Protein AF-0000000065973704 (afdb_homodimer)

Nearest PDB structures (foldseek):
  3m12-assembly1_A  TM=6.662E-01  e=1.401E-15  Bacillus sp. B-0618
  3hzl-assembly1_A  TM=6.469E-01  e=1.053E-15  Streptomyces tendae
  2olo-assembly1_A  TM=6.904E-01  e=7.339E-15  Streptomyces tendae
  7rdf-assembly1_A  TM=6.708E-01  e=3.997E-13  Pseudomonas aeruginosa PAO1
  3sm8-assembly1_A  TM=6.883E-01  e=5.221E-12  Pseudomonas aeruginosa

pLDDT: mean 90.55, std 8.38, range [34.22, 98.56]

InterPro domains:
  IPR006076 FAD dependent oxidoreductase [PF01266] (9-327)
  IPR036188 FAD/NAD(P)-binding domain superfamily [G3DSA:3.50.50.60] (11-219)
  IPR036188 FAD/NAD(P)-binding domain superfamily [SSF51905] (6-229)

Foldseek 3Di:
DADLDAWFEEEEAQALLRLVLQLVSLVNVHAYAYEAQAQAGQPACRFFDWAWQDQALLALPDPPVNVVSNVLSVVCCVVCVVFWAKAPWEKEFAAQAALVGDHFPDDPVSSVVRQVVAVVKDWDDLVVVQWDRTPTMITDGTIIGAHAPSVRVVSVVSCVVSVYHYHYSWDFDEWDFDQQWIWTDTPVGIDITSFYEYPRQPQDHDDDPVCVVDPDNWAKKKWKFKWWKKWFQDWDQGHYKDWYDDDFAKIKDFHHRDPDRTTTIIIIDTPVQGTPDIHRHNVVSVVVVVPDDQVCCVPPRVVSRVVRVCNTRVCDCVGIGTDTMDIHMHMDIPDPHPDFAKDWDDDSRYIYINDGHSSNSVVNSVVVVVVVVVSCCVNPNQWDDDPNDIDGCPDCVNVVVVVVPDDDDDPDPDPVPDPPVCVVVVVD/DADLDAWFEEEEAQALLRLVLQLVSLVNVHAYAYEAQAQAGQPACRFFPWAWQDQALLALPDPPVNVVSNVLSVVCCVVCVVFWAKAPWEKEFAAQAALVGDHFPDDPVSSVVRQVVAVVKDWDDLVVVQWDRTPTMITDGTIIGAHAPSVRVVSVVSCVVSVYHYHYSWDFDEWDFDPQWIWTDTPVGIDITSFYEYPRQPQDHDDDPVCVVDPDNWAKKKWKFKWWKKWFQDWDQGHYKYWYDDDFAKIKDFHRRDPDRTTTIIIIDTNVQGTPDIHRHNVVSVVVVVVDDQVCCVPPRVVSRVVRVCNTRVCDCVGIGTDTMDIHMHMDIPDPHPDFAKDWDDDSRYIYINDGHSSNSVVNSVVVVVVVVVSCCVNPNQWDDDPNDIDGCPDCVNVVVVPVPDDDDDPDPDPVPDPPVCVVVVVD

Radius of gyration: 33.31 Å; Cα contacts (8 Å, |Δi|>4): 1956; chains: 2; bounding box: 58×107×77 Å

Structure (mmCIF, N/CA/C/O backbone):
data_AF-0000000065973704-model_v1
#
loop_
_entity.id
_entity.type
_entity.pdbx_description
1 polymer 'FAD-dependent monooxygenase kojA'
#
loop_
_atom_site.group_PDB
_atom_site.id
_atom_site.type_symbol
_atom_site.label_atom_id
_atom_site.label_alt_id
_atom_site.label_comp_id
_atom_site.label_asym_id
_atom_site.label_entity_id
_atom_site.label_seq_id
_atom_site.pdbx_PDB_ins_code
_atom_site.Cartn_x
_atom_site.Cartn_y
_atom_site.Cartn_z
_atom_site.occupancy
_atom_site.B_iso_or_equiv
_atom_site.auth_seq_id
_atom_site.auth_comp_id
_atom_site.auth_asym_id
_atom_site.auth_atom_id
_atom_site.pdbx_PDB_model_num
ATOM 1 N N . MET A 1 1 ? 3.613 -3.197 -3.117 1 35.22 1 MET A N 1
ATOM 2 C CA . MET A 1 1 ? 2.645 -3.559 -4.148 1 35.22 1 MET A CA 1
ATOM 3 C C . MET A 1 1 ? 2.727 -2.602 -5.332 1 35.22 1 MET A C 1
ATOM 5 O O . MET A 1 1 ? 2.66 -1.384 -5.156 1 35.22 1 MET A O 1
ATOM 9 N N . ARG A 1 2 ? 3.424 -3.072 -6.391 1 43.22 2 ARG A N 1
ATOM 10 C CA . ARG A 1 2 ? 3.586 -2.232 -7.57 1 43.22 2 ARG A CA 1
ATOM 11 C C . ARG A 1 2 ? 2.236 -1.911 -8.203 1 43.22 2 ARG A C 1
ATOM 13 O O . ARG A 1 2 ? 1.352 -2.768 -8.266 1 43.22 2 ARG A O 1
ATOM 20 N N . VAL A 1 3 ? 1.877 -0.588 -8.234 1 49.69 3 VAL A N 1
ATOM 21 C CA . VAL A 1 3 ? 0.715 0.003 -8.883 1 49.69 3 VAL A CA 1
ATOM 22 C C . VAL A 1 3 ? 0.606 -0.519 -10.32 1 49.69 3 VAL A C 1
ATOM 24 O O . VAL A 1 3 ? 1.609 -0.907 -10.922 1 49.69 3 VAL A O 1
ATOM 27 N N . ALA A 1 4 ? -0.653 -0.817 -10.797 1 54.69 4 ALA A N 1
ATOM 28 C CA . ALA A 1 4 ? -0.988 -1.236 -12.156 1 54.69 4 ALA A CA 1
ATOM 29 C C . ALA A 1 4 ? -0.26 -0.381 -13.188 1 54.69 4 ALA A C 1
ATOM 31 O O . ALA A 1 4 ? 0.156 -0.881 -14.234 1 54.69 4 ALA A O 1
ATOM 32 N N . THR A 1 5 ? -0.12 0.77 -12.914 1 66.5 5 THR A N 1
ATOM 33 C CA . THR A 1 5 ? 0.558 1.704 -13.805 1 66.5 5 THR A CA 1
ATOM 34 C C . THR A 1 5 ? 1.541 2.576 -13.023 1 66.5 5 THR A C 1
ATOM 36 O O . THR A 1 5 ? 1.151 3.281 -12.094 1 66.5 5 THR A O 1
ATOM 39 N N . GLN A 1 6 ? 2.777 2.318 -13.312 1 79.62 6 GLN A N 1
ATOM 40 C CA . GLN A 1 6 ? 3.789 3.189 -12.727 1 79.62 6 GLN A CA 1
ATOM 41 C C . GLN A 1 6 ? 3.713 4.598 -13.312 1 79.62 6 GLN A C 1
ATOM 43 O O . GLN A 1 6 ? 3.811 4.773 -14.531 1 79.62 6 GLN A O 1
ATOM 48 N N . LEU A 1 7 ? 3.428 5.523 -12.438 1 89.5 7 LEU A N 1
ATOM 49 C CA . LEU A 1 7 ? 3.338 6.922 -12.852 1 89.5 7 LEU A CA 1
ATOM 50 C C . LEU A 1 7 ? 4.602 7.684 -12.461 1 89.5 7 LEU A C 1
ATOM 52 O O . LEU A 1 7 ? 5.277 7.324 -11.5 1 89.5 7 LEU A O 1
ATOM 56 N N . ARG A 1 8 ? 4.965 8.664 -13.352 1 94.56 8 ARG A N 1
ATOM 57 C CA . ARG A 1 8 ? 5.934 9.68 -12.953 1 94.56 8 ARG A CA 1
ATOM 58 C C . ARG A 1 8 ? 5.262 10.797 -12.156 1 94.56 8 ARG A C 1
ATOM 60 O O . ARG A 1 8 ? 4.438 11.539 -12.688 1 94.56 8 ARG A O 1
ATOM 67 N N . VAL A 1 9 ? 5.609 10.867 -10.867 1 96.56 9 VAL A N 1
ATOM 68 C CA . VAL A 1 9 ? 4.969 11.828 -9.977 1 96.56 9 VAL A CA 1
ATOM 69 C C . VAL A 1 9 ? 5.977 12.898 -9.562 1 96.56 9 VAL A C 1
ATOM 71 O O . VAL A 1 9 ? 7.055 12.578 -9.062 1 96.56 9 VAL A O 1
ATOM 74 N N . GLY A 1 10 ? 5.688 14.211 -9.875 1 98 10 GLY A N 1
ATOM 75 C CA . GLY A 1 10 ? 6.449 15.336 -9.352 1 98 10 GLY A CA 1
ATOM 76 C C . GLY A 1 10 ? 5.816 15.977 -8.133 1 98 10 GLY A C 1
ATOM 77 O O . GLY A 1 10 ? 4.641 16.359 -8.164 1 98 10 GLY A O 1
ATOM 78 N N . ILE A 1 11 ? 6.555 16.031 -7.035 1 98.56 11 ILE A N 1
ATOM 79 C CA . ILE A 1 11 ? 6.055 16.656 -5.816 1 98.56 11 ILE A CA 1
ATOM 80 C C . ILE A 1 11 ? 6.805 17.969 -5.566 1 98.56 11 ILE A C 1
ATOM 82 O O . ILE A 1 11 ? 8.039 18 -5.574 1 98.56 11 ILE A O 1
ATOM 86 N N . VAL A 1 12 ? 6.055 19.062 -5.363 1 98.44 12 VAL A N 1
ATOM 87 C CA . VAL A 1 12 ? 6.66 20.375 -5.109 1 98.44 12 VAL A CA 1
ATOM 88 C C . VAL A 1 12 ? 6.504 20.734 -3.633 1 98.44 12 VAL A C 1
ATOM 90 O O . VAL A 1 12 ? 5.383 20.891 -3.141 1 98.44 12 VAL A O 1
ATOM 93 N N . GLY A 1 13 ? 7.637 20.906 -2.922 1 98 13 GLY A N 1
ATOM 94 C CA . GLY A 1 13 ? 7.652 21.203 -1.5 1 98 13 GLY A CA 1
ATOM 95 C C . GLY A 1 13 ? 8.219 20.078 -0.657 1 98 13 GLY A C 1
ATOM 96 O O . GLY A 1 13 ? 7.648 18.984 -0.611 1 98 13 GLY A O 1
ATOM 97 N N . GLY A 1 14 ? 9.273 20.328 -0.022 1 97.5 14 GLY A N 1
ATOM 98 C CA . GLY A 1 14 ? 9.961 19.328 0.779 1 97.5 14 GLY A CA 1
ATOM 99 C C . GLY A 1 14 ? 9.648 19.438 2.262 1 97.5 14 GLY A C 1
ATOM 100 O O . GLY A 1 14 ? 10.547 19.312 3.098 1 97.5 14 GLY A O 1
ATOM 101 N N . GLY A 1 15 ? 8.445 19.766 2.629 1 96.69 15 GLY A N 1
ATOM 102 C CA . GLY A 1 15 ? 7.969 19.719 4.004 1 96.69 15 GLY A CA 1
ATOM 103 C C . GLY A 1 15 ? 7.367 18.375 4.375 1 96.69 15 GLY A C 1
ATOM 104 O O . GLY A 1 15 ? 7.684 17.344 3.76 1 96.69 15 GLY A O 1
ATOM 105 N N . TRP A 1 16 ? 6.551 18.328 5.395 1 96.06 16 TRP A N 1
ATOM 106 C CA . TRP A 1 16 ? 5.957 17.094 5.898 1 96.06 16 TRP A CA 1
ATOM 107 C C . TRP A 1 16 ? 5.117 16.406 4.82 1 96.06 16 TRP A C 1
ATOM 109 O O . TRP A 1 16 ? 5.293 15.219 4.547 1 96.06 16 TRP A O 1
ATOM 119 N N . ASN A 1 17 ? 4.227 17.156 4.199 1 95.75 17 ASN A N 1
ATOM 120 C CA . ASN A 1 17 ? 3.357 16.562 3.189 1 95.75 17 ASN A CA 1
ATOM 121 C C . ASN A 1 17 ? 4.156 16.016 2.008 1 95.75 17 ASN A C 1
ATOM 123 O O . ASN A 1 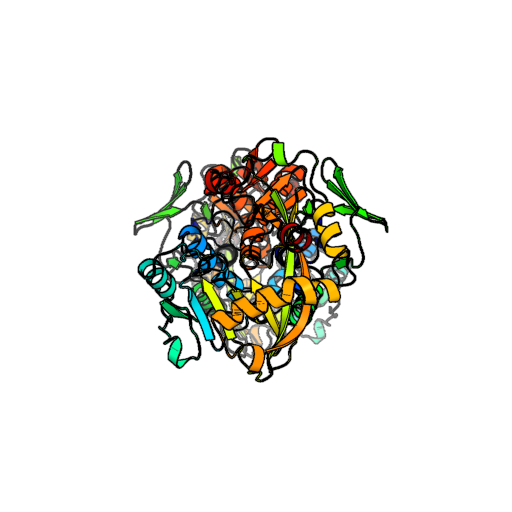17 ? 3.947 14.883 1.577 1 95.75 17 ASN A O 1
ATOM 127 N N . GLY A 1 18 ? 5.074 16.812 1.534 1 97.69 18 GLY A N 1
ATOM 128 C CA . GLY A 1 18 ? 5.859 16.391 0.383 1 97.69 18 GLY A CA 1
ATOM 129 C C . GLY A 1 18 ? 6.707 15.164 0.65 1 97.69 18 GLY A C 1
ATOM 130 O O . GLY A 1 18 ? 6.676 14.203 -0.121 1 97.69 18 GLY A O 1
ATOM 131 N N . CYS A 1 19 ? 7.418 15.203 1.698 1 97.75 19 CYS A N 1
ATOM 132 C CA . CYS A 1 19 ? 8.336 14.117 2.018 1 97.75 19 CYS A CA 1
ATOM 133 C C . CYS A 1 19 ? 7.566 12.836 2.336 1 97.75 19 CYS A C 1
ATOM 135 O O . CYS A 1 19 ? 7.949 11.75 1.893 1 97.75 19 CYS A O 1
ATOM 137 N N . HIS A 1 20 ? 6.508 12.961 3.119 1 96.56 20 HIS A N 1
ATOM 138 C CA . HIS A 1 20 ? 5.703 11.789 3.453 1 96.56 20 HIS A CA 1
ATOM 139 C C . HIS A 1 20 ? 5.074 11.18 2.205 1 96.56 20 HIS A C 1
ATOM 141 O O . HIS A 1 20 ? 5.113 9.961 2.02 1 96.56 20 HIS A O 1
ATOM 147 N N . LEU A 1 21 ? 4.535 11.992 1.358 1 96.5 21 LEU A N 1
ATOM 148 C CA . LEU A 1 21 ? 3.881 11.523 0.143 1 96.5 21 LEU A CA 1
ATOM 149 C C . LEU A 1 21 ? 4.891 10.867 -0.795 1 96.5 21 LEU A C 1
ATOM 151 O O . LEU A 1 21 ? 4.566 9.891 -1.48 1 96.5 21 LEU A O 1
ATOM 155 N N . ALA A 1 22 ? 6.074 11.469 -0.88 1 97.56 22 ALA A N 1
ATOM 156 C CA . ALA A 1 22 ? 7.113 10.875 -1.714 1 97.56 22 ALA A CA 1
ATOM 157 C C . ALA A 1 22 ? 7.363 9.422 -1.326 1 97.56 22 ALA A C 1
ATOM 159 O O . ALA A 1 22 ? 7.422 8.547 -2.191 1 97.56 22 ALA A O 1
ATOM 160 N N . LEU A 1 23 ? 7.465 9.18 -0.029 1 95.38 23 LEU A N 1
ATOM 161 C CA . LEU A 1 23 ? 7.719 7.836 0.467 1 95.38 23 LEU A CA 1
ATOM 162 C C . LEU A 1 23 ? 6.527 6.922 0.187 1 95.38 23 LEU A C 1
ATOM 164 O O . LEU A 1 23 ? 6.703 5.785 -0.264 1 95.38 23 LEU A O 1
ATOM 168 N N . GLU A 1 24 ? 5.332 7.438 0.463 1 91.75 24 GLU A N 1
ATOM 169 C CA . GLU A 1 24 ? 4.121 6.645 0.284 1 91.75 24 GLU A CA 1
ATOM 170 C C . GLU A 1 24 ? 3.928 6.25 -1.178 1 91.75 24 GLU A C 1
ATOM 172 O O . GLU A 1 24 ? 3.572 5.109 -1.478 1 91.75 24 GLU A O 1
ATOM 177 N N . LEU A 1 25 ? 4.125 7.141 -2.057 1 92.75 25 LEU A N 1
ATOM 178 C CA . LEU A 1 25 ? 3.895 6.891 -3.477 1 92.75 25 LEU A CA 1
ATOM 179 C C . LEU A 1 25 ? 4.988 6 -4.059 1 92.75 25 LEU A C 1
ATOM 181 O O . LEU A 1 25 ? 4.727 5.195 -4.953 1 92.75 25 LEU A O 1
ATOM 185 N N . LYS A 1 26 ? 6.203 6.188 -3.543 1 92.06 26 LYS A N 1
ATOM 186 C CA . LYS A 1 26 ? 7.273 5.277 -3.938 1 92.06 26 LYS A CA 1
ATOM 187 C C . LYS A 1 26 ? 6.953 3.842 -3.531 1 92.06 26 LYS A C 1
ATOM 189 O O . LYS A 1 26 ? 7.188 2.908 -4.301 1 92.06 26 LYS A O 1
ATOM 194 N N . LYS A 1 27 ? 6.457 3.713 -2.336 1 83 27 LYS A N 1
ATOM 195 C CA . LYS A 1 27 ? 6.066 2.398 -1.833 1 83 27 LYS A CA 1
ATOM 196 C C . LYS A 1 27 ? 5.02 1.754 -2.734 1 83 27 LYS A C 1
ATOM 198 O O . LYS A 1 27 ? 4.98 0.53 -2.875 1 83 27 LYS A O 1
ATOM 203 N N . GLN A 1 28 ? 4.238 2.584 -3.326 1 80 28 GLN A N 1
ATOM 204 C CA . GLN A 1 28 ? 3.191 2.096 -4.219 1 80 28 GLN A CA 1
ATOM 205 C C . GLN A 1 28 ? 3.764 1.724 -5.586 1 80 28 GLN A C 1
ATOM 207 O O . GLN A 1 28 ? 3.045 1.206 -6.445 1 80 28 GLN A O 1
ATOM 212 N N . GLY A 1 29 ? 5.02 2.055 -5.832 1 81.5 29 GLY A N 1
ATOM 213 C CA . GLY A 1 29 ? 5.68 1.634 -7.055 1 81.5 29 GLY A CA 1
ATOM 214 C C . GLY A 1 29 ? 5.836 2.756 -8.062 1 81.5 29 GLY A C 1
ATOM 215 O O . GLY A 1 29 ? 6.352 2.541 -9.164 1 81.5 29 GLY A O 1
ATOM 216 N N . HIS A 1 30 ? 5.457 3.99 -7.703 1 89.5 30 HIS A N 1
ATOM 217 C CA . HIS A 1 30 ? 5.57 5.117 -8.625 1 89.5 30 HIS A CA 1
ATOM 218 C C . HIS A 1 30 ? 6.996 5.656 -8.664 1 89.5 30 HIS A C 1
ATOM 220 O O . HIS A 1 30 ? 7.789 5.395 -7.754 1 89.5 30 HIS A O 1
ATOM 226 N N . ARG A 1 31 ? 7.391 6.234 -9.781 1 92.94 31 ARG A N 1
ATOM 227 C CA . ARG A 1 31 ? 8.609 7.027 -9.852 1 92.94 31 ARG A CA 1
ATOM 228 C C . ARG A 1 31 ? 8.375 8.438 -9.312 1 92.94 31 ARG A C 1
ATOM 230 O O . ARG A 1 31 ? 7.508 9.156 -9.812 1 92.94 31 ARG A O 1
ATOM 237 N N . VAL A 1 32 ? 9.125 8.805 -8.305 1 96.75 32 VAL A N 1
ATOM 238 C CA . VAL A 1 32 ? 8.812 10.039 -7.594 1 96.75 32 VAL A CA 1
ATOM 239 C C . VAL A 1 32 ? 10.016 10.977 -7.629 1 96.75 32 VAL A C 1
ATOM 241 O O . VAL A 1 32 ? 11.156 10.539 -7.438 1 96.75 32 VAL A O 1
ATOM 244 N N . SER A 1 33 ? 9.82 12.227 -7.969 1 97.38 33 SER A N 1
ATOM 245 C CA . SER A 1 33 ? 10.781 13.312 -7.816 1 97.38 33 SER A CA 1
ATOM 246 C C . SER A 1 33 ? 10.25 14.398 -6.887 1 97.38 33 SER A C 1
ATOM 248 O O . SER A 1 33 ? 9.078 14.773 -6.977 1 97.38 33 SER A O 1
ATOM 250 N N . LEU A 1 34 ? 11.102 14.812 -5.98 1 98.25 34 LEU A N 1
ATOM 251 C CA . LEU A 1 34 ? 10.734 15.852 -5.023 1 98.25 34 LEU A CA 1
ATOM 252 C C . LEU A 1 34 ? 11.516 17.141 -5.289 1 98.25 34 LEU A C 1
ATOM 254 O O . LEU A 1 34 ? 12.734 17.094 -5.473 1 98.25 34 LEU A O 1
ATOM 258 N N . PHE A 1 35 ? 10.781 18.281 -5.387 1 98.12 35 PHE A N 1
ATOM 259 C CA . PHE A 1 35 ? 11.406 19.578 -5.617 1 98.12 35 PHE A CA 1
ATOM 260 C C . PHE A 1 35 ? 11.281 20.453 -4.379 1 98.12 35 PHE A C 1
ATOM 262 O O . PHE A 1 35 ? 10.188 20.641 -3.844 1 98.12 35 PHE A O 1
ATOM 269 N N . GLU A 1 36 ? 12.367 20.922 -3.865 1 98 36 GLU A N 1
ATOM 270 C CA . GLU A 1 36 ? 12.422 21.859 -2.742 1 98 36 GLU A CA 1
ATOM 271 C C . GLU A 1 36 ? 13.234 23.094 -3.1 1 98 36 GLU A C 1
ATOM 273 O O . GLU A 1 36 ? 14.352 22.984 -3.613 1 98 36 GLU A O 1
ATOM 278 N N . GLN A 1 37 ? 12.648 24.234 -2.883 1 96.56 37 GLN A N 1
ATOM 279 C CA . GLN A 1 37 ? 13.281 25.5 -3.268 1 96.56 37 GLN A CA 1
ATOM 280 C C . GLN A 1 37 ? 14.461 25.812 -2.359 1 96.56 37 GLN A C 1
ATOM 282 O O . GLN A 1 37 ? 15.398 26.516 -2.77 1 96.56 37 GLN A O 1
ATOM 287 N N . LYS A 1 38 ? 14.477 25.344 -1.167 1 96.44 38 LYS A N 1
ATOM 288 C CA . LYS A 1 38 ? 15.516 25.641 -0.184 1 96.44 38 LYS A CA 1
ATOM 289 C C . LYS A 1 38 ? 16.688 24.672 -0.322 1 96.44 38 LYS A C 1
ATOM 291 O O . LYS A 1 38 ? 16.594 23.672 -1.029 1 96.44 38 LYS A O 1
ATOM 296 N N . PRO A 1 39 ? 17.828 24.938 0.341 1 96.5 39 PRO A N 1
ATOM 297 C CA . PRO A 1 39 ? 19.016 24.094 0.217 1 96.5 39 PRO A CA 1
ATOM 298 C C . PRO A 1 39 ? 18.859 22.734 0.9 1 96.5 39 PRO A C 1
ATOM 300 O O . PRO A 1 39 ? 19.656 21.828 0.669 1 96.5 39 PRO A O 1
ATOM 303 N N . ASP A 1 40 ? 17.828 22.641 1.715 1 97.19 40 ASP A N 1
ATOM 304 C CA . ASP A 1 40 ? 17.516 21.375 2.389 1 97.19 40 ASP A CA 1
ATOM 305 C C . ASP A 1 40 ? 16.016 21.219 2.609 1 97.19 40 ASP A C 1
ATOM 307 O O . ASP A 1 40 ? 15.258 22.172 2.453 1 97.19 40 ASP A O 1
ATOM 311 N N . ILE A 1 41 ? 15.648 19.984 2.863 1 97.56 41 ILE A N 1
ATOM 312 C CA . ILE A 1 41 ? 14.242 19.734 3.174 1 97.56 41 ILE A CA 1
ATOM 313 C C . ILE A 1 41 ? 13.93 20.234 4.582 1 97.56 41 ILE A C 1
ATOM 315 O O . ILE A 1 41 ? 14.836 20.438 5.395 1 97.56 41 ILE A O 1
ATOM 319 N N . PHE A 1 42 ? 12.688 20.578 4.863 1 96.38 42 PHE A N 1
ATOM 320 C CA . PHE A 1 42 ? 12.18 20.969 6.172 1 96.38 42 PHE A CA 1
ATOM 321 C C . PHE A 1 42 ? 12.82 22.266 6.633 1 96.38 42 PHE A C 1
ATOM 323 O O . PHE A 1 42 ? 13.203 22.391 7.797 1 96.38 42 PHE A O 1
ATOM 330 N N . GLN A 1 43 ? 12.945 23.188 5.762 1 93.44 43 GLN A N 1
ATOM 331 C CA . GLN A 1 43 ? 13.516 24.484 6.121 1 93.44 43 GLN A CA 1
ATOM 332 C C . GLN A 1 43 ? 12.422 25.516 6.375 1 93.44 43 GLN A C 1
ATOM 334 O O . GLN A 1 43 ? 12.711 26.656 6.746 1 93.44 43 GLN A O 1
ATOM 339 N N . GLY A 1 44 ? 11.172 25.109 6.199 1 88.81 44 GLY A N 1
ATOM 340 C CA . GLY A 1 44 ? 10.039 25.984 6.469 1 88.81 44 GLY A CA 1
ATOM 341 C C . GLY A 1 44 ? 9.383 25.719 7.809 1 88.81 44 GLY A C 1
ATOM 342 O O . GLY A 1 44 ? 10.055 25.406 8.789 1 88.81 44 GLY A O 1
ATOM 343 N N . VAL A 1 45 ? 8.109 25.844 7.875 1 85.69 45 VAL A N 1
ATOM 344 C CA . VAL A 1 45 ? 7.34 25.688 9.109 1 85.69 45 VAL A CA 1
ATOM 345 C C . VAL A 1 45 ? 7.516 24.281 9.648 1 85.69 45 VAL A C 1
ATOM 347 O O . VAL A 1 45 ? 7.711 24.094 10.852 1 85.69 45 VAL A O 1
ATOM 350 N N . SER A 1 46 ? 7.582 23.328 8.766 1 89.56 46 SER A N 1
ATOM 351 C CA . SER A 1 46 ? 7.621 21.906 9.125 1 89.56 46 SER A CA 1
ATOM 352 C C . SER A 1 46 ? 8.867 21.578 9.938 1 89.56 46 SER A C 1
ATOM 354 O O . SER A 1 46 ? 8.852 20.688 10.781 1 89.56 46 SER A O 1
ATOM 356 N N . GLY A 1 47 ? 9.875 22.297 9.719 1 89.31 47 GLY A N 1
ATOM 357 C CA . GLY A 1 47 ? 11.141 21.922 10.344 1 89.31 47 GLY A CA 1
ATOM 358 C C . GLY A 1 47 ? 11.578 22.875 11.438 1 89.31 47 GLY A C 1
ATOM 359 O O . GLY A 1 47 ? 12.531 22.594 12.164 1 89.31 47 GLY A O 1
ATOM 360 N N . ASN A 1 48 ? 10.836 23.922 11.594 1 84.06 48 ASN A N 1
ATOM 361 C CA . ASN A 1 48 ? 11.406 24.969 12.438 1 84.06 48 ASN A CA 1
ATOM 362 C C . ASN A 1 48 ? 10.469 25.344 13.578 1 84.06 48 ASN A C 1
ATOM 364 O O . ASN A 1 48 ? 10.883 26 14.531 1 84.06 48 ASN A O 1
ATOM 368 N N . PHE A 1 49 ? 9.32 24.984 13.516 1 83.88 49 PHE A N 1
ATOM 369 C CA . PHE A 1 49 ? 8.375 25.281 14.586 1 83.88 49 PHE A CA 1
ATOM 370 C C . PHE A 1 49 ? 8.078 24.031 15.406 1 83.88 49 PHE A C 1
ATOM 372 O O . PHE A 1 49 ? 7.883 22.953 14.852 1 83.88 49 PHE A O 1
ATOM 379 N N . GLY A 1 50 ? 8.18 24.234 16.734 1 81.38 50 GLY A N 1
ATOM 380 C CA . GLY A 1 50 ? 7.781 23.125 17.578 1 81.38 50 GLY A CA 1
ATOM 381 C C . GLY A 1 50 ? 6.41 22.562 17.219 1 81.38 50 GLY A C 1
ATOM 382 O O . GLY A 1 50 ? 5.512 23.328 16.844 1 81.38 50 GLY A O 1
ATOM 383 N N . ILE A 1 51 ? 6.375 21.266 17.328 1 87.81 51 ILE A N 1
ATOM 384 C CA . ILE A 1 51 ? 5.148 20.609 16.875 1 87.81 51 ILE A CA 1
ATOM 385 C C . ILE A 1 51 ? 4.578 19.75 18.016 1 87.81 51 ILE A C 1
ATOM 387 O O . ILE A 1 51 ? 5.258 18.859 18.531 1 87.81 51 ILE A O 1
ATOM 391 N N . ARG A 1 52 ? 3.424 20.125 18.422 1 90.88 52 ARG A N 1
ATOM 392 C CA . ARG A 1 52 ? 2.65 19.297 19.328 1 90.88 52 ARG A CA 1
ATOM 393 C C . ARG A 1 52 ? 1.833 18.266 18.562 1 90.88 52 ARG A C 1
ATOM 395 O O . ARG A 1 52 ? 1.178 18.594 17.578 1 90.88 52 ARG A O 1
ATOM 402 N N . LEU A 1 53 ? 2.004 17.062 19 1 92.81 53 LEU A N 1
ATOM 403 C CA . LEU A 1 53 ? 1.131 16.031 18.469 1 92.81 53 LEU A CA 1
ATOM 404 C C . LEU A 1 53 ? -0.162 15.938 19.266 1 92.81 53 LEU A C 1
ATOM 406 O O . LEU A 1 53 ? -0.254 15.156 20.219 1 92.81 53 LEU A O 1
ATOM 410 N N . HIS A 1 54 ? -1.159 16.578 18.797 1 92.19 54 HIS A N 1
ATOM 411 C CA . HIS A 1 54 ? -2.361 16.875 19.578 1 92.19 54 HIS A CA 1
ATOM 412 C C . HIS A 1 54 ? -3.115 15.594 19.922 1 92.19 54 HIS A C 1
ATOM 414 O O . HIS A 1 54 ? -3.361 14.758 19.047 1 92.19 54 HIS A O 1
ATOM 420 N N . LYS A 1 55 ? -3.525 15.539 21.141 1 92.62 55 LYS A N 1
ATOM 421 C CA . LYS A 1 55 ? -4.301 14.406 21.641 1 92.62 55 LYS A CA 1
ATOM 422 C C . LYS A 1 55 ? -5.781 14.766 21.766 1 92.62 55 LYS A C 1
ATOM 424 O O . LYS A 1 55 ? -6.625 13.891 21.938 1 92.62 55 LYS A O 1
ATOM 429 N N . GLY A 1 56 ? -6.062 16.062 21.734 1 90.62 56 GLY A N 1
ATOM 430 C CA . GLY A 1 56 ? -7.477 16.406 21.781 1 90.62 56 GLY A CA 1
ATOM 431 C C . GLY A 1 56 ? -7.773 17.625 22.625 1 90.62 56 GLY A C 1
ATOM 432 O O . GLY A 1 56 ? -8.414 18.578 22.141 1 90.62 56 GLY A O 1
ATOM 433 N N . PRO A 1 57 ? -7.285 17.781 23.797 1 93.5 57 PRO A N 1
ATOM 434 C CA . PRO A 1 57 ? -7.746 18.797 24.75 1 93.5 57 PRO A CA 1
ATOM 435 C C . PRO A 1 57 ? -7.5 20.219 24.281 1 93.5 57 PRO A C 1
ATOM 437 O O . PRO A 1 57 ? -8.078 21.172 24.812 1 93.5 57 PRO A O 1
ATOM 440 N N . HIS A 1 58 ? -6.609 20.391 23.344 1 92.44 58 HIS A N 1
ATOM 441 C CA . HIS A 1 58 ? -6.398 21.703 22.75 1 92.44 58 HIS A CA 1
ATOM 442 C C . HIS A 1 58 ? -7.672 22.219 22.094 1 92.44 58 HIS A C 1
ATOM 444 O O . HIS A 1 58 ? -7.801 23.422 21.828 1 92.44 58 HIS A O 1
ATOM 450 N N . TYR A 1 59 ? -8.547 21.312 21.812 1 89.62 59 TYR A N 1
ATOM 451 C CA . TYR A 1 59 ? -9.781 21.672 21.109 1 89.62 59 TYR A CA 1
ATOM 452 C C . TYR A 1 59 ? -11 21.297 21.938 1 89.62 59 TYR A C 1
ATOM 454 O O . TYR A 1 59 ? -11.852 20.531 21.484 1 89.62 59 TYR A O 1
ATOM 462 N N . PRO A 1 60 ? -11.172 21.969 23.016 1 92 60 PRO A N 1
ATOM 463 C CA . PRO A 1 60 ? -12.203 21.562 23.969 1 92 60 PRO A CA 1
ATOM 464 C C . PRO A 1 60 ? -13.617 21.781 23.438 1 92 60 PRO A C 1
ATOM 466 O O . PRO A 1 60 ? -14.57 21.188 23.938 1 92 60 PRO A O 1
ATOM 469 N N . ARG A 1 61 ? -13.828 22.531 22.453 1 88.5 61 ARG A N 1
ATOM 470 C CA . ARG A 1 61 ? -15.172 22.891 22.016 1 88.5 61 ARG A CA 1
ATOM 471 C C . ARG A 1 61 ? -15.578 22.078 20.797 1 88.5 61 ARG A C 1
ATOM 473 O O . ARG A 1 61 ? -16.672 22.266 20.25 1 88.5 61 ARG A O 1
ATOM 480 N N . SER A 1 62 ? -14.664 21.234 20.328 1 85.31 62 SER A N 1
ATOM 481 C CA . SER A 1 62 ? -14.984 20.438 19.156 1 85.31 62 SER A CA 1
ATOM 482 C C . SER A 1 62 ? -14.625 18.969 19.359 1 85.31 62 SER A C 1
ATOM 484 O O . SER A 1 62 ? -13.477 18.578 19.188 1 85.31 62 SER A O 1
ATOM 486 N N . LYS A 1 63 ? -15.703 18.25 19.594 1 86.69 63 LYS A N 1
ATOM 487 C CA . LYS A 1 63 ? -15.492 16.812 19.75 1 86.69 63 LYS A CA 1
ATOM 488 C C . LYS A 1 63 ? -14.984 16.188 18.469 1 86.69 63 LYS A C 1
ATOM 490 O O . LYS A 1 63 ? -14.141 15.281 18.5 1 86.69 63 LYS A O 1
ATOM 495 N N . ALA A 1 64 ? -15.469 16.688 17.328 1 77.38 64 ALA A N 1
ATOM 496 C CA . ALA A 1 64 ? -15.062 16.156 16.031 1 77.38 64 ALA A CA 1
ATOM 497 C C . ALA A 1 64 ? -13.57 16.344 15.805 1 77.38 64 ALA A C 1
ATOM 499 O O . ALA A 1 64 ? -12.898 15.43 15.305 1 77.38 64 ALA A O 1
ATOM 500 N N . THR A 1 65 ? -13.07 17.438 16.203 1 83.75 65 THR A N 1
ATOM 501 C CA . THR A 1 65 ? -11.648 17.703 16.047 1 83.75 65 THR A CA 1
ATOM 502 C C . THR A 1 65 ? -10.828 16.828 17 1 83.75 65 THR A C 1
ATOM 504 O O . THR A 1 65 ? -9.766 16.328 16.625 1 83.75 65 THR A O 1
ATOM 507 N N . ARG A 1 66 ? -11.367 16.625 18.172 1 90.19 66 ARG A N 1
ATOM 508 C CA . ARG A 1 66 ? -10.664 15.789 19.141 1 90.19 66 ARG A CA 1
ATOM 509 C C . ARG A 1 66 ? -10.57 14.352 18.641 1 90.19 66 ARG A C 1
ATOM 511 O O . ARG A 1 66 ? -9.516 13.719 18.766 1 90.19 66 ARG A O 1
ATOM 518 N N . ASP A 1 67 ? -11.641 13.891 18.109 1 85.19 67 ASP A N 1
ATOM 519 C CA . ASP A 1 67 ? -11.648 12.539 17.562 1 85.19 67 ASP A CA 1
ATOM 520 C C . ASP A 1 67 ? -10.648 12.398 16.422 1 85.19 67 ASP A C 1
ATOM 522 O O . ASP A 1 67 ? -9.938 11.391 16.328 1 85.19 67 ASP A O 1
ATOM 526 N N . SER A 1 68 ? -10.594 13.406 15.602 1 81.56 68 SER A N 1
ATOM 527 C CA . SER A 1 68 ? -9.648 13.414 14.484 1 81.56 68 SER A CA 1
ATOM 528 C C . SER A 1 68 ? -8.211 13.438 14.977 1 81.56 68 SER A C 1
ATOM 530 O O . SER A 1 68 ? -7.34 12.781 14.406 1 81.56 68 SER A O 1
ATOM 532 N N . CYS A 1 69 ? -8.016 14.188 16 1 88.31 69 CYS A N 1
ATOM 533 C CA . CYS A 1 69 ? -6.68 14.273 16.578 1 88.31 69 CYS A CA 1
ATOM 534 C C . CYS A 1 69 ? -6.227 12.914 17.109 1 88.31 69 CYS A C 1
ATOM 536 O O . CYS A 1 69 ? -5.098 12.492 16.859 1 88.31 69 CYS A O 1
ATOM 538 N N . ARG A 1 70 ? -7.09 12.242 17.75 1 88.56 70 ARG A N 1
ATOM 539 C CA . ARG A 1 70 ? -6.758 10.953 18.344 1 88.56 70 ARG A CA 1
ATOM 540 C C . ARG A 1 70 ? -6.449 9.914 17.266 1 88.56 70 ARG A C 1
ATOM 542 O O . ARG A 1 70 ? -5.484 9.156 17.391 1 88.56 70 ARG A O 1
ATOM 549 N N . GLU A 1 71 ? -7.246 9.945 16.25 1 81.81 71 GLU A N 1
ATOM 550 C CA . GLU A 1 71 ? -7.027 9.016 15.156 1 81.81 71 GLU A CA 1
ATOM 551 C C . GLU A 1 71 ? -5.703 9.297 14.453 1 81.81 71 GLU A C 1
ATOM 553 O O . GLU A 1 71 ? -4.941 8.375 14.156 1 81.81 71 GLU A O 1
ATOM 558 N N . ALA A 1 72 ? -5.484 10.523 14.211 1 84.62 72 ALA A N 1
ATOM 559 C CA . ALA A 1 72 ? -4.273 10.938 13.5 1 84.62 72 ALA A CA 1
ATOM 560 C C . ALA A 1 72 ? -3.029 10.68 14.352 1 84.62 72 ALA A C 1
ATOM 562 O O . ALA A 1 72 ? -1.971 10.336 13.812 1 84.62 72 ALA A O 1
ATOM 563 N N . LEU A 1 73 ? -3.227 10.828 15.648 1 90.69 73 LEU A N 1
ATOM 564 C CA . LEU A 1 73 ? -2.119 10.594 16.562 1 90.69 73 LEU A CA 1
ATOM 565 C C . LEU A 1 73 ? -1.654 9.148 16.516 1 90.69 73 LEU A C 1
ATOM 567 O O . LEU A 1 73 ? -0.456 8.875 16.391 1 90.69 73 LEU A O 1
ATOM 571 N N . VAL A 1 74 ? -2.562 8.266 16.531 1 88.31 74 VAL A N 1
ATOM 572 C CA . VAL A 1 74 ? -2.258 6.836 16.516 1 88.31 74 VAL A CA 1
ATOM 573 C C . VAL A 1 74 ? -1.542 6.48 15.219 1 88.31 74 VAL A C 1
ATOM 575 O O . VAL A 1 74 ? -0.504 5.812 15.234 1 88.31 74 VAL A O 1
ATOM 578 N N . LYS A 1 75 ? -2.023 6.961 14.117 1 84.88 75 LYS A N 1
ATOM 579 C CA . LYS A 1 75 ? -1.447 6.676 12.805 1 84.88 75 LYS A CA 1
ATOM 580 C C . LYS A 1 75 ? -0.04 7.254 12.688 1 84.88 75 LYS A C 1
ATOM 582 O O . LYS A 1 75 ? 0.857 6.609 12.133 1 84.88 75 LYS A O 1
ATOM 587 N N . PHE A 1 76 ? 0.134 8.422 13.211 1 92.06 76 PHE A N 1
ATOM 588 C CA . PHE A 1 76 ? 1.436 9.078 13.125 1 92.06 76 PHE A CA 1
ATOM 589 C C . PHE A 1 76 ? 2.475 8.312 13.938 1 92.06 76 PHE A C 1
ATOM 591 O O . PHE A 1 76 ? 3.596 8.094 13.477 1 92.06 76 PHE A O 1
ATOM 598 N N . CYS A 1 77 ? 2.059 7.914 15.164 1 92.5 77 CYS A N 1
ATOM 599 C CA . CYS A 1 77 ? 2.955 7.188 16.047 1 92.5 77 CYS A CA 1
ATOM 600 C C . CYS A 1 77 ? 3.367 5.855 15.438 1 92.5 77 CYS A C 1
ATOM 602 O O . CYS A 1 77 ? 4.492 5.395 15.641 1 92.5 77 CYS A O 1
ATOM 604 N N . GLU A 1 78 ? 2.514 5.281 14.703 1 88 78 GLU A N 1
ATOM 605 C CA . GLU A 1 78 ? 2.805 4.012 14.039 1 88 78 GLU A CA 1
ATOM 606 C C . GLU A 1 78 ? 3.729 4.219 12.844 1 88 78 GLU A C 1
ATOM 608 O O . GLU A 1 78 ? 4.613 3.396 12.586 1 88 78 GLU A O 1
ATOM 613 N N . THR A 1 79 ? 3.561 5.293 12.172 1 89 79 THR A N 1
ATOM 614 C CA . THR A 1 79 ? 4.281 5.539 10.93 1 89 79 THR A CA 1
ATOM 615 C C . THR A 1 79 ? 5.68 6.086 11.211 1 89 79 THR A C 1
ATOM 617 O O . THR A 1 79 ? 6.645 5.723 10.531 1 89 79 THR A O 1
ATOM 620 N N . TYR A 1 80 ? 5.762 6.977 12.203 1 94.25 80 TYR A N 1
ATOM 621 C CA . TYR A 1 80 ? 7.031 7.633 12.5 1 94.25 80 TYR A CA 1
ATOM 622 C C . TYR A 1 80 ? 7.352 7.559 13.984 1 94.25 80 TYR A C 1
ATOM 624 O O . TYR A 1 80 ? 7.582 8.586 14.625 1 94.25 80 TYR A O 1
ATOM 632 N N . PRO A 1 81 ? 7.543 6.367 14.531 1 94.19 81 PRO A N 1
ATOM 633 C CA . PRO A 1 81 ? 7.801 6.246 15.969 1 94.19 81 PRO A CA 1
ATOM 634 C C . PRO A 1 81 ? 9.102 6.926 16.391 1 94.19 81 PRO A C 1
ATOM 636 O O . PRO A 1 81 ? 9.195 7.445 17.5 1 94.19 81 PRO A O 1
ATOM 639 N N . GLU A 1 82 ? 10.062 6.992 15.508 1 94.31 82 GLU A N 1
ATOM 640 C CA . GLU A 1 82 ? 11.383 7.52 15.828 1 94.31 82 GLU A CA 1
ATOM 641 C C . GLU A 1 82 ? 11.352 9.039 15.961 1 94.31 82 GLU A C 1
ATOM 643 O O . GLU A 1 82 ? 12.297 9.641 16.484 1 94.31 82 GLU A O 1
ATOM 648 N N . LEU A 1 83 ? 10.258 9.695 15.562 1 95 83 LEU A N 1
ATOM 649 C CA . LEU A 1 83 ? 10.18 11.148 15.594 1 95 83 LEU A CA 1
ATOM 650 C C . LEU A 1 83 ? 9.242 11.617 16.703 1 95 83 LEU A C 1
ATOM 652 O O . LEU A 1 83 ? 9.148 12.812 16.984 1 95 83 LEU A O 1
ATOM 656 N N . VAL A 1 84 ? 8.586 10.656 17.359 1 95 84 VAL A N 1
ATOM 657 C CA . VAL A 1 84 ? 7.688 10.977 18.469 1 95 84 VAL A CA 1
ATOM 658 C C . VAL A 1 84 ? 8.484 11.094 19.766 1 95 84 VAL A C 1
ATOM 660 O O . VAL A 1 84 ? 9.219 10.18 20.141 1 95 84 VAL A O 1
ATOM 663 N N . VAL A 1 85 ? 8.367 12.211 20.438 1 94.81 85 VAL A N 1
ATOM 664 C CA . VAL A 1 85 ? 9.062 12.445 21.703 1 94.81 85 VAL A CA 1
ATOM 665 C C . VAL A 1 85 ? 8.047 12.562 22.844 1 94.81 85 VAL A C 1
ATOM 667 O O . VAL A 1 85 ? 7.258 13.508 22.891 1 94.81 85 VAL A O 1
ATOM 670 N N . HIS A 1 86 ? 8.156 11.656 23.719 1 94.75 86 HIS A N 1
ATOM 671 C CA . HIS A 1 86 ? 7.242 11.648 24.859 1 94.75 86 HIS A CA 1
ATOM 672 C C . HIS A 1 86 ? 7.691 12.625 25.938 1 94.75 86 HIS A C 1
ATOM 674 O O . HIS A 1 86 ? 8.891 12.805 26.156 1 94.75 86 HIS A O 1
ATOM 680 N N . HIS A 1 87 ? 6.711 13.234 26.609 1 95.75 87 HIS A N 1
ATOM 681 C CA . HIS A 1 87 ? 6.973 14.281 27.594 1 95.75 87 HIS A CA 1
ATOM 682 C C . HIS A 1 87 ? 7.008 13.711 29.016 1 95.75 87 HIS A C 1
ATOM 684 O O . HIS A 1 87 ? 6.398 12.68 29.281 1 95.75 87 HIS A O 1
ATOM 690 N N . GLU A 1 88 ? 7.84 14.414 29.859 1 94.69 88 GLU A N 1
ATOM 691 C CA . GLU A 1 88 ? 7.711 14.18 31.297 1 94.69 88 GLU A CA 1
ATOM 692 C C . GLU A 1 88 ? 6.332 14.594 31.797 1 94.69 88 GLU A C 1
ATOM 694 O O . GLU A 1 88 ? 5.75 13.93 32.656 1 94.69 88 GLU A O 1
ATOM 699 N N . SER A 1 89 ? 5.906 15.711 31.312 1 95.06 89 SER A N 1
ATOM 700 C CA . SER A 1 89 ? 4.574 16.203 31.625 1 95.06 89 SER A CA 1
ATOM 701 C C . SER A 1 89 ? 4.031 17.094 30.5 1 95.06 89 SER A C 1
ATOM 703 O O . SER A 1 89 ? 4.785 17.812 29.844 1 95.06 89 SER A O 1
ATOM 705 N N . ALA A 1 90 ? 2.824 16.938 30.234 1 97.31 90 ALA A N 1
ATOM 706 C CA . ALA A 1 90 ? 2.057 17.797 29.344 1 97.31 90 ALA A CA 1
ATOM 707 C C . ALA A 1 90 ? 0.86 18.422 30.047 1 97.31 90 ALA A C 1
ATOM 709 O O . ALA A 1 90 ? -0.221 17.828 30.094 1 97.31 90 ALA A O 1
ATOM 710 N N . ILE A 1 91 ? 1.076 19.641 30.484 1 97.94 91 ILE A N 1
ATOM 711 C CA . ILE A 1 91 ? 0.099 20.266 31.375 1 97.94 91 ILE A CA 1
ATOM 712 C C . ILE A 1 91 ? -0.889 21.094 30.562 1 97.94 91 ILE A C 1
ATOM 714 O O . ILE A 1 91 ? -0.488 22 29.812 1 97.94 91 ILE A O 1
ATOM 718 N N . TYR A 1 92 ? -2.092 20.719 30.656 1 98.25 92 TYR A N 1
ATOM 719 C CA . TYR A 1 92 ? -3.215 21.531 30.203 1 98.25 92 TYR A CA 1
ATOM 720 C C . TYR A 1 92 ? -3.887 22.234 31.375 1 98.25 92 TYR A C 1
ATOM 722 O O . TYR A 1 92 ? -4.402 21.594 32.281 1 98.25 92 TYR A O 1
ATOM 730 N N . ALA A 1 93 ? -3.914 23.562 31.281 1 98.44 93 ALA A N 1
ATOM 731 C CA . ALA A 1 93 ? -4.445 24.344 32.406 1 98.44 93 ALA A CA 1
ATOM 732 C C . ALA A 1 93 ? -5.656 25.172 31.969 1 98.44 93 ALA A C 1
ATOM 734 O O . ALA A 1 93 ? -5.742 25.594 30.812 1 98.44 93 ALA A O 1
ATOM 735 N N . HIS A 1 94 ? -6.559 25.312 32.938 1 98 94 HIS A N 1
ATOM 736 C CA . HIS A 1 94 ? -7.742 26.141 32.719 1 98 94 HIS A CA 1
ATOM 737 C C . HIS A 1 94 ? -7.555 27.531 33.344 1 98 94 HIS A C 1
ATOM 739 O O . HIS A 1 94 ? -7.551 27.656 34.594 1 98 94 HIS A O 1
ATOM 745 N N . GLY A 1 95 ? -7.422 28.531 32.469 1 97.38 95 GLY A N 1
ATOM 746 C CA . GLY A 1 95 ? -7.098 29.859 32.938 1 97.38 95 GLY A CA 1
ATOM 747 C C . GLY A 1 95 ? -8.305 30.625 33.469 1 97.38 95 GLY A C 1
ATOM 748 O O . GLY A 1 95 ? -9.406 30.5 32.906 1 97.38 95 GLY A O 1
ATOM 749 N N . GLU A 1 96 ? -8.094 31.484 34.438 1 96.88 96 GLU A N 1
ATOM 750 C CA . GLU A 1 96 ? -9.148 32.312 35.031 1 96.88 96 GLU A CA 1
ATOM 751 C C . GLU A 1 96 ? -9.547 33.438 34.062 1 96.88 96 GLU A C 1
ATOM 753 O O . GLU A 1 96 ? -10.734 33.688 33.844 1 96.88 96 GLU A O 1
ATOM 758 N N . ALA A 1 97 ? -8.555 34.062 33.562 1 96.69 97 ALA A N 1
ATOM 759 C CA . ALA A 1 97 ? -8.773 35.188 32.656 1 96.69 97 ALA A CA 1
ATOM 760 C C . ALA A 1 97 ? -7.664 35.25 31.609 1 96.69 97 ALA A C 1
ATOM 762 O O . ALA A 1 97 ? -6.488 35.062 31.922 1 96.69 97 ALA A O 1
ATOM 763 N N . ASP A 1 98 ? -8.086 35.531 30.422 1 95.25 98 ASP A N 1
ATOM 764 C CA . ASP A 1 98 ? -7.086 35.594 29.359 1 95.25 98 ASP A CA 1
ATOM 765 C C . ASP A 1 98 ? -6.469 37 29.266 1 95.25 98 ASP A C 1
ATOM 767 O O . ASP A 1 98 ? -6.656 37.812 30.156 1 95.25 98 ASP A O 1
ATOM 771 N N . ALA A 1 99 ? -5.633 37.219 28.281 1 92.94 99 ALA A N 1
ATOM 772 C CA . ALA A 1 99 ? -4.852 38.469 28.156 1 92.94 99 ALA A CA 1
ATOM 773 C C . ALA A 1 99 ? -5.762 39.688 28.016 1 92.94 99 ALA A C 1
ATOM 775 O O . ALA A 1 99 ? -5.355 40.812 28.297 1 92.94 99 ALA A O 1
ATOM 776 N N . LEU A 1 100 ? -6.969 39.438 27.609 1 90.88 100 LEU A N 1
ATOM 777 C CA . LEU A 1 100 ? -7.91 40.531 27.406 1 90.88 100 LEU A CA 1
ATOM 778 C C . LEU A 1 100 ? -8.891 40.625 28.578 1 90.88 100 LEU A C 1
ATOM 780 O O . LEU A 1 100 ? -9.844 41.406 28.531 1 90.88 100 LEU A O 1
ATOM 784 N N . GLY A 1 101 ? -8.711 39.812 29.5 1 93.31 101 GLY A N 1
ATOM 785 C CA . GLY A 1 101 ? -9.547 39.844 30.688 1 93.31 101 GLY A CA 1
ATOM 786 C C . GLY A 1 101 ? -10.797 39 30.547 1 93.31 101 GLY A C 1
ATOM 787 O O . GLY A 1 101 ? -11.672 39.031 31.422 1 93.31 101 GLY A O 1
ATOM 788 N N . ASN A 1 102 ? -10.914 38.25 29.547 1 94.44 102 ASN A N 1
ATOM 789 C CA . ASN A 1 102 ? -12.078 37.406 29.344 1 94.44 102 ASN A CA 1
ATOM 790 C C . ASN A 1 102 ? -11.914 36.062 30.062 1 94.44 102 ASN A C 1
ATOM 792 O O . ASN A 1 102 ? -10.805 35.562 30.188 1 94.44 102 ASN A O 1
ATOM 796 N N . PRO A 1 103 ? -13.047 35.562 30.484 1 94.5 103 PRO A N 1
ATOM 797 C CA . PRO A 1 103 ? -12.969 34.188 30.984 1 94.5 103 PRO A CA 1
ATOM 798 C C . PRO A 1 103 ? -12.672 33.188 29.891 1 94.5 103 PRO A C 1
ATOM 800 O O . PRO A 1 103 ? -12.836 33.469 28.703 1 94.5 103 PRO A O 1
ATOM 803 N N . SER A 1 104 ? -12.219 32 30.359 1 93.75 104 SER A N 1
ATOM 804 C CA . SER A 1 104 ? -12.023 30.922 29.391 1 93.75 104 SER A CA 1
ATOM 805 C C . SER A 1 104 ? -13.297 30.656 28.594 1 93.75 104 SER A C 1
ATOM 807 O O . SER A 1 104 ? -14.406 30.812 29.109 1 93.75 104 SER A O 1
ATOM 809 N N . LYS A 1 105 ? -13.156 30.219 27.375 1 91.62 105 LYS A N 1
ATOM 810 C CA . LYS A 1 105 ? -14.289 29.969 26.484 1 91.62 105 LYS A CA 1
ATOM 811 C C . LYS A 1 105 ? -14.992 28.656 26.828 1 91.62 105 LYS A C 1
ATOM 813 O O . LYS A 1 105 ? -16.047 28.359 26.297 1 91.62 105 LYS A O 1
ATOM 818 N N . VAL A 1 106 ? -14.461 27.922 27.688 1 94.19 106 VAL A N 1
ATOM 819 C CA . VAL A 1 106 ? -15.031 26.656 28.094 1 94.19 106 VAL A CA 1
ATOM 820 C C . VAL A 1 106 ? -15.195 26.625 29.609 1 94.19 106 VAL A C 1
ATOM 822 O O . VAL A 1 106 ? -14.406 27.234 30.344 1 94.19 106 VAL A O 1
ATOM 825 N N . SER A 1 107 ? -16.219 25.953 30.078 1 96.25 107 SER A N 1
ATOM 826 C CA . SER A 1 107 ? -16.422 25.812 31.516 1 96.25 107 SER A CA 1
ATOM 827 C C . SER A 1 107 ? -15.398 24.859 32.125 1 96.25 107 SER A C 1
ATOM 829 O O . SER A 1 107 ? -14.797 24.047 31.422 1 96.25 107 SER A O 1
ATOM 831 N N . ASP A 1 108 ? -15.234 25.062 33.406 1 96.31 108 ASP A N 1
ATOM 832 C CA . ASP A 1 108 ? -14.297 24.203 34.125 1 96.31 108 ASP A CA 1
ATOM 833 C C . ASP A 1 108 ? -14.719 22.734 34 1 96.31 108 ASP A C 1
ATOM 835 O O . ASP A 1 108 ? -13.867 21.859 33.875 1 96.31 108 ASP A O 1
ATOM 839 N N . GLU A 1 109 ? -15.984 22.453 34.125 1 96.81 109 GLU A N 1
ATOM 840 C CA . GLU A 1 109 ? -16.5 21.094 34.062 1 96.81 109 GLU A CA 1
ATOM 841 C C . GLU A 1 109 ? -16.266 20.5 32.656 1 96.81 109 GLU A C 1
ATOM 843 O O . GLU A 1 109 ? -15.836 19.344 32.562 1 96.81 109 GLU A O 1
ATOM 848 N N . ALA A 1 110 ? -16.547 21.281 31.703 1 96.19 110 ALA A N 1
ATOM 849 C CA . ALA A 1 110 ? -16.344 20.812 30.344 1 96.19 110 ALA A CA 1
ATOM 850 C C . ALA A 1 110 ? -14.859 20.562 30.062 1 96.19 110 ALA A C 1
ATOM 852 O O . ALA A 1 110 ? -14.508 19.594 29.391 1 96.19 110 ALA A O 1
ATOM 853 N N . PHE A 1 111 ? -14.047 21.438 30.562 1 97 111 PHE A N 1
ATOM 854 C CA . PHE A 1 111 ? -12.609 21.297 30.375 1 97 111 PHE A CA 1
ATOM 855 C C . PHE A 1 111 ? -12.102 20.016 31.031 1 97 111 PHE A C 1
ATOM 857 O O . PHE A 1 111 ? -11.312 19.281 30.438 1 97 111 PHE A O 1
ATOM 864 N N . ARG A 1 112 ? -12.57 19.828 32.188 1 97.25 112 ARG A N 1
ATOM 865 C CA . ARG A 1 112 ? -12.227 18.609 32.906 1 97.25 112 ARG A CA 1
ATOM 866 C C . ARG A 1 112 ? -12.633 17.375 32.125 1 97.25 112 ARG A C 1
ATOM 868 O O . ARG A 1 112 ? -11.828 16.453 31.953 1 97.25 112 ARG A O 1
ATOM 875 N N . ASP A 1 113 ? -13.781 17.328 31.672 1 97.19 113 ASP A N 1
ATOM 876 C CA . ASP A 1 113 ? -14.297 16.172 30.938 1 97.19 113 ASP A CA 1
ATOM 877 C C . ASP A 1 113 ? -13.453 15.898 29.703 1 97.19 113 ASP A C 1
ATOM 879 O O . ASP A 1 113 ? -13.172 14.734 29.375 1 97.19 113 ASP A O 1
ATOM 883 N N . VAL A 1 114 ? -13.086 16.922 29 1 96.75 114 VAL A N 1
ATOM 884 C CA . VAL A 1 114 ? -12.297 16.797 27.781 1 96.75 114 VAL A CA 1
ATOM 885 C C . VAL A 1 114 ? -10.922 16.219 28.125 1 96.75 114 VAL A C 1
ATOM 887 O O . VAL A 1 114 ? -10.414 15.352 27.422 1 96.75 114 VAL A O 1
ATOM 890 N N . CYS A 1 115 ? -10.305 16.719 29.172 1 97.19 115 CYS A N 1
ATOM 891 C CA . CYS A 1 115 ? -8.992 16.219 29.578 1 97.19 115 CYS A CA 1
ATOM 892 C C . CYS A 1 115 ? -9.047 14.75 29.953 1 97.19 115 CYS A C 1
ATOM 894 O O . CYS A 1 115 ? -8.148 13.977 29.594 1 97.19 115 CYS A O 1
ATOM 896 N N . TYR A 1 116 ? -10.109 14.344 30.5 1 96.88 116 TYR A N 1
ATOM 897 C CA . TYR A 1 116 ? -10.234 12.977 31 1 96.88 116 TYR A CA 1
ATOM 898 C C . TYR A 1 116 ? -10.68 12.031 29.891 1 96.88 116 TYR A C 1
ATOM 900 O O . TYR A 1 116 ? -10.844 10.836 30.109 1 96.88 116 TYR A O 1
ATOM 908 N N . GLU A 1 117 ? -10.898 12.57 28.734 1 95 117 GLU A N 1
ATOM 909 C CA . GLU A 1 117 ? -11.031 11.672 27.594 1 95 117 GLU A CA 1
ATOM 910 C C . GLU A 1 117 ? -9.773 10.828 27.406 1 95 117 GLU A C 1
ATOM 912 O O . GLU A 1 117 ? -9.82 9.766 26.781 1 95 117 GLU A O 1
ATOM 917 N N . SER A 1 118 ? -8.68 11.352 27.906 1 93.69 118 SER A N 1
ATOM 918 C CA . SER A 1 118 ? -7.445 10.578 27.984 1 93.69 118 SER A CA 1
ATOM 919 C C . SER A 1 118 ? -7.375 9.773 29.281 1 93.69 118 SER A C 1
ATOM 921 O O . SER A 1 118 ? -7.293 10.344 30.359 1 93.69 118 SER A O 1
ATOM 923 N N . PRO A 1 119 ? -7.297 8.461 29.156 1 92.25 119 PRO A N 1
ATOM 924 C CA . PRO A 1 119 ? -7.418 7.641 30.359 1 92.25 119 PRO A CA 1
ATOM 925 C C . PRO A 1 119 ? -6.266 7.859 31.344 1 92.25 119 PRO A C 1
ATOM 927 O O . PRO A 1 119 ? -6.434 7.66 32.562 1 92.25 119 PRO A O 1
ATOM 930 N N . GLU A 1 120 ? -5.168 8.219 30.938 1 93.75 120 GLU A N 1
ATOM 931 C CA . GLU A 1 120 ? -3.992 8.383 31.781 1 93.75 120 GLU A CA 1
ATOM 932 C C . GLU A 1 120 ? -3.977 9.75 32.438 1 93.75 120 GLU A C 1
ATOM 934 O O . GLU A 1 120 ? -3.102 10.039 33.281 1 93.75 120 GLU A O 1
ATOM 939 N N . CYS A 1 121 ? -4.941 10.641 32.156 1 96.56 121 CYS A N 1
ATOM 940 C CA . CYS A 1 121 ? -4.992 12.008 32.656 1 96.56 121 CYS A CA 1
ATOM 941 C C . CYS A 1 121 ? -5.016 12.039 34.156 1 96.56 121 CYS A C 1
ATOM 943 O O . CYS A 1 121 ? -5.711 11.234 34.781 1 96.56 121 CYS A O 1
ATOM 945 N N . THR A 1 122 ? -4.25 12.984 34.75 1 97.69 122 THR A N 1
ATOM 946 C CA . THR A 1 122 ? -4.254 13.195 36.219 1 97.69 122 THR A CA 1
ATOM 947 C C . THR A 1 122 ? -4.41 14.68 36.531 1 97.69 122 THR A C 1
ATOM 949 O O . THR A 1 122 ? -3.898 15.531 35.812 1 97.69 122 THR A O 1
ATOM 952 N N . ALA A 1 123 ? -5.078 14.922 37.625 1 97.62 123 ALA A N 1
ATOM 953 C CA . ALA A 1 123 ? -5.207 16.297 38.094 1 97.62 123 ALA A CA 1
ATOM 954 C C . ALA A 1 123 ? -3.904 16.797 38.719 1 97.62 123 ALA A C 1
ATOM 956 O O . ALA A 1 123 ? -3.209 16.047 39.406 1 97.62 123 ALA A O 1
ATOM 957 N N . VAL A 1 124 ? -3.637 18.062 38.469 1 97.31 124 VAL A N 1
ATOM 958 C CA . VAL A 1 124 ? -2.459 18.719 39 1 97.31 124 VAL A CA 1
ATOM 959 C C . VAL A 1 124 ? -2.889 19.875 39.906 1 97.31 124 VAL A C 1
ATOM 961 O O . VAL A 1 124 ? -3.768 20.672 39.531 1 97.31 124 VAL A O 1
ATOM 964 N N . ASP A 1 125 ? -2.275 19.922 41.062 1 96.94 125 ASP A N 1
ATOM 965 C CA . ASP A 1 125 ? -2.5 21.094 41.906 1 96.94 125 ASP A CA 1
ATOM 966 C C . ASP A 1 125 ? -1.679 22.281 41.438 1 96.94 125 ASP A C 1
ATOM 968 O O . ASP A 1 125 ? -0.455 22.297 41.594 1 96.94 125 ASP A O 1
ATOM 972 N N . PRO A 1 126 ? -2.387 23.297 40.969 1 96.44 126 PRO A N 1
ATOM 973 C CA . PRO A 1 126 ? -1.637 24.406 40.375 1 96.44 126 PRO A CA 1
ATOM 974 C C . PRO A 1 126 ? -0.672 25.062 41.344 1 96.44 126 PRO A C 1
ATOM 976 O O . PRO A 1 126 ? 0.501 25.266 41.031 1 96.44 126 PRO A O 1
ATOM 979 N N . LYS A 1 127 ? -1.093 25.312 42.531 1 94.88 127 LYS A N 1
ATOM 980 C CA . LYS A 1 127 ? -0.268 26 43.531 1 94.88 127 LYS A CA 1
ATOM 981 C C . LYS A 1 127 ? 0.934 25.141 43.938 1 94.88 127 LYS A C 1
ATOM 983 O O . LYS A 1 127 ? 2.047 25.656 44.062 1 94.88 127 LYS A O 1
ATOM 988 N N . ALA A 1 128 ? 0.678 23.906 44.094 1 95.12 128 ALA A N 1
ATOM 989 C CA . ALA A 1 128 ? 1.747 23 44.469 1 95.12 128 ALA A CA 1
ATOM 990 C C . ALA A 1 128 ? 2.812 22.906 43.375 1 95.12 128 ALA A C 1
ATOM 992 O O . ALA A 1 128 ? 3.965 22.562 43.656 1 95.12 128 ALA A O 1
ATOM 993 N N . ASN A 1 129 ? 2.482 23.281 42.219 1 94.94 129 ASN A N 1
ATOM 994 C CA . ASN A 1 129 ? 3.414 23.172 41.094 1 94.94 129 ASN A CA 1
ATOM 995 C C . ASN A 1 129 ? 3.914 24.531 40.656 1 94.94 129 ASN A C 1
ATOM 997 O O . ASN A 1 129 ? 4.461 24.672 39.562 1 94.94 129 ASN A O 1
ATOM 1001 N N . GLY A 1 130 ? 3.646 25.547 41.438 1 95.31 130 GLY A N 1
ATOM 1002 C CA . GLY A 1 130 ? 4.195 26.875 41.188 1 95.31 130 GLY A CA 1
ATOM 1003 C C . GLY A 1 130 ? 3.389 27.672 40.188 1 95.31 130 GLY A C 1
ATOM 1004 O O . GLY A 1 130 ? 3.881 28.656 39.625 1 95.31 130 GLY A O 1
ATOM 1005 N N . PHE A 1 131 ? 2.145 27.266 39.875 1 97.25 131 PHE A N 1
ATOM 1006 C CA . PHE A 1 131 ? 1.292 27.969 38.938 1 97.25 131 PHE A CA 1
ATOM 1007 C C . PHE A 1 131 ? 0.28 28.844 39.688 1 97.25 131 PHE A C 1
ATOM 1009 O O . PHE A 1 131 ? 0.036 28.641 40.875 1 97.25 131 PHE A O 1
ATOM 1016 N N . GLN A 1 132 ? -0.213 29.812 38.969 1 97.38 132 GLN A N 1
ATOM 1017 C CA . GLN A 1 132 ? -1.227 30.719 39.531 1 97.38 132 GLN A CA 1
ATOM 1018 C C . GLN A 1 132 ? -2.209 31.172 38.438 1 97.38 132 GLN A C 1
ATOM 1020 O O . GLN A 1 132 ? -1.99 30.922 37.25 1 97.38 132 GLN A O 1
ATOM 1025 N N . GLY A 1 133 ? -3.293 31.75 38.906 1 97.06 133 GLY A N 1
ATOM 1026 C CA . GLY A 1 133 ? -4.266 32.281 37.969 1 97.06 133 GLY A CA 1
ATOM 1027 C C . GLY A 1 133 ? -5.004 31.203 37.219 1 97.06 133 GLY A C 1
ATOM 1028 O O . GLY A 1 133 ? -5.523 31.453 36.125 1 97.06 133 GLY A O 1
ATOM 1029 N N . LEU A 1 134 ? -5.016 30.031 37.781 1 97.88 134 LEU A N 1
ATOM 1030 C CA . LEU A 1 134 ? -5.641 28.891 37.125 1 97.88 134 LEU A CA 1
ATOM 1031 C C . LEU A 1 134 ? -6.816 28.375 37.969 1 97.88 134 LEU A C 1
ATOM 1033 O O . LEU A 1 134 ? -6.777 28.391 39.188 1 97.88 134 LEU A O 1
ATOM 1037 N N . ILE A 1 135 ? -7.828 27.969 37.25 1 97.5 135 ILE A N 1
ATOM 1038 C CA . ILE A 1 135 ? -8.953 27.297 37.875 1 97.5 135 ILE A CA 1
ATOM 1039 C C . ILE A 1 135 ? -8.609 25.844 38.156 1 97.5 135 ILE A C 1
ATOM 1041 O O . ILE A 1 135 ? -8.883 25.312 39.219 1 97.5 135 ILE A O 1
ATOM 1045 N N . SER A 1 136 ? -8.078 25.188 37.188 1 97.88 136 SER A N 1
ATOM 1046 C CA . SER A 1 136 ? -7.668 23.781 37.25 1 97.88 136 SER A CA 1
ATOM 1047 C C . SER A 1 136 ? -6.531 23.484 36.281 1 97.88 136 SER A C 1
ATOM 1049 O O . SER A 1 136 ? -6.207 24.312 35.438 1 97.88 136 SER A O 1
ATOM 1051 N N . ALA A 1 137 ? -5.902 22.344 36.531 1 98.25 137 ALA A N 1
ATOM 1052 C CA . ALA A 1 137 ? -4.84 21.875 35.656 1 98.25 137 ALA A CA 1
ATOM 1053 C C . ALA A 1 137 ? -4.797 20.359 35.625 1 98.25 137 ALA A C 1
ATOM 1055 O O . ALA A 1 137 ? -5.109 19.688 36.594 1 98.25 137 ALA A O 1
ATOM 1056 N N . TYR A 1 138 ? -4.359 19.844 34.438 1 98.38 138 TYR A N 1
ATOM 1057 C CA . TYR A 1 138 ? -4.309 18.406 34.219 1 98.38 138 TYR A CA 1
ATOM 1058 C C . TYR A 1 138 ? -3.035 18 33.5 1 98.38 138 TYR A C 1
ATOM 1060 O O . TYR A 1 138 ? -2.537 18.766 32.656 1 98.38 138 TYR A O 1
ATOM 1068 N N . ASN A 1 139 ? -2.521 16.875 33.875 1 98 139 ASN A N 1
ATOM 1069 C CA . ASN A 1 139 ? -1.369 16.297 33.188 1 98 139 ASN A CA 1
ATOM 1070 C C . ASN A 1 139 ? -1.78 15.148 32.281 1 98 139 ASN A C 1
ATOM 1072 O O . ASN A 1 139 ? -2.506 14.242 32.688 1 98 139 ASN A O 1
ATOM 1076 N N . LEU A 1 140 ? -1.328 15.219 31 1 96.75 140 LEU A N 1
ATOM 1077 C CA . LEU A 1 140 ? -1.574 14.18 30.016 1 96.75 140 LEU A CA 1
ATOM 1078 C C . LEU A 1 140 ? -0.262 13.641 29.453 1 96.75 140 LEU A C 1
ATOM 1080 O O . LEU A 1 140 ? 0.817 14.094 29.844 1 96.75 140 LEU A O 1
ATOM 1084 N N . ASP A 1 141 ? -0.371 12.617 28.562 1 95.62 141 ASP A N 1
ATOM 1085 C CA . ASP A 1 141 ? 0.813 12.055 27.922 1 95.62 141 ASP A CA 1
ATOM 1086 C C . ASP A 1 141 ? 0.884 12.461 26.453 1 95.62 141 ASP A C 1
ATOM 1088 O O . ASP A 1 141 ? 1.14 11.617 25.578 1 95.62 141 ASP A O 1
ATOM 1092 N N . GLU A 1 142 ? 0.596 13.703 26.156 1 95.25 142 GLU A N 1
ATOM 1093 C CA . GLU A 1 142 ? 0.674 14.227 24.797 1 95.25 142 GLU A CA 1
ATOM 1094 C C . GLU A 1 142 ? 2.123 14.445 24.375 1 95.25 142 GLU A C 1
ATOM 1096 O O . GLU A 1 142 ? 2.881 15.133 25.062 1 95.25 142 GLU A O 1
ATOM 1101 N N . PRO A 1 143 ? 2.529 13.852 23.266 1 96 143 PRO A N 1
ATOM 1102 C CA . PRO A 1 143 ? 3.922 13.977 22.828 1 96 143 PRO A CA 1
ATOM 1103 C C . PRO A 1 143 ? 4.129 15.133 21.844 1 96 143 PRO A C 1
ATOM 1105 O O . PRO A 1 143 ? 3.176 15.836 21.516 1 96 143 PRO A O 1
ATOM 1108 N N . SER A 1 144 ? 5.363 15.375 21.562 1 95.25 144 SER A N 1
ATOM 1109 C CA . SER A 1 144 ? 5.762 16.297 20.5 1 95.25 144 SER A CA 1
ATOM 1110 C C . SER A 1 144 ? 6.469 15.555 19.375 1 95.25 144 SER A C 1
ATOM 1112 O O . SER A 1 144 ? 6.797 14.375 19.5 1 95.25 144 SER A O 1
ATOM 1114 N N . VAL A 1 145 ? 6.641 16.219 18.266 1 95 145 VAL A N 1
ATOM 1115 C CA . VAL A 1 145 ? 7.348 15.672 17.109 1 95 145 VAL A CA 1
ATOM 1116 C C . VAL A 1 145 ? 8.711 16.344 16.984 1 95 145 VAL A C 1
ATOM 1118 O O . VAL A 1 145 ? 8.828 17.562 17.109 1 95 145 VAL A O 1
ATOM 1121 N N . ALA A 1 146 ? 9.711 15.523 16.766 1 94.75 146 ALA A N 1
ATOM 1122 C CA . ALA A 1 146 ? 11.047 16.062 16.531 1 94.75 146 ALA A CA 1
ATOM 1123 C C . ALA A 1 146 ? 11.094 16.891 15.25 1 94.75 146 ALA A C 1
ATOM 1125 O O . ALA A 1 146 ? 10.414 16.562 14.273 1 94.75 146 ALA A O 1
ATOM 1126 N N . ILE A 1 147 ? 11.875 17.938 15.281 1 94.69 147 ILE A N 1
ATOM 1127 C CA . ILE A 1 147 ? 12.047 18.797 14.125 1 94.69 147 ILE A CA 1
ATOM 1128 C C . ILE A 1 147 ? 13.531 19.016 13.852 1 94.69 147 ILE A C 1
ATOM 1130 O O . ILE A 1 147 ? 14.359 18.172 14.195 1 94.69 147 ILE A O 1
ATOM 1134 N N . GLY A 1 148 ? 13.898 19.984 13.055 1 93.06 148 GLY A N 1
ATOM 1135 C CA . GLY A 1 148 ? 15.289 20.344 12.828 1 93.06 148 GLY A CA 1
ATOM 1136 C C . GLY A 1 148 ? 16.094 19.219 12.195 1 93.06 148 GLY A C 1
ATOM 1137 O O . GLY A 1 148 ? 15.641 18.578 11.242 1 93.06 148 GLY A O 1
ATOM 1138 N N . ASP A 1 149 ? 17.266 19.062 12.758 1 92.88 149 ASP A N 1
ATOM 1139 C CA . ASP A 1 149 ? 18.219 18.109 12.195 1 92.88 149 ASP A CA 1
ATOM 1140 C C . ASP A 1 149 ? 17.734 16.672 12.359 1 92.88 149 ASP A C 1
ATOM 1142 O O . ASP A 1 149 ? 17.938 15.836 11.477 1 92.88 149 ASP A O 1
ATOM 1146 N N . ARG A 1 150 ? 17.156 16.438 13.461 1 93.25 150 ARG A N 1
ATOM 1147 C CA . ARG A 1 150 ? 16.656 15.086 13.719 1 93.25 150 ARG A CA 1
ATOM 1148 C C . ARG A 1 150 ? 15.633 14.672 12.672 1 93.25 150 ARG A C 1
ATOM 1150 O O . ARG A 1 150 ? 15.695 13.562 12.141 1 93.25 150 ARG A O 1
ATOM 1157 N N . LEU A 1 151 ? 14.734 15.523 12.375 1 95.62 151 LEU A N 1
ATOM 1158 C CA . LEU A 1 151 ? 13.719 15.289 11.359 1 95.62 151 LEU A CA 1
ATOM 1159 C C . LEU A 1 151 ? 14.344 15.18 9.977 1 95.62 151 LEU A C 1
ATOM 1161 O O . LEU A 1 151 ? 14.07 14.227 9.242 1 95.62 151 LEU A O 1
ATOM 1165 N N . ARG A 1 152 ? 15.195 16.109 9.656 1 96.25 152 ARG A N 1
ATOM 1166 C CA . ARG A 1 152 ? 15.812 16.172 8.336 1 96.25 152 ARG A CA 1
ATOM 1167 C C . ARG A 1 152 ? 16.656 14.93 8.055 1 96.25 152 ARG A C 1
ATOM 1169 O O . ARG A 1 152 ? 16.547 14.336 6.977 1 96.25 152 ARG A O 1
ATOM 1176 N N . ASN A 1 153 ? 17.438 14.555 9 1 95.5 153 ASN A N 1
ATOM 1177 C CA . ASN A 1 153 ? 18.297 13.391 8.812 1 95.5 153 ASN A CA 1
ATOM 1178 C C . ASN A 1 153 ? 17.5 12.109 8.664 1 95.5 153 ASN A C 1
ATOM 1180 O O . ASN A 1 153 ? 17.844 11.242 7.852 1 95.5 153 ASN A O 1
ATOM 1184 N N . THR A 1 154 ? 16.484 12.039 9.422 1 95.5 154 THR A N 1
ATOM 1185 C CA . THR A 1 154 ? 15.609 10.867 9.336 1 95.5 154 THR A CA 1
ATOM 1186 C C . THR A 1 154 ? 15.016 10.742 7.938 1 95.5 154 THR A C 1
ATOM 1188 O O . THR A 1 154 ? 15.039 9.664 7.34 1 95.5 154 THR A O 1
ATOM 1191 N N . PHE A 1 155 ? 14.594 11.812 7.383 1 97.19 155 PHE A N 1
ATOM 1192 C CA . PHE A 1 155 ? 13.922 11.758 6.09 1 97.19 155 PHE A CA 1
ATOM 1193 C C . PHE A 1 155 ? 14.938 11.648 4.961 1 97.19 155 PHE A C 1
ATOM 1195 O O . PHE A 1 155 ? 14.672 11.016 3.938 1 97.19 155 PHE A O 1
ATOM 1202 N N . LYS A 1 156 ? 16.078 12.281 5.141 1 96.75 156 LYS A N 1
ATOM 1203 C CA . LYS A 1 156 ? 17.125 12.102 4.141 1 96.75 156 LYS A CA 1
ATOM 1204 C C . LYS A 1 156 ? 17.484 10.633 3.984 1 96.75 156 LYS A C 1
ATOM 1206 O O . LYS A 1 156 ? 17.656 10.141 2.865 1 96.75 156 LYS A O 1
ATOM 1211 N N . GLU A 1 157 ? 17.578 9.969 5.055 1 96.44 157 GLU A N 1
ATOM 1212 C CA . GLU A 1 157 ? 17.891 8.547 5.031 1 96.44 157 GLU A CA 1
ATOM 1213 C C . GLU A 1 157 ? 16.766 7.75 4.367 1 96.44 157 GLU A C 1
ATOM 1215 O O . GLU A 1 157 ? 17.031 6.898 3.514 1 96.44 157 GLU A O 1
ATOM 1220 N N . LYS A 1 158 ? 15.562 8.023 4.75 1 95.81 158 LYS A N 1
ATOM 1221 C CA . LYS A 1 158 ? 14.414 7.301 4.207 1 95.81 158 LYS A CA 1
ATOM 1222 C C . LYS A 1 158 ? 14.266 7.547 2.709 1 95.81 158 LYS A C 1
ATOM 1224 O O . LYS A 1 158 ? 14.039 6.609 1.94 1 95.81 158 LYS A O 1
ATOM 1229 N N . LEU A 1 159 ? 14.367 8.805 2.322 1 96.88 159 LEU A N 1
ATOM 1230 C CA . LEU A 1 159 ? 14.234 9.164 0.916 1 96.88 159 LEU A CA 1
ATOM 1231 C C . LEU A 1 159 ? 15.367 8.562 0.092 1 96.88 159 LEU A C 1
ATOM 1233 O O . LEU A 1 159 ? 15.141 8.055 -1.009 1 96.88 159 LEU A O 1
ATOM 1237 N N . GLY A 1 160 ? 16.531 8.625 0.647 1 95.06 160 GLY A N 1
ATOM 1238 C CA . GLY A 1 160 ? 17.688 8.023 -0.013 1 95.06 160 GLY A CA 1
ATOM 1239 C C . GLY A 1 160 ? 17.547 6.52 -0.197 1 95.06 160 GLY A C 1
ATOM 1240 O O . GLY A 1 160 ? 17.781 5.996 -1.287 1 95.06 160 GLY A O 1
ATOM 1241 N N . ARG A 1 161 ? 17.156 5.828 0.81 1 92.44 161 ARG A N 1
ATOM 1242 C CA . ARG A 1 161 ? 16.984 4.383 0.766 1 92.44 161 ARG A CA 1
ATOM 1243 C C . ARG A 1 161 ? 15.906 3.99 -0.243 1 92.44 161 ARG A C 1
ATOM 1245 O O . ARG A 1 161 ? 16 2.939 -0.881 1 92.44 161 ARG A O 1
ATOM 1252 N N . ALA A 1 162 ? 14.938 4.82 -0.352 1 91.44 162 ALA A N 1
ATOM 1253 C CA . ALA A 1 162 ? 13.836 4.547 -1.271 1 91.44 162 ALA A CA 1
ATOM 1254 C C . ALA A 1 162 ? 14.219 4.891 -2.707 1 91.44 162 ALA A C 1
ATOM 1256 O O . ALA A 1 162 ? 13.484 4.566 -3.646 1 91.44 162 ALA A O 1
ATOM 1257 N N . GLY A 1 163 ? 15.328 5.535 -2.92 1 92.44 163 GLY A N 1
ATOM 1258 C CA . GLY A 1 163 ? 15.773 5.914 -4.25 1 92.44 163 GLY A CA 1
ATOM 1259 C C . GLY A 1 163 ? 15 7.086 -4.828 1 92.44 163 GLY A C 1
ATOM 1260 O O . GLY A 1 163 ? 14.789 7.156 -6.039 1 92.44 163 GLY A O 1
ATOM 1261 N N . ILE A 1 164 ? 14.523 7.949 -4.031 1 94.94 164 ILE A N 1
ATOM 1262 C CA . ILE A 1 164 ? 13.773 9.125 -4.469 1 94.94 164 ILE A CA 1
ATOM 1263 C C . ILE A 1 164 ? 14.742 10.273 -4.75 1 94.94 164 ILE A C 1
ATOM 1265 O O . ILE A 1 164 ? 15.609 10.586 -3.924 1 94.94 164 ILE A O 1
ATOM 1269 N N . TYR A 1 165 ? 14.586 10.836 -5.84 1 92.62 165 TYR A N 1
ATOM 1270 C CA . TYR A 1 165 ? 15.422 11.969 -6.211 1 92.62 165 TYR A CA 1
ATOM 1271 C C . TYR A 1 165 ? 14.875 13.266 -5.621 1 92.62 165 TYR A C 1
ATOM 1273 O O . TYR A 1 165 ? 13.727 13.633 -5.879 1 92.62 165 TYR A O 1
ATOM 1281 N N . VAL A 1 166 ? 15.742 13.953 -4.891 1 96.94 166 VAL A N 1
ATOM 1282 C CA . VAL A 1 166 ? 15.375 15.227 -4.281 1 96.94 166 VAL A CA 1
ATOM 1283 C C . VAL A 1 166 ? 16.141 16.359 -4.949 1 96.94 166 VAL A C 1
ATOM 1285 O O . VAL A 1 166 ? 17.375 16.438 -4.852 1 96.94 166 VAL A O 1
ATOM 1288 N N . HIS A 1 167 ? 15.406 17.203 -5.691 1 96.69 167 HIS A N 1
ATOM 1289 C CA . HIS A 1 167 ? 15.984 18.406 -6.266 1 96.69 167 HIS A CA 1
ATOM 1290 C C . HIS A 1 167 ? 15.977 19.562 -5.258 1 96.69 167 HIS A C 1
ATOM 1292 O O . HIS A 1 167 ? 14.938 20.188 -5.027 1 96.69 167 HIS A O 1
ATOM 1298 N N . LEU A 1 168 ? 17.125 19.828 -4.699 1 96.75 168 LEU A N 1
ATOM 1299 C CA . LEU A 1 168 ? 17.25 20.953 -3.773 1 96.75 168 LEU A CA 1
ATOM 1300 C C . LEU A 1 168 ? 17.594 22.234 -4.523 1 96.75 168 LEU A C 1
ATOM 1302 O O . LEU A 1 168 ? 18.031 22.188 -5.676 1 96.75 168 LEU A O 1
ATOM 1306 N N . ASN A 1 169 ? 17.312 23.344 -3.852 1 96.81 169 ASN A N 1
ATOM 1307 C CA . ASN A 1 169 ? 17.531 24.625 -4.488 1 96.81 169 ASN A CA 1
ATOM 1308 C C . ASN A 1 169 ? 16.812 24.734 -5.832 1 96.81 169 ASN A C 1
ATOM 1310 O O . ASN A 1 169 ? 17.375 25.25 -6.801 1 96.81 169 ASN A O 1
ATOM 1314 N N . ALA A 1 170 ? 15.672 24.109 -5.91 1 96 170 ALA A N 1
ATOM 1315 C CA . ALA A 1 170 ? 14.891 24.062 -7.145 1 96 170 ALA A CA 1
ATOM 1316 C C . ALA A 1 170 ? 13.531 24.734 -6.957 1 96 170 ALA A C 1
ATOM 1318 O O . ALA A 1 170 ? 12.562 24.078 -6.566 1 96 170 ALA A O 1
ATOM 1319 N N . THR A 1 171 ? 13.555 25.969 -7.27 1 96.31 171 THR A N 1
ATOM 1320 C CA . THR A 1 171 ? 12.297 26.703 -7.207 1 96.31 171 THR A CA 1
ATOM 1321 C C . THR A 1 171 ? 11.422 26.391 -8.414 1 96.31 171 THR A C 1
ATOM 1323 O O . THR A 1 171 ? 11.859 26.547 -9.562 1 96.31 171 THR A O 1
ATOM 1326 N N . VAL A 1 172 ? 10.227 25.875 -8.203 1 97.06 172 VAL A N 1
ATOM 1327 C CA . VAL A 1 172 ? 9.258 25.641 -9.273 1 97.06 172 VAL A CA 1
ATOM 1328 C C . VAL A 1 172 ? 8.461 26.906 -9.547 1 97.06 172 VAL A C 1
ATOM 1330 O O . VAL A 1 172 ? 7.742 27.391 -8.672 1 97.06 172 VAL A O 1
ATOM 1333 N N . ASP A 1 173 ? 8.523 27.406 -10.727 1 95.25 173 ASP A N 1
ATOM 1334 C CA . ASP A 1 173 ? 7.902 28.672 -11.078 1 95.25 173 ASP A CA 1
ATOM 1335 C C . ASP A 1 173 ? 6.469 28.469 -11.57 1 95.25 173 ASP A C 1
ATOM 1337 O O . ASP A 1 173 ? 5.598 29.297 -11.312 1 95.25 173 ASP A O 1
ATOM 1341 N N . ARG A 1 174 ? 6.371 27.406 -12.297 1 94.38 174 ARG A N 1
ATOM 1342 C CA . ARG A 1 174 ? 5.062 27.172 -12.898 1 94.38 174 ARG A CA 1
ATOM 1343 C C . ARG A 1 174 ? 4.84 25.672 -13.148 1 94.38 174 ARG A C 1
ATOM 1345 O O . ARG A 1 174 ? 5.801 24.906 -13.273 1 94.38 174 ARG A O 1
ATOM 1352 N N . ILE A 1 175 ? 3.551 25.344 -13.062 1 94.69 175 ILE A N 1
ATOM 1353 C CA . ILE A 1 175 ? 3.094 24.031 -13.492 1 94.69 175 ILE A CA 1
ATOM 1354 C C . ILE A 1 175 ? 2.197 24.172 -14.719 1 94.69 175 ILE A C 1
ATOM 1356 O O . ILE A 1 175 ? 1.195 24.891 -14.688 1 94.69 175 ILE A O 1
ATOM 1360 N N . ILE A 1 176 ? 2.582 23.562 -15.789 1 91.38 176 ILE A N 1
ATOM 1361 C CA . ILE A 1 176 ? 1.841 23.672 -17.047 1 91.38 176 ILE A CA 1
ATOM 1362 C C . ILE A 1 176 ? 1.133 22.344 -17.344 1 91.38 176 ILE A C 1
ATOM 1364 O O . ILE A 1 176 ? 1.774 21.297 -17.422 1 91.38 176 ILE A O 1
ATOM 1368 N N . HIS A 1 177 ? -0.173 22.469 -17.422 1 88.94 177 HIS A N 1
ATOM 1369 C CA . HIS A 1 177 ? -0.971 21.281 -17.75 1 88.94 177 HIS A CA 1
ATOM 1370 C C . HIS A 1 177 ? -0.952 21.016 -19.25 1 88.94 177 HIS A C 1
ATOM 1372 O O . HIS A 1 177 ? -1.121 21.922 -20.047 1 88.94 177 HIS A O 1
ATOM 1378 N N . THR A 1 178 ? -0.585 19.734 -19.5 1 82.94 178 THR A N 1
ATOM 1379 C CA . THR A 1 178 ? -0.712 19.234 -20.859 1 82.94 178 THR A CA 1
ATOM 1380 C C . THR A 1 178 ? -1.67 18.047 -20.906 1 82.94 178 THR A C 1
ATOM 1382 O O . THR A 1 178 ? -1.987 17.453 -19.859 1 82.94 178 THR A O 1
ATOM 1385 N N . GLU A 1 179 ? -2.383 17.703 -22 1 77.81 179 GLU A N 1
ATOM 1386 C CA . GLU A 1 179 ? -3.418 16.688 -22.172 1 77.81 179 GLU A CA 1
ATOM 1387 C C . GLU A 1 179 ? -3.215 15.523 -21.219 1 77.81 179 GLU A C 1
ATOM 1389 O O . GLU A 1 179 ? -4.074 15.25 -20.375 1 77.81 179 GLU A O 1
ATOM 1394 N N . ASP A 1 180 ? -2.102 14.859 -21.219 1 85.31 180 ASP A N 1
ATOM 1395 C CA . ASP A 1 180 ? -1.969 13.656 -20.406 1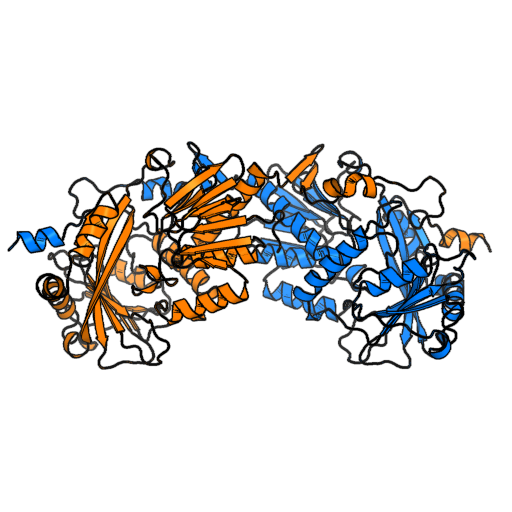 85.31 180 ASP A CA 1
ATOM 1396 C C . ASP A 1 180 ? -0.796 13.781 -19.438 1 85.31 180 ASP A C 1
ATOM 1398 O O . ASP A 1 180 ? -0.37 12.789 -18.844 1 85.31 180 ASP A O 1
ATOM 1402 N N . THR A 1 181 ? -0.251 15.055 -19.312 1 91.38 181 THR A N 1
ATOM 1403 C CA . THR A 1 181 ? 0.886 15.234 -18.422 1 91.38 181 THR A CA 1
ATOM 1404 C C . THR A 1 181 ? 0.896 16.641 -17.828 1 91.38 181 THR A C 1
ATOM 1406 O O . THR A 1 181 ? 0.061 17.484 -18.188 1 91.38 181 THR A O 1
ATOM 1409 N N . ASN A 1 182 ? 1.698 16.844 -16.828 1 93.56 182 ASN A N 1
ATOM 1410 C CA . ASN A 1 182 ? 2.021 18.156 -16.25 1 93.56 182 ASN A CA 1
ATOM 1411 C C . ASN A 1 182 ? 3.523 18.422 -16.297 1 93.56 182 ASN A C 1
ATOM 1413 O O . ASN A 1 182 ? 4.328 17.531 -16.047 1 93.56 182 ASN A O 1
ATOM 1417 N N . ARG A 1 183 ? 3.812 19.609 -16.703 1 94.44 183 ARG A N 1
ATOM 1418 C CA . ARG A 1 183 ? 5.211 20.016 -16.781 1 94.44 183 ARG A CA 1
ATOM 1419 C C . ARG A 1 183 ? 5.551 21 -15.664 1 94.44 183 ARG A C 1
ATOM 1421 O O . ARG A 1 183 ? 4.844 21.984 -15.461 1 94.44 183 ARG A O 1
ATOM 1428 N N . ILE A 1 184 ? 6.621 20.641 -14.898 1 94.81 184 ILE A N 1
ATOM 1429 C CA . ILE A 1 184 ? 7.164 21.547 -13.891 1 94.81 184 ILE A CA 1
ATOM 1430 C C . ILE A 1 184 ? 8.281 22.391 -14.508 1 94.81 184 ILE A C 1
ATOM 1432 O O . ILE A 1 184 ? 9.211 21.844 -15.109 1 94.81 184 ILE A O 1
ATOM 1436 N N . GLN A 1 185 ? 8.156 23.625 -14.414 1 95.44 185 GLN A N 1
ATOM 1437 C CA . GLN A 1 185 ? 9.188 24.531 -14.891 1 95.44 185 GLN A CA 1
ATOM 1438 C C . GLN A 1 185 ? 10 25.109 -13.727 1 95.44 185 GLN A C 1
ATOM 1440 O O . GLN A 1 185 ? 9.438 25.641 -12.773 1 95.44 185 GLN A O 1
ATOM 1445 N N . THR A 1 186 ? 11.32 24.875 -13.797 1 94.75 186 THR A N 1
ATOM 1446 C CA . THR A 1 186 ? 12.25 25.469 -12.844 1 94.75 186 THR A CA 1
ATOM 1447 C C . THR A 1 186 ? 13.25 26.375 -13.562 1 94.75 186 THR A C 1
ATOM 1449 O O . THR A 1 186 ? 13.211 26.5 -14.789 1 94.75 186 THR A O 1
ATOM 1452 N N . GLY A 1 187 ? 14.07 27.094 -12.766 1 90.25 187 GLY A N 1
ATOM 1453 C CA . GLY A 1 187 ? 15.125 27.891 -13.359 1 90.25 187 GLY A CA 1
ATOM 1454 C C . GLY A 1 187 ? 16.109 27.062 -14.18 1 90.25 187 GLY A C 1
ATOM 1455 O O . GLY A 1 187 ? 16.719 27.578 -15.125 1 90.25 187 GLY A O 1
ATOM 1456 N N . ASP A 1 188 ? 16.281 25.797 -13.859 1 88.06 188 ASP A N 1
ATOM 1457 C CA . ASP A 1 188 ? 17.297 24.953 -14.453 1 88.06 188 ASP A CA 1
ATOM 1458 C C . ASP A 1 188 ? 16.734 24.109 -15.602 1 88.06 188 ASP A C 1
ATOM 1460 O O . ASP A 1 188 ? 17.469 23.484 -16.359 1 88.06 188 ASP A O 1
ATOM 1464 N N . GLY A 1 189 ? 15.406 24.109 -15.727 1 91 189 GLY A N 1
ATOM 1465 C CA . GLY A 1 189 ? 14.859 23.297 -16.797 1 91 189 GLY A CA 1
ATOM 1466 C C . GLY A 1 189 ? 13.414 22.891 -16.562 1 91 189 GLY A C 1
ATOM 1467 O O . GLY A 1 189 ? 12.719 23.5 -15.75 1 91 189 GLY A O 1
ATOM 1468 N N . GLN A 1 190 ? 13.023 21.984 -17.516 1 93.12 190 GLN A N 1
ATOM 1469 C CA . GLN A 1 190 ? 11.648 21.5 -17.469 1 93.12 190 GLN A CA 1
ATOM 1470 C C . GLN A 1 190 ? 11.609 19.984 -17.219 1 93.12 190 GLN A C 1
ATOM 1472 O O . GLN A 1 190 ? 12.453 19.25 -17.734 1 93.12 190 GLN A O 1
ATOM 1477 N N . TYR A 1 191 ? 10.648 19.609 -16.391 1 94.5 191 TYR A N 1
ATOM 1478 C CA . TYR A 1 191 ? 10.438 18.203 -16.062 1 94.5 191 TYR A CA 1
ATOM 1479 C C . TYR A 1 191 ? 9 17.781 -16.344 1 94.5 191 TYR A C 1
ATOM 1481 O O . TYR A 1 191 ? 8.062 18.531 -16.047 1 94.5 191 TYR A O 1
ATOM 1489 N N . VAL A 1 192 ? 8.773 16.672 -16.984 1 95.19 192 VAL A N 1
ATOM 1490 C CA . VAL A 1 192 ? 7.441 16.203 -17.344 1 95.19 192 VAL A CA 1
ATOM 1491 C C . VAL A 1 192 ? 7.02 15.07 -16.406 1 95.19 192 VAL A C 1
ATOM 1493 O O . VAL A 1 192 ? 7.789 14.141 -16.156 1 95.19 192 VAL A O 1
ATOM 1496 N N . PHE A 1 193 ? 5.82 15.195 -15.844 1 95.56 193 PHE A N 1
ATOM 1497 C CA . PHE A 1 193 ? 5.273 14.195 -14.93 1 95.56 193 PHE A CA 1
ATOM 1498 C C . PHE A 1 193 ? 3.854 13.82 -15.328 1 95.56 193 PHE A C 1
ATOM 1500 O O . PHE A 1 193 ? 3.16 14.594 -15.992 1 95.56 193 PHE A O 1
ATOM 1507 N N . ASP A 1 194 ? 3.422 12.594 -15.047 1 93.38 194 ASP A N 1
ATOM 1508 C CA . ASP A 1 194 ? 2.029 12.195 -15.227 1 93.38 194 ASP A CA 1
ATOM 1509 C C . ASP A 1 194 ? 1.118 12.93 -14.25 1 93.38 194 ASP A C 1
ATOM 1511 O O . ASP A 1 194 ? -0.021 13.266 -14.578 1 93.38 194 ASP A O 1
ATOM 1515 N N . VAL A 1 195 ? 1.595 13.188 -13.078 1 94.75 195 VAL A N 1
ATOM 1516 C CA . VAL A 1 195 ? 0.874 13.875 -12.016 1 94.75 195 VAL A CA 1
ATOM 1517 C C . VAL A 1 195 ? 1.834 14.773 -11.234 1 94.75 195 VAL A C 1
ATOM 1519 O O . VAL A 1 195 ? 2.998 14.422 -11.039 1 94.75 195 VAL A O 1
ATOM 1522 N N . VAL A 1 196 ? 1.359 15.961 -10.859 1 97.12 196 VAL A N 1
ATOM 1523 C CA . VAL A 1 196 ? 2.115 16.844 -9.984 1 97.12 196 VAL A CA 1
ATOM 1524 C C . VAL A 1 196 ? 1.343 17.078 -8.688 1 97.12 196 VAL A C 1
ATOM 1526 O O . VAL A 1 196 ? 0.115 17.172 -8.695 1 97.12 196 VAL A O 1
ATOM 1529 N N . ILE A 1 197 ? 2.018 17.016 -7.594 1 98 197 ILE A N 1
ATOM 1530 C CA . ILE A 1 197 ? 1.445 17.312 -6.285 1 98 197 ILE A CA 1
ATOM 1531 C C . ILE A 1 197 ? 2.033 18.625 -5.754 1 98 197 ILE A C 1
ATOM 1533 O O . ILE A 1 197 ? 3.252 18.75 -5.609 1 98 197 ILE A O 1
ATOM 1537 N N . ASN A 1 198 ? 1.18 19.594 -5.559 1 97.94 198 ASN A N 1
ATOM 1538 C CA . ASN A 1 198 ? 1.572 20.859 -4.938 1 97.94 198 ASN A CA 1
ATOM 1539 C C . ASN A 1 198 ? 1.483 20.781 -3.416 1 97.94 198 ASN A C 1
ATOM 1541 O O . ASN A 1 198 ? 0.409 20.969 -2.842 1 97.94 198 ASN A O 1
ATOM 1545 N N . ALA A 1 199 ? 2.609 20.578 -2.777 1 97.25 199 ALA A N 1
ATOM 1546 C CA . ALA A 1 199 ? 2.715 20.484 -1.323 1 97.25 199 ALA A CA 1
ATOM 1547 C C . ALA A 1 199 ? 3.494 21.672 -0.755 1 97.25 199 ALA A C 1
ATOM 1549 O O . ALA A 1 199 ? 4.316 21.5 0.149 1 97.25 199 ALA A O 1
ATOM 1550 N N . THR A 1 200 ? 3.252 22.844 -1.246 1 96.12 200 THR A N 1
ATOM 1551 C CA . THR A 1 200 ? 3.984 24.047 -0.869 1 96.12 200 THR A CA 1
ATOM 1552 C C . THR A 1 200 ? 3.295 24.766 0.294 1 96.12 200 THR A C 1
ATOM 1554 O O . THR A 1 200 ? 3.455 25.969 0.471 1 96.12 200 THR A O 1
ATOM 1557 N N . GLY A 1 201 ? 2.404 24.094 0.977 1 93.81 201 GLY A N 1
ATOM 1558 C CA . GLY A 1 201 ? 1.683 24.703 2.074 1 93.81 201 GLY A CA 1
ATOM 1559 C C . GLY A 1 201 ? 0.633 25.703 1.612 1 93.81 201 GLY A C 1
ATOM 1560 O O . GLY A 1 201 ? 0.313 26.656 2.328 1 93.81 201 GLY A O 1
ATOM 1561 N N . TYR A 1 202 ? 0.225 25.562 0.362 1 94.31 202 TYR A N 1
ATOM 1562 C CA . TYR A 1 202 ? -0.81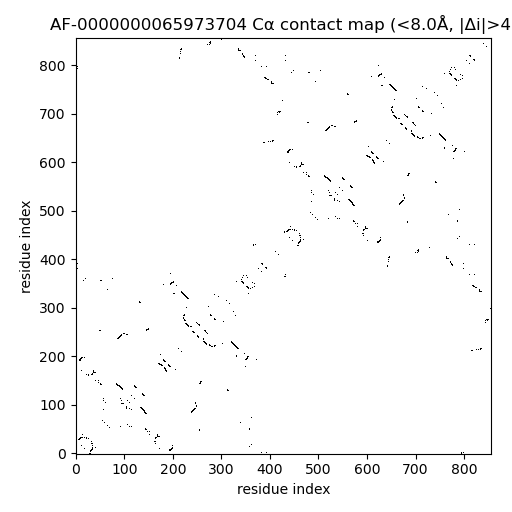 26.391 -0.258 1 94.31 202 TYR A CA 1
ATOM 1563 C C . TYR A 1 202 ? -0.353 27.828 -0.388 1 94.31 202 TYR A C 1
ATOM 1565 O O . TYR A 1 202 ? -1.151 28.766 -0.228 1 94.31 202 TYR A O 1
ATOM 1573 N N . THR A 1 203 ? 0.891 28 -0.542 1 93.69 203 THR A N 1
ATOM 1574 C CA . THR A 1 203 ? 1.45 29.344 -0.62 1 93.69 203 THR A CA 1
ATOM 1575 C C . THR A 1 203 ? 1.764 29.719 -2.066 1 93.69 203 THR A C 1
ATOM 1577 O O . THR A 1 203 ? 1.956 30.891 -2.383 1 93.69 203 THR A O 1
ATOM 1580 N N . SER A 1 204 ? 1.874 28.75 -2.918 1 92.88 204 SER A N 1
ATOM 1581 C CA . SER A 1 204 ? 2.277 29.031 -4.293 1 92.88 204 SER A CA 1
ATOM 1582 C C . SER A 1 204 ? 1.71 28 -5.262 1 92.88 204 SER A C 1
ATOM 1584 O O . SER A 1 204 ? 1.204 26.953 -4.84 1 92.88 204 SER A O 1
ATOM 1586 N N . LEU A 1 205 ? 1.72 28.375 -6.574 1 94 205 LEU A N 1
ATOM 1587 C CA . LEU A 1 205 ? 1.402 27.484 -7.684 1 94 205 LEU A CA 1
ATOM 1588 C C . LEU A 1 205 ? -0.071 27.094 -7.664 1 94 205 LEU A C 1
ATOM 1590 O O . LEU A 1 205 ? -0.423 25.969 -8.023 1 94 205 LEU A O 1
ATOM 1594 N N . LEU A 1 206 ? -0.827 27.922 -7.059 1 91.25 206 LEU A N 1
ATOM 1595 C CA . LEU A 1 206 ? -2.266 27.688 -7.039 1 91.25 206 LEU A CA 1
ATOM 1596 C C . LEU A 1 206 ? -2.9 28.078 -8.367 1 91.25 206 LEU A C 1
ATOM 1598 O O . LEU A 1 206 ? -2.5 29.078 -8.977 1 91.25 206 LEU A O 1
ATOM 1602 N N . PRO A 1 207 ? -3.883 27.25 -8.805 1 85 207 PRO A N 1
ATOM 1603 C CA . PRO A 1 207 ? -4.57 27.672 -10.031 1 85 207 PRO A CA 1
ATOM 1604 C C . PRO A 1 207 ? -5.293 29 -9.883 1 85 207 PRO A C 1
ATOM 1606 O O . PRO A 1 207 ? -5.797 29.328 -8.805 1 85 207 PRO A O 1
ATOM 1609 N N . GLN A 1 208 ? -5.375 29.656 -11.039 1 83 208 GLN A N 1
ATOM 1610 C CA . GLN A 1 208 ? -6.117 30.906 -11.039 1 83 208 GLN A CA 1
ATOM 1611 C C . GLN A 1 208 ? -7.59 30.672 -10.711 1 83 208 GLN A C 1
ATOM 1613 O O . GLN A 1 208 ? -8.195 29.719 -11.18 1 83 208 GLN A O 1
ATOM 1618 N N . ASN A 1 209 ? -8.18 31.391 -9.836 1 81.69 209 ASN A N 1
ATOM 1619 C CA . ASN A 1 209 ? -9.594 31.406 -9.469 1 81.69 209 ASN A CA 1
ATOM 1620 C C . ASN A 1 209 ? -10.023 30.094 -8.844 1 81.69 209 ASN A C 1
ATOM 1622 O O . ASN A 1 209 ? -11.156 29.641 -9.047 1 81.69 209 ASN A O 1
ATOM 1626 N N . ILE A 1 210 ? -9.039 29.438 -8.211 1 87.69 210 ILE A N 1
ATOM 1627 C CA . ILE A 1 210 ? -9.352 28.141 -7.629 1 87.69 210 ILE A CA 1
ATOM 1628 C C . ILE A 1 210 ? -10.438 28.297 -6.566 1 87.69 210 ILE A C 1
ATOM 1630 O O . ILE A 1 210 ? -11.281 27.422 -6.391 1 87.69 210 ILE A O 1
ATOM 1634 N N . ALA A 1 211 ? -10.508 29.359 -5.887 1 83.44 211 ALA A N 1
ATOM 1635 C CA . ALA A 1 211 ? -11.492 29.594 -4.836 1 83.44 211 ALA A CA 1
ATOM 1636 C C . ALA A 1 211 ? -12.914 29.484 -5.379 1 83.44 211 ALA A C 1
ATOM 1638 O O . ALA A 1 211 ? -13.805 28.984 -4.688 1 83.44 211 ALA A O 1
ATOM 1639 N N . ASP A 1 212 ? -13.07 29.844 -6.598 1 81.94 212 ASP A N 1
ATOM 1640 C CA . ASP A 1 212 ? -14.391 29.828 -7.223 1 81.94 212 ASP A CA 1
ATOM 1641 C C . ASP A 1 212 ? -14.758 28.422 -7.688 1 81.94 212 ASP A C 1
ATOM 1643 O O . ASP A 1 212 ? -15.938 28.109 -7.875 1 81.94 212 ASP A O 1
ATOM 1647 N N . ALA A 1 213 ? -13.766 27.672 -7.844 1 85.44 213 ALA A N 1
ATOM 1648 C CA . ALA A 1 213 ? -14 26.344 -8.422 1 85.44 213 ALA A CA 1
ATOM 1649 C C . ALA A 1 213 ? -14.258 25.312 -7.34 1 85.44 213 ALA A C 1
ATOM 1651 O O . ALA A 1 213 ? -14.789 24.234 -7.617 1 85.44 213 ALA A O 1
ATOM 1652 N N . LEU A 1 214 ? -13.898 25.594 -6.121 1 87.44 214 LEU A N 1
ATOM 1653 C CA . LEU A 1 214 ? -14.055 24.641 -5.031 1 87.44 214 LEU A CA 1
ATOM 1654 C C . LEU A 1 214 ? -15.531 24.422 -4.707 1 87.44 214 LEU A C 1
ATOM 1656 O O . LEU A 1 214 ? -16.344 25.328 -4.898 1 87.44 214 LEU A O 1
ATOM 1660 N N . PRO A 1 215 ? -15.898 23.25 -4.238 1 85.44 215 PRO A N 1
ATOM 1661 C CA . PRO A 1 215 ? -17.297 22.953 -3.938 1 85.44 215 PRO A CA 1
ATOM 1662 C C . PRO A 1 215 ? -17.812 23.719 -2.713 1 85.44 215 PRO A C 1
ATOM 1664 O O . PRO A 1 215 ? -19.016 23.781 -2.49 1 85.44 215 PRO A O 1
ATOM 1667 N N . VAL A 1 216 ? -16.922 24.188 -1.877 1 84.94 216 VAL A N 1
ATOM 1668 C CA . VAL A 1 216 ? -17.25 24.984 -0.698 1 84.94 216 VAL A CA 1
ATOM 1669 C C . VAL A 1 216 ? -16.531 26.328 -0.785 1 84.94 216 VAL A C 1
ATOM 1671 O O . VAL A 1 216 ? -15.375 26.406 -1.187 1 84.94 216 VAL A O 1
ATOM 1674 N N . ASP A 1 217 ? -17.328 27.344 -0.498 1 84.62 217 ASP A N 1
ATOM 1675 C CA . ASP A 1 217 ? -16.719 28.672 -0.432 1 84.62 217 ASP A CA 1
ATOM 1676 C C . ASP A 1 217 ? -15.875 28.828 0.827 1 84.62 217 ASP A C 1
ATOM 1678 O O . ASP A 1 217 ? -16.375 29.266 1.867 1 84.62 217 ASP A O 1
ATOM 1682 N N . ILE A 1 218 ? -14.617 28.578 0.64 1 85.44 218 ILE A N 1
ATOM 1683 C CA . ILE A 1 218 ? -13.742 28.641 1.806 1 85.44 218 ILE A CA 1
ATOM 1684 C C . ILE A 1 218 ? -13.008 29.984 1.835 1 85.44 218 ILE A C 1
ATOM 1686 O O . ILE A 1 218 ? -12.734 30.562 0.786 1 85.44 218 ILE A O 1
ATOM 1690 N N . GLY A 1 219 ? -12.797 30.469 3.066 1 86 219 GLY A N 1
ATOM 1691 C CA . GLY A 1 219 ? -11.914 31.594 3.271 1 86 219 GLY A CA 1
ATOM 1692 C C . GLY A 1 219 ? -10.508 31.203 3.674 1 86 219 GLY A C 1
ATOM 1693 O O . GLY A 1 219 ? -10.328 30.281 4.473 1 86 219 GLY A O 1
ATOM 1694 N N . ILE A 1 220 ? -9.555 31.844 2.977 1 88.62 220 ILE A N 1
ATOM 1695 C CA . ILE A 1 220 ? -8.164 31.547 3.293 1 88.62 220 ILE A CA 1
ATOM 1696 C C . ILE A 1 220 ? -7.457 32.812 3.766 1 88.62 220 ILE A C 1
ATOM 1698 O O . ILE A 1 220 ? -7.715 33.906 3.248 1 88.62 220 ILE A O 1
ATOM 1702 N N . THR A 1 221 ? -6.707 32.656 4.781 1 92.25 221 THR A N 1
ATOM 1703 C CA . THR A 1 221 ? -5.855 33.75 5.25 1 92.25 221 THR A CA 1
ATOM 1704 C C . THR A 1 221 ? -4.418 33.25 5.422 1 92.25 221 THR A C 1
ATOM 1706 O O . THR A 1 221 ? -4.176 32.062 5.637 1 92.25 221 THR A O 1
ATOM 1709 N N . TYR A 1 222 ? -3.527 34.188 5.152 1 94.19 222 TYR A N 1
ATOM 1710 C CA . TYR A 1 222 ? -2.111 33.938 5.402 1 94.19 222 TYR A CA 1
ATOM 1711 C C . TYR A 1 222 ? -1.635 34.719 6.621 1 94.19 222 TYR A C 1
ATOM 1713 O O . TYR A 1 222 ? -1.711 35.969 6.641 1 94.19 222 TYR A O 1
ATOM 1721 N N . GLN A 1 223 ? -1.165 33.969 7.559 1 94.44 223 GLN A N 1
ATOM 1722 C CA . GLN A 1 223 ? -0.87 34.594 8.844 1 94.44 223 GLN A CA 1
ATOM 1723 C C . GLN A 1 223 ? 0.63 34.594 9.125 1 94.44 223 GLN A C 1
ATOM 1725 O O . GLN A 1 223 ? 1.283 33.562 9.031 1 94.44 223 GLN A O 1
ATOM 1730 N N . THR A 1 224 ? 1.105 35.844 9.461 1 95.69 224 THR A N 1
ATOM 1731 C CA . THR A 1 224 ? 2.475 35.938 9.953 1 95.69 224 THR A CA 1
ATOM 1732 C C . THR A 1 224 ? 2.549 35.562 11.43 1 95.69 224 THR A C 1
ATOM 1734 O O . THR A 1 224 ? 2.064 36.281 12.297 1 95.69 224 THR A O 1
ATOM 1737 N N . CYS A 1 225 ? 3.174 34.406 11.656 1 94.69 225 CYS A N 1
ATOM 1738 C CA . CYS A 1 225 ? 3.246 33.875 13.016 1 94.69 225 CYS A CA 1
ATOM 1739 C C . CYS A 1 225 ? 4.684 33.844 13.516 1 94.69 225 CYS A C 1
ATOM 1741 O O . CYS A 1 225 ? 5.609 33.594 12.75 1 94.69 225 CYS A O 1
ATOM 1743 N N . ILE A 1 226 ? 4.805 34.156 14.781 1 94.81 226 ILE A N 1
ATOM 1744 C CA . ILE A 1 226 ? 6.125 34.062 15.398 1 94.81 226 ILE A CA 1
ATOM 1745 C C . ILE A 1 226 ? 6.043 33.25 16.672 1 94.81 226 ILE A C 1
ATOM 1747 O O . ILE A 1 226 ? 4.957 33.062 17.234 1 94.81 226 ILE A O 1
ATOM 1751 N N . ALA A 1 227 ? 7.141 32.719 17.078 1 95.44 227 ALA A N 1
ATOM 1752 C CA . ALA A 1 227 ? 7.34 32.094 18.375 1 95.44 227 ALA A CA 1
ATOM 1753 C C . ALA A 1 227 ? 8.633 32.594 19.031 1 95.44 227 ALA A C 1
ATOM 1755 O O . ALA A 1 227 ? 9.648 32.781 18.344 1 95.44 227 ALA A O 1
ATOM 1756 N N . LEU A 1 228 ? 8.562 32.844 20.312 1 97.19 228 LEU A N 1
ATOM 1757 C CA . LEU A 1 228 ? 9.773 33.188 21.062 1 97.19 228 LEU A CA 1
ATOM 1758 C C . LEU A 1 228 ? 10.516 31.938 21.5 1 97.19 228 LEU A C 1
ATOM 1760 O O . LEU A 1 228 ? 9.898 30.969 21.953 1 97.19 228 LEU A O 1
ATOM 1764 N N . VAL A 1 229 ? 11.805 31.984 21.359 1 96.88 229 VAL A N 1
ATOM 1765 C CA . VAL A 1 229 ? 12.633 30.828 21.656 1 96.88 229 VAL A CA 1
ATOM 1766 C C . VAL A 1 229 ? 13.312 31 23 1 96.88 229 VAL A C 1
ATOM 1768 O O . VAL A 1 229 ? 13.914 32.062 23.266 1 96.88 229 VAL A O 1
ATOM 1771 N N . TYR A 1 230 ? 13.18 29.984 23.828 1 97.75 230 TYR A N 1
ATOM 1772 C CA . TYR A 1 230 ? 13.797 30 25.156 1 97.75 230 TYR A CA 1
ATOM 1773 C C . TYR A 1 230 ? 14.641 28.75 25.375 1 97.75 230 TYR A C 1
ATOM 1775 O O . TYR A 1 230 ? 14.375 27.703 24.797 1 97.75 230 TYR A O 1
ATOM 1783 N N . GLU A 1 231 ? 15.617 28.891 26.172 1 97.5 231 GLU A N 1
ATOM 1784 C CA . GLU A 1 231 ? 16.469 27.781 26.594 1 97.5 231 GLU A CA 1
ATOM 1785 C C . GLU A 1 231 ? 16.188 27.391 28.047 1 97.5 231 GLU A C 1
ATOM 1787 O O . GLU A 1 231 ? 16.234 28.25 28.938 1 97.5 231 GLU A O 1
ATOM 1792 N N . ASP A 1 232 ? 15.875 26.141 28.203 1 96.69 232 ASP A N 1
ATOM 1793 C CA . ASP A 1 232 ? 15.695 25.625 29.562 1 96.69 232 ASP A CA 1
ATOM 1794 C C . ASP A 1 232 ? 17.031 25.5 30.297 1 96.69 232 ASP A C 1
ATOM 1796 O O . ASP A 1 232 ? 17.922 24.781 29.844 1 96.69 232 ASP A O 1
ATOM 1800 N N . GLN A 1 233 ? 17.078 26.141 31.438 1 95.94 233 GLN A N 1
ATOM 1801 C CA . GLN A 1 233 ? 18.312 26.109 32.219 1 95.94 233 GLN A CA 1
ATOM 1802 C C . GLN A 1 233 ? 18.359 24.891 33.125 1 95.94 233 GLN A C 1
ATOM 1804 O O . GLN A 1 233 ? 19.391 24.609 33.75 1 95.94 233 GLN A O 1
ATOM 1809 N N . GLN A 1 234 ? 17.312 24.141 33.188 1 94.12 234 GLN A N 1
ATOM 1810 C CA . GLN A 1 234 ? 17.219 22.875 33.875 1 94.12 234 GLN A CA 1
ATOM 1811 C C . GLN A 1 234 ? 16.703 21.766 32.969 1 94.12 234 GLN A C 1
ATOM 1813 O O . GLN A 1 234 ? 15.672 21.141 33.25 1 94.12 234 GLN A O 1
ATOM 1818 N N . PRO A 1 235 ? 17.5 21.5 31.969 1 92.5 235 PRO A N 1
ATOM 1819 C CA . PRO A 1 235 ? 17.031 20.562 30.953 1 92.5 235 PRO A CA 1
ATOM 1820 C C . PRO A 1 235 ? 16.906 19.125 31.484 1 92.5 235 PRO A C 1
ATOM 1822 O O . PRO A 1 235 ? 17.641 18.734 32.375 1 92.5 235 PRO A O 1
ATOM 1825 N N . GLN A 1 236 ? 15.961 18.438 31.016 1 91.5 236 GLN A N 1
ATOM 1826 C CA . GLN A 1 236 ? 15.711 17.031 31.344 1 91.5 236 GLN A CA 1
ATOM 1827 C C . GLN A 1 236 ? 15.656 16.172 30.078 1 91.5 236 GLN A C 1
ATOM 1829 O O . GLN A 1 236 ? 15.625 16.703 28.969 1 91.5 236 GLN A O 1
ATOM 1834 N N . GLU A 1 237 ? 15.766 14.852 30.297 1 92.12 237 GLU A N 1
ATOM 1835 C CA . GLU A 1 237 ? 15.703 13.93 29.172 1 92.12 237 GLU A CA 1
ATOM 1836 C C . GLU A 1 237 ? 14.344 14 28.484 1 92.12 237 GLU A C 1
ATOM 1838 O O . GLU A 1 237 ? 14.266 14.102 27.25 1 92.12 237 GLU A O 1
ATOM 1843 N N . LYS A 1 238 ? 13.344 13.938 29.297 1 94.44 238 LYS A N 1
ATOM 1844 C CA . LYS A 1 238 ? 11.992 14.125 28.781 1 94.44 238 LYS A CA 1
ATOM 1845 C C . LYS A 1 238 ? 11.539 15.57 28.953 1 94.44 238 LYS A C 1
ATOM 1847 O O . LYS A 1 238 ? 11.609 16.125 30.047 1 94.44 238 LYS A O 1
ATOM 1852 N N . PRO A 1 239 ? 11.102 16.188 27.828 1 95.56 239 PRO A N 1
ATOM 1853 C CA . PRO A 1 239 ? 10.664 17.594 27.938 1 95.56 239 PRO A CA 1
ATOM 1854 C C . PRO A 1 239 ? 9.289 17.734 28.578 1 95.56 239 PRO A C 1
ATOM 1856 O O . PRO A 1 239 ? 8.672 16.734 28.953 1 95.56 239 PRO A O 1
ATOM 1859 N N . LEU A 1 240 ? 8.898 19 28.781 1 95.38 240 LEU A N 1
ATOM 1860 C CA . LEU A 1 240 ? 7.578 19.312 29.312 1 95.38 240 LEU A CA 1
ATOM 1861 C C . LEU A 1 240 ? 6.848 20.297 28.422 1 95.38 240 LEU A C 1
ATOM 1863 O O . LEU A 1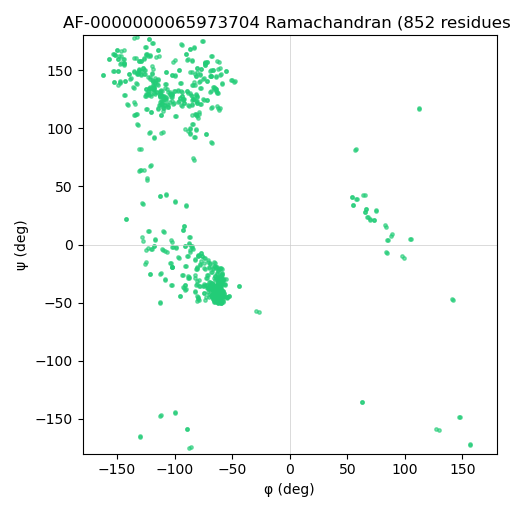 240 ? 7.465 20.938 27.562 1 95.38 240 LEU A O 1
ATOM 1867 N N . SER A 1 241 ? 5.578 20.359 28.547 1 96.88 241 SER A N 1
ATOM 1868 C CA . SER A 1 241 ? 4.754 21.391 27.906 1 96.88 241 SER A CA 1
AT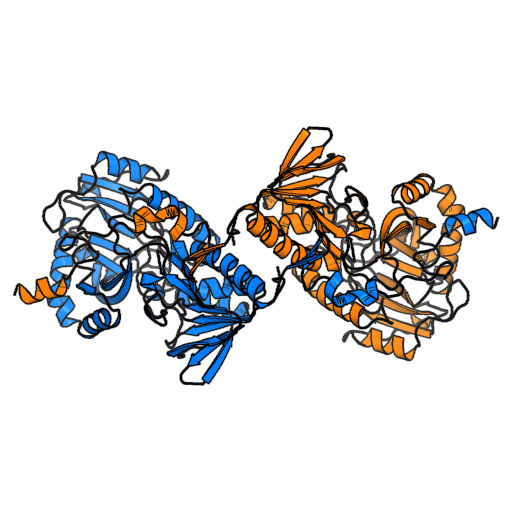OM 1869 C C . SER A 1 241 ? 3.721 21.953 28.875 1 96.88 241 SER A C 1
ATOM 1871 O O . SER A 1 241 ? 3.355 21.297 29.844 1 96.88 241 SER A O 1
ATOM 1873 N N . PHE A 1 242 ? 3.416 23.188 28.641 1 97.56 242 PHE A N 1
ATOM 1874 C CA . PHE A 1 242 ? 2.459 23.906 29.469 1 97.56 242 PHE A CA 1
ATOM 1875 C C . PHE A 1 242 ? 1.58 24.812 28.625 1 97.56 242 PHE A C 1
ATOM 1877 O O . PHE A 1 242 ? 2.088 25.656 27.891 1 97.56 242 PHE A O 1
ATOM 1884 N N . ILE A 1 243 ? 0.315 24.609 28.672 1 97.69 243 ILE A N 1
ATOM 1885 C CA . ILE A 1 243 ? -0.596 25.438 27.906 1 97.69 243 ILE A CA 1
ATOM 1886 C C . ILE A 1 243 ? -1.796 25.828 28.766 1 97.69 243 ILE A C 1
ATOM 1888 O O . ILE A 1 243 ? -2.305 25 29.531 1 97.69 243 ILE A O 1
ATOM 1892 N N . VAL A 1 244 ? -2.178 27.062 28.703 1 97.88 244 VAL A N 1
ATOM 1893 C CA . VAL A 1 244 ? -3.391 27.547 29.359 1 97.88 244 VAL A CA 1
ATOM 1894 C C . VAL A 1 244 ? -4.516 27.672 28.344 1 97.88 244 VAL A C 1
ATOM 1896 O O . VAL A 1 244 ? -4.301 28.156 27.234 1 97.88 244 VAL A O 1
ATOM 1899 N N . MET A 1 245 ? -5.641 27.156 28.688 1 94.81 245 MET A N 1
ATOM 1900 C CA . MET A 1 245 ? -6.785 27.078 27.797 1 94.81 245 MET A CA 1
ATOM 1901 C C . MET A 1 245 ? -7.996 27.797 28.391 1 94.81 245 MET A C 1
ATOM 1903 O O . MET A 1 245 ? -8.109 27.906 29.609 1 94.81 245 MET A O 1
ATOM 1907 N N . ASP A 1 246 ? -9.023 28.156 27.609 1 92.19 246 ASP A N 1
ATOM 1908 C CA . ASP A 1 246 ? -9.141 28.375 26.172 1 92.19 246 ASP A CA 1
ATOM 1909 C C . ASP A 1 246 ? -9.336 29.859 25.859 1 92.19 246 ASP A C 1
ATOM 1911 O O . ASP A 1 246 ? -10.211 30.516 26.438 1 92.19 246 ASP A O 1
ATOM 1915 N N . GLY A 1 247 ? -8.547 30.344 25.047 1 91.69 247 GLY A N 1
ATOM 1916 C CA . GLY A 1 247 ? -8.609 31.75 24.734 1 91.69 247 GLY A CA 1
ATOM 1917 C C . GLY A 1 247 ? -7.254 32.344 24.422 1 91.69 247 GLY A C 1
ATOM 1918 O O . GLY A 1 247 ? -6.402 31.703 23.812 1 91.69 247 GLY A O 1
ATOM 1919 N N . TRP A 1 248 ? -7.137 33.625 24.781 1 94.12 248 TRP A N 1
ATOM 1920 C CA . TRP A 1 248 ? -5.895 34.344 24.547 1 94.12 248 TRP A CA 1
ATOM 1921 C C . TRP A 1 248 ? -4.883 34.094 25.656 1 94.12 248 TRP A C 1
ATOM 1923 O O . TRP A 1 248 ? -4.613 34.969 26.484 1 94.12 248 TRP A O 1
ATOM 1933 N N . PHE A 1 249 ? -4.348 32.875 25.625 1 96.69 249 PHE A N 1
ATOM 1934 C CA . PHE A 1 249 ? -3.496 32.375 26.703 1 96.69 249 PHE A CA 1
ATOM 1935 C C . PHE A 1 249 ? -2.139 31.953 26.156 1 96.69 249 PHE A C 1
ATOM 1937 O O . PHE A 1 249 ? -1.956 31.859 24.938 1 96.69 249 PHE A O 1
ATOM 1944 N N . PRO A 1 250 ? -1.136 31.812 26.984 1 97.44 250 PRO A N 1
ATOM 1945 C CA . PRO A 1 250 ? 0.203 31.391 26.562 1 97.44 250 PRO A CA 1
ATOM 1946 C C . PRO A 1 250 ? 0.355 29.875 26.484 1 97.44 250 PRO A C 1
ATOM 1948 O O . PRO A 1 250 ? -0.419 29.141 27.094 1 97.44 250 PRO A O 1
ATOM 1951 N N . CYS A 1 251 ? 1.313 29.484 25.719 1 97.12 251 CYS A N 1
ATOM 1952 C CA . CYS A 1 251 ? 1.683 28.078 25.547 1 97.12 251 CYS A CA 1
ATOM 1953 C C . CYS A 1 251 ? 3.193 27.922 25.422 1 97.12 251 CYS A C 1
ATOM 1955 O O . CYS A 1 251 ? 3.844 28.656 24.688 1 97.12 251 CYS A O 1
ATOM 1957 N N . VAL A 1 252 ? 3.713 27.047 26.219 1 97.12 252 VAL A N 1
ATOM 1958 C CA . VAL A 1 252 ? 5.121 26.672 26.156 1 97.12 252 VAL A CA 1
ATOM 1959 C C . VAL A 1 252 ? 5.258 25.219 25.688 1 97.12 252 VAL A C 1
ATOM 1961 O O . VAL A 1 252 ? 4.586 24.328 26.203 1 97.12 252 VAL A O 1
ATOM 1964 N N . MET A 1 253 ? 6.043 25.016 24.719 1 95.5 253 MET A N 1
ATOM 1965 C CA . MET A 1 253 ? 6.262 23.656 24.234 1 95.5 253 MET A CA 1
ATOM 1966 C C . MET A 1 253 ? 7.707 23.469 23.797 1 95.5 253 MET A C 1
ATOM 1968 O O . MET A 1 253 ? 8.391 24.422 23.453 1 95.5 253 MET A O 1
ATOM 1972 N N . PRO A 1 254 ? 8.172 22.266 23.797 1 95.38 254 PRO A N 1
ATOM 1973 C CA . PRO A 1 254 ? 9.555 22.016 23.406 1 95.38 254 PRO A CA 1
ATOM 1974 C C . PRO A 1 254 ? 9.75 22.047 21.891 1 95.38 254 PRO A C 1
ATOM 1976 O O . PRO A 1 254 ? 8.812 21.766 21.141 1 95.38 254 PRO A O 1
ATOM 1979 N N . ALA A 1 255 ? 10.82 22.484 21.453 1 93.56 255 ALA A N 1
ATOM 1980 C CA . ALA A 1 255 ? 11.297 22.359 20.078 1 93.56 255 ALA A CA 1
ATOM 1981 C C . ALA A 1 255 ? 12.484 21.406 19.984 1 93.56 255 ALA A C 1
ATOM 1983 O O . ALA A 1 255 ? 13.633 21.828 20.141 1 93.56 255 ALA A O 1
ATOM 1984 N N . ILE A 1 256 ? 12.227 20.234 19.656 1 92.25 256 ILE A N 1
ATOM 1985 C CA . ILE A 1 256 ? 13.25 19.188 19.688 1 92.25 256 ILE A CA 1
ATOM 1986 C C . ILE A 1 256 ? 13.945 19.125 18.328 1 92.25 256 ILE A C 1
ATOM 1988 O O . ILE A 1 256 ? 13.492 18.422 17.422 1 92.25 256 ILE A O 1
ATOM 1992 N N . ASP A 1 257 ? 15.062 19.688 18.188 1 89.5 257 ASP A N 1
ATOM 1993 C CA . ASP A 1 257 ? 15.641 19.828 16.859 1 89.5 257 ASP A CA 1
ATOM 1994 C C . ASP A 1 257 ? 17 19.125 16.781 1 89.5 257 ASP A C 1
ATOM 1996 O O . ASP A 1 257 ? 17.641 19.141 15.727 1 89.5 257 ASP A O 1
ATOM 2000 N N . THR A 1 258 ? 17.438 18.594 17.938 1 84.5 258 THR A N 1
ATOM 2001 C CA . THR A 1 258 ? 18.703 17.875 17.938 1 84.5 258 THR A CA 1
ATOM 2002 C C . THR A 1 258 ? 18.531 16.469 18.5 1 84.5 258 THR A C 1
ATOM 2004 O O . THR A 1 258 ? 17.469 16.125 19.016 1 84.5 258 THR A O 1
ATOM 2007 N N . ASN A 1 259 ? 19.578 15.703 18.344 1 85.38 259 ASN A N 1
ATOM 2008 C CA . ASN A 1 259 ? 19.578 14.352 18.891 1 85.38 259 ASN A CA 1
ATOM 2009 C C . ASN A 1 259 ? 20.188 14.305 20.297 1 85.38 259 ASN A C 1
ATOM 2011 O O . ASN A 1 259 ? 20.406 13.227 20.844 1 85.38 259 ASN A O 1
ATOM 2015 N N . GLU A 1 260 ? 20.344 15.453 20.828 1 85.38 260 GLU A N 1
ATOM 2016 C CA . GLU A 1 260 ? 20.906 15.5 22.172 1 85.38 260 GLU A CA 1
ATOM 2017 C C . GLU A 1 260 ? 19.938 14.922 23.188 1 85.38 260 GLU A C 1
ATOM 2019 O O . GLU A 1 260 ? 18.734 15.086 23.062 1 85.38 260 GLU A O 1
ATOM 2024 N N . PRO A 1 261 ? 20.5 14.281 24.156 1 85.44 261 PRO A N 1
ATOM 2025 C CA . PRO A 1 261 ? 19.656 13.609 25.141 1 85.44 261 PRO A CA 1
ATOM 2026 C C . PRO A 1 261 ? 18.828 14.594 25.969 1 85.44 261 PRO A C 1
ATOM 2028 O O . PRO A 1 261 ? 17.672 14.305 26.281 1 85.44 261 PRO A O 1
ATOM 2031 N N . LEU A 1 262 ? 19.484 15.734 26.328 1 85.06 262 LEU A N 1
ATOM 2032 C CA . LEU A 1 262 ? 18.766 16.719 27.125 1 85.06 262 LEU A CA 1
ATOM 2033 C C . LEU A 1 262 ? 18.031 17.719 26.234 1 85.06 262 LEU A C 1
ATOM 2035 O O . LEU A 1 262 ? 18.625 18.25 25.281 1 85.06 262 LEU A O 1
ATOM 2039 N N . GLN A 1 263 ? 16.812 17.922 26.562 1 85.44 263 GLN A N 1
ATOM 2040 C CA . GLN A 1 263 ? 16 18.859 25.781 1 85.44 263 GLN A CA 1
ATOM 2041 C C . GLN A 1 263 ? 16.062 20.266 26.375 1 85.44 263 GLN A C 1
ATOM 2043 O O . GLN A 1 263 ? 15.633 20.484 27.516 1 85.44 263 GLN A O 1
ATOM 2048 N N . LYS A 1 264 ? 16.516 21.25 25.531 1 92.19 264 LYS A N 1
ATOM 2049 C CA . LYS A 1 264 ? 16.781 22.562 26.094 1 92.19 264 LYS A CA 1
ATOM 2050 C C . LYS A 1 264 ? 15.93 23.625 25.391 1 92.19 264 LYS A C 1
ATOM 2052 O O . LYS A 1 264 ? 15.672 24.688 25.969 1 92.19 264 LYS A O 1
ATOM 2057 N N . LYS A 1 265 ? 15.602 23.328 24.266 1 95.06 265 LYS A N 1
ATOM 2058 C CA . LYS A 1 265 ? 14.984 24.391 23.453 1 95.06 265 LYS A CA 1
ATOM 2059 C C . LYS A 1 265 ? 13.461 24.344 23.562 1 95.06 265 LYS A C 1
ATOM 2061 O O . LYS A 1 265 ? 12.852 23.281 23.406 1 95.06 265 LYS A O 1
ATOM 2066 N N . TYR A 1 266 ? 12.867 25.453 23.875 1 96.62 266 TYR A N 1
ATOM 2067 C CA . TYR A 1 266 ? 11.422 25.609 24 1 96.62 266 TYR A CA 1
ATOM 2068 C C . TYR A 1 266 ? 10.938 26.844 23.219 1 96.62 266 TYR A C 1
ATOM 2070 O O . TYR A 1 266 ? 11.727 27.734 22.922 1 96.62 266 TYR A O 1
ATOM 2078 N N . ILE A 1 267 ? 9.68 26.812 22.906 1 96.44 267 ILE A N 1
ATOM 2079 C CA . ILE A 1 267 ? 9.078 28 22.297 1 96.44 267 ILE A CA 1
ATOM 2080 C C . ILE A 1 267 ? 7.895 28.469 23.141 1 96.44 267 ILE A C 1
ATOM 2082 O O . ILE A 1 267 ? 7.219 27.656 23.781 1 96.44 267 ILE A O 1
ATOM 2086 N N . LEU A 1 268 ? 7.742 29.734 23.203 1 97.75 268 LEU A N 1
ATOM 2087 C CA . LEU A 1 268 ? 6.602 30.391 23.844 1 97.75 268 LEU A CA 1
ATOM 2088 C C . LEU A 1 268 ? 5.695 31.031 22.797 1 97.75 268 LEU A C 1
ATOM 2090 O O . LEU A 1 268 ? 6.145 31.875 22.016 1 97.75 268 LEU A O 1
ATOM 2094 N N . THR A 1 269 ? 4.48 30.562 22.719 1 95.44 269 THR A N 1
ATOM 2095 C CA . THR A 1 269 ? 3.459 31.156 21.859 1 95.44 269 THR A CA 1
ATOM 2096 C C . THR A 1 269 ? 2.312 31.719 22.688 1 95.44 269 THR A C 1
ATOM 2098 O O . THR A 1 269 ? 2.227 31.469 23.891 1 95.44 269 THR A O 1
ATOM 2101 N N . HIS A 1 270 ? 1.575 32.562 22.078 1 95.12 270 HIS A N 1
ATOM 2102 C CA . HIS A 1 270 ? 0.454 33.188 22.75 1 95.12 270 HIS A CA 1
ATOM 2103 C C . HIS A 1 270 ? -0.698 33.469 21.781 1 95.12 270 HIS A C 1
ATOM 2105 O O . HIS A 1 270 ? -0.475 33.844 20.625 1 95.12 270 HIS A O 1
ATOM 2111 N N . GLY A 1 271 ? -1.895 33.25 22.234 1 91 271 GLY A N 1
ATOM 2112 C CA . GLY A 1 271 ? -3.072 33.438 21.391 1 91 271 GLY A CA 1
ATOM 2113 C C . GLY A 1 271 ? -3.18 34.812 20.781 1 91 271 GLY A C 1
ATOM 2114 O O . GLY A 1 271 ? -3.689 34.969 19.672 1 91 271 GLY A O 1
ATOM 2115 N N . SER A 1 272 ? -2.656 35.781 21.453 1 89.94 272 SER A N 1
ATOM 2116 C CA . SER A 1 272 ? -2.809 37.156 21.031 1 89.94 272 SER A CA 1
ATOM 2117 C C . SER A 1 272 ? -1.544 37.656 20.344 1 89.94 272 SER A C 1
ATOM 2119 O O . SER A 1 272 ? -1.587 38.625 19.594 1 89.94 272 SER A O 1
ATOM 2121 N N . TYR A 1 273 ? -0.444 36.969 20.578 1 92.56 273 TYR A N 1
ATOM 2122 C CA . TYR A 1 273 ? 0.797 37.656 20.234 1 92.56 273 TYR A CA 1
ATOM 2123 C C . TYR A 1 273 ? 1.632 36.844 19.281 1 92.56 273 TYR A C 1
ATOM 2125 O O . TYR A 1 273 ? 2.676 37.281 18.797 1 92.56 273 TYR A O 1
ATOM 2133 N N . THR A 1 274 ? 1.139 35.688 19.031 1 92.19 274 THR A N 1
ATOM 2134 C CA . THR A 1 274 ? 1.831 34.844 18.062 1 92.19 274 THR A CA 1
ATOM 2135 C C . THR A 1 274 ? 1.499 35.25 16.641 1 92.19 274 THR A C 1
ATOM 2137 O O . THR A 1 274 ? 2.391 35.344 15.789 1 92.19 274 THR A O 1
ATOM 2140 N N . ILE A 1 275 ? 0.264 35.469 16.375 1 94.19 275 ILE A N 1
ATOM 2141 C CA . ILE A 1 275 ? -0.167 35.906 15.062 1 94.19 275 ILE A CA 1
ATOM 2142 C C . ILE A 1 275 ? -0.036 37.438 14.977 1 94.19 275 ILE A C 1
ATOM 2144 O O . ILE A 1 275 ? -0.828 38.156 15.578 1 94.19 275 ILE A O 1
ATOM 2148 N N . LEU A 1 276 ? 0.857 37.906 14.203 1 94.88 276 LEU A N 1
ATOM 2149 C CA . LEU A 1 276 ? 1.146 39.344 14.148 1 94.88 276 LEU A CA 1
ATOM 2150 C C . LEU A 1 276 ? 0.332 40 13.055 1 94.88 276 LEU A C 1
ATOM 2152 O O . LEU A 1 276 ? 0.108 41.219 13.102 1 94.88 276 LEU A O 1
ATOM 2156 N N . GLY A 1 277 ? -0.018 39.219 12.086 1 94.69 277 GLY A N 1
ATOM 2157 C CA . GLY A 1 277 ? -0.81 39.75 10.984 1 94.69 277 GLY A CA 1
ATOM 2158 C C . GLY A 1 277 ? -1.498 38.656 10.18 1 94.69 277 GLY A C 1
ATOM 2159 O O . GLY A 1 277 ? -0.978 37.531 10.055 1 94.69 277 GLY A O 1
ATOM 2160 N N . SER A 1 278 ? -2.693 38.969 9.688 1 94 278 SER A N 1
ATOM 2161 C CA . SER A 1 278 ? -3.477 38.125 8.805 1 94 278 SER A CA 1
ATOM 2162 C C . SER A 1 278 ? -3.758 38.812 7.473 1 94 278 SER A C 1
ATOM 2164 O O . SER A 1 278 ? -4.223 39.938 7.449 1 94 278 SER A O 1
ATOM 2166 N N . PHE A 1 279 ? -3.436 38.094 6.379 1 94.75 279 PHE A N 1
ATOM 2167 C CA . PHE A 1 279 ? -3.473 38.719 5.066 1 94.75 279 PHE A CA 1
ATOM 2168 C C . PHE A 1 279 ? -4.176 37.844 4.051 1 94.75 279 PHE A C 1
ATOM 2170 O O . PHE A 1 279 ? -4.262 36.625 4.238 1 94.75 279 PHE A O 1
ATOM 2177 N N . ASP A 1 280 ? -4.609 38.469 2.961 1 90 280 ASP A N 1
ATOM 2178 C CA . ASP A 1 280 ? -5.277 37.719 1.895 1 90 280 ASP A CA 1
ATOM 2179 C C . ASP A 1 280 ? -4.258 37.062 0.97 1 90 280 ASP A C 1
ATOM 2181 O O . ASP A 1 280 ? -4.586 36.094 0.27 1 90 280 ASP A O 1
ATOM 2185 N N . ARG A 1 281 ? -3.111 37.625 0.904 1 91.25 281 ARG A N 1
ATOM 2186 C CA . ARG A 1 281 ? -2.07 37.094 0.029 1 91.25 281 ARG A CA 1
ATOM 2187 C C . ARG A 1 281 ? -0.826 36.719 0.825 1 91.25 281 ARG A C 1
ATOM 2189 O O . ARG A 1 281 ? -0.446 37.406 1.764 1 91.25 281 ARG A O 1
ATOM 2196 N N . HIS A 1 282 ? -0.196 35.656 0.437 1 93.38 282 HIS A N 1
ATOM 2197 C CA . HIS A 1 282 ? 1.002 35.156 1.108 1 93.38 282 HIS A CA 1
ATOM 2198 C C . HIS A 1 282 ? 2.107 36.219 1.101 1 93.38 282 HIS A C 1
ATOM 2200 O O . HIS A 1 282 ? 2.824 36.375 2.092 1 93.38 282 HIS A O 1
ATOM 2206 N N . GLU A 1 283 ? 2.254 36.906 0.037 1 94.25 283 GLU A N 1
ATOM 2207 C CA . GLU A 1 283 ? 3.322 37.875 -0.131 1 94.25 283 GLU A CA 1
ATOM 2208 C C . GLU A 1 283 ? 3.227 38.969 0.92 1 94.25 283 GLU A C 1
ATOM 2210 O O . GLU A 1 283 ? 4.246 39.469 1.394 1 94.25 283 GLU A O 1
ATOM 2215 N N . GLU A 1 284 ? 2.029 39.344 1.263 1 95.38 284 GLU A N 1
ATOM 2216 C CA . GLU A 1 284 ? 1.826 40.375 2.277 1 95.38 284 GLU A CA 1
ATOM 2217 C C . GLU A 1 284 ? 2.289 39.875 3.65 1 95.38 284 GLU A C 1
ATOM 2219 O O . GLU A 1 284 ? 2.896 40.656 4.406 1 95.38 284 GLU A O 1
ATOM 2224 N N . GLY A 1 285 ? 1.95 38.719 3.965 1 95.5 285 GLY A N 1
ATOM 2225 C CA . GLY A 1 285 ? 2.432 38.125 5.207 1 95.5 285 GLY A CA 1
ATOM 2226 C C . GLY A 1 285 ? 3.945 38.031 5.273 1 95.5 285 GLY A C 1
ATOM 2227 O O . GLY A 1 285 ? 4.547 38.25 6.324 1 95.5 285 GLY A O 1
ATOM 2228 N N . GLN A 1 286 ? 4.492 37.719 4.117 1 95 286 GLN A N 1
ATOM 2229 C CA . GLN A 1 286 ? 5.941 37.594 4.047 1 95 286 GLN A CA 1
ATOM 2230 C C . GLN A 1 286 ? 6.621 38.938 4.207 1 95 286 GLN A C 1
ATOM 2232 O O . GLN A 1 286 ? 7.691 39.031 4.812 1 95 286 GLN A O 1
ATOM 2237 N N . GLU A 1 287 ? 6.047 39.938 3.633 1 96.19 287 GLU A N 1
ATOM 2238 C CA . GLU A 1 287 ? 6.586 41.281 3.773 1 96.19 287 GLU A CA 1
ATOM 2239 C C . GLU A 1 287 ? 6.664 41.688 5.242 1 96.19 287 GLU A C 1
ATOM 2241 O O . GLU A 1 287 ? 7.664 42.281 5.676 1 96.19 287 GLU A O 1
ATOM 2246 N N . LEU A 1 288 ? 5.605 41.406 5.945 1 95.06 288 LEU A N 1
ATOM 2247 C CA . LEU A 1 288 ? 5.633 41.688 7.375 1 95.06 288 LEU A CA 1
ATOM 2248 C C . LEU A 1 288 ? 6.719 40.875 8.07 1 95.06 288 LEU A C 1
ATOM 2250 O O . LEU A 1 288 ? 7.48 41.438 8.883 1 95.06 288 LEU A O 1
ATOM 2254 N N . LEU A 1 289 ? 6.789 39.688 7.801 1 94.88 289 LEU A N 1
ATOM 2255 C CA . LEU A 1 289 ? 7.785 38.844 8.43 1 94.88 289 LEU A CA 1
ATOM 2256 C C . LEU A 1 289 ? 9.195 39.375 8.172 1 94.88 289 LEU A C 1
ATOM 2258 O O . LEU A 1 289 ? 10.023 39.406 9.086 1 94.88 289 LEU A O 1
ATOM 2262 N N . ASP A 1 290 ? 9.43 39.75 6.957 1 95 290 ASP A N 1
ATOM 2263 C CA . ASP A 1 290 ? 10.75 40.188 6.555 1 95 290 ASP A CA 1
ATOM 2264 C C . ASP A 1 290 ? 11.102 41.531 7.234 1 95 290 ASP A C 1
ATOM 2266 O O . ASP A 1 290 ? 12.273 41.875 7.352 1 95 290 ASP A O 1
ATOM 2270 N N . SER A 1 291 ? 10.117 42.219 7.598 1 94.62 291 SER A N 1
ATOM 2271 C CA . SER A 1 291 ? 10.336 43.531 8.211 1 94.62 291 SER A CA 1
ATOM 2272 C C . SER A 1 291 ? 10.656 43.375 9.695 1 94.62 291 SER A C 1
ATOM 2274 O O . SER A 1 291 ? 11.133 44.344 10.32 1 94.62 291 SER A O 1
ATOM 2276 N N . LEU A 1 292 ? 10.438 42.219 10.242 1 94.06 292 LEU A N 1
ATOM 2277 C CA . LEU A 1 292 ? 10.648 42 11.664 1 94.06 292 LEU A CA 1
ATOM 2278 C C . LEU A 1 292 ? 12.117 41.719 11.969 1 94.06 292 LEU A C 1
ATOM 2280 O O . LEU A 1 292 ? 12.789 41.062 11.188 1 94.06 292 LEU A O 1
ATOM 2284 N N . ASP A 1 293 ? 12.625 42.312 13.039 1 93.81 293 ASP A N 1
ATOM 2285 C CA . ASP A 1 293 ? 13.977 42 13.508 1 93.81 293 ASP A CA 1
ATOM 2286 C C . ASP A 1 293 ? 14 41.75 15.016 1 93.81 293 ASP A C 1
ATOM 2288 O O . ASP A 1 293 ? 12.961 41.812 15.672 1 93.81 293 ASP A O 1
ATOM 2292 N N . GLU A 1 294 ? 15.156 41.438 15.477 1 94.81 294 GLU A N 1
ATOM 2293 C CA . GLU A 1 294 ? 15.312 41.062 16.875 1 94.81 294 GLU A CA 1
ATOM 2294 C C . GLU A 1 294 ? 14.93 42.219 17.797 1 94.81 294 GLU A C 1
ATOM 2296 O O . GLU A 1 294 ? 14.312 42.031 18.844 1 94.81 294 GLU A O 1
ATOM 2301 N N . GLU A 1 295 ? 15.25 43.344 17.438 1 93.25 295 GLU A N 1
ATOM 2302 C CA . GLU A 1 295 ? 14.969 44.531 18.266 1 93.25 295 GLU A CA 1
ATOM 2303 C C . GLU A 1 295 ? 13.469 44.781 18.359 1 93.25 295 GLU A C 1
ATOM 2305 O O . GLU A 1 295 ? 12.961 45.031 19.453 1 93.25 295 GLU A O 1
ATOM 2310 N N . ALA A 1 296 ? 12.852 44.719 17.266 1 91 296 ALA A N 1
ATOM 2311 C CA . ALA A 1 296 ? 11.414 44.938 17.234 1 91 296 ALA A CA 1
ATOM 2312 C C . ALA A 1 296 ? 10.672 43.906 18.062 1 91 296 ALA A C 1
ATOM 2314 O O . ALA A 1 296 ? 9.758 44.25 18.828 1 91 296 ALA A O 1
ATOM 2315 N N . ILE A 1 297 ? 11.062 42.688 17.969 1 94.5 297 ILE A N 1
ATOM 2316 C CA . ILE A 1 297 ? 10.398 41.594 18.672 1 94.5 297 ILE A CA 1
ATOM 2317 C C . ILE A 1 297 ? 10.672 41.719 20.172 1 94.5 297 ILE A C 1
ATOM 2319 O O . ILE A 1 297 ? 9.766 41.594 20.984 1 94.5 297 ILE A O 1
ATOM 2323 N N . ALA A 1 298 ? 11.898 41.969 20.469 1 94.38 298 ALA A N 1
ATOM 2324 C CA . ALA A 1 298 ? 12.305 42.062 21.875 1 94.38 298 ALA A CA 1
ATOM 2325 C C . ALA A 1 298 ? 11.633 43.281 22.562 1 94.38 298 ALA A C 1
ATOM 2327 O O . ALA A 1 298 ? 11.312 43.219 23.75 1 94.38 298 ALA A O 1
ATOM 2328 N N . ALA A 1 299 ? 11.375 44.25 21.781 1 92.31 299 ALA A N 1
ATOM 2329 C CA . ALA A 1 299 ? 10.844 45.5 22.375 1 92.31 299 ALA A CA 1
ATOM 2330 C C . ALA A 1 299 ? 9.32 45.469 22.391 1 92.31 299 ALA A C 1
ATOM 2332 O O . ALA A 1 299 ? 8.695 45.969 23.328 1 92.31 299 ALA A O 1
ATOM 2333 N N . ARG A 1 300 ? 8.75 44.875 21.406 1 92 300 ARG A N 1
ATOM 2334 C CA . ARG A 1 300 ? 7.328 45.125 21.203 1 92 300 ARG A CA 1
ATOM 2335 C C . ARG A 1 300 ? 6.5 43.875 21.484 1 92 300 ARG A C 1
ATOM 2337 O O . ARG A 1 300 ? 5.301 43.969 21.75 1 92 300 ARG A O 1
ATOM 2344 N N . ILE A 1 301 ? 7.098 42.719 21.359 1 94.75 301 ILE A N 1
ATOM 2345 C CA . ILE A 1 301 ? 6.312 41.5 21.469 1 94.75 301 ILE A CA 1
ATOM 2346 C C . ILE A 1 301 ? 6.719 40.75 22.734 1 94.75 301 ILE A C 1
ATOM 2348 O O . ILE A 1 301 ? 5.867 40.375 23.547 1 94.75 301 ILE A O 1
ATOM 2352 N N . LYS A 1 302 ? 7.977 40.531 22.953 1 96.69 302 LYS A N 1
ATOM 2353 C CA . LYS A 1 302 ? 8.531 39.719 24.031 1 96.69 302 LYS A CA 1
ATOM 2354 C C . LYS A 1 302 ? 7.984 40.156 25.391 1 96.69 302 LYS A C 1
ATOM 2356 O O . LYS A 1 302 ? 7.551 39.312 26.188 1 96.69 302 LYS A O 1
ATOM 2361 N N . PRO A 1 303 ? 7.91 41.469 25.703 1 96.62 303 PRO A N 1
ATOM 2362 C CA . PRO A 1 303 ? 7.43 41.875 27.016 1 96.62 303 PRO A CA 1
ATOM 2363 C C . PRO A 1 303 ? 5.988 41.438 27.281 1 96.62 303 PRO A C 1
ATOM 2365 O O . PRO A 1 303 ? 5.641 41.062 28.406 1 96.62 303 PRO A O 1
ATOM 2368 N N . HIS A 1 304 ? 5.191 41.469 26.297 1 95.44 304 HIS A N 1
ATOM 2369 C CA . HIS A 1 304 ? 3.803 41.062 26.438 1 95.44 304 HIS A CA 1
ATOM 2370 C C . HIS A 1 304 ? 3.701 39.562 26.688 1 95.44 304 HIS A C 1
ATOM 2372 O O . HIS A 1 304 ? 2.939 39.125 27.547 1 95.44 304 HIS A O 1
ATOM 2378 N N . CYS A 1 305 ? 4.441 38.812 25.969 1 97 305 CYS A N 1
ATOM 2379 C CA . CYS A 1 305 ? 4.422 37.375 26.109 1 97 305 CYS A CA 1
ATOM 2380 C C . CYS A 1 305 ? 4.957 36.938 27.469 1 97 305 CYS A C 1
ATOM 2382 O O . CYS A 1 305 ? 4.395 36.062 28.125 1 97 305 CYS A O 1
ATOM 2384 N N . GLU A 1 306 ? 6.031 37.531 27.875 1 97.94 306 GLU A N 1
ATOM 2385 C CA . GLU A 1 306 ? 6.641 37.188 29.156 1 97.94 306 GLU A CA 1
ATOM 2386 C C . GLU A 1 306 ? 5.734 37.594 30.312 1 97.94 306 GLU A C 1
ATOM 2388 O O . GLU A 1 306 ? 5.641 36.844 31.312 1 97.94 306 GLU A O 1
ATOM 2393 N N . ARG A 1 307 ? 5.098 38.719 30.172 1 97 307 ARG A N 1
ATOM 2394 C CA . ARG A 1 307 ? 4.133 39.094 31.203 1 97 307 ARG A CA 1
ATOM 2395 C C . ARG A 1 307 ? 3.016 38.062 31.328 1 97 307 ARG A C 1
ATOM 2397 O O . ARG A 1 307 ? 2.629 37.688 32.438 1 97 307 ARG A O 1
ATOM 2404 N N . GLU A 1 308 ? 2.557 37.656 30.234 1 97.06 308 GLU A N 1
ATOM 2405 C CA . GLU A 1 308 ? 1.433 36.719 30.219 1 97.06 308 GLU A CA 1
ATOM 2406 C C . GLU A 1 308 ? 1.839 35.375 30.781 1 97.06 308 GLU A C 1
ATOM 2408 O O . GLU A 1 308 ? 1.104 34.781 31.562 1 97.06 308 GLU A O 1
ATOM 2413 N N . ILE A 1 309 ? 2.994 34.875 30.375 1 98.25 309 ILE A N 1
ATOM 2414 C CA . ILE A 1 309 ? 3.375 33.531 30.844 1 98.25 309 ILE A CA 1
ATOM 2415 C C . ILE A 1 309 ? 3.668 33.594 32.344 1 98.25 309 ILE A C 1
ATOM 2417 O O . ILE A 1 309 ? 3.361 32.656 33.062 1 98.25 309 ILE A O 1
ATOM 2421 N N . THR A 1 310 ? 4.215 34.656 32.812 1 98.19 310 THR A N 1
ATOM 2422 C CA . THR A 1 310 ? 4.578 34.781 34.25 1 98.19 310 THR A CA 1
ATOM 2423 C C . THR A 1 310 ? 3.338 34.969 35.094 1 98.19 310 THR A C 1
ATOM 2425 O O . THR A 1 310 ? 3.371 34.719 36.312 1 98.19 310 THR A O 1
ATOM 2428 N N . ARG A 1 311 ? 2.279 35.406 34.469 1 97.44 311 ARG A N 1
ATOM 2429 C CA . ARG A 1 311 ? 1.006 35.5 35.188 1 97.44 311 ARG A CA 1
ATOM 2430 C C . ARG A 1 311 ? 0.553 34.094 35.625 1 97.44 311 ARG A C 1
ATOM 2432 O O . ARG A 1 311 ? -0.072 33.969 36.688 1 97.44 311 ARG A O 1
ATOM 2439 N N . PHE A 1 312 ? 0.876 33.125 34.906 1 98.25 312 PHE A N 1
ATOM 2440 C CA . PHE A 1 312 ? 0.4 31.781 35.188 1 98.25 312 PHE A CA 1
ATOM 2441 C C . PHE A 1 312 ? 1.527 30.906 35.719 1 98.25 312 PHE A C 1
ATOM 2443 O O . PHE A 1 312 ? 1.278 29.922 36.438 1 98.25 312 PHE A O 1
ATOM 2450 N N . TRP A 1 313 ? 2.707 31.156 35.312 1 98.25 313 TRP A N 1
ATOM 2451 C CA . TRP A 1 313 ? 3.918 30.469 35.75 1 98.25 313 TRP A CA 1
ATOM 2452 C C . TRP A 1 313 ? 4.988 31.469 36.188 1 98.25 313 TRP A C 1
ATOM 2454 O O . TRP A 1 313 ? 5.969 31.688 35.5 1 98.25 313 TRP A O 1
ATOM 2464 N N . PRO A 1 314 ? 4.898 31.922 37.375 1 97.69 314 PRO A N 1
ATOM 2465 C CA . PRO A 1 314 ? 5.793 32.969 37.875 1 97.69 314 PRO A CA 1
ATOM 2466 C C . PRO A 1 314 ? 7.266 32.562 37.812 1 97.69 314 PRO A C 1
ATOM 2468 O O . PRO A 1 314 ? 8.133 33.438 37.594 1 97.69 314 PRO A O 1
ATOM 2471 N N . GLY A 1 315 ? 7.574 31.391 37.906 1 96.94 315 GLY A N 1
ATOM 2472 C CA . GLY A 1 315 ? 8.953 30.922 37.906 1 96.94 315 GLY A CA 1
ATOM 2473 C C . GLY A 1 315 ? 9.492 30.672 36.531 1 96.94 315 GLY A C 1
ATOM 2474 O O . GLY A 1 315 ? 10.641 30.234 36.344 1 96.94 315 GLY A O 1
ATOM 2475 N N . PHE A 1 316 ? 8.758 31 35.5 1 97.69 316 PHE A N 1
ATOM 2476 C CA . PHE A 1 316 ? 9.141 30.672 34.125 1 97.69 316 PHE A CA 1
ATOM 2477 C C . PHE A 1 316 ? 10.477 31.312 33.781 1 97.69 316 PHE A C 1
ATOM 2479 O O . PHE A 1 316 ? 11.375 30.641 33.25 1 97.69 316 PHE A O 1
ATOM 2486 N N . LEU A 1 317 ? 10.633 32.594 34.031 1 98 317 LEU A N 1
ATOM 2487 C CA . LEU A 1 317 ? 11.805 33.344 33.594 1 98 317 LEU A CA 1
ATOM 2488 C C . LEU A 1 317 ? 13.023 33 34.438 1 98 317 LEU A C 1
ATOM 2490 O O . LEU A 1 317 ? 14.156 33.312 34.062 1 98 317 LEU A O 1
ATOM 2494 N N . ASP A 1 318 ? 12.812 32.375 35.594 1 97.38 318 ASP A N 1
ATOM 2495 C CA . ASP A 1 318 ? 13.922 31.859 36.375 1 97.38 318 ASP A CA 1
ATOM 2496 C C . ASP A 1 318 ? 14.547 30.625 35.719 1 97.38 318 ASP A C 1
ATOM 2498 O O . ASP A 1 318 ? 15.742 30.375 35.875 1 97.38 318 ASP A O 1
ATOM 2502 N N . ARG A 1 319 ? 13.719 29.953 35.031 1 96.81 319 ARG A N 1
ATOM 2503 C CA . ARG A 1 319 ? 14.148 28.672 34.469 1 96.81 319 ARG A CA 1
ATOM 2504 C C . ARG A 1 319 ? 14.469 28.812 33 1 96.81 319 ARG A C 1
ATOM 2506 O O . ARG A 1 319 ? 15.391 28.156 32.5 1 96.81 319 ARG A O 1
ATOM 2513 N N . PHE A 1 320 ? 13.773 29.625 32.312 1 98 320 PHE A N 1
ATOM 2514 C CA . PHE A 1 320 ? 13.891 29.703 30.859 1 98 320 PHE A CA 1
ATOM 2515 C C . PHE A 1 320 ? 14.5 31.031 30.453 1 98 320 PHE A C 1
ATOM 2517 O O . PHE A 1 320 ? 14 32.094 30.828 1 98 320 PHE A O 1
ATOM 2524 N N . GLN A 1 321 ? 15.539 30.906 29.516 1 98.12 321 GLN A N 1
ATOM 2525 C CA . GLN A 1 321 ? 16.25 32.094 29.062 1 98.12 321 GLN A CA 1
ATOM 2526 C C . GLN A 1 321 ? 15.953 32.375 27.578 1 98.12 321 GLN A C 1
ATOM 2528 O O . GLN A 1 321 ? 16.062 31.484 26.75 1 98.12 321 GLN A O 1
ATOM 2533 N N . TYR A 1 322 ? 15.617 33.625 27.297 1 97.88 322 TYR A N 1
ATOM 2534 C CA . TYR A 1 322 ? 15.281 34.031 25.938 1 97.88 322 TYR A CA 1
ATOM 2535 C C . TYR A 1 322 ? 16.484 33.875 25.016 1 97.88 322 TYR A C 1
ATOM 2537 O O . TYR A 1 322 ? 17.594 34.281 25.359 1 97.88 322 TYR A O 1
ATOM 2545 N N . ARG A 1 323 ? 16.266 33.281 23.828 1 96.75 323 ARG A N 1
ATOM 2546 C CA . ARG A 1 323 ? 17.344 33.062 22.875 1 96.75 323 ARG A CA 1
ATOM 2547 C C . ARG A 1 323 ? 16.984 33.594 21.484 1 96.75 323 ARG A C 1
ATOM 2549 O O . ARG A 1 323 ? 17.703 33.344 20.516 1 96.75 323 ARG A O 1
ATOM 2556 N N . GLY A 1 324 ? 15.883 34.25 21.391 1 96.38 324 GLY A N 1
ATOM 2557 C CA . GLY A 1 324 ? 15.492 34.812 20.094 1 96.38 324 GLY A CA 1
ATOM 2558 C C . GLY A 1 324 ? 14.086 34.406 19.688 1 96.38 324 GLY A C 1
ATOM 2559 O O . GLY A 1 324 ? 13.219 34.188 20.547 1 96.38 324 GLY A O 1
ATOM 2560 N N . TRP A 1 325 ? 13.844 34.5 18.391 1 95.31 325 TRP A N 1
ATOM 2561 C CA . TRP A 1 325 ? 12.508 34.188 17.891 1 95.31 325 TRP A CA 1
ATOM 2562 C C . TRP A 1 325 ? 12.578 33.531 16.531 1 95.31 325 TRP A C 1
ATOM 2564 O O . TRP A 1 325 ? 13.641 33.5 15.891 1 95.31 325 TRP A O 1
ATOM 2574 N N . LYS A 1 326 ? 11.508 32.844 16.188 1 93.69 326 LYS A N 1
ATOM 2575 C CA . LYS A 1 326 ? 11.289 32.25 14.867 1 93.69 326 LYS A CA 1
ATOM 2576 C C . LYS A 1 326 ? 9.945 32.719 14.289 1 93.69 326 LYS A C 1
ATOM 2578 O O . LYS A 1 326 ? 9.039 33.094 15.039 1 93.69 326 LYS A O 1
ATOM 2583 N N . GLY A 1 327 ? 9.945 32.781 12.953 1 93.81 327 GLY A N 1
ATOM 2584 C CA . GLY A 1 327 ? 8.711 33.219 12.312 1 93.81 327 GLY A CA 1
ATOM 2585 C C . GLY A 1 327 ? 8.453 32.5 10.992 1 93.81 327 GLY A C 1
ATOM 2586 O O . GLY A 1 327 ? 9.383 31.953 10.383 1 93.81 327 GLY A O 1
ATOM 2587 N N . SER A 1 328 ? 7.191 32.438 10.633 1 93.12 328 SER A N 1
ATOM 2588 C CA . SER A 1 328 ? 6.762 31.891 9.352 1 93.12 328 SER A CA 1
ATOM 2589 C C . SER A 1 328 ? 5.391 32.438 8.961 1 93.12 328 SER A C 1
ATOM 2591 O O . SER A 1 328 ? 4.684 33 9.781 1 93.12 328 SER A O 1
ATOM 2593 N N . VAL A 1 329 ? 5.133 32.344 7.699 1 93.88 329 VAL A N 1
ATOM 2594 C CA . VAL A 1 329 ? 3.795 32.656 7.203 1 93.88 329 VAL A CA 1
ATOM 2595 C C . VAL A 1 329 ? 3.035 31.359 6.91 1 93.88 329 VAL A C 1
ATOM 2597 O O . VAL A 1 329 ? 3.523 30.5 6.172 1 93.88 329 VAL A O 1
ATOM 2600 N N . LEU A 1 330 ? 1.864 31.25 7.473 1 92.75 330 LEU A N 1
ATOM 2601 C CA . LEU A 1 330 ? 1.073 30.031 7.332 1 92.75 330 LEU A CA 1
ATOM 2602 C C . LEU A 1 330 ? -0.256 30.328 6.648 1 92.75 330 LEU A C 1
ATOM 2604 O O . LEU A 1 330 ? -0.881 31.359 6.906 1 92.75 330 LEU A O 1
ATOM 2608 N N . ALA A 1 331 ? -0.65 29.391 5.762 1 92.06 331 ALA A N 1
ATOM 2609 C CA . ALA A 1 331 ? -2.01 29.422 5.23 1 92.06 331 ALA A CA 1
ATOM 2610 C C . ALA A 1 331 ? -2.998 28.797 6.207 1 92.06 331 ALA A C 1
ATOM 2612 O O . ALA A 1 331 ? -2.744 27.719 6.746 1 92.06 331 ALA A O 1
ATOM 2613 N N . LYS A 1 332 ? -4.059 29.5 6.504 1 91.06 332 LYS A N 1
ATOM 2614 C CA . LYS A 1 332 ? -5.102 29.016 7.402 1 91.06 332 LYS A CA 1
ATOM 2615 C C . LYS A 1 332 ? -6.488 29.219 6.805 1 91.06 332 LYS A C 1
ATOM 2617 O O . LYS A 1 332 ? -6.715 30.203 6.078 1 91.06 332 LYS A O 1
ATOM 2622 N N . LEU A 1 333 ? -7.375 28.281 7.18 1 87 333 LEU A N 1
ATOM 2623 C CA . LEU A 1 333 ? -8.773 28.453 6.793 1 87 333 LEU A CA 1
ATOM 2624 C C . LEU A 1 333 ? -9.461 29.469 7.695 1 87 333 LEU A C 1
ATOM 2626 O O . LEU A 1 333 ? -9.258 29.469 8.914 1 87 333 LEU A O 1
ATOM 2630 N N . LYS A 1 334 ? -10.188 30.328 7.031 1 87.5 334 LYS A N 1
ATOM 2631 C CA . LYS A 1 334 ? -11.031 31.234 7.797 1 87.5 334 LYS A CA 1
ATOM 2632 C C . LYS A 1 334 ? -12.352 30.578 8.18 1 87.5 334 LYS A C 1
ATOM 2634 O O . LYS A 1 334 ? -13.328 30.656 7.434 1 87.5 334 LYS A O 1
ATOM 2639 N N . THR A 1 335 ? -12.312 30.016 9.32 1 83.31 335 THR A N 1
ATOM 2640 C CA . THR A 1 335 ? -13.516 29.328 9.773 1 83.31 335 THR A CA 1
ATOM 2641 C C . THR A 1 335 ? -13.758 29.578 11.258 1 83.31 335 THR A C 1
ATOM 2643 O O . THR A 1 335 ? -12.812 29.766 12.023 1 83.31 335 THR A O 1
ATOM 2646 N N . THR A 1 336 ? -14.984 29.625 11.594 1 78.88 336 THR A N 1
ATOM 2647 C CA . THR A 1 336 ? -15.336 29.859 12.992 1 78.88 336 THR A CA 1
ATOM 2648 C C . THR A 1 336 ? -15.172 28.578 13.812 1 78.88 336 THR A C 1
ATOM 2650 O O . THR A 1 336 ? -15.102 28.641 15.047 1 78.88 336 THR A O 1
ATOM 2653 N N . SER A 1 337 ? -15.117 27.562 13.062 1 73.75 337 SER A N 1
ATOM 2654 C CA . SER A 1 337 ? -14.984 26.266 13.734 1 73.75 337 SER A CA 1
ATOM 2655 C C . SER A 1 337 ? -13.531 25.969 14.078 1 73.75 337 SER A C 1
ATOM 2657 O O . SER A 1 337 ? -12.641 26.766 13.75 1 73.75 337 SER A O 1
ATOM 2659 N N . GLU A 1 338 ? -13.367 24.969 14.836 1 72.19 338 GLU A N 1
ATOM 2660 C CA . GLU A 1 338 ? -12.031 24.516 15.195 1 72.19 338 GLU A CA 1
ATOM 2661 C C . GLU A 1 338 ? -11.508 23.484 14.195 1 72.19 338 GLU A C 1
ATOM 2663 O O . GLU A 1 338 ? -10.758 22.578 14.562 1 72.19 338 GLU A O 1
ATOM 2668 N N . PHE A 1 339 ? -11.961 23.734 12.945 1 71.5 339 PHE A N 1
ATOM 2669 C CA . PHE A 1 339 ? -11.5 22.797 11.914 1 71.5 339 PHE A CA 1
ATOM 2670 C C . PHE A 1 339 ? -10 22.969 11.672 1 71.5 339 PHE A C 1
ATOM 2672 O O . PHE A 1 339 ? -9.523 24.094 11.469 1 71.5 339 PHE A O 1
ATOM 2679 N N . ARG A 1 340 ? -9.367 21.781 11.672 1 69.56 340 ARG A N 1
ATOM 2680 C CA . ARG A 1 340 ? -7.918 21.891 11.523 1 69.56 340 ARG A CA 1
ATOM 2681 C C . ARG A 1 340 ? -7.375 20.766 10.656 1 69.56 340 ARG A C 1
ATOM 2683 O O . ARG A 1 340 ? -6.172 20.484 10.656 1 69.56 340 ARG A O 1
ATOM 2690 N N . SER A 1 341 ? -8.25 20.219 9.867 1 76.75 341 SER A N 1
ATOM 2691 C CA . SER A 1 341 ? -7.777 19.141 9 1 76.75 341 SER A CA 1
ATOM 2692 C C . SER A 1 341 ? -7.289 19.688 7.664 1 76.75 341 SER A C 1
ATOM 2694 O O . SER A 1 341 ? -7.52 20.859 7.344 1 76.75 341 SER A O 1
ATOM 2696 N N . SER A 1 342 ? -6.562 18.875 6.965 1 86.69 342 SER A N 1
ATOM 2697 C CA . SER A 1 342 ? -6.051 19.234 5.645 1 86.69 342 SER A CA 1
ATOM 2698 C C . SER A 1 342 ? -7.141 19.125 4.582 1 86.69 342 SER A C 1
ATOM 2700 O O . SER A 1 342 ? -8.148 18.453 4.785 1 86.69 342 SER A O 1
ATOM 2702 N N . LEU A 1 343 ? -7.02 19.922 3.58 1 88.88 343 LEU A N 1
ATOM 2703 C CA . LEU A 1 343 ? -7.859 19.797 2.393 1 88.88 343 LEU A CA 1
ATOM 2704 C C . LEU A 1 343 ? -7.035 19.359 1.186 1 88.88 343 LEU A C 1
ATOM 2706 O O . LEU A 1 343 ? -5.973 19.922 0.92 1 88.88 343 LEU A O 1
ATOM 2710 N N . THR A 1 344 ? -7.508 18.312 0.568 1 92.69 344 THR A N 1
ATOM 2711 C CA . THR A 1 344 ? -6.824 17.797 -0.609 1 92.69 344 THR A CA 1
ATOM 2712 C C . THR A 1 344 ? -7.762 17.766 -1.812 1 92.69 344 THR A C 1
ATOM 2714 O O . THR A 1 344 ? -8.906 17.328 -1.703 1 92.69 344 THR A O 1
ATOM 2717 N N . PHE A 1 345 ? -7.305 18.344 -2.934 1 92.19 345 PHE A N 1
ATOM 2718 C CA . PHE A 1 345 ? -8.117 18.297 -4.141 1 92.19 345 PHE A CA 1
ATOM 2719 C C . PHE A 1 345 ? -7.246 18.281 -5.387 1 92.19 345 PHE A C 1
ATOM 2721 O O . PHE A 1 345 ? -6.047 18.562 -5.316 1 92.19 345 PHE A O 1
ATOM 2728 N N . GLU A 1 346 ? -7.812 17.844 -6.445 1 94.31 346 GLU A N 1
ATOM 2729 C CA . GLU A 1 346 ? -7.125 17.766 -7.73 1 94.31 346 GLU A CA 1
ATOM 2730 C C . GLU A 1 346 ? -7.766 18.703 -8.75 1 94.31 346 GLU A C 1
ATOM 2732 O O . GLU A 1 346 ? -8.992 18.812 -8.82 1 94.31 346 GLU A O 1
ATOM 2737 N N . LYS A 1 347 ? -6.984 19.453 -9.398 1 91.38 347 LYS A N 1
ATOM 2738 C CA . LYS A 1 347 ? -7.398 20.266 -10.539 1 91.38 347 LYS A CA 1
ATOM 2739 C C . LYS A 1 347 ? -6.398 20.156 -11.688 1 91.38 347 LYS A C 1
ATOM 2741 O O . LYS A 1 347 ? -5.211 20.438 -11.508 1 91.38 347 LYS A O 1
ATOM 2746 N N . ASP A 1 348 ? -6.855 19.719 -12.898 1 88.38 348 ASP A N 1
ATOM 2747 C CA . ASP A 1 348 ? -6.074 19.672 -14.133 1 88.38 348 ASP A CA 1
ATOM 2748 C C . ASP A 1 348 ? -4.812 18.828 -13.953 1 88.38 348 ASP A C 1
ATOM 2750 O O . ASP A 1 348 ? -3.734 19.203 -14.406 1 88.38 348 ASP A O 1
ATOM 2754 N N . GLY A 1 349 ? -4.867 17.75 -13.25 1 90.62 349 GLY A N 1
ATOM 2755 C CA . GLY A 1 349 ? -3.762 16.828 -13.094 1 90.62 349 GLY A CA 1
ATOM 2756 C C . GLY A 1 349 ? -2.795 17.219 -11.992 1 90.62 349 GLY A C 1
ATOM 2757 O O . GLY A 1 349 ? -1.751 16.594 -11.82 1 90.62 349 GLY A O 1
ATOM 2758 N N . VAL A 1 350 ? -3.125 18.297 -11.273 1 94.88 350 VAL A N 1
ATOM 2759 C CA . VAL A 1 350 ? -2.326 18.734 -10.141 1 94.88 350 VAL A CA 1
ATOM 2760 C C . VAL A 1 350 ? -3.111 18.531 -8.844 1 94.88 350 VAL A C 1
ATOM 2762 O O . VAL A 1 350 ? -4.27 18.953 -8.742 1 94.88 350 VAL A O 1
ATOM 2765 N N . ILE A 1 351 ? -2.508 17.797 -7.953 1 96.38 351 ILE A N 1
ATOM 2766 C CA . ILE A 1 351 ? -3.121 17.625 -6.641 1 96.38 351 ILE A CA 1
ATOM 2767 C C . ILE A 1 351 ? -2.59 18.672 -5.676 1 96.38 351 ILE A C 1
ATOM 2769 O O . ILE A 1 351 ? -1.375 18.828 -5.527 1 96.38 351 ILE A O 1
ATOM 2773 N N . HIS A 1 352 ? -3.496 19.406 -5.082 1 95.75 352 HIS A N 1
ATOM 2774 C CA . HIS A 1 352 ? -3.16 20.453 -4.137 1 95.75 352 HIS A CA 1
ATOM 2775 C C . HIS A 1 352 ? -3.51 20.047 -2.709 1 95.75 352 HIS A C 1
ATOM 2777 O O . HIS A 1 352 ? -4.574 19.484 -2.467 1 95.75 352 HIS A O 1
ATOM 2783 N N . ILE A 1 353 ? -2.586 20.391 -1.823 1 94.44 353 ILE A N 1
ATOM 2784 C CA . ILE A 1 353 ? -2.811 20.078 -0.417 1 94.44 353 ILE A CA 1
ATOM 2785 C C . ILE A 1 353 ? -2.801 21.359 0.409 1 94.44 353 ILE A C 1
ATOM 2787 O O . ILE A 1 353 ? -1.79 22.062 0.462 1 94.44 353 ILE A O 1
ATOM 2791 N N . PHE A 1 354 ? -3.926 21.672 0.955 1 91.75 354 PHE A N 1
ATOM 2792 C CA . PHE A 1 354 ? -3.992 22.688 1.996 1 91.75 354 PHE A CA 1
ATOM 2793 C C . PHE A 1 354 ? -3.594 22.109 3.348 1 91.75 354 PHE A C 1
ATOM 2795 O O . PHE A 1 354 ? -4.18 21.125 3.803 1 91.75 354 PHE A O 1
ATOM 2802 N N . PRO A 1 355 ? -2.629 22.688 3.945 1 88.25 355 PRO A N 1
ATOM 2803 C CA . PRO A 1 355 ? -2.059 22.047 5.133 1 88.25 355 PRO A CA 1
ATOM 2804 C C . PRO A 1 355 ? -2.986 22.125 6.344 1 88.25 355 PRO A C 1
ATOM 2806 O O . PRO A 1 355 ? -3.725 23.094 6.504 1 88.25 355 PRO A O 1
ATOM 2809 N N . GLY A 1 356 ? -3.012 21.062 7.074 1 83.06 356 GLY A N 1
ATOM 2810 C CA . GLY A 1 356 ? -3.602 21 8.398 1 83.06 356 GLY A CA 1
ATOM 2811 C C . GLY A 1 356 ? -2.578 20.797 9.5 1 83.06 356 GLY A C 1
ATOM 2812 O O . GLY A 1 356 ? -1.512 21.406 9.492 1 83.06 356 GLY A O 1
ATOM 2813 N N . LYS A 1 357 ? -2.957 20.125 10.477 1 82.56 357 LYS A N 1
ATOM 2814 C CA . LYS A 1 357 ? -2.004 19.75 11.516 1 82.56 357 LYS A CA 1
ATOM 2815 C C . LYS A 1 357 ? -1.068 18.641 11.031 1 82.56 357 LYS A C 1
ATOM 2817 O O . LYS A 1 357 ? -1.37 17.953 10.055 1 82.56 357 LYS A O 1
ATOM 2822 N N . VAL A 1 358 ? 0.061 18.531 11.633 1 81.75 358 VAL A N 1
ATOM 2823 C CA . VAL A 1 358 ? 1.081 17.562 11.219 1 81.75 358 VAL A CA 1
ATOM 2824 C C . VAL A 1 358 ? 0.5 16.156 11.242 1 81.75 358 VAL A C 1
ATOM 2826 O O . VAL A 1 358 ? 0.862 15.32 10.414 1 81.75 358 VAL A O 1
ATOM 2829 N N . SER A 1 359 ? -0.357 15.977 12.164 1 78.69 359 SER A N 1
ATOM 2830 C CA . SER A 1 359 ? -0.926 14.633 12.273 1 78.69 359 SER A CA 1
ATOM 2831 C C . SER A 1 359 ? -1.755 14.289 11.039 1 78.69 359 SER A C 1
ATOM 2833 O O . SER A 1 359 ? -2.02 13.117 10.773 1 78.69 359 SER A O 1
ATOM 2835 N N . ASN A 1 360 ? -2.096 15.281 10.258 1 81.88 360 ASN A N 1
ATOM 2836 C CA . ASN A 1 360 ? -2.941 15.062 9.086 1 81.88 360 ASN A CA 1
ATOM 2837 C C . ASN A 1 360 ? -2.115 14.688 7.859 1 81.88 360 ASN A C 1
ATOM 2839 O O . ASN A 1 360 ? -2.666 14.461 6.781 1 81.88 360 ASN A O 1
ATOM 2843 N N . VAL A 1 361 ? -0.865 14.594 8.016 1 89 361 VAL A N 1
ATOM 2844 C CA . VAL A 1 361 ? -0.01 14.25 6.887 1 89 361 VAL A CA 1
ATOM 2845 C C . VAL A 1 361 ? -0.373 12.859 6.367 1 89 361 VAL A C 1
ATOM 2847 O O . VAL A 1 361 ? -0.408 12.641 5.156 1 89 361 VAL A O 1
ATOM 2850 N N . VAL A 1 362 ? -0.735 12.039 7.305 1 86.25 362 VAL A N 1
ATOM 2851 C CA . VAL A 1 362 ? -1.079 10.664 6.941 1 86.25 362 VAL A CA 1
ATOM 2852 C C . VAL A 1 362 ? -2.449 10.641 6.266 1 86.25 362 VAL A C 1
ATOM 2854 O O . VAL A 1 362 ? -2.623 10 5.223 1 86.25 362 VAL A O 1
ATOM 2857 N N . THR A 1 363 ? -3.377 11.383 6.781 1 82 363 THR A N 1
ATOM 2858 C CA . THR A 1 363 ? -4.727 11.383 6.223 1 82 363 THR A CA 1
ATOM 2859 C C . THR A 1 363 ? -4.75 12.102 4.875 1 82 363 THR A C 1
ATOM 2861 O O . THR A 1 363 ? -5.527 11.734 3.988 1 82 363 THR A O 1
ATOM 2864 N N . ALA A 1 364 ? -3.918 13.109 4.809 1 87.75 364 ALA A N 1
ATOM 2865 C CA . ALA A 1 364 ? -3.803 13.781 3.514 1 87.75 364 ALA A CA 1
ATOM 2866 C C . ALA A 1 364 ? -3.32 12.812 2.438 1 87.75 364 ALA A C 1
ATOM 2868 O O . ALA A 1 364 ? -3.814 12.828 1.309 1 87.75 364 ALA A O 1
ATOM 2869 N N . ALA A 1 365 ? -2.385 12 2.768 1 89.75 365 ALA A N 1
ATOM 2870 C CA . ALA A 1 365 ? -1.87 11.008 1.824 1 89.75 365 ALA A CA 1
ATOM 2871 C C . ALA A 1 365 ? -2.957 10.016 1.423 1 89.75 365 ALA A C 1
ATOM 2873 O O . ALA A 1 365 ? -3.002 9.57 0.276 1 89.75 365 ALA A O 1
ATOM 2874 N N . GLU A 1 366 ? -3.789 9.688 2.393 1 83.62 366 GLU A N 1
ATOM 2875 C CA . GLU A 1 366 ? -4.887 8.766 2.135 1 83.62 366 GLU A CA 1
ATOM 2876 C C . GLU A 1 366 ? -5.871 9.344 1.123 1 83.62 366 GLU A C 1
ATOM 2878 O O . GLU A 1 366 ? -6.582 8.602 0.441 1 83.62 366 GLU A O 1
ATOM 2883 N N . GLU A 1 367 ? -5.887 10.664 1.057 1 86.62 367 GLU A N 1
ATOM 2884 C CA . GLU A 1 367 ? -6.746 11.32 0.075 1 86.62 367 GLU A CA 1
ATOM 2885 C C . GLU A 1 367 ? -6.031 11.484 -1.264 1 86.62 367 GLU A C 1
ATOM 2887 O O . GLU A 1 367 ? -6.668 11.445 -2.32 1 86.62 367 GLU A O 1
ATOM 2892 N N . VAL A 1 368 ? -4.762 11.602 -1.243 1 91.75 368 VAL A N 1
ATOM 2893 C CA . VAL A 1 368 ? -3.975 11.828 -2.449 1 91.75 368 VAL A CA 1
ATOM 2894 C C . VAL A 1 368 ? -3.953 10.57 -3.307 1 91.75 368 VAL A C 1
ATOM 2896 O O . VAL A 1 368 ? -4.09 10.633 -4.531 1 91.75 368 VAL A O 1
ATOM 2899 N N . VAL A 1 369 ? -3.895 9.414 -2.721 1 86.56 369 VAL A N 1
ATOM 2900 C CA . VAL A 1 369 ? -3.705 8.148 -3.43 1 86.56 369 VAL A CA 1
ATOM 2901 C C . VAL A 1 369 ? -4.91 7.871 -4.324 1 86.56 369 VAL A C 1
ATOM 2903 O O . VAL A 1 369 ? -4.758 7.613 -5.52 1 86.56 369 VAL A O 1
ATOM 2906 N N . PRO A 1 370 ? -6.145 7.965 -3.807 1 83.94 370 PRO A N 1
ATOM 2907 C CA . PRO A 1 370 ? -7.293 7.77 -4.695 1 83.94 370 PRO A CA 1
ATOM 2908 C C . PRO A 1 370 ? -7.336 8.789 -5.832 1 83.94 370 PRO A C 1
ATOM 2910 O O . PRO A 1 370 ? -7.801 8.477 -6.93 1 83.94 370 PRO A O 1
ATOM 2913 N N . LEU A 1 371 ? -6.91 10 -5.543 1 89.38 371 LEU A N 1
ATOM 2914 C CA . LEU A 1 371 ? -6.887 11.008 -6.594 1 89.38 371 LEU A CA 1
ATOM 2915 C C . LEU A 1 371 ? -5.875 10.648 -7.676 1 89.38 371 LEU A C 1
ATOM 2917 O O . LEU A 1 371 ? -6.137 10.836 -8.867 1 89.38 371 LEU A O 1
ATOM 2921 N N . ILE A 1 372 ? -4.742 10.125 -7.301 1 90.31 372 ILE A N 1
ATOM 2922 C CA . ILE A 1 372 ? -3.721 9.68 -8.242 1 90.31 372 ILE A CA 1
ATOM 2923 C C . ILE A 1 372 ? -4.27 8.531 -9.086 1 90.31 372 ILE A C 1
ATOM 2925 O O . ILE A 1 372 ? -4.094 8.516 -10.312 1 90.31 372 ILE A O 1
ATOM 2929 N N . ASN A 1 373 ? -4.93 7.609 -8.406 1 83.75 373 ASN A N 1
ATOM 2930 C CA . ASN A 1 373 ? -5.531 6.484 -9.109 1 83.75 373 ASN A CA 1
ATOM 2931 C C . ASN A 1 373 ? -6.578 6.949 -10.117 1 83.75 373 ASN A C 1
ATOM 2933 O O . ASN A 1 373 ? -6.703 6.371 -11.203 1 83.75 373 ASN A O 1
ATOM 2937 N N . ASP A 1 374 ? -7.316 7.945 -9.773 1 86.88 374 ASP A N 1
ATOM 2938 C CA . ASP A 1 374 ? -8.328 8.508 -10.664 1 86.88 374 ASP A CA 1
ATOM 2939 C C . ASP A 1 374 ? -7.676 9.148 -11.891 1 86.88 374 ASP A C 1
ATOM 2941 O O . ASP A 1 374 ? -8.164 8.992 -13.008 1 86.88 374 ASP A O 1
ATOM 2945 N N . ILE A 1 375 ? -6.605 9.875 -11.633 1 87.38 375 ILE A N 1
ATOM 2946 C CA . ILE A 1 375 ? -5.863 10.484 -12.727 1 87.38 375 ILE A CA 1
ATOM 2947 C C . ILE A 1 375 ? -5.328 9.398 -13.656 1 87.38 375 ILE A C 1
ATOM 2949 O O . ILE A 1 375 ? -5.438 9.5 -14.875 1 87.38 375 ILE A O 1
ATOM 2953 N N . ALA A 1 376 ? -4.68 8.367 -13.062 1 84.25 376 ALA A N 1
ATOM 2954 C CA . ALA A 1 376 ? -4.137 7.254 -13.836 1 84.25 376 ALA A CA 1
ATOM 2955 C C . ALA A 1 376 ? -5.215 6.621 -14.711 1 84.25 376 ALA A C 1
ATOM 2957 O O . ALA A 1 376 ? -4.965 6.305 -15.875 1 84.25 376 ALA A O 1
ATOM 2958 N N . ARG A 1 377 ? -6.324 6.41 -14.133 1 82.69 377 ARG A N 1
ATOM 2959 C CA . ARG A 1 377 ? -7.449 5.82 -14.852 1 82.69 377 ARG A CA 1
ATOM 2960 C C . ARG A 1 377 ? -7.887 6.707 -16.016 1 82.69 377 ARG A C 1
ATOM 2962 O O . ARG A 1 377 ? -8.102 6.223 -17.125 1 82.69 377 ARG A O 1
ATOM 2969 N N . ARG A 1 378 ? -8.055 7.977 -15.766 1 81.19 378 ARG A N 1
ATOM 2970 C CA . ARG A 1 378 ? -8.547 8.914 -16.766 1 81.19 378 ARG A CA 1
ATOM 2971 C C . ARG A 1 378 ? -7.539 9.086 -17.891 1 81.19 378 ARG A C 1
ATOM 2973 O O . ARG A 1 378 ? -7.922 9.227 -19.062 1 81.19 378 ARG A O 1
ATOM 2980 N N . ARG A 1 379 ? -6.32 9.023 -17.547 1 81 379 ARG A N 1
ATOM 2981 C CA . ARG A 1 379 ? -5.289 9.328 -18.531 1 81 379 ARG A CA 1
ATOM 2982 C C . ARG A 1 379 ? -4.824 8.062 -19.25 1 81 379 ARG A C 1
ATOM 2984 O O . ARG A 1 379 ? -4.469 8.109 -20.438 1 81 379 ARG A O 1
ATOM 2991 N N . HIS A 1 380 ? -4.73 6.922 -18.531 1 75.38 380 HIS A N 1
ATOM 2992 C CA . HIS A 1 380 ? -4.074 5.75 -19.094 1 75.38 380 HIS A CA 1
ATOM 2993 C C . HIS A 1 380 ? -5.043 4.578 -19.219 1 75.38 380 HIS A C 1
ATOM 2995 O O . HIS A 1 380 ? -4.719 3.559 -19.828 1 75.38 380 HIS A O 1
ATOM 3001 N N . GLY A 1 381 ? -6.246 4.793 -18.797 1 76.62 381 GLY A N 1
ATOM 3002 C CA . GLY A 1 381 ? -7.172 3.674 -18.828 1 76.62 381 GLY A CA 1
ATOM 3003 C C . GLY A 1 381 ? -6.688 2.471 -18.047 1 76.62 381 GLY A C 1
ATOM 3004 O O . GLY A 1 381 ? -6.297 1.457 -18.625 1 76.62 381 GLY A O 1
ATOM 3005 N N . VAL A 1 382 ? -6.82 2.387 -16.75 1 77.69 382 VAL A N 1
ATOM 3006 C CA . VAL A 1 382 ? -6.242 1.357 -15.891 1 77.69 382 VAL A CA 1
ATOM 3007 C C . VAL A 1 382 ? -7.059 0.071 -16 1 77.69 382 VAL A C 1
ATOM 3009 O O . VAL A 1 382 ? -6.5 -1.028 -15.984 1 77.69 382 VAL A O 1
ATOM 3012 N N . VAL A 1 383 ? -8.336 0.142 -16.141 1 81.88 383 VAL A N 1
ATOM 3013 C CA . VAL A 1 383 ? -9.242 -0.999 -16.219 1 81.88 383 VAL A CA 1
ATOM 3014 C C . VAL A 1 383 ? -10.062 -0.917 -17.5 1 81.88 383 VAL A C 1
ATOM 3016 O O . VAL A 1 383 ? -10.531 0.159 -17.875 1 81.88 383 VAL A O 1
ATOM 3019 N N . ARG A 1 384 ? -10.094 -1.983 -18.234 1 80.62 384 ARG A N 1
ATOM 3020 C CA . ARG A 1 384 ? -10.898 -2.111 -19.438 1 80.62 384 ARG A CA 1
ATOM 3021 C C . ARG A 1 384 ? -12.086 -3.039 -19.203 1 80.62 384 ARG A C 1
ATOM 3023 O O . ARG A 1 384 ? -12.031 -3.922 -18.344 1 80.62 384 ARG A O 1
ATOM 3030 N N . GLU A 1 385 ? -13.156 -2.725 -19.906 1 86.38 385 GLU A N 1
ATOM 3031 C CA . GLU A 1 385 ? -14.352 -3.561 -19.828 1 86.38 385 GLU A CA 1
ATOM 3032 C C . GLU A 1 385 ? -14.688 -4.191 -21.172 1 86.38 385 GLU A C 1
ATOM 3034 O O . GLU A 1 385 ? -14.586 -3.535 -22.203 1 86.38 385 GLU A O 1
ATOM 3039 N N . TRP A 1 386 ? -14.898 -5.492 -21.234 1 82.62 386 TRP A N 1
ATOM 3040 C CA . TRP A 1 386 ? -15.352 -6.262 -22.391 1 82.62 386 TRP A CA 1
ATOM 3041 C C . TRP A 1 386 ? -16.469 -7.219 -22.016 1 82.62 386 TRP A C 1
ATOM 3043 O O . TRP A 1 386 ? -16.234 -8.211 -21.328 1 82.62 386 TRP A O 1
ATOM 3053 N N . ASN A 1 387 ? -17.703 -7.016 -22.484 1 82.5 387 ASN A N 1
ATOM 3054 C CA . ASN A 1 387 ? -18.859 -7.867 -22.234 1 82.5 387 ASN A CA 1
ATOM 3055 C C . ASN A 1 387 ? -19.078 -8.07 -20.734 1 82.5 387 ASN A C 1
ATOM 3057 O O . ASN A 1 387 ? -19.266 -9.203 -20.281 1 82.5 387 ASN A O 1
ATOM 3061 N N . GLY A 1 388 ? -18.906 -7.016 -19.953 1 83.19 388 GLY A N 1
ATOM 3062 C CA . GLY A 1 388 ? -19.156 -7.07 -18.531 1 83.19 388 GLY A CA 1
ATOM 3063 C C . GLY A 1 388 ? -17.984 -7.602 -17.734 1 83.19 388 GLY A C 1
ATOM 3064 O O . GLY A 1 388 ? -18.016 -7.648 -16.5 1 83.19 388 GLY A O 1
ATOM 3065 N N . VAL A 1 389 ? -16.984 -8.062 -18.484 1 89.25 389 VAL A N 1
ATOM 3066 C CA . VAL A 1 389 ? -15.766 -8.516 -17.828 1 89.25 389 VAL A CA 1
ATOM 3067 C C . VAL A 1 389 ? -14.75 -7.371 -17.781 1 89.25 389 VAL A C 1
ATOM 3069 O O . VAL A 1 389 ? -14.609 -6.617 -18.75 1 89.25 389 VAL A O 1
ATOM 3072 N N . ARG A 1 390 ? -14.195 -7.176 -16.609 1 91.88 390 ARG A N 1
ATOM 3073 C CA . ARG A 1 390 ? -13.219 -6.102 -16.453 1 91.88 390 ARG A CA 1
ATOM 3074 C C . ARG A 1 390 ? -11.844 -6.66 -16.125 1 91.88 390 ARG A C 1
ATOM 3076 O O . ARG A 1 390 ? -11.719 -7.645 -15.383 1 91.88 390 ARG A O 1
ATOM 3083 N N . PHE A 1 391 ? -10.789 -6.156 -16.703 1 89 391 PHE A N 1
ATOM 3084 C CA . PHE A 1 391 ? -9.398 -6.551 -16.516 1 89 391 PHE A CA 1
ATOM 3085 C C . PHE A 1 391 ? -8.469 -5.352 -16.656 1 89 391 PHE A C 1
ATOM 3087 O O . PHE A 1 391 ? -8.875 -4.305 -17.188 1 89 391 PHE A O 1
ATOM 3094 N N . THR A 1 392 ? -7.336 -5.418 -16.078 1 85.19 392 THR A N 1
ATOM 3095 C CA . THR A 1 392 ? -6.398 -4.301 -16.141 1 85.19 392 THR A CA 1
ATOM 3096 C C . THR A 1 392 ? -5.758 -4.199 -17.516 1 85.19 392 THR A C 1
ATOM 3098 O O . THR A 1 392 ? -5.711 -5.188 -18.25 1 85.19 392 THR A O 1
ATOM 3101 N N . VAL A 1 393 ? -5.289 -3.064 -17.906 1 81 393 VAL A N 1
ATOM 3102 C CA . VAL A 1 393 ? -4.656 -2.855 -19.203 1 81 393 VAL A CA 1
ATOM 3103 C C . VAL A 1 393 ? -3.34 -3.627 -19.266 1 81 393 VAL A C 1
ATOM 3105 O O . VAL A 1 393 ? -2.834 -3.92 -20.344 1 81 393 VAL A O 1
ATOM 3108 N N . SER A 1 394 ? -2.779 -3.992 -18.094 1 75.81 394 SER A N 1
ATOM 3109 C CA . SER A 1 394 ? -1.539 -4.758 -18.047 1 75.81 394 SER A CA 1
ATOM 3110 C C . SER A 1 394 ? -1.816 -6.258 -18.016 1 75.81 394 SER A C 1
ATOM 3112 O O . SER A 1 394 ? -0.886 -7.066 -18.031 1 75.81 394 SER A O 1
ATOM 3114 N N . SER A 1 395 ? -3.098 -6.602 -18.016 1 80.88 395 SER A N 1
ATOM 3115 C CA . SER A 1 395 ? -3.48 -8.008 -17.984 1 80.88 395 SER A CA 1
ATOM 3116 C C . SER A 1 395 ? -3.07 -8.719 -19.266 1 80.88 395 SER A C 1
ATOM 3118 O O . SER A 1 395 ? -2.969 -8.102 -20.328 1 80.88 395 SER A O 1
ATOM 3120 N N . ALA A 1 396 ? -2.795 -9.984 -19.125 1 78.38 396 ALA A N 1
ATOM 3121 C CA . ALA A 1 396 ? -2.434 -10.789 -20.281 1 78.38 396 ALA A CA 1
ATOM 3122 C C . ALA A 1 396 ? -3.564 -10.812 -21.312 1 78.38 396 ALA A C 1
ATOM 3124 O O . ALA A 1 396 ? -3.332 -11.086 -22.484 1 78.38 396 ALA A O 1
ATOM 3125 N N . PHE A 1 397 ? -4.789 -10.508 -20.859 1 78.62 397 PHE A N 1
ATOM 3126 C CA . PHE A 1 397 ? -5.891 -10.398 -21.812 1 78.62 397 PHE A CA 1
ATOM 3127 C C . PHE A 1 397 ? -5.605 -9.312 -22.844 1 78.62 397 PHE A C 1
ATOM 3129 O O . PHE A 1 397 ? -6.047 -9.414 -23.984 1 78.62 397 PHE A O 1
ATOM 3136 N N . HIS A 1 398 ? -4.93 -8.352 -22.312 1 75.25 398 HIS A N 1
ATOM 3137 C CA . HIS A 1 398 ? -4.621 -7.215 -23.172 1 75.25 398 HIS A CA 1
ATOM 3138 C C . HIS A 1 398 ? -3.244 -7.359 -23.797 1 75.25 398 HIS A C 1
ATOM 3140 O O . HIS A 1 398 ? -3.092 -7.172 -25.016 1 75.25 398 HIS A O 1
ATOM 3146 N N . THR A 1 399 ? -2.205 -7.754 -23.078 1 75.5 399 THR A N 1
ATOM 3147 C CA . THR A 1 399 ? -0.816 -7.695 -23.516 1 75.5 399 THR A CA 1
ATOM 3148 C C . THR A 1 399 ? -0.431 -8.969 -24.266 1 75.5 399 THR A C 1
ATOM 3150 O O . THR A 1 399 ? 0.468 -8.945 -25.109 1 75.5 399 THR A O 1
ATOM 3153 N N . HIS A 1 400 ? -1.09 -10.133 -23.969 1 78.12 400 HIS A N 1
ATOM 3154 C CA . HIS A 1 400 ? -0.73 -11.422 -24.562 1 78.12 400 HIS A CA 1
ATOM 3155 C C . HIS A 1 400 ? -1.945 -12.102 -25.172 1 78.12 400 HIS A C 1
ATOM 3157 O O . HIS A 1 400 ? -2.086 -13.328 -25.094 1 78.12 400 HIS A O 1
ATOM 3163 N N . SER A 1 401 ? -2.836 -11.305 -25.75 1 76.88 401 SER A N 1
ATOM 3164 C CA . SER A 1 401 ? -4.094 -11.82 -26.281 1 76.88 401 SER A CA 1
ATOM 3165 C C . SER A 1 401 ? -3.854 -12.875 -27.344 1 76.88 401 SER A C 1
ATOM 3167 O O . SER A 1 401 ? -4.52 -13.914 -27.359 1 76.88 401 SER A O 1
ATOM 3169 N N . LYS A 1 402 ? -2.895 -12.75 -28.219 1 78.06 402 LYS A N 1
ATOM 3170 C CA . LYS A 1 402 ? -2.598 -13.695 -29.297 1 78.06 402 LYS A CA 1
ATOM 3171 C C . LYS A 1 402 ? -2.021 -14.992 -28.734 1 78.06 402 LYS A C 1
ATOM 3173 O O . LYS A 1 402 ? -2.383 -16.078 -29.188 1 78.06 402 LYS A O 1
ATOM 3178 N N . GLU A 1 403 ? -1.192 -14.844 -27.703 1 79.69 403 GLU A N 1
ATOM 3179 C CA . GLU A 1 403 ? -0.535 -16 -27.125 1 79.69 403 GLU A CA 1
ATOM 3180 C C . GLU A 1 403 ? -1.531 -16.875 -26.359 1 79.69 403 GLU A C 1
ATOM 3182 O O . GLU A 1 403 ? -1.512 -18.109 -26.5 1 79.69 403 GLU A O 1
ATOM 3187 N N . ILE A 1 404 ? -2.381 -16.234 -25.672 1 81.94 404 ILE A N 1
ATOM 3188 C CA . ILE A 1 404 ? -3.287 -17.016 -24.844 1 81.94 404 ILE A CA 1
ATOM 3189 C C . ILE A 1 404 ? -4.438 -17.562 -25.688 1 81.94 404 ILE A C 1
ATOM 3191 O O . ILE A 1 404 ? -5.102 -18.531 -25.297 1 81.94 404 ILE A O 1
ATOM 3195 N N . GLY A 1 405 ? -4.656 -16.938 -26.828 1 80.25 405 GLY A N 1
ATOM 3196 C CA . GLY A 1 405 ? -5.719 -17.391 -27.719 1 80.25 405 GLY A CA 1
ATOM 3197 C C . GLY A 1 405 ? -5.273 -18.453 -28.703 1 80.25 405 GLY A C 1
ATOM 3198 O O . GLY A 1 405 ? -6.105 -19.078 -29.375 1 80.25 405 GLY A O 1
ATOM 3199 N N . ASP A 1 406 ? -3.971 -18.672 -28.766 1 83.31 406 ASP A N 1
ATOM 3200 C CA . ASP A 1 406 ? -3.432 -19.656 -29.703 1 83.31 406 ASP A CA 1
ATOM 3201 C C . ASP A 1 406 ? -3.545 -21.078 -29.141 1 83.31 406 ASP A C 1
ATOM 3203 O O . ASP A 1 406 ? -2.652 -21.547 -28.422 1 83.31 406 ASP A O 1
ATOM 3207 N N . LYS A 1 407 ? -4.621 -21.797 -29.609 1 86.88 407 LYS A N 1
ATOM 3208 C CA . LYS A 1 407 ? -4.914 -23.125 -29.078 1 86.88 407 LYS A CA 1
ATOM 3209 C C . LYS A 1 407 ? -4.301 -24.219 -29.938 1 86.88 407 LYS A C 1
ATOM 3211 O O . LYS A 1 407 ? -4.215 -24.078 -31.172 1 86.88 407 LYS A O 1
ATOM 3216 N N . PRO A 1 408 ? -3.752 -25.234 -29.203 1 82.56 408 PRO A N 1
ATOM 3217 C CA . PRO A 1 408 ? -3.283 -26.375 -30 1 82.56 408 PRO A CA 1
ATOM 3218 C C . PRO A 1 408 ? -4.41 -27.031 -30.797 1 82.56 408 PRO A C 1
ATOM 3220 O O . PRO A 1 408 ? -5.566 -27 -30.375 1 82.56 408 PRO A O 1
ATOM 3223 N N . GLY A 1 409 ? -4.027 -27.516 -32 1 75.94 409 GLY A N 1
ATOM 3224 C CA . GLY A 1 409 ? -4.996 -28.219 -32.844 1 75.94 409 GLY A CA 1
ATOM 3225 C C . GLY A 1 409 ? -5.539 -29.484 -32.188 1 75.94 409 GLY A C 1
ATOM 3226 O O . GLY A 1 409 ? -4.934 -30.016 -31.25 1 75.94 409 GLY A O 1
ATOM 3227 N N . LEU A 1 410 ? -6.742 -29.828 -32.719 1 73.44 410 LEU A N 1
ATOM 3228 C CA . LEU A 1 410 ? -7.336 -31.078 -32.25 1 73.44 410 LEU A CA 1
ATOM 3229 C C . LEU A 1 410 ? -6.438 -32.281 -32.562 1 73.44 410 LEU A C 1
ATOM 3231 O O . LEU A 1 410 ? -5.984 -32.406 -33.719 1 73.44 410 LEU A O 1
ATOM 3235 N N . GLY A 1 411 ? -5.926 -33.031 -31.594 1 71.38 411 GLY A N 1
ATOM 3236 C CA . GLY A 1 411 ? -5.133 -34.219 -31.844 1 71.38 411 GLY A CA 1
ATOM 3237 C C . GLY A 1 411 ? -3.641 -34 -31.734 1 71.38 411 GLY A C 1
ATOM 3238 O O . GLY A 1 411 ? -2.846 -34.938 -31.812 1 71.38 411 GLY A O 1
ATOM 3239 N N . GLU A 1 412 ? -3.268 -32.719 -31.672 1 76.69 412 GLU A N 1
ATOM 3240 C CA . GLU A 1 412 ? -1.845 -32.406 -31.562 1 76.69 412 GLU A CA 1
ATOM 3241 C C . GLU A 1 412 ? -1.279 -32.938 -30.25 1 76.69 412 GLU A C 1
ATOM 3243 O O . GLU A 1 412 ? -1.946 -32.906 -29.203 1 76.69 412 GLU A O 1
ATOM 3248 N N . HIS A 1 413 ? -0.112 -33.594 -30.391 1 77.31 413 HIS A N 1
ATOM 3249 C CA . HIS A 1 413 ? 0.563 -34.062 -29.188 1 77.31 413 HIS A CA 1
ATOM 3250 C C . HIS A 1 413 ? 1.078 -32.906 -28.344 1 77.31 413 HIS A C 1
ATOM 3252 O O . HIS A 1 413 ? 2.199 -32.406 -28.562 1 77.31 413 HIS A O 1
ATOM 3258 N N . HIS A 1 414 ? 0.222 -32.438 -27.516 1 80.81 414 HIS A N 1
ATOM 3259 C CA . HIS A 1 414 ? 0.458 -31.312 -26.625 1 80.81 414 HIS A CA 1
ATOM 3260 C C . HIS A 1 414 ? 0.083 -31.656 -25.188 1 80.81 414 HIS A C 1
ATOM 3262 O O . HIS A 1 414 ? -0.823 -32.469 -24.953 1 80.81 414 HIS A O 1
ATOM 3268 N N . THR A 1 415 ? 0.758 -31.062 -24.281 1 81.56 415 THR A N 1
ATOM 3269 C CA . THR A 1 415 ? 0.562 -31.391 -22.875 1 81.56 415 THR A CA 1
ATOM 3270 C C . THR A 1 415 ? -0.887 -31.156 -22.453 1 81.56 415 THR A C 1
ATOM 3272 O O . THR A 1 415 ? -1.4 -31.828 -21.562 1 81.56 415 THR A O 1
ATOM 3275 N N . SER A 1 416 ? -1.571 -30.25 -23.141 1 80.31 416 SER A N 1
ATOM 3276 C CA . SER A 1 416 ? -2.928 -29.891 -22.766 1 80.31 416 SER A CA 1
ATOM 3277 C C . SER A 1 416 ? -3.934 -30.953 -23.172 1 80.31 416 SER A C 1
ATOM 3279 O O . SER A 1 416 ? -5.09 -30.922 -22.75 1 80.31 416 SER A O 1
ATOM 3281 N N . ASN A 1 417 ? -3.471 -31.938 -23.984 1 80.19 417 ASN A N 1
ATOM 3282 C CA . ASN A 1 417 ? -4.367 -32.969 -24.5 1 80.19 417 ASN A CA 1
ATOM 3283 C C . ASN A 1 417 ? -3.975 -34.344 -24 1 80.19 417 ASN A C 1
ATOM 3285 O O . ASN A 1 417 ? -4.547 -35.344 -24.422 1 80.19 417 ASN A O 1
ATOM 3289 N N . LEU A 1 418 ? -2.982 -34.438 -23.141 1 85.25 418 LEU A N 1
ATOM 3290 C CA . LEU A 1 418 ? -2.428 -35.719 -22.734 1 85.25 418 LEU A CA 1
ATOM 3291 C C . LEU A 1 418 ? -3.477 -36.562 -22.016 1 85.25 418 LEU A C 1
ATOM 3293 O O . LEU A 1 418 ? -4.254 -36.031 -21.219 1 85.25 418 LEU A O 1
ATOM 3297 N N . GLN A 1 419 ? -3.641 -37.781 -22.391 1 87.19 419 GLN A N 1
ATOM 3298 C CA . GLN A 1 419 ? -4.453 -38.812 -21.766 1 87.19 419 GLN A CA 1
ATOM 3299 C C . GLN A 1 419 ? -3.621 -40.062 -21.438 1 87.19 419 GLN A C 1
ATOM 3301 O O . GLN A 1 419 ? -3.971 -41.156 -21.859 1 87.19 419 GLN A O 1
ATOM 3306 N N . THR A 1 420 ? -2.562 -39.875 -20.688 1 86.62 420 THR A N 1
ATOM 3307 C CA . THR A 1 420 ? -1.505 -40.875 -20.5 1 86.62 420 THR A CA 1
ATOM 3308 C C . THR A 1 420 ? -2.029 -42.094 -19.75 1 86.62 420 THR A C 1
ATOM 3310 O O . THR A 1 420 ? -1.651 -43.219 -20.062 1 86.62 420 THR A O 1
ATOM 3313 N N . TYR A 1 421 ? -2.893 -41.906 -18.781 1 86.81 421 TYR A N 1
ATOM 3314 C CA . TYR A 1 421 ? -3.375 -43.031 -17.984 1 86.81 421 TYR A CA 1
ATOM 3315 C C . TYR A 1 421 ? -4.129 -44.031 -18.859 1 86.81 421 TYR A C 1
ATOM 3317 O O . TYR A 1 421 ? -3.875 -45.219 -18.797 1 86.81 421 TYR A O 1
ATOM 3325 N N . VAL A 1 422 ? -5.039 -43.5 -19.609 1 83.12 422 VAL A N 1
ATOM 3326 C CA . VAL A 1 422 ? -5.832 -44.344 -20.5 1 83.12 422 VAL A CA 1
ATOM 3327 C C . VAL A 1 422 ? -4.91 -45.062 -21.469 1 83.12 422 VAL A C 1
ATOM 3329 O O . VAL A 1 422 ? -5.113 -46.25 -21.766 1 83.12 422 VAL A O 1
ATOM 3332 N N . SER A 1 423 ? -3.902 -44.344 -21.969 1 83.5 423 SER A N 1
ATOM 3333 C CA . SER A 1 423 ? -2.971 -44.938 -22.922 1 83.5 423 SER A CA 1
ATOM 3334 C C . SER A 1 423 ? -2.176 -46.094 -22.297 1 83.5 423 SER A C 1
ATOM 3336 O O . SER A 1 423 ? -1.877 -47.094 -22.953 1 83.5 423 SER A O 1
ATOM 3338 N N . LEU A 1 424 ? -1.786 -45.969 -21.031 1 83.81 424 LEU A N 1
ATOM 3339 C CA . LEU A 1 424 ? -0.967 -46.969 -20.359 1 83.81 424 LEU A CA 1
ATOM 3340 C C . LEU A 1 424 ? -1.816 -48.156 -19.906 1 83.81 424 LEU A C 1
ATOM 3342 O O . LEU A 1 424 ? -1.317 -49.281 -19.797 1 83.81 424 LEU A O 1
ATOM 3346 N N . VAL A 1 425 ? -3.072 -47.875 -19.594 1 76.81 425 VAL A N 1
ATOM 3347 C CA . VAL A 1 425 ? -3.955 -48.969 -19.156 1 76.81 425 VAL A CA 1
ATOM 3348 C C . VAL A 1 425 ? -4.473 -49.75 -20.359 1 76.81 425 VAL A C 1
ATOM 3350 O O . VAL A 1 425 ? -4.586 -50.969 -20.312 1 76.81 425 VAL A O 1
ATOM 3353 N N . THR A 1 426 ? -4.895 -48.969 -21.391 1 65.88 426 THR A N 1
ATOM 3354 C CA . THR A 1 426 ? -5.418 -49.656 -22.562 1 65.88 426 THR A CA 1
ATOM 3355 C C . THR A 1 426 ? -4.301 -50.375 -23.312 1 65.88 426 THR A C 1
ATOM 3357 O O . THR A 1 426 ? -4.559 -51.281 -24.109 1 65.88 426 THR A O 1
ATOM 3360 N N . ALA A 1 427 ? -3.127 -49.969 -23.375 1 56.97 427 ALA A N 1
ATOM 3361 C CA . ALA A 1 427 ? -2.029 -50.656 -24.062 1 56.97 427 ALA A CA 1
ATOM 3362 C C . ALA A 1 427 ? -1.751 -52.031 -23.453 1 56.97 427 ALA A C 1
ATOM 3364 O O . ALA A 1 427 ? -1.111 -52.875 -24.078 1 56.97 427 ALA A O 1
ATOM 3365 N N . ASN A 1 428 ? -2.09 -52.312 -22.281 1 43.78 428 ASN A N 1
ATOM 3366 C CA . ASN A 1 428 ? -1.979 -53.688 -21.844 1 43.78 428 ASN A CA 1
ATOM 3367 C C . ASN A 1 428 ? -3.27 -54.469 -22.109 1 43.78 428 ASN A C 1
ATOM 3369 O O . ASN A 1 428 ? -4.363 -53.969 -21.828 1 43.78 428 ASN A O 1
ATOM 3373 N N . MET B 1 1 ? -1.022 2.4 4.371 1 34.22 1 MET B N 1
ATOM 3374 C CA . MET B 1 1 ? -1.819 3.461 3.762 1 34.22 1 MET B CA 1
ATOM 3375 C C . MET B 1 1 ? -3.285 3.055 3.666 1 34.22 1 MET B C 1
ATOM 3377 O O . MET B 1 1 ? -3.607 1.993 3.129 1 34.22 1 MET B O 1
ATOM 3381 N N . ARG B 1 2 ? -4.07 3.549 4.641 1 42.94 2 ARG B N 1
ATOM 3382 C CA . ARG B 1 2 ? -5.492 3.227 4.652 1 42.94 2 ARG B CA 1
ATOM 3383 C C . ARG B 1 2 ? -6.18 3.74 3.393 1 42.94 2 ARG B C 1
ATOM 3385 O O . ARG B 1 2 ? -5.883 4.84 2.918 1 42.94 2 ARG B O 1
ATOM 3392 N N . VAL B 1 3 ? -6.711 2.789 2.557 1 49.16 3 VAL B N 1
ATOM 3393 C CA . VAL B 1 3 ? -7.531 3.018 1.372 1 49.16 3 VAL B CA 1
ATOM 3394 C C . VAL B 1 3 ? -8.633 4.023 1.692 1 49.16 3 VAL B C 1
ATOM 3396 O O . VAL B 1 3 ? -9.047 4.152 2.846 1 4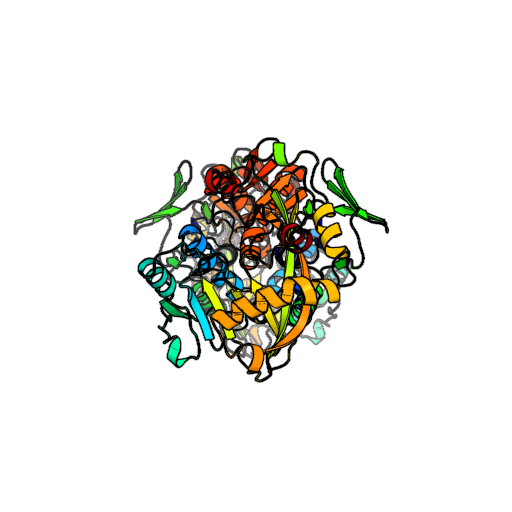9.16 3 VAL B O 1
ATOM 3399 N N . ALA B 1 4 ? -8.953 4.965 0.743 1 54.75 4 ALA B N 1
ATOM 3400 C CA . ALA B 1 4 ? -10.023 5.957 0.803 1 54.75 4 ALA B CA 1
ATOM 3401 C C . ALA B 1 4 ? -11.32 5.332 1.311 1 54.75 4 ALA B C 1
ATOM 3403 O O . ALA B 1 4 ? -12.086 5.98 2.033 1 54.75 4 ALA B O 1
ATOM 3404 N N . THR B 1 5 ? -11.523 4.215 0.965 1 66.44 5 THR B N 1
ATOM 3405 C CA . THR B 1 5 ? -12.719 3.492 1.379 1 66.44 5 THR B CA 1
ATOM 3406 C C . THR B 1 5 ? -12.367 2.076 1.826 1 66.44 5 THR B C 1
ATOM 3408 O O . THR B 1 5 ? -11.797 1.3 1.057 1 66.44 5 THR B O 1
ATOM 3411 N N . GLN B 1 6 ? -12.531 1.891 3.1 1 79.56 6 GLN B N 1
ATOM 3412 C CA . GLN B 1 6 ? -12.359 0.532 3.604 1 79.56 6 GLN B CA 1
ATOM 3413 C C . GLN B 1 6 ? -13.469 -0.388 3.096 1 79.56 6 GLN B C 1
ATOM 3415 O O . GLN B 1 6 ? -14.656 -0.117 3.303 1 79.56 6 GLN B O 1
ATOM 3420 N N . LEU B 1 7 ? -13.039 -1.378 2.352 1 89.44 7 LEU B N 1
ATOM 3421 C CA . LEU B 1 7 ? -13.984 -2.352 1.807 1 89.44 7 LEU B CA 1
ATOM 3422 C C . LEU B 1 7 ? -13.953 -3.646 2.611 1 89.44 7 LEU B C 1
ATOM 3424 O O . LEU B 1 7 ? -12.922 -3.992 3.201 1 89.44 7 LEU B O 1
ATOM 3428 N N . ARG B 1 8 ? -15.172 -4.285 2.723 1 94.44 8 ARG B N 1
ATOM 3429 C CA . ARG B 1 8 ? -15.227 -5.676 3.162 1 94.44 8 ARG B CA 1
ATOM 3430 C C . ARG B 1 8 ? -14.938 -6.629 2.008 1 94.44 8 ARG B C 1
ATOM 3432 O O . ARG B 1 8 ? -15.719 -6.711 1.054 1 94.44 8 ARG B O 1
ATOM 3439 N N . VAL B 1 9 ? -13.789 -7.312 2.09 1 96.5 9 VAL B N 1
ATOM 3440 C CA . VAL B 1 9 ? -13.359 -8.188 1.005 1 96.5 9 VAL B CA 1
ATOM 3441 C C . VAL B 1 9 ? -13.43 -9.641 1.458 1 96.5 9 VAL B C 1
ATOM 3443 O O . VAL B 1 9 ? -12.844 -10.008 2.484 1 96.5 9 VAL B O 1
ATOM 3446 N N . GLY B 1 10 ? -14.242 -10.5 0.755 1 97.94 10 GLY B N 1
ATOM 3447 C CA . GLY B 1 10 ? -14.227 -11.945 0.951 1 97.94 10 GLY B CA 1
ATOM 3448 C C . GLY B 1 10 ? -13.359 -12.672 -0.06 1 97.94 10 GLY B C 1
ATOM 3449 O O . GLY B 1 10 ? -13.523 -12.492 -1.269 1 97.94 10 GLY B O 1
ATOM 3450 N N . ILE B 1 11 ? -12.391 -13.438 0.424 1 98.56 11 ILE B N 1
ATOM 3451 C CA . ILE B 1 11 ? -11.523 -14.211 -0.454 1 98.56 11 ILE B CA 1
ATOM 3452 C C . ILE B 1 11 ? -11.828 -15.703 -0.301 1 98.56 11 ILE B C 1
ATOM 3454 O O . ILE B 1 11 ? -11.867 -16.219 0.816 1 98.56 11 ILE B O 1
ATOM 3458 N N . VAL B 1 12 ? -12.078 -16.391 -1.436 1 98.44 12 VAL B N 1
ATOM 3459 C CA . VAL B 1 12 ? -12.383 -17.812 -1.411 1 98.44 12 VAL B CA 1
ATOM 3460 C C . VAL B 1 12 ? -11.172 -18.609 -1.916 1 98.44 12 VAL B C 1
ATOM 3462 O O . VAL B 1 12 ? -10.773 -18.469 -3.074 1 98.44 12 VAL B O 1
ATOM 3465 N N . GLY B 1 13 ? -10.602 -19.469 -1.053 1 98 13 GLY B N 1
ATOM 3466 C CA . GLY B 1 13 ? -9.422 -20.266 -1.366 1 98 13 GLY B CA 1
ATOM 3467 C C . GLY B 1 13 ? -8.203 -19.859 -0.558 1 98 13 GLY B C 1
ATOM 3468 O O . GLY B 1 13 ? -7.715 -18.734 -0.675 1 98 13 GLY B O 1
ATOM 3469 N N . GLY B 1 14 ? -7.738 -20.75 0.216 1 97.5 14 GLY B N 1
ATOM 3470 C CA . GLY B 1 14 ? -6.609 -20.484 1.094 1 97.5 14 GLY B CA 1
ATOM 3471 C C . GLY B 1 14 ? -5.293 -21 0.542 1 97.5 14 GLY B C 1
ATOM 3472 O O . GLY B 1 14 ? -4.488 -21.578 1.279 1 97.5 14 GLY B O 1
ATOM 3473 N N . GLY B 1 15 ? -5.074 -20.922 -0.747 1 96.69 15 GLY B N 1
ATOM 3474 C CA . GLY B 1 15 ? -3.793 -21.188 -1.374 1 96.69 15 GLY B CA 1
ATOM 3475 C C . GLY B 1 15 ? -2.902 -19.969 -1.476 1 96.69 15 GLY B C 1
ATOM 3476 O O . GLY B 1 15 ? -3.057 -19.016 -0.707 1 96.69 15 GLY B O 1
ATOM 3477 N N . TRP B 1 16 ? -1.932 -19.969 -2.363 1 96.06 16 TRP B N 1
ATOM 3478 C CA . TRP B 1 16 ? -0.967 -18.891 -2.52 1 96.06 16 TRP B CA 1
ATOM 3479 C C . TRP B 1 16 ? -1.669 -17.578 -2.867 1 96.06 16 TRP B C 1
ATOM 3481 O O . TRP B 1 16 ? -1.445 -16.562 -2.219 1 96.06 16 TRP B O 1
ATOM 3491 N N . ASN B 1 17 ? -2.535 -17.609 -3.855 1 95.75 17 ASN B N 1
ATOM 3492 C CA . ASN B 1 17 ? -3.209 -16.391 -4.27 1 95.75 17 ASN B CA 1
ATOM 3493 C C . ASN B 1 17 ? -4.082 -15.82 -3.154 1 95.75 17 ASN B C 1
ATOM 3495 O O . ASN B 1 17 ? -4.012 -14.633 -2.852 1 95.75 17 ASN B O 1
ATOM 3499 N N . GLY B 1 18 ? -4.848 -16.672 -2.555 1 97.69 18 GLY B N 1
ATOM 3500 C CA . GLY B 1 18 ? -5.742 -16.219 -1.501 1 97.69 18 GLY B CA 1
ATOM 3501 C C . GLY B 1 18 ? -5.008 -15.641 -0.307 1 97.69 18 GLY B C 1
ATOM 3502 O O . GLY B 1 18 ? -5.32 -14.531 0.14 1 97.69 18 GLY B O 1
ATOM 3503 N N . CYS B 1 19 ? -4.07 -16.344 0.171 1 97.75 19 CYS B N 1
ATOM 3504 C CA . CYS B 1 19 ? -3.348 -15.922 1.366 1 97.75 19 CYS B CA 1
ATOM 3505 C C . CYS B 1 19 ? -2.531 -14.664 1.097 1 97.75 19 CYS B C 1
ATOM 3507 O O . CYS B 1 19 ? -2.498 -13.75 1.923 1 97.75 19 CYS B O 1
ATOM 3509 N N . HIS B 1 20 ? -1.853 -14.641 -0.036 1 96.56 20 HIS B N 1
ATOM 3510 C CA . HIS B 1 20 ? -1.065 -13.461 -0.384 1 96.56 20 HIS B CA 1
ATOM 3511 C C . HIS B 1 20 ? -1.952 -12.234 -0.534 1 96.56 20 HIS B C 1
ATOM 3513 O O . HIS B 1 20 ? -1.629 -11.164 -0.015 1 96.56 20 HIS B O 1
ATOM 3519 N N . LEU B 1 21 ? -3.053 -12.375 -1.203 1 96.5 21 LEU B N 1
ATOM 3520 C CA . LEU B 1 21 ? -3.965 -11.266 -1.435 1 96.5 21 LEU B CA 1
ATOM 3521 C C . LEU B 1 21 ? -4.57 -10.773 -0.123 1 96.5 21 LEU B C 1
ATOM 3523 O O . LEU B 1 21 ? -4.797 -9.578 0.053 1 96.5 21 LEU B O 1
ATOM 3527 N N . ALA B 1 22 ? -4.898 -11.719 0.746 1 97.56 22 ALA B N 1
ATOM 3528 C CA . ALA B 1 22 ? -5.434 -11.336 2.049 1 97.56 22 ALA B CA 1
ATOM 3529 C C . ALA B 1 22 ? -4.496 -10.359 2.764 1 97.56 22 ALA B C 1
ATOM 3531 O O . ALA B 1 22 ? -4.934 -9.328 3.275 1 97.56 22 ALA B O 1
ATOM 3532 N N . LEU B 1 23 ? -3.219 -10.695 2.746 1 95.31 23 LEU B N 1
ATOM 3533 C CA . LEU B 1 23 ? -2.225 -9.859 3.406 1 95.31 23 LEU B CA 1
ATOM 3534 C C . LEU B 1 23 ? -2.098 -8.508 2.705 1 95.31 23 LEU B C 1
ATOM 3536 O O . LEU B 1 23 ? -2.057 -7.465 3.361 1 95.31 23 LEU B O 1
ATOM 3540 N N . GLU B 1 24 ? -2.033 -8.562 1.377 1 91.62 24 GLU B N 1
ATOM 3541 C CA . GLU B 1 24 ? -1.862 -7.344 0.595 1 91.62 24 GLU B CA 1
ATOM 3542 C C . GLU B 1 24 ? -3.037 -6.391 0.795 1 91.62 24 GLU B C 1
ATOM 3544 O O . GLU B 1 24 ? -2.846 -5.184 0.952 1 91.62 24 GLU B O 1
ATOM 3549 N N . LEU B 1 25 ? -4.203 -6.891 0.783 1 92.75 25 LEU B N 1
ATOM 3550 C CA . LEU B 1 25 ? -5.402 -6.059 0.882 1 92.75 25 LEU B CA 1
ATOM 3551 C C . LEU B 1 25 ? -5.59 -5.547 2.307 1 92.75 25 LEU B C 1
ATOM 3553 O O . LEU B 1 25 ? -6.082 -4.434 2.51 1 92.75 25 LEU B O 1
ATOM 3557 N N . LYS B 1 26 ? -5.207 -6.371 3.256 1 92.12 26 LYS B N 1
ATOM 3558 C CA . LYS B 1 26 ? -5.211 -5.902 4.637 1 92.12 26 LYS B CA 1
ATOM 3559 C C . LYS B 1 26 ? -4.258 -4.723 4.82 1 92.12 26 LYS B C 1
ATOM 3561 O O . LYS B 1 26 ? -4.586 -3.754 5.508 1 92.12 26 LYS B O 1
ATOM 3566 N N . LYS B 1 27 ? -3.105 -4.863 4.234 1 82.94 27 LYS B N 1
ATOM 3567 C CA . LYS B 1 27 ? -2.111 -3.799 4.293 1 82.94 27 LYS B CA 1
ATOM 3568 C C . LYS B 1 27 ? -2.662 -2.498 3.717 1 82.94 27 LYS B C 1
ATOM 3570 O O . LYS B 1 27 ? -2.295 -1.409 4.16 1 82.94 27 LYS B O 1
ATOM 3575 N N . GLN B 1 28 ? -3.531 -2.652 2.785 1 80 28 GLN B N 1
ATOM 3576 C CA . GLN B 1 28 ? -4.137 -1.487 2.15 1 80 28 GLN B CA 1
ATOM 3577 C C . GLN B 1 28 ? -5.246 -0.901 3.02 1 80 28 GLN B C 1
ATOM 3579 O O . GLN B 1 28 ? -5.816 0.14 2.688 1 80 28 GLN B O 1
ATOM 3584 N N . GLY B 1 29 ? -5.617 -1.588 4.082 1 81.44 29 GLY B N 1
ATOM 3585 C CA . GLY B 1 29 ? -6.574 -1.048 5.031 1 81.44 29 GLY B CA 1
ATOM 3586 C C . GLY B 1 29 ? -7.953 -1.67 4.91 1 81.44 29 GLY B C 1
ATOM 3587 O O . GLY B 1 29 ? -8.883 -1.283 5.625 1 81.44 29 GLY B O 1
ATOM 3588 N N . HIS B 1 30 ? -8.117 -2.686 4.043 1 89.44 30 HIS B N 1
ATOM 3589 C CA . HIS B 1 30 ? -9.414 -3.328 3.861 1 89.44 30 HIS B CA 1
ATOM 3590 C C . HIS B 1 30 ? -9.688 -4.344 4.969 1 89.44 30 HIS B C 1
ATOM 3592 O O . HIS B 1 30 ? -8.758 -4.785 5.648 1 89.44 30 HIS B O 1
ATOM 3598 N N . ARG B 1 31 ? -10.945 -4.566 5.285 1 92.94 31 ARG B N 1
ATOM 3599 C CA . ARG B 1 31 ? -11.344 -5.699 6.113 1 92.94 31 ARG B CA 1
ATOM 3600 C C . ARG B 1 31 ? -11.422 -6.977 5.289 1 92.94 31 ARG B C 1
ATOM 3602 O O . ARG B 1 31 ? -12.164 -7.043 4.305 1 92.94 31 ARG B O 1
ATOM 3609 N N . VAL B 1 32 ? -10.656 -7.969 5.68 1 96.75 32 VAL B N 1
ATOM 3610 C CA . VAL B 1 32 ? -10.508 -9.141 4.82 1 96.75 32 VAL B CA 1
ATOM 3611 C C . VAL B 1 32 ? -10.922 -10.398 5.578 1 96.75 32 VAL B C 1
ATOM 3613 O O . VAL B 1 32 ? -10.586 -10.562 6.754 1 96.75 32 VAL B O 1
ATOM 3616 N N . SER B 1 33 ? -11.742 -11.234 4.977 1 97.38 33 SER B N 1
ATOM 3617 C CA . SER B 1 33 ? -12.055 -12.586 5.422 1 97.38 33 SER B CA 1
ATOM 3618 C C . SER B 1 33 ? -11.633 -13.617 4.383 1 97.38 33 SER B C 1
ATOM 3620 O O . SER B 1 33 ? -11.852 -13.43 3.184 1 97.38 33 SER B O 1
ATOM 3622 N N . LEU B 1 34 ? -10.984 -14.648 4.863 1 98.31 34 LEU B N 1
ATOM 3623 C CA . LEU B 1 34 ? -10.523 -15.727 3.992 1 98.31 34 LEU B CA 1
ATOM 3624 C C . LEU B 1 34 ? -11.289 -17.016 4.27 1 98.31 34 LEU B C 1
ATOM 3626 O O . LEU B 1 34 ? -11.461 -17.406 5.426 1 98.31 34 LEU B O 1
ATOM 3630 N N . PHE B 1 35 ? -11.836 -17.625 3.188 1 98.12 35 PHE B N 1
ATOM 3631 C CA . PHE B 1 35 ? -12.57 -18.875 3.303 1 98.12 35 PHE B CA 1
ATOM 3632 C C . PHE B 1 35 ? -11.797 -20.031 2.668 1 98.12 35 PHE B C 1
ATOM 3634 O O . PHE B 1 35 ? -11.359 -19.922 1.519 1 98.12 35 PHE B O 1
ATOM 3641 N N . GLU B 1 36 ? -11.523 -21.047 3.402 1 97.94 36 GLU B N 1
ATOM 3642 C CA . GLU B 1 36 ? -10.875 -22.281 2.936 1 97.94 36 GLU B CA 1
ATOM 3643 C C . GLU B 1 36 ? -11.719 -23.5 3.268 1 97.94 36 GLU B C 1
ATOM 3645 O O . GLU B 1 36 ? -12.148 -23.672 4.406 1 97.94 36 GLU B O 1
ATOM 3650 N N . GLN B 1 37 ? -11.969 -24.297 2.266 1 96.62 37 GLN B N 1
ATOM 3651 C CA . GLN B 1 37 ? -12.836 -25.469 2.432 1 96.62 37 GLN B CA 1
ATOM 3652 C C . GLN B 1 37 ? -12.148 -26.547 3.256 1 96.62 37 GLN B C 1
ATOM 3654 O O . GLN B 1 37 ? -12.812 -27.359 3.912 1 96.62 37 GLN B O 1
ATOM 3659 N N . LYS B 1 38 ? -10.867 -26.609 3.27 1 96.56 38 LYS B N 1
ATOM 3660 C CA . LYS B 1 38 ? -10.094 -27.641 3.961 1 96.56 38 LYS B CA 1
ATOM 3661 C C . LYS B 1 38 ? -9.844 -27.266 5.418 1 96.56 38 LYS B C 1
ATOM 3663 O O . LYS B 1 38 ? -10.078 -26.125 5.812 1 96.56 38 LYS B O 1
ATOM 3668 N N . PRO B 1 39 ? -9.359 -28.188 6.246 1 96.56 39 PRO B N 1
ATOM 3669 C CA . PRO B 1 39 ? -9.148 -27.922 7.672 1 96.56 39 PRO B CA 1
ATOM 3670 C C . PRO B 1 39 ? -7.969 -26.969 7.922 1 96.56 39 PRO B C 1
ATOM 3672 O O . PRO B 1 39 ? -7.82 -26.453 9.031 1 96.56 39 PRO B O 1
ATOM 3675 N N . ASP B 1 40 ? -7.168 -26.797 6.895 1 97.25 40 ASP B N 1
ATOM 3676 C CA . ASP B 1 40 ? -6.039 -25.875 6.988 1 97.25 40 ASP B CA 1
ATOM 3677 C C . ASP B 1 40 ? -5.754 -25.203 5.645 1 97.25 40 ASP B C 1
ATOM 3679 O O . ASP B 1 40 ? -6.277 -25.641 4.613 1 97.25 40 ASP B O 1
ATOM 3683 N N . ILE B 1 41 ? -5.031 -24.125 5.727 1 97.56 41 ILE B N 1
ATOM 3684 C CA . ILE B 1 41 ? -4.629 -23.453 4.492 1 97.56 41 ILE B CA 1
ATOM 3685 C C . ILE B 1 41 ? -3.545 -24.266 3.793 1 97.56 41 ILE B C 1
ATOM 3687 O O . ILE B 1 41 ? -2.893 -25.109 4.418 1 97.56 41 ILE B O 1
ATOM 3691 N N . PHE B 1 42 ? -3.402 -24.141 2.49 1 96.38 42 PHE B N 1
ATOM 3692 C CA . PHE B 1 42 ? -2.363 -24.75 1.672 1 96.38 42 PHE B CA 1
ATOM 3693 C C . PHE B 1 42 ? -2.475 -26.266 1.7 1 96.38 42 PHE B C 1
ATOM 3695 O O . PHE B 1 42 ? -1.467 -26.969 1.819 1 96.38 42 PHE B O 1
ATOM 3702 N N . GLN B 1 43 ? -3.645 -26.766 1.6 1 93.5 43 GLN B N 1
ATOM 3703 C CA . GLN B 1 43 ? -3.854 -28.203 1.581 1 93.5 43 GLN B CA 1
ATOM 3704 C C . GLN B 1 43 ? -4.02 -28.719 0.154 1 93.5 43 GLN B C 1
ATOM 3706 O O . GLN B 1 43 ? -4.133 -29.922 -0.067 1 93.5 43 GLN B O 1
ATOM 3711 N N . GLY B 1 44 ? -4.016 -27.812 -0.816 1 88.94 44 GLY B N 1
ATOM 3712 C CA . GLY B 1 44 ? -4.105 -28.188 -2.219 1 88.94 44 GLY B CA 1
ATOM 3713 C C . GLY B 1 44 ? -2.762 -28.188 -2.922 1 88.94 44 GLY B C 1
ATOM 3714 O O . GLY B 1 44 ? -1.748 -28.578 -2.338 1 88.94 44 GLY B O 1
ATOM 3715 N N . VAL B 1 45 ? -2.729 -27.828 -4.148 1 86.06 45 VAL B N 1
ATOM 3716 C CA . VAL B 1 45 ? -1.53 -27.844 -4.98 1 86.06 45 VAL B CA 1
ATOM 3717 C C . VAL B 1 45 ? -0.467 -26.938 -4.371 1 86.06 45 VAL B C 1
ATOM 3719 O O . VAL B 1 45 ? 0.709 -27.297 -4.305 1 86.06 45 VAL B O 1
ATOM 3722 N N . SER B 1 46 ? -0.893 -25.828 -3.816 1 89.81 46 SER B N 1
ATOM 3723 C CA . SER B 1 46 ? 0.005 -24.797 -3.307 1 89.81 46 SER B CA 1
ATOM 3724 C C . SER B 1 46 ? 0.864 -25.328 -2.164 1 89.81 46 SER B C 1
ATOM 3726 O O . SER B 1 46 ? 1.997 -24.875 -1.974 1 89.81 46 SER B O 1
ATOM 3728 N N . GLY B 1 47 ? 0.38 -26.25 -1.479 1 89.56 47 GLY B N 1
ATOM 3729 C CA . GLY B 1 47 ? 1.089 -26.672 -0.282 1 89.56 47 GLY B CA 1
ATOM 3730 C C . GLY B 1 47 ? 1.698 -28.062 -0.408 1 89.56 47 GLY B C 1
ATOM 3731 O O . GLY B 1 47 ? 2.463 -28.484 0.459 1 89.56 47 GLY B O 1
ATOM 3732 N N . ASN B 1 48 ? 1.434 -28.688 -1.494 1 84.31 48 ASN B N 1
ATOM 3733 C CA . ASN B 1 48 ? 1.771 -30.109 -1.491 1 84.31 48 ASN B CA 1
ATOM 3734 C C . ASN B 1 48 ? 2.682 -30.469 -2.662 1 84.31 48 ASN B C 1
ATOM 3736 O O . ASN B 1 48 ? 3.291 -31.531 -2.674 1 84.31 48 ASN B O 1
ATOM 3740 N N . PHE B 1 49 ? 2.766 -29.688 -3.586 1 84 49 PHE B N 1
ATOM 3741 C CA . PHE B 1 49 ? 3.637 -29.953 -4.723 1 84 49 PHE B CA 1
ATOM 3742 C C . PHE B 1 49 ? 4.895 -29.109 -4.656 1 84 49 PHE B C 1
ATOM 3744 O O . PHE B 1 49 ? 4.828 -27.906 -4.336 1 84 49 PHE B O 1
ATOM 3751 N N . GLY B 1 50 ? 6.043 -29.812 -4.844 1 81.69 50 GLY B N 1
ATOM 3752 C CA . GLY B 1 50 ? 7.266 -29.031 -4.918 1 81.69 50 GLY B CA 1
ATOM 3753 C C . GLY B 1 50 ? 7.18 -27.875 -5.906 1 81.69 50 GLY B C 1
ATOM 3754 O O . GLY B 1 50 ? 6.547 -28 -6.957 1 81.69 50 GLY B O 1
ATOM 3755 N N . ILE B 1 51 ? 7.797 -26.812 -5.465 1 87.88 51 ILE B N 1
ATOM 3756 C CA . ILE B 1 51 ? 7.668 -25.594 -6.273 1 87.88 51 ILE B CA 1
ATOM 3757 C C . ILE B 1 51 ? 9.055 -25.078 -6.645 1 87.88 51 ILE B C 1
ATOM 3759 O O . ILE B 1 51 ? 9.875 -24.797 -5.77 1 87.88 51 ILE B O 1
ATOM 3763 N N . ARG B 1 52 ? 9.297 -25.078 -7.91 1 90.88 52 ARG B N 1
ATOM 3764 C CA . ARG B 1 52 ? 10.477 -24.406 -8.445 1 90.88 52 ARG B CA 1
ATOM 3765 C C . ARG B 1 52 ? 10.203 -22.922 -8.68 1 90.88 52 ARG B C 1
ATOM 3767 O O . ARG B 1 52 ? 9.172 -22.562 -9.25 1 90.88 52 ARG B O 1
ATOM 3774 N N . LEU B 1 53 ? 11.07 -22.156 -8.141 1 92.88 53 LEU B N 1
ATOM 3775 C CA . LEU B 1 53 ? 11.008 -20.734 -8.461 1 92.88 53 LEU B CA 1
ATOM 3776 C C . LEU B 1 53 ? 11.797 -20.438 -9.734 1 92.88 53 LEU B C 1
ATOM 3778 O O . LEU B 1 53 ? 12.992 -20.156 -9.672 1 92.88 53 LEU B O 1
ATOM 3782 N N . HIS B 1 54 ? 11.133 -20.406 -10.82 1 92.19 54 HIS B N 1
ATOM 3783 C CA . HIS B 1 54 ? 11.742 -20.438 -12.141 1 92.19 54 HIS B CA 1
ATOM 3784 C C . HIS B 1 54 ? 12.578 -19.188 -12.406 1 92.19 54 HIS B C 1
ATOM 3786 O O . HIS B 1 54 ? 12.117 -18.078 -12.18 1 92.19 54 HIS B O 1
ATOM 3792 N N . LYS B 1 55 ? 13.727 -19.438 -12.953 1 92.62 55 LYS B N 1
ATOM 3793 C CA . LYS B 1 55 ? 14.641 -18.359 -13.32 1 92.62 55 LYS B CA 1
ATOM 3794 C C . LYS B 1 55 ? 14.625 -18.109 -14.82 1 92.62 55 LYS B C 1
ATOM 3796 O O . LYS B 1 55 ? 15.125 -17.094 -15.297 1 92.62 55 LYS B O 1
ATOM 3801 N N . GLY B 1 56 ? 14.078 -19.078 -15.562 1 90.69 56 GLY B N 1
ATOM 3802 C CA . GLY B 1 56 ? 14 -18.797 -16.984 1 90.69 56 GLY B CA 1
ATOM 3803 C C . GLY B 1 56 ? 14.273 -20.016 -17.844 1 90.69 56 GLY B C 1
ATOM 3804 O O . GLY B 1 56 ? 13.461 -20.375 -18.703 1 90.69 56 GLY B O 1
ATOM 3805 N N . PRO B 1 57 ? 15.289 -20.797 -17.641 1 93.5 57 PRO B N 1
ATOM 3806 C CA . PRO B 1 57 ? 15.758 -21.812 -18.594 1 93.5 57 PRO B CA 1
ATOM 3807 C C . PRO B 1 57 ? 14.734 -22.922 -18.828 1 93.5 57 PRO B C 1
ATOM 3809 O O . PRO B 1 57 ? 14.859 -23.688 -19.781 1 93.5 57 PRO B O 1
ATOM 3812 N N . HIS B 1 58 ? 13.82 -23.078 -17.938 1 92.44 58 HIS B N 1
ATOM 3813 C CA . HIS B 1 58 ? 12.742 -24.031 -18.141 1 92.44 58 HIS B CA 1
ATOM 3814 C C . HIS B 1 58 ? 11.945 -23.703 -19.406 1 92.44 58 HIS B C 1
ATOM 3816 O O . HIS B 1 58 ? 11.227 -24.547 -19.938 1 92.44 58 HIS B O 1
ATOM 3822 N N . TYR B 1 59 ? 12.055 -22.484 -19.812 1 89.69 59 TYR B N 1
ATOM 3823 C CA . TYR B 1 59 ? 11.281 -22.016 -20.969 1 89.69 59 TYR B CA 1
ATOM 3824 C C . TYR B 1 59 ? 12.211 -21.516 -22.062 1 89.69 59 TYR B C 1
ATOM 3826 O O . TYR B 1 59 ? 12.109 -20.359 -22.484 1 89.69 59 TYR B O 1
ATOM 3834 N N . PRO B 1 60 ? 12.93 -22.406 -22.641 1 92 60 PRO B N 1
ATOM 3835 C CA . PRO B 1 60 ? 13.977 -22 -23.578 1 92 60 PRO B CA 1
ATOM 3836 C C . PRO B 1 60 ? 13.422 -21.406 -24.875 1 92 60 PRO B C 1
ATOM 3838 O O . PRO B 1 60 ? 14.141 -20.719 -25.594 1 92 60 PRO B O 1
ATOM 3841 N N . ARG B 1 61 ? 12.219 -21.578 -25.188 1 88.44 61 ARG B N 1
ATOM 3842 C CA . ARG B 1 61 ? 11.68 -21.172 -26.484 1 88.44 61 ARG B CA 1
ATOM 3843 C C . ARG B 1 61 ? 10.906 -19.859 -26.359 1 88.44 61 ARG B C 1
ATOM 3845 O O . ARG B 1 61 ? 10.344 -19.375 -27.344 1 88.44 61 ARG B O 1
ATOM 3852 N N . SER B 1 62 ? 10.812 -19.359 -25.141 1 85.31 62 SER B N 1
ATOM 3853 C CA . SER B 1 62 ? 10.055 -18.141 -24.953 1 85.31 62 SER B CA 1
ATOM 3854 C C . SER B 1 62 ? 10.836 -17.125 -24.109 1 85.31 62 SER B C 1
ATOM 3856 O O . SER B 1 62 ? 10.797 -17.188 -22.875 1 85.31 62 SER B O 1
ATOM 3858 N N . LYS B 1 63 ? 11.352 -16.172 -24.859 1 86.62 63 LYS B N 1
ATOM 3859 C CA . LYS B 1 63 ? 12.078 -15.117 -24.156 1 86.62 63 LYS B CA 1
ATOM 3860 C C . LYS B 1 63 ? 11.148 -14.32 -23.25 1 86.62 63 LYS B C 1
ATOM 3862 O O . LYS B 1 63 ? 11.531 -13.93 -22.141 1 86.62 63 LYS B O 1
ATOM 3867 N N . ALA B 1 64 ? 9.906 -14.133 -23.703 1 77.44 64 ALA B N 1
ATOM 3868 C CA . ALA B 1 64 ? 8.93 -13.375 -22.938 1 77.44 64 ALA B CA 1
ATOM 3869 C C . ALA B 1 64 ? 8.633 -14.047 -21.594 1 77.44 64 ALA B C 1
ATOM 3871 O O . ALA B 1 64 ? 8.531 -13.375 -20.578 1 77.44 64 ALA B O 1
ATOM 3872 N N . THR B 1 65 ? 8.547 -15.305 -21.625 1 83.88 65 THR B N 1
ATOM 3873 C CA . THR B 1 65 ? 8.289 -16.047 -20.391 1 83.88 65 THR B CA 1
ATOM 3874 C C . THR B 1 65 ? 9.492 -16.016 -19.469 1 83.88 65 THR B C 1
ATOM 3876 O O . THR B 1 65 ? 9.344 -15.883 -18.25 1 83.88 65 THR B O 1
ATOM 3879 N N . ARG B 1 66 ? 10.664 -16.062 -20.062 1 90.25 66 ARG B N 1
ATOM 3880 C CA . ARG B 1 66 ? 11.875 -16.016 -19.266 1 90.25 66 ARG B CA 1
ATOM 3881 C C . ARG B 1 66 ? 12.008 -14.664 -18.562 1 90.25 66 ARG B C 1
ATOM 3883 O O . ARG B 1 66 ? 12.344 -14.609 -17.375 1 90.25 66 ARG B O 1
ATOM 3890 N N . ASP B 1 67 ? 11.703 -13.641 -19.281 1 85.31 67 ASP B N 1
ATOM 3891 C CA . ASP B 1 67 ? 11.75 -12.305 -18.703 1 85.31 67 ASP B CA 1
ATOM 3892 C C . ASP B 1 67 ? 10.75 -12.164 -17.562 1 85.31 67 ASP B C 1
ATOM 3894 O O . ASP B 1 67 ? 11.07 -11.586 -16.516 1 85.31 67 ASP B O 1
ATOM 3898 N N . SER B 1 68 ? 9.594 -12.727 -17.766 1 81.75 68 SER B N 1
ATOM 3899 C CA . SER B 1 68 ? 8.555 -12.703 -16.734 1 81.75 68 SER B CA 1
ATOM 3900 C C . SER B 1 68 ? 8.984 -13.492 -15.492 1 81.75 68 SER B C 1
ATOM 3902 O O . SER B 1 68 ? 8.719 -13.078 -14.367 1 81.75 68 SER B O 1
ATOM 3904 N N . CYS B 1 69 ? 9.617 -14.57 -15.75 1 88.44 69 CYS B N 1
ATOM 3905 C CA . CYS B 1 69 ? 10.102 -15.398 -14.648 1 88.44 69 CYS B CA 1
ATOM 3906 C C . CYS B 1 69 ? 11.125 -14.648 -13.805 1 88.44 69 CYS B C 1
ATOM 3908 O O . CYS B 1 69 ? 11.055 -14.664 -12.578 1 88.44 69 CYS B O 1
ATOM 3910 N N . ARG B 1 70 ? 11.984 -13.977 -14.438 1 88.69 70 ARG B N 1
ATOM 3911 C CA . ARG B 1 70 ? 13.047 -13.258 -13.742 1 88.69 70 ARG B CA 1
ATOM 3912 C C . ARG B 1 70 ? 12.477 -12.117 -12.906 1 88.69 70 ARG B C 1
ATOM 3914 O O . ARG B 1 70 ? 12.883 -11.922 -11.758 1 88.69 70 ARG B O 1
ATOM 3921 N N . GLU B 1 71 ? 11.539 -11.445 -13.5 1 81.75 71 GLU B N 1
ATOM 3922 C CA . GLU B 1 71 ? 10.898 -10.344 -12.781 1 81.75 71 GLU B CA 1
ATOM 3923 C C . GLU B 1 71 ? 10.125 -10.852 -11.57 1 81.75 71 GLU B C 1
ATOM 3925 O O . GLU B 1 71 ? 10.227 -10.273 -10.477 1 81.75 71 GLU B O 1
ATOM 3930 N N . ALA B 1 72 ? 9.422 -11.883 -11.797 1 84.69 72 ALA B N 1
ATOM 3931 C CA . ALA B 1 72 ? 8.594 -12.445 -10.734 1 84.69 72 ALA B CA 1
ATOM 3932 C C . ALA B 1 72 ? 9.453 -13.047 -9.625 1 84.69 72 ALA B C 1
ATOM 3934 O O . ALA B 1 72 ? 9.094 -12.992 -8.453 1 84.69 72 ALA B O 1
ATOM 3935 N N . LEU B 1 73 ? 10.578 -13.578 -10.07 1 90.75 73 LEU B N 1
ATOM 3936 C CA . LEU B 1 73 ? 11.5 -14.18 -9.109 1 90.75 73 LEU B CA 1
ATOM 3937 C C . LEU B 1 73 ? 12.031 -13.141 -8.133 1 90.75 73 LEU B C 1
ATOM 3939 O O . LEU B 1 73 ? 12.016 -13.359 -6.922 1 90.75 73 LEU B O 1
ATOM 3943 N N . VAL B 1 74 ? 12.422 -12.039 -8.641 1 88.31 74 VAL B N 1
ATOM 3944 C CA . VAL B 1 74 ? 12.977 -10.969 -7.82 1 88.31 74 VAL B CA 1
ATOM 3945 C C . VAL B 1 74 ? 11.922 -10.477 -6.832 1 88.31 74 VAL B C 1
ATOM 3947 O O . VAL B 1 74 ? 12.195 -10.344 -5.637 1 88.31 74 VAL B O 1
ATOM 3950 N N . LYS B 1 75 ? 10.719 -10.266 -7.285 1 84.75 75 LYS B N 1
ATOM 3951 C CA . LYS B 1 75 ? 9.625 -9.773 -6.449 1 84.75 75 LYS B CA 1
ATOM 3952 C C . LYS B 1 75 ? 9.273 -10.789 -5.359 1 84.75 75 LYS B C 1
ATOM 3954 O O . LYS B 1 75 ? 9.016 -10.406 -4.215 1 84.75 75 LYS B O 1
ATOM 3959 N N . PHE B 1 76 ? 9.281 -12.023 -5.715 1 92.12 76 PHE B N 1
ATOM 3960 C CA . PHE B 1 76 ? 8.93 -13.062 -4.758 1 92.12 76 PHE B CA 1
ATOM 3961 C C . PHE B 1 76 ? 9.969 -13.156 -3.645 1 92.12 76 PHE B C 1
ATOM 3963 O O . PHE B 1 76 ? 9.617 -13.25 -2.467 1 92.12 76 PHE B O 1
ATOM 3970 N N . CYS B 1 77 ? 11.25 -13.117 -4.078 1 92.44 77 CYS B N 1
ATOM 3971 C CA . CYS B 1 77 ? 12.344 -13.203 -3.121 1 92.44 77 CYS B CA 1
ATOM 3972 C C . CYS B 1 77 ? 12.32 -12.031 -2.15 1 92.44 77 CYS B C 1
ATOM 3974 O O . CYS B 1 77 ? 12.672 -12.18 -0.98 1 92.44 77 CYS B O 1
ATOM 3976 N N . GLU B 1 78 ? 11.891 -10.922 -2.604 1 87.88 78 GLU B N 1
ATOM 3977 C CA . GLU B 1 78 ? 11.789 -9.734 -1.759 1 87.88 78 GLU B CA 1
ATOM 3978 C C . GLU B 1 78 ? 10.602 -9.836 -0.807 1 87.88 78 GLU B C 1
ATOM 3980 O O . GLU B 1 78 ? 10.688 -9.414 0.348 1 87.88 78 GLU B O 1
ATOM 3985 N N . THR B 1 79 ? 9.555 -10.422 -1.261 1 89.06 79 THR B N 1
ATOM 3986 C CA . THR B 1 79 ? 8.305 -10.453 -0.501 1 89.06 79 THR B CA 1
ATOM 3987 C C . THR B 1 79 ? 8.336 -11.578 0.531 1 89.06 79 THR B C 1
ATOM 3989 O O . THR B 1 79 ? 7.852 -11.406 1.652 1 89.06 79 THR B O 1
ATOM 3992 N N . TYR B 1 80 ? 8.875 -12.727 0.111 1 94.25 80 TYR B N 1
ATOM 3993 C CA . TYR B 1 80 ? 8.867 -13.898 0.984 1 94.25 80 TYR B CA 1
ATOM 3994 C C . TYR B 1 80 ? 10.258 -14.516 1.075 1 94.25 80 TYR B C 1
ATOM 3996 O O . TYR B 1 80 ? 10.43 -15.711 0.799 1 94.25 80 TYR B O 1
ATOM 4004 N N . PRO B 1 81 ? 11.227 -13.805 1.624 1 94.19 81 PRO B N 1
ATOM 4005 C CA . PRO B 1 81 ? 12.586 -14.344 1.683 1 94.19 81 PRO B CA 1
ATOM 4006 C C . PRO B 1 81 ? 12.688 -15.594 2.553 1 94.19 81 PRO B C 1
ATOM 4008 O O . PRO B 1 81 ? 13.5 -16.484 2.273 1 94.19 81 PRO B O 1
ATOM 4011 N N . GLU B 1 82 ? 11.852 -15.719 3.535 1 94.31 82 GLU B N 1
ATOM 4012 C CA . GLU B 1 82 ? 11.922 -16.812 4.496 1 94.31 82 GLU B CA 1
ATOM 4013 C C . GLU B 1 82 ? 11.43 -18.125 3.881 1 94.31 82 GLU B C 1
ATOM 4015 O O . GLU B 1 82 ? 11.648 -19.203 4.438 1 94.31 82 GLU B O 1
ATOM 4020 N N . LEU B 1 83 ? 10.805 -18.078 2.699 1 95 83 LEU B N 1
ATOM 4021 C CA . LEU B 1 83 ? 10.258 -19.266 2.072 1 95 83 LEU B CA 1
ATOM 4022 C C . LEU B 1 83 ? 11.102 -19.703 0.875 1 95 83 LEU B C 1
ATOM 4024 O O . LEU B 1 83 ? 10.867 -20.766 0.296 1 95 83 LEU B O 1
ATOM 4028 N N . VAL B 1 84 ? 12.086 -18.875 0.53 1 95.06 84 VAL B N 1
ATOM 4029 C CA . VAL B 1 84 ? 12.984 -19.188 -0.581 1 95.06 84 VAL B CA 1
ATOM 4030 C C . VAL B 1 84 ? 14.109 -20.094 -0.097 1 95.06 84 VAL B C 1
ATOM 4032 O O . VAL B 1 84 ? 14.805 -19.766 0.868 1 95.06 84 VAL B O 1
ATOM 4035 N N . VAL B 1 85 ? 14.281 -21.219 -0.732 1 94.81 85 VAL B N 1
ATOM 4036 C CA . VAL B 1 85 ? 15.336 -22.172 -0.381 1 94.81 85 VAL B CA 1
ATOM 4037 C C . VAL B 1 85 ? 16.344 -22.266 -1.526 1 94.81 85 VAL B C 1
ATOM 4039 O O . VAL B 1 85 ? 16 -22.766 -2.609 1 94.81 85 VAL B O 1
ATOM 4042 N N . HIS B 1 86 ? 17.5 -21.891 -1.212 1 94.75 86 HIS B N 1
ATOM 4043 C CA . HIS B 1 86 ? 18.562 -21.938 -2.217 1 94.75 86 HIS B CA 1
ATOM 4044 C C . HIS B 1 86 ? 19.141 -23.344 -2.338 1 94.75 86 HIS B C 1
ATOM 4046 O O . HIS B 1 86 ? 19.266 -24.062 -1.342 1 94.75 86 HIS B O 1
ATOM 4052 N N . HIS B 1 87 ? 19.531 -23.719 -3.578 1 95.69 87 HIS B N 1
ATOM 4053 C CA . HIS B 1 87 ? 20 -25.062 -3.883 1 95.69 87 HIS B CA 1
ATOM 4054 C C . HIS B 1 87 ? 21.516 -25.141 -3.855 1 95.69 87 HIS B C 1
ATOM 4056 O O . HIS B 1 87 ? 22.203 -24.125 -4.062 1 95.69 87 HIS B O 1
ATOM 4062 N N . GLU B 1 88 ? 22 -26.375 -3.488 1 94.62 88 GLU B N 1
ATOM 4063 C CA . GLU B 1 88 ? 23.406 -26.672 -3.742 1 94.62 88 GLU B CA 1
ATOM 4064 C C . GLU B 1 88 ? 23.719 -26.641 -5.234 1 94.62 88 GLU B C 1
ATOM 4066 O O . GLU B 1 88 ? 24.781 -26.156 -5.652 1 94.62 88 GLU B O 1
ATOM 4071 N N . SER B 1 89 ? 22.828 -27.219 -5.965 1 95.06 89 SER B N 1
ATOM 4072 C CA . SER B 1 89 ? 22.938 -27.219 -7.418 1 95.06 89 SER B CA 1
ATOM 4073 C C . SER B 1 89 ? 21.562 -27.312 -8.07 1 95.06 89 SER B C 1
ATOM 4075 O O . SER B 1 89 ? 20.656 -27.984 -7.559 1 95.06 89 SER B O 1
ATOM 4077 N N . ALA B 1 90 ? 21.391 -26.609 -9.078 1 97.31 90 ALA B N 1
ATOM 4078 C CA . ALA B 1 90 ? 20.234 -26.656 -9.961 1 97.31 90 ALA B CA 1
ATOM 4079 C C . ALA B 1 90 ? 20.641 -26.953 -11.398 1 97.31 90 ALA B C 1
ATOM 4081 O O . ALA B 1 90 ? 20.922 -26.031 -12.172 1 97.31 90 ALA B O 1
ATOM 4082 N N . ILE B 1 91 ? 20.547 -28.219 -11.734 1 97.94 91 ILE B N 1
ATOM 4083 C CA . ILE B 1 91 ? 21.125 -28.672 -13 1 97.94 91 ILE B CA 1
ATOM 4084 C C . ILE B 1 91 ? 20.047 -28.656 -14.086 1 97.94 91 ILE B C 1
ATOM 4086 O O . ILE B 1 91 ? 19.016 -29.297 -13.945 1 97.94 91 ILE B O 1
ATOM 4090 N N . TYR B 1 92 ? 20.297 -27.906 -15.055 1 98.25 92 TYR B N 1
ATOM 4091 C CA . TYR B 1 92 ? 19.562 -27.953 -16.312 1 98.25 92 TYR B CA 1
ATOM 4092 C C . TYR B 1 92 ? 20.359 -28.703 -17.375 1 98.25 92 TYR B C 1
ATOM 4094 O O . TYR B 1 92 ? 21.453 -28.281 -17.75 1 98.25 92 TYR B O 1
ATOM 4102 N N . ALA B 1 93 ? 19.75 -29.75 -17.875 1 98.38 93 ALA B N 1
ATOM 4103 C CA . ALA B 1 93 ? 20.469 -30.594 -18.828 1 98.38 93 ALA B CA 1
ATOM 4104 C C . ALA B 1 93 ? 19.75 -30.641 -20.188 1 98.38 93 ALA B C 1
ATOM 4106 O O . ALA B 1 93 ? 18.531 -30.516 -20.25 1 98.38 93 ALA B O 1
ATOM 4107 N N . HIS B 1 94 ? 20.594 -30.766 -21.203 1 98 94 HIS B N 1
ATOM 4108 C CA . HIS B 1 94 ? 20.094 -30.906 -22.578 1 98 94 HIS B CA 1
ATOM 4109 C C . HIS B 1 94 ? 20.094 -32.375 -23.016 1 98 94 HIS B C 1
ATOM 4111 O O . HIS B 1 94 ? 21.172 -32.938 -23.25 1 98 94 HIS B O 1
ATOM 4117 N N . GLY B 1 95 ? 18.875 -32.906 -23.156 1 97.38 95 GLY B N 1
ATOM 4118 C CA . GLY B 1 95 ? 18.766 -34.344 -23.438 1 97.38 95 GLY B CA 1
ATOM 4119 C C . GLY B 1 95 ? 18.938 -34.688 -24.906 1 97.38 95 GLY B C 1
ATOM 4120 O O . GLY B 1 95 ? 18.516 -33.906 -25.781 1 97.38 95 GLY B O 1
ATOM 4121 N N . GLU B 1 96 ? 19.516 -35.844 -25.188 1 96.88 96 GLU B N 1
ATOM 4122 C CA . GLU B 1 96 ? 19.719 -36.312 -26.547 1 96.88 96 GLU B CA 1
ATOM 4123 C C . GLU B 1 96 ? 18.391 -36.75 -27.188 1 96.88 96 GLU B C 1
ATOM 4125 O O . GLU B 1 96 ? 18.109 -36.406 -28.328 1 96.88 96 GLU B O 1
ATOM 4130 N N . ALA B 1 97 ? 17.672 -37.469 -26.438 1 96.75 97 ALA B N 1
ATOM 4131 C CA . ALA B 1 97 ? 16.391 -37.969 -26.906 1 96.75 97 ALA B CA 1
ATOM 4132 C C . ALA B 1 97 ? 15.383 -38.125 -25.766 1 96.75 97 ALA B C 1
ATOM 4134 O O . ALA B 1 97 ? 15.742 -38.562 -24.672 1 96.75 97 ALA B O 1
ATOM 4135 N N . ASP B 1 98 ? 14.188 -37.719 -26.062 1 95.38 98 ASP B N 1
ATOM 4136 C CA . ASP B 1 98 ? 13.18 -37.781 -25.016 1 95.38 98 ASP B CA 1
ATOM 4137 C C . ASP B 1 98 ? 12.531 -39.188 -24.969 1 95.38 98 ASP B C 1
ATOM 4139 O O . ASP B 1 98 ? 13.016 -40.125 -25.594 1 95.38 98 ASP B O 1
ATOM 4143 N N . ALA B 1 99 ? 11.516 -39.344 -24.141 1 93.06 99 ALA B N 1
ATOM 4144 C CA . ALA B 1 99 ? 10.898 -40.656 -23.875 1 93.06 99 ALA B CA 1
ATOM 4145 C C . ALA B 1 99 ? 10.281 -41.219 -25.141 1 93.06 99 ALA B C 1
ATOM 4147 O O . ALA B 1 99 ? 10.086 -42.438 -25.234 1 93.06 99 ALA B O 1
ATOM 4148 N N . LEU B 1 100 ? 10.023 -40.406 -26.094 1 91.06 100 LEU B N 1
ATOM 4149 C CA . LEU B 1 100 ? 9.422 -40.875 -27.328 1 91.06 100 LEU B CA 1
ATOM 4150 C C . LEU B 1 100 ? 10.461 -40.969 -28.438 1 91.06 100 LEU B C 1
ATOM 4152 O O . LEU B 1 100 ? 10.125 -41.219 -29.594 1 91.06 100 LEU B O 1
ATOM 4156 N N . GLY B 1 101 ? 11.625 -40.719 -28.109 1 93.31 101 GLY B N 1
ATOM 4157 C CA . GLY B 1 101 ? 12.719 -40.844 -29.062 1 93.31 101 GLY B CA 1
ATOM 4158 C C . GLY B 1 101 ? 12.953 -39.562 -29.859 1 93.31 101 GLY B C 1
ATOM 4159 O O . GLY B 1 101 ? 13.742 -39.562 -30.812 1 93.31 101 GLY B O 1
ATOM 4160 N N . ASN B 1 102 ? 12.32 -38.531 -29.547 1 94.44 102 ASN B N 1
ATOM 4161 C CA . ASN B 1 102 ? 12.5 -37.281 -30.266 1 94.44 102 ASN B CA 1
ATOM 4162 C C . ASN B 1 102 ? 13.688 -36.5 -29.719 1 94.44 102 ASN B C 1
ATOM 4164 O O . ASN B 1 102 ? 13.992 -36.562 -28.531 1 94.44 102 ASN B O 1
ATOM 4168 N N . PRO B 1 103 ? 14.297 -35.781 -30.625 1 94.5 103 PRO B N 1
ATOM 4169 C CA . PRO B 1 103 ? 15.312 -34.844 -30.109 1 94.5 103 PRO B CA 1
ATOM 4170 C C . PRO B 1 103 ? 14.711 -33.719 -29.281 1 94.5 103 PRO B C 1
ATOM 4172 O O . PRO B 1 103 ? 13.5 -33.438 -29.359 1 94.5 103 PRO B O 1
ATOM 4175 N N . SER B 1 104 ? 15.609 -33.094 -28.5 1 93.69 104 SER B N 1
ATOM 4176 C CA . SER B 1 104 ? 15.156 -31.906 -27.766 1 93.69 104 SER B CA 1
ATOM 4177 C C . SER B 1 104 ? 14.562 -30.875 -28.703 1 93.69 104 SER B C 1
ATOM 4179 O O . SER B 1 104 ? 14.984 -30.75 -29.859 1 93.69 104 SER B O 1
ATOM 4181 N N . LYS B 1 105 ? 13.602 -30.094 -28.219 1 91.62 105 LYS B N 1
ATOM 4182 C CA . LYS B 1 105 ? 12.898 -29.094 -29.031 1 91.62 105 LYS B CA 1
ATOM 4183 C C . LYS B 1 105 ? 13.758 -27.844 -29.234 1 91.62 105 LYS B C 1
ATOM 4185 O O . LYS B 1 105 ? 13.391 -26.969 -30.016 1 91.62 105 LYS B O 1
ATOM 4190 N N . VAL B 1 106 ? 14.828 -27.766 -28.609 1 94.19 106 VAL B N 1
ATOM 4191 C CA . VAL B 1 106 ? 15.734 -26.625 -28.719 1 94.19 106 VAL B CA 1
ATOM 4192 C C . VAL B 1 106 ? 17.141 -27.109 -29.094 1 94.19 106 VAL B C 1
ATOM 4194 O O . VAL B 1 106 ? 17.531 -28.203 -28.719 1 94.19 106 VAL B O 1
ATOM 4197 N N . SER B 1 107 ? 17.828 -26.297 -29.844 1 96.19 107 SER B N 1
ATOM 4198 C CA . SER B 1 107 ? 19.203 -26.625 -30.203 1 96.19 107 SER B CA 1
ATOM 4199 C C . SER B 1 107 ? 20.125 -26.484 -29 1 96.19 107 SER B C 1
ATOM 4201 O O . SER B 1 107 ? 19.797 -25.797 -28.031 1 96.19 107 SER B O 1
ATOM 4203 N N . ASP B 1 108 ? 21.234 -27.203 -29.125 1 96.25 108 ASP B N 1
ATOM 4204 C CA . ASP B 1 108 ? 22.219 -27.141 -28.047 1 96.25 108 ASP B CA 1
ATOM 4205 C C . ASP B 1 108 ? 22.719 -25.703 -27.859 1 96.25 108 ASP B C 1
ATOM 4207 O O . ASP B 1 108 ? 22.922 -25.25 -26.734 1 96.25 108 ASP B O 1
ATOM 4211 N N . GLU B 1 109 ? 22.953 -24.984 -28.938 1 96.81 109 GLU B N 1
ATOM 4212 C CA . GLU B 1 109 ? 23.422 -23.609 -28.875 1 96.81 109 GLU B CA 1
ATOM 4213 C C . GLU B 1 109 ? 22.406 -22.703 -28.219 1 96.81 109 GLU B C 1
ATOM 4215 O O . GLU B 1 109 ? 22.75 -21.859 -27.375 1 96.81 109 GLU B O 1
ATOM 4220 N N . ALA B 1 110 ? 21.219 -22.891 -28.625 1 96.06 110 ALA B N 1
ATOM 4221 C CA . ALA B 1 110 ? 20.141 -22.078 -28.047 1 96.06 110 ALA B CA 1
ATOM 4222 C C . ALA B 1 110 ? 19.969 -22.359 -26.562 1 96.06 110 ALA B C 1
ATOM 4224 O O . ALA B 1 110 ? 19.75 -21.438 -25.766 1 96.06 110 ALA B O 1
ATOM 4225 N N . PHE B 1 111 ? 20.078 -23.609 -26.234 1 97 111 PHE B N 1
ATOM 4226 C CA . PHE B 1 111 ? 19.953 -24 -24.844 1 97 111 PHE B CA 1
ATOM 4227 C C . PHE B 1 111 ? 21.062 -23.391 -24 1 97 111 PHE B C 1
ATOM 4229 O O . PHE B 1 111 ? 20.812 -22.859 -22.906 1 97 111 PHE B O 1
ATOM 4236 N N . ARG B 1 112 ? 22.203 -23.469 -24.531 1 97.25 112 ARG B N 1
ATOM 4237 C CA . ARG B 1 112 ? 23.359 -22.859 -23.859 1 97.25 112 ARG B CA 1
ATOM 4238 C C . ARG B 1 112 ? 23.141 -21.375 -23.641 1 97.25 112 ARG B C 1
ATOM 4240 O O . ARG B 1 112 ? 23.328 -20.859 -22.547 1 97.25 112 ARG B O 1
ATOM 4247 N N . ASP B 1 113 ? 22.75 -20.688 -24.609 1 97.12 113 ASP B N 1
ATOM 4248 C CA . ASP B 1 113 ? 22.547 -19.25 -24.547 1 97.12 113 ASP B CA 1
ATOM 4249 C C . ASP B 1 113 ? 21.516 -18.891 -23.469 1 97.12 113 ASP B C 1
ATOM 4251 O O . ASP B 1 113 ? 21.688 -17.922 -22.734 1 97.12 113 ASP B O 1
ATOM 4255 N N . VAL B 1 114 ? 20.469 -19.641 -23.406 1 96.75 114 VAL B N 1
ATOM 4256 C CA . VAL B 1 114 ? 19.391 -19.406 -22.453 1 96.75 114 VAL B CA 1
ATOM 4257 C C . VAL B 1 114 ? 19.906 -19.625 -21.031 1 96.75 114 VAL B C 1
ATOM 4259 O O . VAL B 1 114 ? 19.609 -18.828 -20.125 1 96.75 114 VAL B O 1
ATOM 4262 N N . CYS B 1 115 ? 20.672 -20.672 -20.812 1 97.19 115 CYS B N 1
ATOM 4263 C CA . CYS B 1 115 ? 21.219 -20.938 -19.484 1 97.19 115 CYS B CA 1
ATOM 4264 C C . CYS B 1 115 ? 22.156 -19.828 -19.047 1 97.19 115 CYS B C 1
ATOM 4266 O O . CYS B 1 115 ? 22.125 -19.422 -17.875 1 97.19 115 CYS B O 1
ATOM 4268 N N . TYR B 1 116 ? 22.844 -19.266 -19.953 1 96.81 116 TYR B N 1
ATOM 4269 C CA . TYR B 1 116 ? 23.844 -18.266 -19.641 1 96.81 116 TYR B CA 1
ATOM 4270 C C . TYR B 1 116 ? 23.219 -16.875 -19.516 1 96.81 116 TYR B C 1
ATOM 4272 O O . TYR B 1 116 ? 23.906 -15.891 -19.234 1 96.81 116 TYR B O 1
ATOM 4280 N N . GLU B 1 117 ? 21.938 -16.797 -19.734 1 95 117 GLU B N 1
ATOM 4281 C CA . GLU B 1 117 ? 21.25 -15.57 -19.344 1 95 117 GLU B CA 1
ATOM 4282 C C . GLU B 1 117 ? 21.422 -15.305 -17.844 1 95 117 GLU B C 1
ATOM 4284 O O . GLU B 1 117 ? 21.266 -14.164 -17.391 1 95 117 GLU B O 1
ATOM 4289 N N . SER B 1 118 ? 21.656 -16.375 -17.125 1 93.75 118 SER B N 1
ATOM 4290 C CA . SER B 1 118 ? 22.031 -16.25 -15.719 1 93.75 118 SER B CA 1
ATOM 4291 C C . SER B 1 118 ? 23.531 -16.109 -15.555 1 93.75 118 SER B C 1
ATOM 4293 O O . SER B 1 118 ? 24.297 -17.016 -15.867 1 93.75 118 SER B O 1
ATOM 4295 N N . PRO B 1 119 ? 23.969 -14.984 -14.961 1 92.19 119 PRO B N 1
ATOM 4296 C CA . PRO B 1 119 ? 25.406 -14.711 -14.945 1 92.19 119 PRO B CA 1
ATOM 4297 C C . PRO B 1 119 ? 26.188 -15.727 -14.133 1 92.19 119 PRO B C 1
ATOM 4299 O O . PRO B 1 119 ? 27.375 -15.945 -14.391 1 92.19 119 PRO B O 1
ATOM 4302 N N . GLU B 1 120 ? 25.656 -16.328 -13.203 1 93.69 120 GLU B N 1
ATOM 4303 C CA . GLU B 1 120 ? 26.344 -17.25 -12.32 1 93.69 120 GLU B CA 1
ATOM 4304 C C . GLU B 1 120 ? 26.406 -18.656 -12.93 1 93.69 120 GLU B C 1
ATOM 4306 O O . GLU B 1 120 ? 27.031 -19.562 -12.367 1 93.69 120 GLU B O 1
ATOM 4311 N N . CYS B 1 121 ? 25.781 -18.891 -14.094 1 96.62 121 CYS B N 1
ATOM 4312 C CA . CYS B 1 121 ? 25.672 -20.203 -14.734 1 96.62 121 CYS B CA 1
ATOM 4313 C C . CYS B 1 121 ? 27.062 -20.781 -15.008 1 96.62 121 CYS B C 1
ATOM 4315 O O . CYS B 1 121 ? 27.969 -20.062 -15.438 1 96.62 121 CYS B O 1
ATOM 4317 N N . THR B 1 122 ? 27.219 -22.094 -14.766 1 97.69 122 THR B N 1
ATOM 4318 C CA . THR B 1 122 ? 28.453 -22.812 -15.07 1 97.69 122 THR B CA 1
ATOM 4319 C C . THR B 1 122 ? 28.156 -24.109 -15.812 1 97.69 122 THR B C 1
ATOM 4321 O O . THR B 1 122 ? 27.141 -24.766 -15.555 1 97.69 122 THR B O 1
ATOM 4324 N N . ALA B 1 123 ? 29.062 -24.469 -16.688 1 97.62 123 ALA B N 1
ATOM 4325 C CA . ALA B 1 123 ? 28.922 -25.734 -17.391 1 97.62 123 ALA B CA 1
ATOM 4326 C C . ALA B 1 123 ? 29.281 -26.906 -16.484 1 97.62 123 ALA B C 1
ATOM 4328 O O . ALA B 1 123 ? 30.203 -26.812 -15.672 1 97.62 123 ALA B O 1
ATOM 4329 N N . VAL B 1 124 ? 28.531 -27.953 -16.672 1 97.25 124 VAL B N 1
ATOM 4330 C CA . VAL B 1 124 ? 28.75 -29.188 -15.922 1 97.25 124 VAL B CA 1
ATOM 4331 C C . VAL B 1 124 ? 29.109 -30.312 -16.891 1 97.25 124 VAL B C 1
ATOM 4333 O O . VAL B 1 124 ? 28.469 -30.484 -17.938 1 97.25 124 VAL B O 1
ATOM 4336 N N . ASP B 1 125 ? 30.156 -31.047 -16.516 1 96.88 125 ASP B N 1
ATOM 4337 C CA . ASP B 1 125 ? 30.469 -32.25 -17.297 1 96.88 125 ASP B CA 1
ATOM 4338 C C . ASP B 1 125 ? 29.547 -33.406 -16.922 1 96.88 125 ASP B C 1
ATOM 4340 O O . ASP B 1 125 ? 29.672 -33.969 -15.844 1 96.88 125 ASP B O 1
ATOM 4344 N N . PRO B 1 126 ? 28.688 -33.781 -17.875 1 96.38 126 PRO B N 1
ATOM 4345 C CA . PRO B 1 126 ? 27.688 -34.812 -17.516 1 96.38 126 PRO B CA 1
ATOM 4346 C C . PRO B 1 126 ? 28.328 -36.094 -17.031 1 96.38 126 PRO B C 1
ATOM 4348 O O . PRO B 1 126 ? 27.938 -36.625 -15.984 1 96.38 126 PRO B O 1
ATOM 4351 N N . LYS B 1 127 ? 29.312 -36.594 -17.703 1 94.75 127 LYS B N 1
ATOM 4352 C CA . LYS B 1 127 ? 29.938 -37.875 -17.359 1 94.75 127 LYS B CA 1
ATOM 4353 C C . LYS B 1 127 ? 30.625 -37.812 -16 1 94.75 127 LYS B C 1
ATOM 4355 O O . LYS B 1 127 ? 30.531 -38.75 -15.203 1 94.75 127 LYS B O 1
ATOM 4360 N N . ALA B 1 128 ? 31.266 -36.719 -15.797 1 95.06 128 ALA B N 1
ATOM 4361 C CA . ALA B 1 128 ? 31.984 -36.531 -14.539 1 95.06 128 ALA B CA 1
ATOM 4362 C C . ALA B 1 128 ? 31.016 -36.469 -13.352 1 95.06 128 ALA B C 1
ATOM 4364 O O . ALA B 1 128 ? 31.406 -36.781 -12.219 1 95.06 128 ALA B O 1
ATOM 4365 N N . ASN B 1 129 ? 29.797 -36.219 -13.625 1 94.75 129 ASN B N 1
ATOM 4366 C CA . ASN B 1 129 ? 28.812 -36.094 -12.555 1 94.75 129 ASN B CA 1
ATOM 4367 C C . ASN B 1 129 ? 27.844 -37.25 -12.539 1 94.75 129 ASN B C 1
ATOM 4369 O O . ASN B 1 129 ? 26.781 -37.188 -11.914 1 94.75 129 ASN B O 1
ATOM 4373 N N . GLY B 1 130 ? 28.172 -38.281 -13.297 1 95.19 130 GLY B N 1
ATOM 4374 C CA . GLY B 1 130 ? 27.406 -39.531 -13.258 1 95.19 130 GLY B CA 1
ATOM 4375 C C . GLY B 1 130 ? 26.172 -39.469 -14.141 1 95.19 130 GLY B C 1
ATOM 4376 O O . GLY B 1 130 ? 25.25 -40.281 -13.969 1 95.19 130 GLY B O 1
ATOM 4377 N N . PHE B 1 131 ? 26.062 -38.531 -15.078 1 97.19 131 PHE B N 1
ATOM 4378 C CA . PHE B 1 131 ? 24.906 -38.406 -15.977 1 97.19 131 PHE B CA 1
ATOM 4379 C C . PHE B 1 131 ? 25.25 -39 -17.344 1 97.19 131 PHE B C 1
ATOM 4381 O O . PHE B 1 131 ? 26.422 -39.156 -17.688 1 97.19 131 PHE B O 1
ATOM 4388 N N . GLN B 1 132 ? 24.234 -39.375 -18.047 1 97.38 132 GLN B N 1
ATOM 4389 C CA . GLN B 1 132 ? 24.391 -39.906 -19.391 1 97.38 132 GLN B CA 1
ATOM 4390 C C . GLN B 1 132 ? 23.234 -39.469 -20.297 1 97.38 132 GLN B C 1
ATOM 4392 O O . GLN B 1 132 ? 22.234 -38.906 -19.812 1 97.38 132 GLN B O 1
ATOM 4397 N N . GLY B 1 133 ? 23.438 -39.688 -21.578 1 97 133 GLY B N 1
ATOM 4398 C CA . GLY B 1 133 ? 22.359 -39.375 -22.516 1 97 133 GLY B CA 1
ATOM 4399 C C . GLY B 1 133 ? 22.109 -37.906 -22.672 1 97 133 GLY B C 1
ATOM 4400 O O . GLY B 1 133 ? 21.016 -37.5 -23.062 1 97 133 GLY B O 1
ATOM 4401 N N . LEU B 1 134 ? 23.094 -37.125 -22.328 1 97.88 134 LEU B N 1
ATOM 4402 C CA . LEU B 1 134 ? 22.969 -35.688 -22.359 1 97.88 134 LEU B CA 1
ATOM 4403 C C . LEU B 1 134 ? 23.938 -35.062 -23.375 1 97.88 134 LEU B C 1
ATOM 4405 O O . LEU B 1 134 ? 25.062 -35.562 -23.547 1 97.88 134 LEU B O 1
ATOM 4409 N N . ILE B 1 135 ? 23.453 -34.062 -24.031 1 97.44 135 ILE B N 1
ATOM 4410 C CA . ILE B 1 135 ? 24.328 -33.281 -24.922 1 97.44 135 ILE B CA 1
ATOM 4411 C C . ILE B 1 135 ? 25.156 -32.312 -24.094 1 97.44 135 ILE B C 1
ATOM 4413 O O . ILE B 1 135 ? 26.359 -32.188 -24.312 1 97.44 135 ILE B O 1
ATOM 4417 N N . SER B 1 136 ? 24.547 -31.625 -23.203 1 97.81 136 SER B N 1
ATOM 4418 C CA . SER B 1 136 ? 25.172 -30.641 -22.312 1 97.81 136 SER B CA 1
ATOM 4419 C C . SER B 1 136 ? 24.391 -30.5 -21.016 1 97.81 136 SER B C 1
ATOM 4421 O O . SER B 1 136 ? 23.281 -31 -20.891 1 97.81 136 SER B O 1
ATOM 4423 N N . ALA B 1 137 ? 25.062 -29.891 -20.047 1 98.25 137 ALA B N 1
ATOM 4424 C CA . ALA B 1 137 ? 24.422 -29.609 -18.766 1 98.25 137 ALA B CA 1
ATOM 4425 C C . ALA B 1 137 ? 25 -28.344 -18.141 1 98.25 137 ALA B C 1
ATOM 4427 O O . ALA B 1 137 ? 26.188 -28.031 -18.328 1 98.25 137 ALA B O 1
ATOM 4428 N N . TYR B 1 138 ? 24.156 -27.656 -17.391 1 98.38 138 TYR B N 1
ATOM 4429 C CA . TYR B 1 138 ? 24.531 -26.391 -16.766 1 98.38 138 TYR B CA 1
ATOM 4430 C C . TYR B 1 138 ? 24 -26.297 -15.344 1 98.38 138 TYR B C 1
ATOM 4432 O O . TYR B 1 138 ? 22.922 -26.828 -15.039 1 98.38 138 TYR B O 1
ATOM 4440 N N . ASN B 1 139 ? 24.812 -25.719 -14.492 1 97.94 139 ASN B N 1
ATOM 4441 C CA . ASN B 1 139 ? 24.406 -25.453 -13.117 1 97.94 139 ASN B CA 1
ATOM 4442 C C . ASN B 1 139 ? 24.031 -23.984 -12.922 1 97.94 139 ASN B C 1
ATOM 4444 O O . ASN B 1 139 ? 24.781 -23.094 -13.32 1 97.94 139 ASN B O 1
ATOM 4448 N N . LEU B 1 140 ? 22.844 -23.75 -12.344 1 96.75 140 LEU B N 1
ATOM 4449 C CA . LEU B 1 140 ? 22.359 -22.406 -12.023 1 96.75 140 LEU B CA 1
ATOM 4450 C C . LEU B 1 140 ? 22.047 -22.281 -10.539 1 96.75 140 LEU B C 1
ATOM 4452 O O . LEU B 1 140 ? 22.203 -23.25 -9.781 1 96.75 140 LEU B O 1
ATOM 4456 N N . ASP B 1 141 ? 21.656 -21.047 -10.109 1 95.69 141 ASP B N 1
ATOM 4457 C CA . ASP B 1 141 ? 21.281 -20.828 -8.719 1 95.69 141 ASP B CA 1
ATOM 4458 C C . ASP B 1 141 ? 19.766 -20.641 -8.578 1 95.69 141 ASP B C 1
ATOM 4460 O O . ASP B 1 141 ? 19.312 -19.734 -7.887 1 95.69 141 ASP B O 1
ATOM 4464 N N . GLU B 1 142 ? 19 -21.453 -9.266 1 95.25 142 GLU B N 1
ATOM 4465 C CA . GLU B 1 142 ? 17.547 -21.406 -9.188 1 95.25 142 GLU B CA 1
ATOM 4466 C C . GLU B 1 142 ? 17.062 -22.031 -7.879 1 95.25 142 GLU B C 1
ATOM 4468 O O . GLU B 1 142 ? 17.406 -23.156 -7.547 1 95.25 142 GLU B O 1
ATOM 4473 N N . PRO B 1 143 ? 16.266 -21.281 -7.109 1 96.06 143 PRO B N 1
ATOM 4474 C CA . PRO B 1 143 ? 15.805 -21.797 -5.816 1 96.06 143 PRO B CA 1
ATOM 4475 C C . PRO B 1 143 ? 14.438 -22.469 -5.914 1 96.06 143 PRO B C 1
ATOM 4477 O O . PRO B 1 143 ? 13.867 -22.562 -7 1 96.06 143 PRO B O 1
ATOM 4480 N N . SER B 1 144 ? 14.062 -23.062 -4.832 1 95.25 144 SER B N 1
ATOM 4481 C CA . SER B 1 144 ? 12.719 -23.594 -4.652 1 95.25 144 SER B CA 1
ATOM 4482 C C . SER B 1 144 ? 11.969 -22.844 -3.551 1 95.25 144 SER B C 1
ATOM 4484 O O . SER B 1 144 ? 12.57 -22.047 -2.822 1 95.25 144 SER B O 1
ATOM 4486 N N . VAL B 1 145 ? 10.688 -23.062 -3.473 1 95 145 VAL B N 1
ATOM 4487 C CA . VAL B 1 145 ? 9.852 -22.453 -2.441 1 95 145 VAL B CA 1
ATOM 4488 C C . VAL B 1 145 ? 9.438 -23.531 -1.426 1 95 145 VAL B C 1
ATOM 4490 O O . VAL B 1 145 ? 9.062 -24.641 -1.802 1 95 145 VAL B O 1
ATOM 4493 N N . ALA B 1 146 ? 9.562 -23.172 -0.179 1 94.75 146 ALA B N 1
ATOM 4494 C CA . ALA B 1 146 ? 9.117 -24.078 0.879 1 94.75 146 ALA B CA 1
ATOM 4495 C C . ALA B 1 146 ? 7.609 -24.312 0.804 1 94.75 146 ALA B C 1
ATOM 4497 O O . ALA B 1 146 ? 6.852 -23.406 0.447 1 94.75 146 ALA B O 1
ATOM 4498 N N . ILE B 1 147 ? 7.203 -25.5 1.126 1 94.62 147 ILE B N 1
ATOM 4499 C CA . ILE B 1 147 ? 5.789 -25.875 1.133 1 94.62 147 ILE B CA 1
ATOM 4500 C C . ILE B 1 147 ? 5.438 -26.547 2.457 1 94.62 147 ILE B C 1
ATOM 4502 O O . ILE B 1 147 ? 6.074 -26.297 3.48 1 94.62 147 ILE B O 1
ATOM 4506 N N . GLY B 1 148 ? 4.324 -27.203 2.547 1 93.06 148 GLY B N 1
ATOM 4507 C CA . GLY B 1 148 ? 3.957 -27.984 3.721 1 93.06 148 GLY B CA 1
ATOM 4508 C C . GLY B 1 148 ? 3.814 -27.141 4.973 1 93.06 148 GLY B C 1
ATOM 4509 O O . GLY B 1 148 ? 3.201 -26.062 4.938 1 93.06 148 GLY B O 1
ATOM 4510 N N . ASP B 1 149 ? 4.379 -27.688 6.023 1 92.88 149 ASP B N 1
ATOM 4511 C CA . ASP B 1 149 ? 4.234 -27.062 7.34 1 92.88 149 ASP B CA 1
ATOM 4512 C C . ASP B 1 149 ? 4.977 -25.734 7.406 1 92.88 149 ASP B C 1
ATOM 4514 O O . ASP B 1 149 ? 4.504 -24.781 8.039 1 92.88 149 ASP B O 1
ATOM 4518 N N . ARG B 1 150 ? 6.086 -25.719 6.785 1 93.12 150 ARG B N 1
ATOM 4519 C CA . ARG B 1 150 ? 6.871 -24.484 6.797 1 93.12 150 ARG B CA 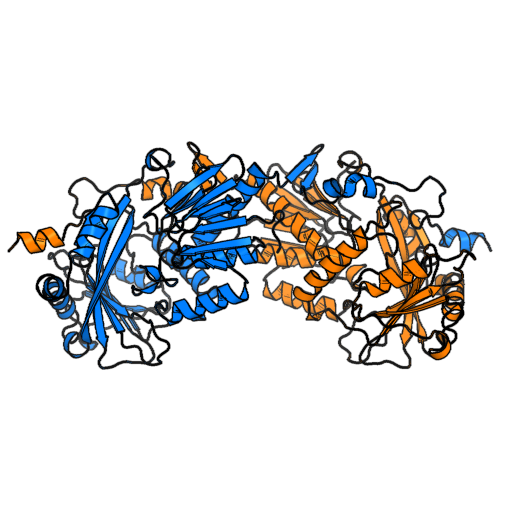1
ATOM 4520 C C . ARG B 1 150 ? 6.094 -23.328 6.18 1 93.12 150 ARG B C 1
ATOM 4522 O O . ARG B 1 150 ? 6.055 -22.234 6.738 1 93.12 150 ARG B O 1
ATOM 4529 N N . LEU B 1 151 ? 5.484 -23.578 5.09 1 95.62 151 LEU B N 1
ATOM 4530 C CA . LEU B 1 151 ? 4.668 -22.594 4.406 1 95.62 151 LEU B CA 1
ATOM 4531 C C . LEU B 1 151 ? 3.436 -22.234 5.234 1 95.62 151 LEU B C 1
ATOM 4533 O O . LEU B 1 151 ? 3.154 -21.047 5.461 1 95.62 151 LEU B O 1
ATOM 4537 N N . ARG B 1 152 ? 2.756 -23.234 5.719 1 96.25 152 ARG B N 1
ATOM 4538 C CA . ARG B 1 152 ? 1.513 -23.047 6.461 1 96.25 152 ARG B CA 1
ATOM 4539 C C . ARG B 1 152 ? 1.749 -22.25 7.738 1 96.25 152 ARG B C 1
ATOM 4541 O O . ARG B 1 152 ? 1.005 -21.312 8.031 1 96.25 152 ARG B O 1
ATOM 4548 N N . ASN B 1 153 ? 2.752 -22.594 8.438 1 95.5 153 ASN B N 1
ATOM 4549 C CA . ASN B 1 153 ? 3.043 -21.906 9.695 1 95.5 153 ASN B CA 1
ATOM 4550 C C . ASN B 1 153 ? 3.43 -20.453 9.477 1 95.5 153 ASN B C 1
ATOM 4552 O O . ASN B 1 153 ? 3.029 -19.578 10.242 1 95.5 153 ASN B O 1
ATOM 4556 N N . THR B 1 154 ? 4.176 -20.266 8.445 1 95.44 154 THR B N 1
ATOM 4557 C CA . THR B 1 154 ? 4.574 -18.906 8.109 1 95.44 154 THR B CA 1
ATOM 4558 C C . THR B 1 154 ? 3.35 -18.031 7.824 1 95.44 154 THR B C 1
ATOM 4560 O O . THR B 1 154 ? 3.236 -16.922 8.352 1 95.44 154 THR B O 1
ATOM 4563 N N . PHE B 1 155 ? 2.42 -18.547 7.145 1 97.31 155 PHE B N 1
ATOM 4564 C CA . PHE B 1 155 ? 1.269 -17.734 6.758 1 97.31 155 PHE B CA 1
ATOM 4565 C C . PHE B 1 155 ? 0.263 -17.641 7.898 1 97.31 155 PHE B C 1
ATOM 4567 O O . PHE B 1 155 ? -0.417 -16.625 8.055 1 97.31 155 PHE B O 1
ATOM 4574 N N . LYS B 1 156 ? 0.153 -18.719 8.648 1 96.56 156 LYS B N 1
ATOM 4575 C CA . LYS B 1 156 ? -0.701 -18.609 9.828 1 96.56 156 LYS B CA 1
ATOM 4576 C C . LYS B 1 156 ? -0.251 -17.484 10.742 1 96.56 156 LYS B C 1
ATOM 4578 O O . LYS B 1 156 ? -1.079 -16.719 11.258 1 96.56 156 LYS B O 1
ATOM 4583 N N . GLU B 1 157 ? 0.997 -17.375 10.906 1 96.44 157 GLU B N 1
ATOM 4584 C CA . GLU B 1 157 ? 1.546 -16.297 11.727 1 96.44 157 GLU B CA 1
ATOM 4585 C C . GLU B 1 157 ? 1.274 -14.93 11.109 1 96.44 157 GLU B C 1
ATOM 4587 O O . GLU B 1 157 ? 0.831 -14.008 11.789 1 96.44 157 GLU B O 1
ATOM 4592 N N . LYS B 1 158 ? 1.528 -14.805 9.836 1 95.81 158 LYS B N 1
ATOM 4593 C CA . LYS B 1 158 ? 1.339 -13.531 9.148 1 95.81 158 LYS B CA 1
ATOM 4594 C C . LYS B 1 158 ? -0.129 -13.117 9.148 1 95.81 158 LYS B C 1
ATOM 4596 O O . LYS B 1 158 ? -0.45 -11.953 9.414 1 95.81 158 LYS B O 1
ATOM 4601 N N . LEU B 1 159 ? -0.982 -14.062 8.828 1 96.94 159 LEU B N 1
ATOM 4602 C CA . LEU B 1 159 ? -2.412 -13.789 8.789 1 96.94 159 LEU B CA 1
ATOM 4603 C C . LEU B 1 159 ? -2.936 -13.438 10.18 1 96.94 159 LEU B C 1
ATOM 4605 O O . LEU B 1 159 ? -3.73 -12.508 10.336 1 96.94 159 LEU B O 1
ATOM 4609 N N . GLY B 1 160 ? -2.471 -14.172 11.148 1 95.12 160 GLY B N 1
ATOM 4610 C CA . GLY B 1 160 ? -2.846 -13.891 12.523 1 95.12 160 GLY B CA 1
ATOM 4611 C C . GLY B 1 160 ? -2.406 -12.516 12.992 1 95.12 160 GLY B C 1
ATOM 4612 O O . GLY B 1 160 ? -3.197 -11.766 13.57 1 95.12 160 GLY B O 1
ATOM 4613 N N . ARG B 1 161 ? -1.196 -12.148 12.734 1 92.44 161 ARG B N 1
ATOM 4614 C CA . ARG B 1 161 ? -0.649 -10.859 13.125 1 92.44 161 ARG B CA 1
ATOM 4615 C C . ARG B 1 161 ? -1.402 -9.719 12.453 1 92.44 161 ARG B C 1
ATOM 4617 O O . ARG B 1 161 ? -1.562 -8.641 13.031 1 92.44 161 ARG B O 1
ATOM 4624 N N . ALA B 1 162 ? -1.829 -9.969 11.266 1 91.38 162 ALA B N 1
ATOM 4625 C CA . ALA B 1 162 ? -2.547 -8.953 10.5 1 91.38 162 ALA B CA 1
ATOM 4626 C C . ALA B 1 162 ? -4.004 -8.859 10.945 1 91.38 162 ALA B C 1
ATOM 4628 O O . ALA B 1 162 ? -4.727 -7.949 10.531 1 91.38 162 ALA B O 1
ATOM 4629 N N . GLY B 1 163 ? -4.473 -9.766 11.75 1 92.5 163 GLY B N 1
ATOM 4630 C CA . GLY B 1 163 ? -5.848 -9.766 12.227 1 92.5 163 GLY B CA 1
ATOM 4631 C C . GLY B 1 163 ? -6.84 -10.211 11.172 1 92.5 163 GLY B C 1
ATOM 4632 O O . GLY B 1 163 ? -7.977 -9.742 11.141 1 92.5 163 GLY B O 1
ATOM 4633 N N . ILE B 1 164 ? -6.457 -11.031 10.273 1 95 164 ILE B N 1
ATOM 4634 C CA . ILE B 1 164 ? -7.324 -11.547 9.219 1 95 164 ILE B CA 1
ATOM 4635 C C . ILE B 1 164 ? -8.062 -12.789 9.719 1 95 164 ILE B C 1
ATOM 4637 O O . ILE B 1 164 ? -7.441 -13.703 10.266 1 95 164 ILE B O 1
ATOM 4641 N N . TYR B 1 165 ? -9.281 -12.781 9.523 1 92.62 165 TYR B N 1
ATOM 4642 C CA . TYR B 1 165 ? -10.094 -13.93 9.914 1 92.62 165 TYR B CA 1
ATOM 4643 C C . TYR B 1 165 ? -10.062 -15.008 8.844 1 92.62 165 TYR B C 1
ATOM 4645 O O . TYR B 1 165 ? -10.438 -14.766 7.691 1 92.62 165 TYR B O 1
ATOM 4653 N N . VAL B 1 166 ? -9.68 -16.219 9.258 1 96.88 166 VAL B N 1
ATOM 4654 C CA . VAL B 1 166 ? -9.633 -17.359 8.352 1 96.88 166 VAL B CA 1
ATOM 4655 C C . VAL B 1 166 ? -10.703 -18.375 8.734 1 96.88 166 VAL B C 1
ATOM 4657 O O . VAL B 1 166 ? -10.656 -18.953 9.812 1 96.88 166 VAL B O 1
ATOM 4660 N N . HIS B 1 167 ? -11.719 -18.5 7.859 1 96.69 167 HIS B N 1
ATOM 4661 C CA . HIS B 1 167 ? -12.742 -19.531 8.023 1 96.69 167 HIS B CA 1
ATOM 4662 C C . HIS B 1 167 ? -12.281 -20.859 7.43 1 96.69 167 HIS B C 1
ATOM 4664 O O . HIS B 1 167 ? -12.305 -21.031 6.211 1 96.69 167 HIS B O 1
ATOM 4670 N N . LEU B 1 168 ? -11.891 -21.766 8.289 1 96.75 168 LEU B N 1
ATOM 4671 C CA . LEU B 1 168 ? -11.5 -23.094 7.844 1 96.75 168 LEU B CA 1
ATOM 4672 C C . LEU B 1 168 ? -12.711 -24.031 7.805 1 96.75 168 LEU B C 1
ATOM 4674 O O . LEU B 1 168 ? -13.75 -23.719 8.398 1 96.75 168 LEU B O 1
ATOM 4678 N N . ASN B 1 169 ? -12.531 -25.078 7.016 1 96.81 169 ASN B N 1
ATOM 4679 C CA . ASN B 1 169 ? -13.633 -26.016 6.836 1 96.81 169 ASN B CA 1
ATOM 4680 C C . ASN B 1 169 ? -14.898 -25.312 6.348 1 96.81 169 ASN B C 1
ATOM 4682 O O . ASN B 1 169 ? -16 -25.609 6.809 1 96.81 169 ASN B O 1
ATOM 4686 N N . ALA B 1 170 ? -14.711 -24.297 5.551 1 96 170 ALA B N 1
ATOM 4687 C CA . ALA B 1 170 ? -15.812 -23.484 5.043 1 96 170 ALA B CA 1
ATOM 4688 C C . ALA B 1 170 ? -15.898 -23.562 3.521 1 96 170 ALA B C 1
ATOM 4690 O O . ALA B 1 170 ? -15.281 -22.766 2.812 1 96 170 ALA B O 1
ATOM 4691 N N . THR B 1 171 ? -16.688 -24.484 3.125 1 96.25 171 THR B N 1
ATOM 4692 C CA . THR B 1 171 ? -16.906 -24.625 1.689 1 96.25 171 THR B CA 1
ATOM 4693 C C . THR B 1 171 ? -17.875 -23.547 1.195 1 96.25 171 THR B C 1
ATOM 4695 O O . THR B 1 171 ? -18.984 -23.422 1.714 1 96.25 171 THR B O 1
ATOM 4698 N N . VAL B 1 172 ? -17.453 -22.703 0.26 1 97 172 VAL B N 1
ATOM 4699 C CA . VAL B 1 172 ? -18.328 -21.719 -0.368 1 97 172 VAL B CA 1
ATOM 4700 C C . VAL B 1 172 ? -19.078 -22.359 -1.534 1 97 172 VAL B C 1
ATOM 4702 O O . VAL B 1 172 ? -18.469 -22.797 -2.514 1 97 172 VAL B O 1
ATOM 4705 N N . ASP B 1 173 ? -20.359 -22.344 -1.477 1 95.19 173 ASP B N 1
ATOM 4706 C CA . ASP B 1 173 ? -21.188 -23.031 -2.467 1 95.19 173 ASP B CA 1
ATOM 4707 C C . ASP B 1 173 ? -21.531 -22.094 -3.625 1 95.19 173 ASP B C 1
ATOM 4709 O O . ASP B 1 173 ? -21.625 -22.531 -4.777 1 95.19 173 ASP B O 1
ATOM 4713 N N . ARG B 1 174 ? -21.781 -20.906 -3.201 1 94.44 174 ARG B N 1
ATOM 4714 C CA . ARG B 1 174 ? -22.219 -19.953 -4.215 1 94.44 174 ARG B CA 1
ATOM 4715 C C . ARG B 1 174 ? -21.844 -18.516 -3.822 1 94.44 174 ARG B C 1
ATOM 4717 O O . ARG B 1 174 ? -21.656 -18.219 -2.641 1 94.44 174 ARG B O 1
ATOM 4724 N N . ILE B 1 175 ? -21.609 -17.75 -4.887 1 94.69 175 ILE B N 1
ATOM 4725 C CA . ILE B 1 175 ? -21.469 -16.297 -4.746 1 94.69 175 ILE B CA 1
ATOM 4726 C C . ILE B 1 175 ? -22.641 -15.602 -5.43 1 94.69 175 ILE B C 1
ATOM 4728 O O . ILE B 1 175 ? -22.891 -15.805 -6.617 1 94.69 175 ILE B O 1
ATOM 4732 N N . ILE B 1 176 ? -23.391 -14.844 -4.688 1 91.38 176 ILE B N 1
ATOM 4733 C CA . ILE B 1 176 ? -24.562 -14.172 -5.215 1 91.38 176 ILE B CA 1
ATOM 4734 C C . ILE B 1 176 ? -24.297 -12.672 -5.312 1 91.38 176 ILE B C 1
ATOM 4736 O O . ILE B 1 176 ? -23.969 -12.023 -4.316 1 91.38 176 ILE B O 1
ATOM 4740 N N . HIS B 1 177 ? -24.406 -12.203 -6.543 1 88.94 177 HIS B N 1
ATOM 4741 C CA . HIS B 1 177 ? -24.219 -10.773 -6.773 1 88.94 177 HIS B CA 1
ATOM 4742 C C . HIS B 1 177 ? -25.484 -10 -6.418 1 88.94 177 HIS B C 1
ATOM 4744 O O . HIS B 1 177 ? -26.594 -10.398 -6.793 1 88.94 177 HIS B O 1
ATOM 4750 N N . THR B 1 178 ? -25.219 -8.992 -5.551 1 82.88 178 THR B N 1
ATOM 4751 C CA . THR B 1 178 ? -26.25 -8.008 -5.266 1 82.88 178 THR B CA 1
ATOM 4752 C C . THR B 1 178 ? -25.812 -6.609 -5.676 1 82.88 178 THR B C 1
ATOM 4754 O O . THR B 1 178 ? -24.609 -6.371 -5.887 1 82.88 178 THR B O 1
ATOM 4757 N N . GLU B 1 179 ? -26.656 -5.652 -6.062 1 77.94 179 GLU B N 1
ATOM 4758 C CA . GLU B 1 179 ? -26.406 -4.316 -6.598 1 77.94 179 GLU B CA 1
ATOM 4759 C C . GLU B 1 179 ? -25.062 -3.779 -6.129 1 77.94 179 GLU B C 1
ATOM 4761 O O . GLU B 1 179 ? -24.172 -3.523 -6.945 1 77.94 179 GLU B O 1
ATOM 4766 N N . ASP B 1 180 ? -24.797 -3.652 -4.863 1 85.12 180 ASP B N 1
ATOM 4767 C CA . ASP B 1 180 ? -23.562 -3.012 -4.426 1 85.12 180 ASP B CA 1
ATOM 4768 C C . ASP B 1 180 ? -22.734 -3.951 -3.547 1 85.12 180 ASP B C 1
ATOM 4770 O O . ASP B 1 180 ? -21.797 -3.52 -2.883 1 85.12 180 ASP B O 1
ATOM 4774 N N . THR B 1 181 ? -23.156 -5.285 -3.543 1 91.31 181 THR B N 1
ATOM 4775 C CA . THR B 1 181 ? -22.422 -6.23 -2.705 1 91.31 181 THR B CA 1
ATOM 4776 C C . THR B 1 181 ? -22.453 -7.629 -3.314 1 91.31 181 THR B C 1
ATOM 4778 O O . THR B 1 181 ? -23.109 -7.852 -4.332 1 91.31 181 THR B O 1
ATOM 4781 N N . ASN B 1 182 ? -21.625 -8.492 -2.807 1 93.5 182 ASN B N 1
ATOM 4782 C CA . ASN B 1 182 ? -21.625 -9.922 -3.09 1 93.5 182 ASN B CA 1
ATOM 4783 C C . ASN B 1 182 ? -21.797 -10.742 -1.814 1 93.5 182 ASN B C 1
ATOM 4785 O O . ASN B 1 182 ? -21.219 -10.414 -0.778 1 93.5 182 ASN B O 1
ATOM 4789 N N . ARG B 1 183 ? -22.641 -11.703 -1.942 1 94.5 183 ARG B N 1
ATOM 4790 C CA . ARG B 1 183 ? -22.891 -12.586 -0.809 1 94.5 183 ARG B CA 1
ATOM 4791 C C . ARG B 1 183 ? -22.266 -13.961 -1.038 1 94.5 183 ARG B C 1
ATOM 4793 O O . ARG B 1 183 ? -22.469 -14.57 -2.09 1 94.5 183 ARG B O 1
ATOM 4800 N N . ILE B 1 184 ? -21.438 -14.391 -0.038 1 94.81 184 ILE B N 1
ATOM 4801 C CA . ILE B 1 184 ? -20.891 -15.742 -0.032 1 94.81 184 ILE B CA 1
ATOM 4802 C C . ILE B 1 184 ? -21.812 -16.672 0.77 1 94.81 184 ILE B C 1
ATOM 4804 O O . ILE B 1 184 ? -22.156 -16.359 1.912 1 94.81 184 ILE B O 1
ATOM 4808 N N . GLN B 1 185 ? -22.219 -17.672 0.168 1 95.5 185 GLN B N 1
ATOM 4809 C CA . GLN B 1 185 ? -23.031 -18.672 0.845 1 95.5 185 GLN B CA 1
ATOM 4810 C C . GLN B 1 185 ? -22.203 -19.906 1.201 1 95.5 185 GLN B C 1
ATOM 4812 O O . GLN B 1 185 ? -21.547 -20.484 0.34 1 95.5 185 GLN B O 1
ATOM 4817 N N . THR B 1 186 ? -22.203 -20.219 2.492 1 94.75 186 THR B N 1
ATOM 4818 C CA . THR B 1 186 ? -21.578 -21.453 2.979 1 94.75 186 THR B CA 1
ATOM 4819 C C . THR B 1 186 ? -22.609 -22.344 3.668 1 94.75 186 THR B C 1
ATOM 4821 O O . THR B 1 186 ? -23.781 -21.969 3.777 1 94.75 186 THR B O 1
ATOM 4824 N N . GLY B 1 187 ? -22.172 -23.562 4.035 1 90.25 187 GLY B N 1
ATOM 4825 C CA . GLY B 1 187 ? -23.047 -24.438 4.797 1 90.25 187 GLY B CA 1
ATOM 4826 C C . GLY B 1 187 ? -23.469 -23.844 6.129 1 90.25 187 GLY B C 1
ATOM 4827 O O . GLY B 1 187 ? -24.547 -24.156 6.645 1 90.25 187 GLY B O 1
ATOM 4828 N N . ASP B 1 188 ? -22.656 -22.969 6.703 1 88.06 188 ASP B N 1
ATOM 4829 C CA . ASP B 1 188 ? -22.859 -22.453 8.055 1 88.06 188 ASP B CA 1
ATOM 4830 C C . ASP B 1 188 ? -23.578 -21.109 8.016 1 88.06 188 ASP B C 1
ATOM 4832 O O . ASP B 1 188 ? -24.016 -20.594 9.047 1 88.06 188 ASP B O 1
ATOM 4836 N N . GLY B 1 189 ? -23.688 -20.516 6.82 1 90.94 189 GLY B N 1
ATOM 4837 C CA . GLY B 1 189 ? -24.328 -19.219 6.793 1 90.94 189 GLY B CA 1
ATOM 4838 C C . GLY B 1 189 ? -23.938 -18.391 5.586 1 90.94 189 GLY B C 1
ATOM 4839 O O . GLY B 1 189 ? -23.406 -18.906 4.605 1 90.94 189 GLY B O 1
ATOM 4840 N N . GLN B 1 190 ? -24.438 -17.125 5.703 1 93.06 190 GLN B N 1
ATOM 4841 C CA . GLN B 1 190 ? -24.203 -16.172 4.625 1 93.06 190 GLN B CA 1
ATOM 4842 C C . GLN B 1 190 ? -23.359 -14.992 5.113 1 93.06 190 GLN B C 1
ATOM 4844 O O . GLN B 1 190 ? -23.547 -14.523 6.242 1 93.06 190 GLN B O 1
ATOM 4849 N N . TYR B 1 191 ? -22.438 -14.594 4.254 1 94.44 191 TYR B N 1
ATOM 4850 C CA . TYR B 1 191 ? -21.562 -13.461 4.535 1 94.44 191 TYR B CA 1
ATOM 4851 C C . TYR B 1 191 ? -21.641 -12.422 3.424 1 94.44 191 TYR B C 1
ATOM 4853 O O . TYR B 1 191 ? -21.656 -12.773 2.24 1 94.44 191 TYR B O 1
ATOM 4861 N N . VAL B 1 192 ? -21.766 -11.164 3.73 1 95.19 192 VAL B N 1
ATOM 4862 C CA . VAL B 1 192 ? -21.891 -10.086 2.748 1 95.19 192 VAL B CA 1
ATOM 4863 C C . VAL B 1 192 ? -20.578 -9.328 2.646 1 95.19 192 VAL B C 1
ATOM 4865 O O . VAL B 1 192 ? -19.984 -8.945 3.664 1 95.19 192 VAL B O 1
ATOM 4868 N N . PHE B 1 193 ? -20.109 -9.164 1.425 1 95.5 193 PHE B N 1
ATOM 4869 C CA . PHE B 1 193 ? -18.859 -8.445 1.159 1 95.5 193 PHE B CA 1
ATOM 4870 C C . PHE B 1 193 ? -19.062 -7.406 0.065 1 95.5 193 PHE B C 1
ATOM 4872 O O . PHE B 1 193 ? -19.969 -7.523 -0.758 1 95.5 193 PHE B O 1
ATOM 4879 N N . ASP B 1 194 ? -18.297 -6.309 0.093 1 93.38 194 ASP B N 1
ATOM 4880 C CA . ASP B 1 194 ? -18.281 -5.348 -1.004 1 93.38 194 ASP B CA 1
ATOM 4881 C C . ASP B 1 194 ? -17.672 -5.957 -2.264 1 93.38 194 ASP B C 1
ATOM 4883 O O . ASP B 1 194 ? -18.094 -5.652 -3.379 1 93.38 194 ASP B O 1
ATOM 4887 N N . VAL B 1 195 ? -16.719 -6.797 -2.096 1 94.75 195 VAL B N 1
ATOM 4888 C CA . VAL B 1 195 ? -16 -7.477 -3.178 1 94.75 195 VAL B CA 1
ATOM 4889 C C . VAL B 1 195 ? -15.672 -8.906 -2.758 1 94.75 195 VAL B C 1
ATOM 4891 O O . VAL B 1 195 ? -15.359 -9.164 -1.592 1 94.75 195 VAL B O 1
ATOM 4894 N N . VAL B 1 196 ? -15.797 -9.844 -3.705 1 97.12 196 VAL B N 1
ATOM 4895 C CA . VAL B 1 196 ? -15.367 -11.219 -3.484 1 97.12 196 VAL B CA 1
ATOM 4896 C C . VAL B 1 196 ? -14.258 -11.578 -4.477 1 97.12 196 VAL B C 1
ATOM 4898 O O . VAL B 1 196 ? -14.305 -11.164 -5.637 1 97.12 196 VAL B O 1
ATOM 4901 N N . ILE B 1 197 ? -13.242 -12.211 -4.004 1 98 197 ILE B N 1
ATOM 4902 C CA . ILE B 1 197 ? -12.164 -12.719 -4.844 1 98 197 ILE B CA 1
ATOM 4903 C C . ILE B 1 197 ? -12.211 -14.242 -4.879 1 98 197 ILE B C 1
ATOM 4905 O O . ILE B 1 197 ? -12.141 -14.898 -3.834 1 98 197 ILE B O 1
ATOM 4909 N N . ASN B 1 198 ? -12.414 -14.781 -6.051 1 97.94 198 ASN B N 1
ATOM 4910 C CA . ASN B 1 198 ? -12.359 -16.219 -6.262 1 97.94 198 ASN B CA 1
ATOM 4911 C C . ASN B 1 198 ? -10.938 -16.703 -6.551 1 97.94 198 ASN B C 1
ATOM 4913 O O . ASN B 1 198 ? -10.477 -16.625 -7.691 1 97.94 198 ASN B O 1
ATOM 4917 N N . ALA B 1 199 ? -10.289 -17.234 -5.551 1 97.31 199 ALA B N 1
ATOM 4918 C CA . ALA B 1 199 ? -8.93 -17.75 -5.641 1 97.31 199 ALA B CA 1
ATOM 4919 C C . ALA B 1 199 ? -8.891 -19.266 -5.457 1 97.31 199 ALA B C 1
ATOM 4921 O O . ALA B 1 199 ? -8.008 -19.781 -4.785 1 97.31 199 ALA B O 1
ATOM 4922 N N . THR B 1 200 ? -9.805 -19.953 -6.043 1 96.12 200 THR B N 1
ATOM 4923 C CA . THR B 1 200 ? -9.953 -21.391 -5.887 1 96.12 200 THR B CA 1
ATOM 4924 C C . THR B 1 200 ? -9.172 -22.141 -6.961 1 96.12 200 THR B C 1
ATOM 4926 O O . THR B 1 200 ? -9.492 -23.281 -7.293 1 96.12 200 THR B O 1
ATOM 4929 N N . GLY B 1 201 ? -8.266 -21.469 -7.629 1 93.81 201 GLY B N 1
ATOM 4930 C CA . GLY B 1 201 ? -7.504 -22.094 -8.695 1 93.81 201 GLY B CA 1
ATOM 4931 C C . GLY B 1 201 ? -8.312 -22.328 -9.953 1 93.81 201 GLY B C 1
ATOM 4932 O O . GLY B 1 201 ? -8.039 -23.266 -10.711 1 93.81 201 GLY B O 1
ATOM 4933 N N . TYR B 1 202 ? -9.398 -21.578 -10.086 1 94.38 202 TYR B N 1
ATOM 4934 C CA . TYR B 1 202 ? -10.281 -21.609 -11.25 1 94.38 202 TYR B CA 1
ATOM 4935 C C . TYR B 1 202 ? -10.992 -22.953 -11.352 1 94.38 202 TYR B C 1
ATOM 4937 O O . TYR B 1 202 ? -11.203 -23.469 -12.453 1 94.38 202 TYR B O 1
ATOM 4945 N N . THR B 1 203 ? -11.219 -23.547 -10.258 1 93.75 203 THR B N 1
ATOM 4946 C CA . THR B 1 203 ? -11.836 -24.875 -10.234 1 93.75 203 THR B CA 1
ATOM 4947 C C . THR B 1 203 ? -13.312 -24.766 -9.867 1 93.75 203 THR B C 1
ATOM 4949 O O . THR B 1 203 ? -14.078 -25.719 -10.062 1 93.75 203 THR B O 1
ATOM 4952 N N . SER B 1 204 ? -13.695 -23.672 -9.273 1 92.75 204 SER B N 1
ATOM 4953 C CA . SER B 1 204 ? -15.07 -23.562 -8.805 1 92.75 204 SER B CA 1
ATOM 4954 C C . SER B 1 204 ? -15.539 -22.109 -8.789 1 92.75 204 SER B C 1
ATOM 4956 O O . SER B 1 204 ? -14.727 -21.203 -8.938 1 92.75 204 SER B O 1
ATOM 4958 N N . LEU B 1 205 ? -16.891 -21.953 -8.711 1 93.81 205 LEU B N 1
ATOM 4959 C CA . LEU B 1 205 ? -17.547 -20.656 -8.5 1 93.81 205 LEU B CA 1
ATOM 4960 C C . LEU B 1 205 ? -17.359 -19.75 -9.695 1 93.81 205 LEU B C 1
ATOM 4962 O O . LEU B 1 205 ? -17.234 -18.531 -9.539 1 93.81 205 LEU B O 1
ATOM 4966 N N . LEU B 1 206 ? -17.125 -20.359 -10.797 1 91.25 206 LEU B N 1
ATOM 4967 C CA . LEU B 1 206 ? -17 -19.578 -12.023 1 91.25 206 LEU B CA 1
ATOM 4968 C C . LEU B 1 206 ? -18.375 -19.172 -12.555 1 91.25 206 LEU B C 1
ATOM 4970 O O . LEU B 1 206 ? -19.328 -19.938 -12.469 1 91.25 206 LEU B O 1
ATOM 4974 N N . PRO B 1 207 ? -18.438 -17.906 -13.055 1 85.12 207 PRO B N 1
ATOM 4975 C CA . PRO B 1 207 ? -19.719 -17.516 -13.648 1 85.12 207 PRO B CA 1
ATOM 4976 C C . PRO B 1 207 ? -20.109 -18.406 -14.836 1 85.12 207 PRO B C 1
ATOM 4978 O O . PRO B 1 207 ? -19.234 -18.859 -15.578 1 85.12 207 PRO B O 1
ATOM 4981 N N . GLN B 1 208 ? -21.422 -18.484 -14.984 1 83.06 208 GLN B N 1
ATOM 4982 C CA . GLN B 1 208 ? -21.922 -19.219 -16.141 1 83.06 208 GLN B CA 1
ATOM 4983 C C . GLN B 1 208 ? -21.5 -18.547 -17.453 1 83.06 208 GLN B C 1
ATOM 4985 O O . GLN B 1 208 ? -21.547 -17.328 -17.562 1 83.06 208 GLN B O 1
ATOM 4990 N N . ASN B 1 209 ? -20.984 -19.234 -18.391 1 81.75 209 ASN B N 1
ATOM 4991 C CA . ASN B 1 209 ? -20.641 -18.812 -19.75 1 81.75 209 ASN B CA 1
ATOM 4992 C C . ASN B 1 209 ? -19.531 -17.766 -19.734 1 81.75 209 ASN B C 1
ATOM 4994 O O . ASN B 1 209 ? -19.531 -16.844 -20.562 1 81.75 209 ASN B O 1
ATOM 4998 N N . ILE B 1 210 ? -18.703 -17.844 -18.672 1 87.88 210 ILE B N 1
ATOM 4999 C CA . ILE B 1 210 ? -17.641 -16.844 -18.578 1 87.88 210 ILE B CA 1
ATOM 5000 C C . ILE B 1 210 ? -16.734 -16.938 -19.781 1 87.88 210 ILE B C 1
ATOM 5002 O O . ILE B 1 210 ? -16.203 -15.922 -20.25 1 87.88 210 ILE B O 1
ATOM 5006 N N . ALA B 1 211 ? -16.516 -18.047 -20.344 1 83.62 211 ALA B N 1
ATOM 5007 C CA . ALA B 1 211 ? -15.648 -18.25 -21.5 1 83.62 211 ALA B CA 1
ATOM 5008 C C . ALA B 1 211 ? -16.078 -17.359 -22.672 1 83.62 211 ALA B C 1
ATOM 5010 O O . ALA B 1 211 ? -15.242 -16.844 -23.422 1 83.62 211 ALA B O 1
ATOM 5011 N N . ASP B 1 212 ? -17.344 -17.156 -22.766 1 82 212 ASP B N 1
ATOM 5012 C CA . ASP B 1 212 ? -17.891 -16.375 -23.875 1 82 212 ASP B CA 1
ATOM 5013 C C . ASP B 1 212 ? -17.75 -14.875 -23.609 1 82 212 ASP B C 1
ATOM 5015 O O . ASP B 1 212 ? -17.797 -14.062 -24.547 1 82 212 ASP B O 1
ATOM 5019 N N . ALA B 1 213 ? -17.609 -14.586 -22.406 1 85.38 213 ALA B N 1
ATOM 5020 C CA . ALA B 1 213 ? -17.594 -13.18 -22.031 1 85.38 213 ALA B CA 1
ATOM 5021 C C . ALA B 1 213 ? -16.188 -12.609 -22.047 1 85.38 213 ALA B C 1
ATOM 5023 O O . ALA B 1 213 ? -16 -11.391 -22.078 1 85.38 213 ALA B O 1
ATOM 5024 N N . LEU B 1 214 ? -15.188 -13.461 -22.016 1 87.44 214 LEU B N 1
ATOM 5025 C CA . LEU B 1 214 ? -13.805 -13 -21.969 1 87.44 214 LEU B CA 1
ATOM 5026 C C . LEU B 1 214 ? -13.398 -12.344 -23.281 1 87.44 214 LEU B C 1
ATOM 5028 O O . LEU B 1 214 ? -13.93 -12.695 -24.344 1 87.44 214 LEU B O 1
ATOM 5032 N N . PRO B 1 215 ? -12.492 -11.375 -23.234 1 85.38 215 PRO B N 1
ATOM 5033 C CA . PRO B 1 215 ? -12.086 -10.672 -24.453 1 85.38 215 PRO B CA 1
ATOM 5034 C C . PRO B 1 215 ? -11.266 -11.555 -25.391 1 85.38 215 PRO B C 1
ATOM 5036 O O . PRO B 1 215 ? -11.07 -11.203 -26.562 1 85.38 215 PRO B O 1
ATOM 5039 N N . VAL B 1 216 ? -10.695 -12.625 -24.891 1 84.94 216 VAL B N 1
ATOM 5040 C CA . VAL B 1 216 ? -9.938 -13.602 -25.672 1 84.94 216 VAL B CA 1
ATOM 5041 C C . VAL B 1 216 ? -10.57 -14.984 -25.516 1 84.94 216 VAL B C 1
ATOM 5043 O O . VAL B 1 216 ? -10.977 -15.367 -24.422 1 84.94 216 VAL B O 1
ATOM 5046 N N . ASP B 1 217 ? -10.695 -15.609 -26.656 1 84.5 217 ASP B N 1
ATOM 5047 C CA . ASP B 1 217 ? -11.18 -16.984 -26.625 1 84.5 217 ASP B CA 1
ATOM 5048 C C . ASP B 1 217 ? -10.102 -17.922 -26.094 1 84.5 217 ASP B C 1
ATOM 5050 O O . ASP B 1 217 ? -9.312 -18.484 -26.859 1 84.5 217 ASP B O 1
ATOM 5054 N N . ILE B 1 218 ? -10.188 -18.172 -24.812 1 85.38 218 ILE B N 1
ATOM 5055 C CA . ILE B 1 218 ? -9.156 -19 -24.219 1 85.38 218 ILE B CA 1
ATOM 5056 C C . ILE B 1 218 ? -9.68 -20.438 -24.062 1 85.38 218 ILE B C 1
ATOM 5058 O O . ILE B 1 218 ? -10.883 -20.641 -23.875 1 85.38 218 ILE B O 1
ATOM 5062 N N . GLY B 1 219 ? -8.758 -21.375 -24.234 1 86 219 GLY B N 1
ATOM 5063 C CA . GLY B 1 219 ? -9.031 -22.766 -23.891 1 86 219 GLY B CA 1
ATOM 5064 C C . GLY B 1 219 ? -8.523 -23.156 -22.516 1 86 219 GLY B C 1
ATOM 5065 O O . GLY B 1 219 ? -7.414 -22.781 -22.125 1 86 219 GLY B O 1
ATOM 5066 N N . ILE B 1 220 ? -9.43 -23.812 -21.781 1 88.75 220 ILE B N 1
ATOM 5067 C CA . ILE B 1 220 ? -9.039 -24.25 -20.438 1 88.75 220 ILE B CA 1
ATOM 5068 C C . ILE B 1 220 ? -9.125 -25.781 -20.359 1 88.75 220 ILE B C 1
ATOM 5070 O O . ILE B 1 220 ? -10.039 -26.391 -20.906 1 88.75 220 ILE B O 1
ATOM 5074 N N . THR B 1 221 ? -8.148 -26.328 -19.766 1 92.38 221 THR B N 1
ATOM 5075 C CA . THR B 1 221 ? -8.164 -27.75 -19.469 1 92.38 221 THR B CA 1
ATOM 5076 C C . THR B 1 221 ? -7.828 -28 -18 1 92.38 221 THR B C 1
ATOM 5078 O O . THR B 1 221 ? -7.156 -27.188 -17.359 1 92.38 221 THR B O 1
ATOM 5081 N N . TYR B 1 222 ? -8.461 -29.031 -17.484 1 94.31 222 TYR B N 1
ATOM 5082 C CA . TYR B 1 222 ? -8.148 -29.516 -16.141 1 94.31 222 TYR B CA 1
ATOM 5083 C C . TYR B 1 222 ? -7.359 -30.812 -16.188 1 94.31 222 TYR B C 1
ATOM 5085 O O . TYR B 1 222 ? -7.832 -31.812 -16.734 1 94.31 222 TYR B O 1
ATOM 5093 N N . GLN B 1 223 ? -6.195 -30.734 -15.625 1 94.5 223 GLN B N 1
ATOM 5094 C CA . GLN B 1 223 ? -5.27 -31.844 -15.789 1 94.5 223 GLN B CA 1
ATOM 5095 C C . GLN B 1 223 ? -5.031 -32.562 -14.461 1 94.5 223 GLN B C 1
ATOM 5097 O O . GLN B 1 223 ? -4.711 -31.922 -13.461 1 94.5 223 GLN B O 1
ATOM 5102 N N . THR B 1 224 ? -5.223 -33.906 -14.547 1 95.69 224 THR B N 1
ATOM 5103 C CA . THR B 1 224 ? -4.832 -34.75 -13.414 1 95.69 224 THR B CA 1
ATOM 5104 C C . THR B 1 224 ? -3.328 -35 -13.43 1 95.69 224 THR B C 1
ATOM 5106 O O . THR B 1 224 ? -2.828 -35.75 -14.273 1 95.69 224 THR B O 1
ATOM 5109 N N . CYS B 1 225 ? -2.662 -34.375 -12.469 1 94.75 225 CYS B N 1
ATOM 5110 C CA . CYS B 1 225 ? -1.207 -34.469 -12.414 1 94.75 225 CYS B CA 1
ATOM 5111 C C . CYS B 1 225 ? -0.756 -35.219 -11.164 1 94.75 225 CYS B C 1
ATOM 5113 O O . CYS B 1 225 ? -1.355 -35.062 -10.102 1 94.75 225 CYS B O 1
ATOM 5115 N N . ILE B 1 226 ? 0.286 -36 -11.359 1 94.81 226 ILE B N 1
ATOM 5116 C CA . ILE B 1 226 ? 0.87 -36.688 -10.211 1 94.81 226 ILE B CA 1
ATOM 5117 C C . ILE B 1 226 ? 2.377 -36.438 -10.18 1 94.81 226 ILE B C 1
ATOM 5119 O O . ILE B 1 226 ? 2.973 -36.031 -11.18 1 94.81 226 ILE B O 1
ATOM 5123 N N . ALA B 1 227 ? 2.93 -36.594 -9.039 1 95.44 227 ALA B N 1
ATOM 5124 C CA . ALA B 1 227 ? 4.371 -36.656 -8.828 1 95.44 227 ALA B CA 1
ATOM 5125 C C . ALA B 1 227 ? 4.754 -37.812 -7.922 1 95.44 227 ALA B C 1
ATOM 5127 O O . ALA B 1 227 ? 4.043 -38.125 -6.965 1 95.44 227 ALA B O 1
ATOM 5128 N N . LEU B 1 228 ? 5.824 -38.469 -8.273 1 97.25 228 LEU B N 1
ATOM 5129 C CA . LEU B 1 228 ? 6.348 -39.531 -7.418 1 97.25 228 LEU B CA 1
ATOM 5130 C C . LEU B 1 228 ? 7.254 -38.969 -6.336 1 97.25 228 LEU B C 1
ATOM 5132 O O . LEU B 1 228 ? 8.062 -38.062 -6.605 1 97.25 228 LEU B O 1
ATOM 5136 N N . VAL B 1 229 ? 7.086 -39.469 -5.164 1 96.88 229 VAL B N 1
ATOM 5137 C CA . VAL B 1 229 ? 7.82 -38.938 -4.02 1 96.88 229 VAL B CA 1
ATOM 5138 C C . VAL B 1 229 ? 8.977 -39.875 -3.668 1 96.88 229 VAL B C 1
ATOM 5140 O O . VAL B 1 229 ? 8.789 -41.094 -3.562 1 96.88 229 VAL B O 1
ATOM 5143 N N . TYR B 1 230 ? 10.148 -39.312 -3.529 1 97.75 230 TYR B N 1
ATOM 5144 C CA . TYR B 1 230 ? 11.344 -40.062 -3.176 1 97.75 230 TYR B CA 1
ATOM 5145 C C . TYR B 1 230 ? 12.039 -39.438 -1.967 1 97.75 230 TYR B C 1
ATOM 5147 O O . TYR B 1 230 ? 11.93 -38.25 -1.727 1 97.75 230 TYR B O 1
ATOM 5155 N N . GLU B 1 231 ? 12.711 -40.25 -1.255 1 97.5 231 GLU B N 1
ATOM 5156 C CA . GLU B 1 231 ? 13.539 -39.812 -0.13 1 97.5 231 GLU B CA 1
ATOM 5157 C C . GLU B 1 231 ? 15.023 -39.938 -0.461 1 97.5 231 GLU B C 1
ATOM 5159 O O . GLU B 1 231 ? 15.492 -41 -0.886 1 97.5 231 GLU B O 1
ATOM 5164 N N . ASP B 1 232 ? 15.672 -38.812 -0.297 1 96.69 232 ASP B N 1
ATOM 5165 C CA . ASP B 1 232 ? 17.125 -38.812 -0.483 1 96.69 232 ASP B CA 1
ATOM 5166 C C . ASP B 1 232 ? 17.828 -39.531 0.667 1 96.69 232 ASP B C 1
ATOM 5168 O O . ASP B 1 232 ? 17.703 -39.125 1.823 1 96.69 232 ASP B O 1
ATOM 5172 N N . GLN B 1 233 ? 18.594 -40.5 0.305 1 96 233 GLN B N 1
ATOM 5173 C CA . GLN B 1 233 ? 19.312 -41.281 1.314 1 96 233 GLN B CA 1
ATOM 5174 C C . GLN B 1 233 ? 20.641 -40.625 1.673 1 96 233 GLN B C 1
ATOM 5176 O O . GLN B 1 233 ? 21.312 -41.031 2.623 1 96 233 GLN B O 1
ATOM 5181 N N . GLN B 1 234 ? 21 -39.562 1.005 1 94.12 234 GLN B N 1
ATOM 5182 C CA . GLN B 1 234 ? 22.172 -38.75 1.278 1 94.12 234 GLN B CA 1
ATOM 5183 C C . GLN B 1 234 ? 21.781 -37.281 1.362 1 94.12 234 GLN B C 1
ATOM 5185 O O . GLN B 1 234 ? 22.312 -36.438 0.616 1 94.12 234 GLN B O 1
ATOM 5190 N N . PRO B 1 235 ? 20.969 -37 2.359 1 92.5 235 PRO B N 1
ATOM 5191 C CA . PRO B 1 235 ? 20.422 -35.656 2.43 1 92.5 235 PRO B CA 1
ATOM 5192 C C . PRO B 1 235 ? 21.484 -34.594 2.77 1 92.5 235 PRO B C 1
ATOM 5194 O O . PRO B 1 235 ? 22.453 -34.906 3.463 1 92.5 235 PRO B O 1
ATOM 5197 N N . GLN B 1 236 ? 21.359 -33.469 2.242 1 91.38 236 GLN B N 1
ATOM 5198 C CA . GLN B 1 236 ? 22.219 -32.312 2.484 1 91.38 236 GLN B CA 1
ATOM 5199 C C . GLN B 1 236 ? 21.406 -31.109 2.957 1 91.38 236 GLN B C 1
ATOM 5201 O O . GLN B 1 236 ? 20.172 -31.125 2.896 1 91.38 236 GLN B O 1
ATOM 5206 N N . GLU B 1 237 ? 22.141 -30.141 3.506 1 91.94 237 GLU B N 1
ATOM 5207 C CA . GLU B 1 237 ? 21.484 -28.922 3.969 1 91.94 237 GLU B CA 1
ATOM 5208 C C . GLU B 1 237 ? 20.844 -28.172 2.809 1 91.94 237 GLU B C 1
ATOM 5210 O O . GLU B 1 237 ? 19.688 -27.766 2.895 1 91.94 237 GLU B O 1
ATOM 5215 N N . LYS B 1 238 ? 21.641 -28.016 1.798 1 94.38 238 LYS B N 1
ATOM 5216 C CA . LYS B 1 238 ? 21.094 -27.438 0.576 1 94.38 238 LYS B CA 1
ATOM 5217 C C . LYS B 1 238 ? 20.672 -28.516 -0.413 1 94.38 238 LYS B C 1
ATOM 5219 O O . LYS B 1 238 ? 21.453 -29.422 -0.728 1 94.38 238 LYS B O 1
ATOM 5224 N N . PRO B 1 239 ? 19.406 -28.438 -0.862 1 95.56 239 PRO B N 1
ATOM 5225 C CA . PRO B 1 239 ? 18.938 -29.453 -1.801 1 95.56 239 PRO B CA 1
ATOM 5226 C C . PRO B 1 239 ? 19.484 -29.25 -3.213 1 95.56 239 PRO B C 1
ATOM 5228 O O . PRO B 1 239 ? 20.234 -28.312 -3.457 1 95.56 239 PRO B O 1
ATOM 5231 N N . LEU B 1 240 ? 19.172 -30.219 -4.086 1 95.38 240 LEU B N 1
ATOM 5232 C CA . LEU B 1 240 ? 19.547 -30.156 -5.492 1 95.38 240 LEU B CA 1
ATOM 5233 C C . LEU B 1 240 ? 18.328 -30.344 -6.395 1 95.38 240 LEU B C 1
ATOM 5235 O O . LEU B 1 240 ? 17.281 -30.812 -5.938 1 95.38 240 LEU B O 1
ATOM 5239 N N . SER B 1 241 ? 18.422 -29.922 -7.602 1 96.88 241 SER B N 1
ATOM 5240 C CA . SER B 1 241 ? 17.438 -30.203 -8.641 1 96.88 241 SER B CA 1
ATOM 5241 C C . SER B 1 241 ? 18.109 -30.609 -9.945 1 96.88 241 SER B C 1
ATOM 5243 O O . SER B 1 241 ? 19.266 -30.281 -10.188 1 96.88 241 SER B O 1
ATOM 5245 N N . PHE B 1 242 ? 17.422 -31.453 -10.656 1 97.5 242 PHE B N 1
ATOM 5246 C CA . PHE B 1 242 ? 17.906 -31.969 -11.93 1 97.5 242 PHE B CA 1
ATOM 5247 C C . PHE B 1 242 ? 16.766 -32.062 -12.945 1 97.5 242 PHE B C 1
ATOM 5249 O O . PHE B 1 242 ? 15.75 -32.688 -12.688 1 97.5 242 PHE B O 1
ATOM 5256 N N . ILE B 1 243 ? 16.891 -31.375 -14.016 1 97.69 243 ILE B N 1
ATOM 5257 C CA . ILE B 1 243 ? 15.859 -31.422 -15.047 1 97.69 243 ILE B CA 1
ATOM 5258 C C . ILE B 1 243 ? 16.5 -31.562 -16.422 1 97.69 243 ILE B C 1
ATOM 5260 O O . ILE B 1 243 ? 17.531 -30.953 -16.703 1 97.69 243 ILE B O 1
ATOM 5264 N N . VAL B 1 244 ? 15.969 -32.438 -17.219 1 97.88 244 VAL B N 1
ATOM 5265 C CA . VAL B 1 244 ? 16.391 -32.562 -18.609 1 97.88 244 VAL B CA 1
ATOM 5266 C C . VAL B 1 244 ? 15.414 -31.844 -19.531 1 97.88 244 VAL B C 1
ATOM 5268 O O . VAL B 1 244 ? 14.195 -31.922 -19.344 1 97.88 244 VAL B O 1
ATOM 5271 N N . MET B 1 245 ? 15.953 -31.078 -20.406 1 94.88 245 MET B N 1
ATOM 5272 C CA . MET B 1 245 ? 15.164 -30.219 -21.297 1 94.88 245 MET B CA 1
ATOM 5273 C C . MET B 1 245 ? 15.438 -30.547 -22.766 1 94.88 245 MET B C 1
ATOM 5275 O O . MET B 1 245 ? 16.516 -31.047 -23.094 1 94.88 245 MET B O 1
ATOM 5279 N N . ASP B 1 246 ? 14.602 -30.141 -23.719 1 92.19 246 ASP B N 1
ATOM 5280 C CA . ASP B 1 246 ? 13.195 -29.75 -23.688 1 92.19 246 ASP B CA 1
ATOM 5281 C C . ASP B 1 246 ? 12.312 -30.781 -24.375 1 92.19 246 ASP B C 1
ATOM 5283 O O . ASP B 1 246 ? 12.586 -31.188 -25.5 1 92.19 246 ASP B O 1
ATOM 5287 N N . GLY B 1 247 ? 11.383 -31.203 -23.703 1 91.81 247 GLY B N 1
ATOM 5288 C CA . GLY B 1 247 ? 10.523 -32.25 -24.25 1 91.81 247 GLY B CA 1
ATOM 5289 C C . GLY B 1 247 ? 9.984 -33.188 -23.188 1 91.81 247 GLY B C 1
ATOM 5290 O O . GLY B 1 247 ? 9.68 -32.75 -22.062 1 91.81 247 GLY B O 1
ATOM 5291 N N . TRP B 1 248 ? 9.789 -34.438 -23.609 1 94.25 248 TRP B N 1
ATOM 5292 C CA . TRP B 1 248 ? 9.266 -35.438 -22.703 1 94.25 248 TRP B CA 1
ATOM 5293 C C . TRP B 1 248 ? 10.383 -36.062 -21.859 1 94.25 248 TRP B C 1
ATOM 5295 O O . TRP B 1 248 ? 10.781 -37.188 -22.047 1 94.25 248 TRP B O 1
ATOM 5305 N N . PHE B 1 249 ? 10.828 -35.25 -20.906 1 96.75 249 PHE B N 1
ATOM 5306 C CA . PHE B 1 249 ? 12 -35.594 -20.109 1 96.75 249 PHE B CA 1
ATOM 5307 C C . PHE B 1 249 ? 11.664 -35.562 -18.625 1 96.75 249 PHE B C 1
ATOM 5309 O O . PHE B 1 249 ? 10.586 -35.125 -18.234 1 96.75 249 PHE B O 1
ATOM 5316 N N . PRO B 1 250 ? 12.461 -36.156 -17.781 1 97.44 250 PRO B N 1
ATOM 5317 C CA . PRO B 1 250 ? 12.227 -36.219 -16.344 1 97.44 250 PRO B CA 1
ATOM 5318 C C . PRO B 1 250 ? 12.758 -34.969 -15.609 1 97.44 250 PRO B C 1
ATOM 5320 O O . PRO B 1 250 ? 13.625 -34.281 -16.141 1 97.44 250 PRO B O 1
ATOM 5323 N N . CYS B 1 251 ? 12.227 -34.75 -14.469 1 97.12 251 CYS B N 1
ATOM 5324 C CA . CYS B 1 251 ? 12.625 -33.656 -13.586 1 97.12 251 CYS B CA 1
ATOM 5325 C C . CYS B 1 251 ? 12.562 -34.094 -12.125 1 97.12 251 CYS B C 1
ATOM 5327 O O . CYS B 1 251 ? 11.57 -34.688 -11.695 1 97.12 251 CYS B O 1
ATOM 5329 N N . VAL B 1 252 ? 13.625 -33.875 -11.438 1 97.12 252 VAL B N 1
ATOM 5330 C CA . VAL B 1 252 ? 13.695 -34.125 -10 1 97.12 252 VAL B CA 1
ATOM 5331 C C . VAL B 1 252 ? 13.844 -32.781 -9.258 1 97.12 252 VAL B C 1
ATOM 5333 O O . VAL B 1 252 ? 14.703 -31.969 -9.609 1 97.12 252 VAL B O 1
ATOM 5336 N N . MET B 1 253 ? 13.062 -32.562 -8.328 1 95.5 253 MET B N 1
ATOM 5337 C CA . MET B 1 253 ? 13.156 -31.344 -7.543 1 95.5 253 MET B CA 1
ATOM 5338 C C . MET B 1 253 ? 12.82 -31.609 -6.078 1 95.5 253 MET B C 1
ATOM 5340 O O . MET B 1 253 ? 12.117 -32.562 -5.762 1 95.5 253 MET B O 1
ATOM 5344 N N . PRO B 1 254 ? 13.297 -30.797 -5.203 1 95.44 254 PRO B N 1
ATOM 5345 C CA . PRO B 1 254 ? 13.016 -31 -3.781 1 95.44 254 PRO B CA 1
ATOM 5346 C C . PRO B 1 254 ? 11.617 -30.547 -3.381 1 95.44 254 PRO B C 1
ATOM 5348 O O . PRO B 1 254 ? 11.055 -29.656 -4.02 1 95.44 254 PRO B O 1
ATOM 5351 N N . ALA B 1 255 ? 11.047 -31.188 -2.49 1 93.44 255 ALA B N 1
ATOM 5352 C CA . ALA B 1 255 ? 9.828 -30.766 -1.801 1 93.44 255 ALA B CA 1
ATOM 5353 C C . ALA B 1 255 ? 10.109 -30.422 -0.344 1 93.44 255 ALA B C 1
ATOM 5355 O O . ALA B 1 255 ? 10.094 -31.281 0.529 1 93.44 255 ALA B O 1
ATOM 5356 N N . ILE B 1 256 ? 10.297 -29.203 -0.081 1 92.12 256 ILE B N 1
ATOM 5357 C CA . ILE B 1 256 ? 10.719 -28.734 1.236 1 92.12 256 ILE B CA 1
ATOM 5358 C C . ILE B 1 256 ? 9.5 -28.469 2.109 1 92.12 256 ILE B C 1
ATOM 5360 O O . ILE B 1 256 ? 8.969 -27.344 2.107 1 92.12 256 ILE B O 1
ATOM 5364 N N . ASP B 1 257 ? 9.133 -29.344 2.922 1 89.56 257 ASP B N 1
ATOM 5365 C CA . ASP B 1 257 ? 7.848 -29.203 3.605 1 89.56 257 ASP B CA 1
ATOM 5366 C C . ASP B 1 257 ? 8.039 -29.141 5.121 1 89.56 257 ASP B C 1
ATOM 5368 O O . ASP B 1 257 ? 7.062 -29.031 5.867 1 89.56 257 ASP B O 1
ATOM 5372 N N . THR B 1 258 ? 9.312 -29.297 5.555 1 84.56 258 THR B N 1
ATOM 5373 C CA . THR B 1 258 ? 9.586 -29.219 6.984 1 84.56 258 THR B CA 1
ATOM 5374 C C . THR B 1 258 ? 10.672 -28.188 7.273 1 84.56 258 THR B C 1
ATOM 5376 O O . THR B 1 258 ? 11.289 -27.656 6.352 1 84.56 258 THR B O 1
ATOM 5379 N N . ASN B 1 259 ? 10.82 -27.922 8.539 1 85.38 259 ASN B N 1
ATOM 5380 C CA . ASN B 1 259 ? 11.859 -27 8.961 1 85.38 259 ASN B CA 1
ATOM 5381 C C . ASN B 1 259 ? 13.156 -27.719 9.32 1 85.38 259 ASN B C 1
ATOM 5383 O O . ASN B 1 259 ? 14.086 -27.125 9.844 1 85.38 259 ASN B O 1
ATOM 5387 N N . GLU B 1 260 ? 13.164 -28.938 8.945 1 85.44 260 GLU B N 1
ATOM 5388 C CA . GLU B 1 260 ? 14.375 -29.703 9.234 1 85.44 260 GLU B CA 1
ATOM 5389 C C . GLU B 1 260 ? 15.555 -29.219 8.398 1 85.44 260 GLU B C 1
ATOM 5391 O O . GLU B 1 260 ? 15.383 -28.812 7.246 1 85.44 260 GLU B O 1
ATOM 5396 N N . PRO B 1 261 ? 16.703 -29.281 9.008 1 85.31 261 PRO B N 1
ATOM 5397 C CA . PRO B 1 261 ? 17.875 -28.734 8.328 1 85.31 261 PRO B CA 1
ATOM 5398 C C . PRO B 1 261 ? 18.25 -29.531 7.074 1 85.31 261 PRO B C 1
ATOM 5400 O O . PRO B 1 261 ? 18.672 -28.953 6.074 1 85.31 261 PRO B O 1
ATOM 5403 N N . LEU B 1 262 ? 18.125 -30.891 7.188 1 85.06 262 LEU B N 1
ATOM 5404 C CA . LEU B 1 262 ? 18.453 -31.719 6.035 1 85.06 262 LEU B CA 1
ATOM 5405 C C . LEU B 1 262 ? 17.234 -31.922 5.141 1 85.06 262 LEU B C 1
ATOM 5407 O O . LEU B 1 262 ? 16.156 -32.25 5.625 1 85.06 262 LEU B O 1
ATOM 5411 N N . GLN B 1 263 ? 17.469 -31.719 3.891 1 85.31 263 GLN B N 1
ATOM 5412 C CA . GLN B 1 263 ? 16.391 -31.875 2.918 1 85.31 263 GLN B CA 1
ATOM 5413 C C . GLN B 1 263 ? 16.375 -33.312 2.361 1 85.31 263 GLN B C 1
ATOM 5415 O O . GLN B 1 263 ? 17.312 -33.719 1.701 1 85.31 263 GLN B O 1
ATOM 5420 N N . LYS B 1 264 ? 15.188 -34 2.547 1 92.25 264 LYS B N 1
ATOM 5421 C CA . LYS B 1 264 ? 15.172 -35.406 2.195 1 92.25 264 LYS B CA 1
ATOM 5422 C C . LYS B 1 264 ? 14.117 -35.688 1.131 1 92.25 264 LYS B C 1
ATOM 5424 O O . LYS B 1 264 ? 14.211 -36.688 0.406 1 92.25 264 LYS B O 1
ATOM 5429 N N . LYS B 1 265 ? 13.203 -34.906 1.108 1 95.06 265 LYS B N 1
ATOM 5430 C CA . LYS B 1 265 ? 12.047 -35.219 0.279 1 95.06 265 LYS B CA 1
ATOM 5431 C C . LYS B 1 265 ? 12.18 -34.594 -1.113 1 95.06 265 LYS B C 1
ATOM 5433 O O . LYS B 1 265 ? 12.469 -33.406 -1.249 1 95.06 265 LYS B O 1
ATOM 5438 N N . TYR B 1 266 ? 12.023 -35.406 -2.125 1 96.62 266 TYR B N 1
ATOM 5439 C CA . TYR B 1 266 ? 12.086 -35 -3.521 1 96.62 266 TYR B CA 1
ATOM 5440 C C . TYR B 1 266 ? 10.891 -35.531 -4.301 1 96.62 266 TYR B C 1
ATOM 5442 O O . TYR B 1 266 ? 10.234 -36.5 -3.871 1 96.62 266 TYR B O 1
ATOM 5450 N N . ILE B 1 267 ? 10.625 -34.875 -5.395 1 96.44 267 ILE B N 1
ATOM 5451 C CA . ILE B 1 267 ? 9.594 -35.375 -6.297 1 96.44 267 ILE B CA 1
ATOM 5452 C C . ILE B 1 267 ? 10.195 -35.625 -7.684 1 96.44 267 ILE B C 1
ATOM 5454 O O . ILE B 1 267 ? 11.109 -34.906 -8.094 1 96.44 267 ILE B O 1
ATOM 5458 N N . LEU B 1 268 ? 9.742 -36.625 -8.305 1 97.75 268 LEU B N 1
ATOM 5459 C CA . LEU B 1 268 ? 10.07 -36.969 -9.688 1 97.75 268 LEU B CA 1
ATOM 5460 C C . LEU B 1 268 ? 8.867 -36.75 -10.602 1 97.75 268 LEU B C 1
ATOM 5462 O O . LEU B 1 268 ? 7.809 -37.344 -10.391 1 97.75 268 LEU B O 1
ATOM 5466 N N . THR B 1 269 ? 9 -35.812 -11.523 1 95.56 269 THR B N 1
ATOM 5467 C CA . THR B 1 269 ? 7.984 -35.562 -12.547 1 95.56 269 THR B CA 1
ATOM 5468 C C . THR B 1 269 ? 8.523 -35.906 -13.938 1 95.56 269 THR B C 1
ATOM 5470 O O . THR B 1 269 ? 9.727 -36.094 -14.109 1 95.56 269 THR B O 1
ATOM 5473 N N . HIS B 1 270 ? 7.637 -36.062 -14.828 1 95.19 270 HIS B N 1
ATOM 5474 C CA . HIS B 1 270 ? 8.016 -36.406 -16.203 1 95.19 270 HIS B CA 1
ATOM 5475 C C . HIS B 1 270 ? 7.039 -35.781 -17.203 1 95.19 270 HIS B C 1
ATOM 5477 O O . HIS B 1 270 ? 5.828 -35.781 -16.969 1 95.19 270 HIS B O 1
ATOM 5483 N N . GLY B 1 271 ? 7.539 -35.312 -18.281 1 91.12 271 GLY B N 1
ATOM 5484 C CA . GLY B 1 271 ? 6.719 -34.656 -19.297 1 91.12 271 GLY B CA 1
ATOM 5485 C C . GLY B 1 271 ? 5.605 -35.531 -19.812 1 91.12 271 GLY B C 1
ATOM 5486 O O . GLY B 1 271 ? 4.527 -35.031 -20.172 1 91.12 271 GLY B O 1
ATOM 5487 N N . SER B 1 272 ? 5.828 -36.812 -19.797 1 90.25 272 SER B N 1
ATOM 5488 C CA . SER B 1 272 ? 4.879 -37.719 -20.391 1 90.25 272 SER B CA 1
ATOM 5489 C C . SER B 1 272 ? 4.035 -38.406 -19.328 1 90.25 272 SER B C 1
ATOM 5491 O O . SER B 1 272 ? 2.955 -38.938 -19.609 1 90.25 272 SER B O 1
ATOM 5493 N N . TYR B 1 273 ? 4.512 -38.406 -18.109 1 92.62 273 TYR B N 1
ATOM 5494 C CA . TYR B 1 273 ? 3.91 -39.344 -17.188 1 92.62 273 TYR B CA 1
ATOM 5495 C C . TYR B 1 273 ? 3.354 -38.625 -15.961 1 92.62 273 TYR B C 1
ATOM 5497 O O . TYR B 1 273 ? 2.729 -39.25 -15.102 1 92.62 273 TYR B O 1
ATOM 5505 N N . THR B 1 274 ? 3.578 -37.375 -15.945 1 92.31 274 THR B N 1
ATOM 5506 C CA . THR B 1 274 ? 3.037 -36.594 -14.844 1 92.31 274 THR B CA 1
ATOM 5507 C C . THR B 1 274 ? 1.566 -36.281 -15.078 1 92.31 274 THR B C 1
ATOM 5509 O O . THR B 1 274 ? 0.738 -36.406 -14.18 1 92.31 274 THR B O 1
ATOM 5512 N N . ILE B 1 275 ? 1.268 -35.812 -16.234 1 94.19 275 ILE B N 1
ATOM 5513 C CA . ILE B 1 275 ? -0.116 -35.531 -16.609 1 94.19 275 ILE B CA 1
ATOM 5514 C C . ILE B 1 275 ? -0.804 -36.844 -17.047 1 94.19 275 ILE B C 1
ATOM 5516 O O . ILE B 1 275 ? -0.528 -37.344 -18.141 1 94.19 275 ILE B O 1
ATOM 5520 N N . LEU B 1 276 ? -1.717 -37.281 -16.281 1 94.88 276 LEU B N 1
ATOM 5521 C CA . LEU B 1 276 ? -2.342 -38.594 -16.547 1 94.88 276 LEU B CA 1
ATOM 5522 C C . LEU B 1 276 ? -3.609 -38.406 -17.391 1 94.88 276 LEU B C 1
ATOM 5524 O O . LEU B 1 276 ? -4.055 -39.344 -18.047 1 94.88 276 LEU B O 1
ATOM 5528 N N . GLY B 1 277 ? -4.172 -37.25 -17.266 1 94.75 277 GLY B N 1
ATOM 5529 C CA . GLY B 1 277 ? -5.383 -36.969 -18.016 1 94.75 277 GLY B CA 1
ATOM 5530 C C . GLY B 1 277 ? -5.672 -35.469 -18.109 1 94.75 277 GLY B C 1
ATOM 5531 O O . GLY B 1 277 ? -5.332 -34.719 -17.203 1 94.75 277 GLY B O 1
ATOM 5532 N N . SER B 1 278 ? -6.234 -35.062 -19.25 1 94 278 SER B N 1
ATOM 5533 C CA . SER B 1 278 ? -6.691 -33.719 -19.5 1 94 278 SER B CA 1
ATOM 5534 C C . SER B 1 278 ? -8.188 -33.688 -19.812 1 94 278 SER B C 1
ATOM 5536 O O . SER B 1 278 ? -8.664 -34.438 -20.656 1 94 278 SER B O 1
ATOM 5538 N N . PHE B 1 279 ? -8.891 -32.781 -19.078 1 94.81 279 PHE B N 1
ATOM 5539 C CA . PHE B 1 279 ? -10.352 -32.812 -19.141 1 94.81 279 PHE B CA 1
ATOM 5540 C C . PHE B 1 279 ? -10.914 -31.406 -19.297 1 94.81 279 PHE B C 1
ATOM 5542 O O . PHE B 1 279 ? -10.25 -30.438 -18.953 1 94.81 279 PHE B O 1
ATOM 5549 N N . ASP B 1 280 ? -12.164 -31.359 -19.766 1 90.12 280 ASP B N 1
ATOM 5550 C CA . ASP B 1 280 ? -12.836 -30.078 -19.938 1 90.12 280 ASP B CA 1
ATOM 5551 C C . ASP B 1 280 ? -13.43 -29.594 -18.609 1 90.12 280 ASP B C 1
ATOM 5553 O O . ASP B 1 280 ? -13.695 -28.391 -18.438 1 90.12 280 ASP B O 1
ATOM 5557 N N . ARG B 1 281 ? -13.766 -30.516 -17.781 1 91.12 281 ARG B N 1
ATOM 5558 C CA . ARG B 1 281 ? -14.367 -30.172 -16.5 1 91.12 281 ARG B CA 1
ATOM 5559 C C . ARG B 1 281 ? -13.5 -30.672 -15.336 1 91.12 281 ARG B C 1
ATOM 5561 O O . ARG B 1 281 ? -12.938 -31.766 -15.398 1 91.12 281 ARG B O 1
ATOM 5568 N N . HIS B 1 282 ? -13.406 -29.875 -14.281 1 93.5 282 HIS B N 1
ATOM 5569 C CA . HIS B 1 282 ? -12.609 -30.203 -13.102 1 93.5 282 HIS B CA 1
ATOM 5570 C C . HIS B 1 282 ? -13.047 -31.516 -12.484 1 93.5 282 HIS B C 1
ATOM 5572 O O . HIS B 1 282 ? -12.219 -32.312 -12.047 1 93.5 282 HIS B O 1
ATOM 5578 N N . GLU B 1 283 ? -14.289 -31.75 -12.438 1 94.25 283 GLU B N 1
ATOM 5579 C CA . GLU B 1 283 ? -14.859 -32.938 -11.805 1 94.25 283 GLU B CA 1
ATOM 5580 C C . GLU B 1 283 ? -14.336 -34.219 -12.477 1 94.25 283 GLU B C 1
ATOM 5582 O O . GLU B 1 283 ? -14.117 -35.219 -11.805 1 94.25 283 GLU B O 1
ATOM 5587 N N . GLU B 1 284 ? -14.148 -34.156 -13.758 1 95.38 284 GLU B N 1
ATOM 5588 C CA . GLU B 1 284 ? -13.633 -35.312 -14.492 1 95.38 284 GLU B CA 1
ATOM 5589 C C . GLU B 1 284 ? -12.188 -35.594 -14.094 1 95.38 284 GLU B C 1
ATOM 5591 O O . GLU B 1 284 ? -11.812 -36.75 -13.938 1 95.38 284 GLU B O 1
ATOM 5596 N N . GLY B 1 285 ? -11.43 -34.594 -14.016 1 95.5 285 GLY B N 1
ATOM 5597 C CA . GLY B 1 285 ? -10.07 -34.781 -13.547 1 95.5 285 GLY B CA 1
ATOM 5598 C C . GLY B 1 285 ? -9.984 -35.344 -12.141 1 95.5 285 GLY B C 1
ATOM 5599 O O . GLY B 1 285 ? -9.133 -36.156 -11.844 1 95.5 285 GLY B O 1
ATOM 5600 N N . GLN B 1 286 ? -10.914 -34.844 -11.336 1 95.06 286 GLN B N 1
ATOM 5601 C CA . GLN B 1 286 ? -10.953 -35.312 -9.953 1 95.06 286 GLN B CA 1
ATOM 5602 C C . GLN B 1 286 ? -11.359 -36.781 -9.867 1 95.06 286 GLN B C 1
ATOM 5604 O O . GLN B 1 286 ? -10.859 -37.531 -9.023 1 95.06 286 GLN B O 1
ATOM 5609 N N . GLU B 1 287 ? -12.273 -37.156 -10.688 1 96.19 287 GLU B N 1
ATOM 5610 C CA . GLU B 1 287 ? -12.695 -38.531 -10.727 1 96.19 287 GLU B CA 1
ATOM 5611 C C . GLU B 1 287 ? -11.523 -39.469 -11.031 1 96.19 287 GLU B C 1
ATOM 5613 O O . GLU B 1 287 ? -11.367 -40.531 -10.406 1 96.19 287 GLU B O 1
ATOM 5618 N N . LEU B 1 288 ? -10.742 -39.062 -12 1 95.06 288 LEU B N 1
ATOM 5619 C CA . LEU B 1 288 ? -9.555 -39.875 -12.305 1 95.06 288 LEU B CA 1
ATOM 5620 C C . LEU B 1 288 ? -8.602 -39.875 -11.117 1 95.06 288 LEU B C 1
ATOM 5622 O O . LEU B 1 288 ? -8.094 -40.938 -10.75 1 95.06 288 LEU B O 1
ATOM 5626 N N . LEU B 1 289 ? -8.383 -38.812 -10.562 1 94.88 289 LEU B N 1
ATOM 5627 C CA . LEU B 1 289 ? -7.465 -38.75 -9.422 1 94.88 289 LEU B CA 1
ATOM 5628 C C . LEU B 1 289 ? -7.926 -39.656 -8.289 1 94.88 289 LEU B C 1
ATOM 5630 O O . LEU B 1 289 ? -7.117 -40.375 -7.695 1 94.88 289 LEU B O 1
ATOM 5634 N N . ASP B 1 290 ? -9.195 -39.625 -8.031 1 95.06 290 ASP B N 1
ATOM 5635 C CA . ASP B 1 290 ? -9.766 -40.406 -6.93 1 95.06 290 ASP B CA 1
ATOM 5636 C C . ASP B 1 290 ? -9.68 -41.906 -7.215 1 95.06 290 ASP B C 1
ATOM 5638 O O . ASP B 1 290 ? -9.734 -42.719 -6.293 1 95.06 290 ASP B O 1
ATOM 5642 N N . SER B 1 291 ? -9.609 -42.188 -8.438 1 94.5 291 SER B N 1
ATOM 5643 C CA . SER B 1 291 ? -9.578 -43.594 -8.82 1 94.5 291 SER B CA 1
ATOM 5644 C C . SER B 1 291 ? -8.164 -44.156 -8.703 1 94.5 291 SER B C 1
ATOM 5646 O O . SER B 1 291 ? -7.98 -45.375 -8.734 1 94.5 291 SER B O 1
ATOM 5648 N N . LEU B 1 292 ? -7.207 -43.344 -8.547 1 94 292 LEU B N 1
ATOM 5649 C CA . LEU B 1 292 ? -5.816 -43.781 -8.492 1 94 292 LEU B CA 1
ATOM 5650 C C . LEU B 1 292 ? -5.449 -44.25 -7.09 1 94 292 LEU B C 1
ATOM 5652 O O . LEU B 1 292 ? -5.902 -43.656 -6.102 1 94 292 LEU B O 1
ATOM 5656 N N . ASP B 1 293 ? -4.699 -45.312 -7.004 1 93.75 293 ASP B N 1
ATOM 5657 C CA . ASP B 1 293 ? -4.168 -45.781 -5.727 1 93.75 293 ASP B CA 1
ATOM 5658 C C . ASP B 1 293 ? -2.691 -46.156 -5.848 1 93.75 293 ASP B C 1
ATOM 5660 O O . ASP B 1 293 ? -2.1 -46.031 -6.922 1 93.75 293 ASP B O 1
ATOM 5664 N N . GLU B 1 294 ? -2.156 -46.531 -4.734 1 94.69 294 GLU B N 1
ATOM 5665 C CA . GLU B 1 294 ? -0.724 -46.812 -4.672 1 94.69 294 GLU B CA 1
ATOM 5666 C C . GLU B 1 294 ? -0.344 -47.969 -5.598 1 94.69 294 GLU B C 1
ATOM 5668 O O . GLU B 1 294 ? 0.707 -47.938 -6.242 1 94.69 294 GLU B O 1
ATOM 5673 N N . GLU B 1 295 ? -1.121 -48.906 -5.672 1 93.12 295 GLU B N 1
ATOM 5674 C CA . GLU B 1 295 ? -0.832 -50.094 -6.492 1 93.12 295 GLU B CA 1
ATOM 5675 C C . GLU B 1 295 ? -0.817 -49.719 -7.977 1 93.12 295 GLU B C 1
ATOM 5677 O O . GLU B 1 295 ? 0.077 -50.156 -8.711 1 93.12 295 GLU B O 1
ATOM 5682 N N . ALA B 1 296 ? -1.801 -49 -8.352 1 91 296 ALA B N 1
ATOM 5683 C CA . ALA B 1 296 ? -1.901 -48.625 -9.75 1 91 296 ALA B CA 1
ATOM 5684 C C . ALA B 1 296 ? -0.712 -47.75 -10.156 1 91 296 ALA B C 1
ATOM 5686 O O . ALA B 1 296 ? -0.138 -47.938 -11.234 1 91 296 ALA B O 1
ATOM 5687 N N . ILE B 1 297 ? -0.337 -46.844 -9.336 1 94.44 297 ILE B N 1
ATOM 5688 C CA . ILE B 1 297 ? 0.759 -45.938 -9.641 1 94.44 297 ILE B CA 1
ATOM 5689 C C . ILE B 1 297 ? 2.078 -46.688 -9.664 1 94.44 297 ILE B C 1
ATOM 5691 O O . ILE B 1 297 ? 2.895 -46.531 -10.57 1 94.44 297 ILE B O 1
ATOM 5695 N N . ALA B 1 298 ? 2.244 -47.531 -8.68 1 94.31 298 ALA B N 1
ATOM 5696 C CA . ALA B 1 298 ? 3.479 -48.312 -8.562 1 94.31 298 ALA B CA 1
ATOM 5697 C C . ALA B 1 298 ? 3.631 -49.281 -9.734 1 94.31 298 ALA B C 1
ATOM 5699 O O . ALA B 1 298 ? 4.746 -49.531 -10.188 1 94.31 298 ALA B O 1
ATOM 5700 N N . ALA B 1 299 ? 2.531 -49.719 -10.227 1 92.25 299 ALA B N 1
ATOM 5701 C CA . ALA B 1 299 ? 2.576 -50.75 -11.266 1 92.25 299 ALA B CA 1
ATOM 5702 C C . ALA B 1 299 ? 2.621 -50.125 -12.656 1 92.25 299 ALA B C 1
ATOM 5704 O O . ALA B 1 299 ? 3.291 -50.625 -13.555 1 92.25 299 ALA B O 1
ATOM 5705 N N . ARG B 1 300 ? 1.963 -49.031 -12.805 1 91.94 300 ARG B N 1
ATOM 5706 C CA . ARG B 1 300 ? 1.693 -48.594 -14.164 1 91.94 300 ARG B CA 1
ATOM 5707 C C . ARG B 1 300 ? 2.465 -47.312 -14.492 1 91.94 300 ARG B C 1
ATOM 5709 O O . ARG B 1 300 ? 2.691 -47 -15.664 1 91.94 300 ARG B O 1
ATOM 5716 N N . ILE B 1 301 ? 2.811 -46.531 -13.5 1 94.75 301 ILE B N 1
ATOM 5717 C CA . ILE B 1 301 ? 3.416 -45.25 -13.781 1 94.75 301 ILE B CA 1
ATOM 5718 C C . ILE B 1 301 ? 4.871 -45.25 -13.312 1 94.75 301 ILE B C 1
ATOM 5720 O O . ILE B 1 301 ? 5.773 -44.875 -14.078 1 94.75 301 ILE B O 1
ATOM 5724 N N . LYS B 1 302 ? 5.148 -45.656 -12.117 1 96.75 302 LYS B N 1
ATOM 5725 C CA . LYS B 1 302 ? 6.457 -45.594 -11.469 1 96.75 302 LYS B CA 1
ATOM 5726 C C . LYS B 1 302 ? 7.531 -46.25 -12.344 1 96.75 302 LYS B C 1
ATOM 5728 O O . LYS B 1 302 ? 8.602 -45.656 -12.547 1 96.75 302 LYS B O 1
ATOM 5733 N N . PRO B 1 303 ? 7.285 -47.438 -12.945 1 96.62 303 PRO B N 1
ATOM 5734 C CA . PRO B 1 303 ? 8.344 -48.062 -13.742 1 96.62 303 PRO B CA 1
ATOM 5735 C C . PRO B 1 303 ? 8.773 -47.188 -14.93 1 96.62 303 PRO B C 1
ATOM 5737 O O . PRO B 1 303 ? 9.953 -47.188 -15.289 1 96.62 303 PRO B O 1
ATOM 5740 N N . HIS B 1 304 ? 7.859 -46.531 -15.531 1 95.44 304 HIS B N 1
ATOM 5741 C CA . HIS B 1 304 ? 8.18 -45.688 -16.672 1 95.44 304 HIS B CA 1
ATOM 5742 C C . HIS B 1 304 ? 9.016 -44.5 -16.234 1 95.44 304 HIS B C 1
ATOM 5744 O O . HIS B 1 304 ? 9.992 -44.125 -16.891 1 95.44 304 HIS B O 1
ATOM 5750 N N . CYS B 1 305 ? 8.641 -43.906 -15.164 1 97.06 305 CYS B N 1
ATOM 5751 C CA . CYS B 1 305 ? 9.359 -42.719 -14.656 1 97.06 305 CYS B CA 1
ATOM 5752 C C . CYS B 1 305 ? 10.766 -43.094 -14.219 1 97.06 305 CYS B C 1
ATOM 5754 O O . CYS B 1 305 ? 11.727 -42.375 -14.5 1 97.06 305 CYS B O 1
ATOM 5756 N N . GLU B 1 306 ? 10.875 -44.188 -13.523 1 97.94 306 GLU B N 1
ATOM 5757 C CA . GLU B 1 306 ? 12.18 -44.625 -13.031 1 97.94 306 GLU B CA 1
ATOM 5758 C C . GLU B 1 306 ? 13.102 -45 -14.188 1 97.94 306 GLU B C 1
ATOM 5760 O O . GLU B 1 306 ? 14.305 -44.75 -14.148 1 97.94 306 GLU B O 1
ATOM 5765 N N . ARG B 1 307 ? 12.531 -45.625 -15.164 1 97.06 307 ARG B N 1
ATOM 5766 C CA . ARG B 1 307 ? 13.32 -45.969 -16.344 1 97.06 307 ARG B CA 1
ATOM 5767 C C . ARG B 1 307 ? 13.859 -44.688 -17 1 97.06 307 ARG B C 1
ATOM 5769 O O . ARG B 1 307 ? 15.023 -44.656 -17.391 1 97.06 307 ARG B O 1
ATOM 5776 N N . GLU B 1 308 ? 13.023 -43.75 -17.109 1 97.12 308 GLU B N 1
ATOM 5777 C CA . GLU B 1 308 ? 13.398 -42.531 -17.781 1 97.12 308 GLU B CA 1
ATOM 5778 C C . GLU B 1 308 ? 14.453 -41.75 -17 1 97.12 308 GLU B C 1
ATOM 5780 O O . GLU B 1 308 ? 15.43 -41.25 -17.562 1 97.12 308 GLU B O 1
ATOM 5785 N N . ILE B 1 309 ? 14.281 -41.656 -15.68 1 98.31 309 ILE B N 1
ATOM 5786 C CA . ILE B 1 309 ? 15.242 -40.875 -14.906 1 98.31 309 ILE B CA 1
ATOM 5787 C C . ILE B 1 309 ? 16.594 -41.594 -14.891 1 98.31 309 ILE B C 1
ATOM 5789 O O . ILE B 1 309 ? 17.641 -40.969 -14.93 1 98.31 309 ILE B O 1
ATOM 5793 N N . THR B 1 310 ? 16.594 -42.906 -14.859 1 98.19 310 THR B N 1
ATOM 5794 C CA . THR B 1 310 ? 17.828 -43.656 -14.789 1 98.19 310 THR B CA 1
ATOM 5795 C C . THR B 1 310 ? 18.562 -43.656 -16.125 1 98.19 310 THR B C 1
ATOM 5797 O O . THR B 1 310 ? 19.766 -43.906 -16.188 1 98.19 310 THR B O 1
ATOM 5800 N N . ARG B 1 311 ? 17.812 -43.375 -17.172 1 97.44 311 ARG B N 1
ATOM 5801 C CA . ARG B 1 311 ? 18.453 -43.188 -18.469 1 97.44 311 ARG B CA 1
ATOM 5802 C C . ARG B 1 311 ? 19.422 -42 -18.422 1 97.44 311 ARG B C 1
ATOM 5804 O O . ARG B 1 311 ? 20.453 -42.031 -19.094 1 97.44 311 ARG B O 1
ATOM 5811 N N . PHE B 1 312 ? 19.156 -41.062 -17.656 1 98.25 312 PHE B N 1
ATOM 5812 C CA . PHE B 1 312 ? 19.953 -39.844 -17.625 1 98.25 312 PHE B CA 1
ATOM 5813 C C . PHE B 1 312 ? 20.781 -39.75 -16.359 1 98.25 312 PHE B C 1
ATOM 5815 O O . PHE B 1 312 ? 21.828 -39.125 -16.328 1 98.25 312 PHE B O 1
ATOM 5822 N N . TRP B 1 313 ? 20.312 -40.312 -15.312 1 98.25 313 TRP B N 1
ATOM 5823 C CA . TRP B 1 313 ? 20.969 -40.375 -14.008 1 98.25 313 TRP B CA 1
ATOM 5824 C C . TRP B 1 313 ? 20.953 -41.812 -13.469 1 98.25 313 TRP B C 1
ATOM 5826 O O . TRP B 1 313 ? 20.219 -42.125 -12.531 1 98.25 313 TRP B O 1
ATOM 5836 N N . PRO B 1 314 ? 21.859 -42.594 -13.906 1 97.69 314 PRO B N 1
ATOM 5837 C CA . PRO B 1 314 ? 21.859 -44.031 -13.555 1 97.69 314 PRO B CA 1
ATOM 5838 C C . PRO B 1 314 ? 21.938 -44.281 -12.055 1 97.69 314 PRO B C 1
ATOM 5840 O O . PRO B 1 314 ? 21.406 -45.25 -11.555 1 97.69 314 PRO B O 1
ATOM 5843 N N . GLY B 1 315 ? 22.516 -43.438 -11.328 1 96.81 315 GLY B N 1
ATOM 5844 C CA . GLY B 1 315 ? 22.688 -43.625 -9.891 1 96.81 315 GLY B CA 1
ATOM 5845 C C . GLY B 1 315 ? 21.5 -43.125 -9.086 1 96.81 315 GLY B C 1
ATOM 5846 O O . GLY B 1 315 ? 21.531 -43.156 -7.855 1 96.81 315 GLY B O 1
ATOM 5847 N N . PHE B 1 316 ? 20.453 -42.719 -9.75 1 97.69 316 PHE B N 1
ATOM 5848 C CA . PHE B 1 316 ? 19.328 -42.094 -9.07 1 97.69 316 PHE B CA 1
ATOM 5849 C C . PHE B 1 316 ? 18.719 -43.031 -8.039 1 97.69 316 PHE B C 1
ATOM 5851 O O . PHE B 1 316 ? 18.516 -42.656 -6.883 1 97.69 316 PHE B O 1
ATOM 5858 N N . LEU B 1 317 ? 18.453 -44.25 -8.391 1 97.88 317 LEU B N 1
ATOM 5859 C CA . LEU B 1 317 ? 17.719 -45.188 -7.527 1 97.88 317 LEU B CA 1
ATOM 5860 C C . LEU B 1 317 ? 18.641 -45.719 -6.43 1 97.88 317 LEU B C 1
ATOM 5862 O O . LEU B 1 317 ? 18.156 -46.281 -5.449 1 97.88 317 LEU B O 1
ATOM 5866 N N . ASP B 1 318 ? 19.953 -45.531 -6.566 1 97.31 318 ASP B N 1
ATOM 5867 C CA . ASP B 1 318 ? 20.875 -45.844 -5.484 1 97.31 318 ASP B CA 1
ATOM 5868 C C . ASP B 1 318 ? 20.766 -44.812 -4.355 1 97.31 318 ASP B C 1
ATOM 5870 O O . ASP B 1 318 ? 21.016 -45.156 -3.189 1 97.31 318 ASP B O 1
ATOM 5874 N N . ARG B 1 319 ? 20.406 -43.656 -4.754 1 96.88 319 ARG B N 1
ATOM 5875 C CA . ARG B 1 319 ? 20.406 -42.562 -3.801 1 96.88 319 ARG B CA 1
ATOM 5876 C C . ARG B 1 319 ? 18.984 -42.25 -3.33 1 96.88 319 ARG B C 1
ATOM 5878 O O . ARG B 1 319 ? 18.781 -41.906 -2.164 1 96.88 319 ARG B O 1
ATOM 5885 N N . PHE B 1 320 ? 18.047 -42.375 -4.16 1 98 320 PHE B N 1
ATOM 5886 C CA . PHE B 1 320 ? 16.688 -41.969 -3.859 1 98 320 PHE B CA 1
ATOM 5887 C C . PHE B 1 320 ? 15.766 -43.156 -3.742 1 98 320 PHE B C 1
ATOM 5889 O O . PHE B 1 320 ? 15.695 -44 -4.656 1 98 320 PHE B O 1
ATOM 5896 N N . GLN B 1 321 ? 14.961 -43.125 -2.596 1 98.12 321 GLN B N 1
ATOM 5897 C CA . GLN B 1 321 ? 14.047 -44.25 -2.332 1 98.12 321 GLN B CA 1
ATOM 5898 C C . GLN B 1 321 ? 12.594 -43.812 -2.475 1 98.12 321 GLN B C 1
ATOM 5900 O O . GLN B 1 321 ? 12.188 -42.781 -1.899 1 98.12 321 GLN B O 1
ATOM 5905 N N . TYR B 1 322 ? 11.836 -44.625 -3.203 1 97.81 322 TYR B N 1
ATOM 5906 C CA . TYR B 1 322 ? 10.43 -44.312 -3.455 1 97.81 322 TYR B CA 1
ATOM 5907 C C . TYR B 1 322 ? 9.625 -44.344 -2.162 1 97.81 322 TYR B C 1
ATOM 5909 O O . TYR B 1 322 ? 9.758 -45.25 -1.355 1 97.81 322 TYR B O 1
ATOM 5917 N N . ARG B 1 323 ? 8.773 -43.312 -1.945 1 96.75 323 ARG B N 1
ATOM 5918 C CA . ARG B 1 323 ? 7.984 -43.188 -0.722 1 96.75 323 ARG B CA 1
ATOM 5919 C C . ARG B 1 323 ? 6.508 -43 -1.039 1 96.75 323 ARG B C 1
ATOM 5921 O O . ARG B 1 323 ? 5.703 -42.719 -0.14 1 96.75 323 ARG B O 1
ATOM 5928 N N . GLY B 1 324 ? 6.168 -43.031 -2.287 1 96.44 324 GLY B N 1
ATOM 5929 C CA . GLY B 1 324 ? 4.773 -42.844 -2.656 1 96.44 324 GLY B CA 1
ATOM 5930 C C . GLY B 1 324 ? 4.57 -41.812 -3.732 1 96.44 324 GLY B C 1
ATOM 5931 O O . GLY B 1 324 ? 5.441 -41.594 -4.578 1 96.44 324 GLY B O 1
ATOM 5932 N N . TRP B 1 325 ? 3.336 -41.312 -3.785 1 95.31 325 TRP B N 1
ATOM 5933 C CA . TRP B 1 325 ? 3.016 -40.312 -4.812 1 95.31 325 TRP B CA 1
ATOM 5934 C C . TRP B 1 325 ? 2.039 -39.281 -4.277 1 95.31 325 TRP B C 1
ATOM 5936 O O . TRP B 1 325 ? 1.455 -39.438 -3.207 1 95.31 325 TRP B O 1
ATOM 5946 N N . LYS B 1 326 ? 2.025 -38.156 -4.953 1 93.75 326 LYS B N 1
ATOM 5947 C CA . LYS B 1 326 ? 1.044 -37.094 -4.734 1 93.75 326 LYS B CA 1
ATOM 5948 C C . LYS B 1 326 ? 0.354 -36.719 -6.039 1 93.75 326 LYS B C 1
ATOM 5950 O O . LYS B 1 326 ? 0.901 -36.938 -7.121 1 93.75 326 LYS B O 1
ATOM 5955 N N . GLY B 1 327 ? -0.906 -36.281 -5.863 1 93.75 327 GLY B N 1
ATOM 5956 C CA . GLY B 1 327 ? -1.649 -35.875 -7.047 1 93.75 327 GLY B CA 1
ATOM 5957 C C . GLY B 1 327 ? -2.568 -34.688 -6.809 1 93.75 327 GLY B C 1
ATOM 5958 O O . GLY B 1 327 ? -2.918 -34.406 -5.668 1 93.75 327 GLY B O 1
ATOM 5959 N N . SER B 1 328 ? -2.848 -34 -7.891 1 93.19 328 SER B N 1
ATOM 5960 C CA . SER B 1 328 ? -3.789 -32.875 -7.879 1 93.19 328 SER B CA 1
ATOM 5961 C C . SER B 1 328 ? -4.355 -32.625 -9.273 1 93.19 328 SER B C 1
ATOM 5963 O O . SER B 1 328 ? -3.836 -33.156 -10.266 1 93.19 328 SER B O 1
ATOM 5965 N N . VAL B 1 329 ? -5.457 -31.969 -9.281 1 93.88 329 VAL B N 1
ATOM 5966 C CA . VAL B 1 329 ? -6.02 -31.5 -10.539 1 93.88 329 VAL B CA 1
ATOM 5967 C C . VAL B 1 329 ? -5.758 -30 -10.703 1 93.88 329 VAL B C 1
ATOM 5969 O O . VAL B 1 329 ? -6.09 -29.219 -9.82 1 93.88 329 VAL B O 1
ATOM 5972 N N . LEU B 1 330 ? -5.191 -29.656 -11.82 1 92.75 330 LEU B N 1
ATOM 5973 C CA . LEU B 1 330 ? -4.824 -28.266 -12.062 1 92.75 330 LEU B CA 1
ATOM 5974 C C . LEU B 1 330 ? -5.551 -27.703 -13.281 1 92.75 330 LEU B C 1
ATOM 5976 O O . LEU B 1 330 ? -5.723 -28.406 -14.281 1 92.75 330 LEU B O 1
ATOM 5980 N N . ALA B 1 331 ? -5.984 -26.438 -13.156 1 92.12 331 ALA B N 1
ATOM 5981 C CA . ALA B 1 331 ? -6.469 -25.719 -14.336 1 92.12 331 ALA B CA 1
ATOM 5982 C C . ALA B 1 331 ? -5.312 -25.156 -15.148 1 92.12 331 ALA B C 1
ATOM 5984 O O . ALA B 1 331 ? -4.391 -24.547 -14.602 1 92.12 331 ALA B O 1
ATOM 5985 N N . LYS B 1 332 ? -5.316 -25.422 -16.438 1 91.25 332 LYS B N 1
ATOM 5986 C CA . LYS B 1 332 ? -4.285 -24.938 -17.344 1 91.25 332 LYS B CA 1
ATOM 5987 C C . LYS B 1 332 ? -4.902 -24.328 -18.609 1 91.25 332 LYS B C 1
ATOM 5989 O O . LYS B 1 332 ? -5.957 -24.766 -19.062 1 91.25 332 LYS B O 1
ATOM 5994 N N . LEU B 1 333 ? -4.176 -23.312 -19.109 1 87.06 333 LEU B N 1
ATOM 5995 C CA . LEU B 1 333 ? -4.582 -22.75 -20.391 1 87.06 333 LEU B CA 1
ATOM 5996 C C . LEU B 1 333 ? -4.156 -23.656 -21.547 1 87.06 333 LEU B C 1
ATOM 5998 O O . LEU B 1 333 ? -3.043 -24.188 -21.547 1 87.06 333 LEU B O 1
ATOM 6002 N N . LYS B 1 334 ? -5.098 -23.828 -22.422 1 87.62 334 LYS B N 1
ATOM 6003 C CA . LYS B 1 334 ? -4.754 -24.531 -23.656 1 87.62 334 LYS B CA 1
ATOM 6004 C C . LYS B 1 334 ? -4.117 -23.578 -24.656 1 87.62 334 LYS B C 1
ATOM 6006 O O . LYS B 1 334 ? -4.816 -22.969 -25.469 1 87.62 334 LYS B O 1
ATOM 6011 N N . THR B 1 335 ? -2.854 -23.547 -24.594 1 83.44 335 THR B N 1
ATOM 6012 C CA . THR B 1 335 ? -2.145 -22.656 -25.5 1 83.44 335 THR B CA 1
ATOM 6013 C C . 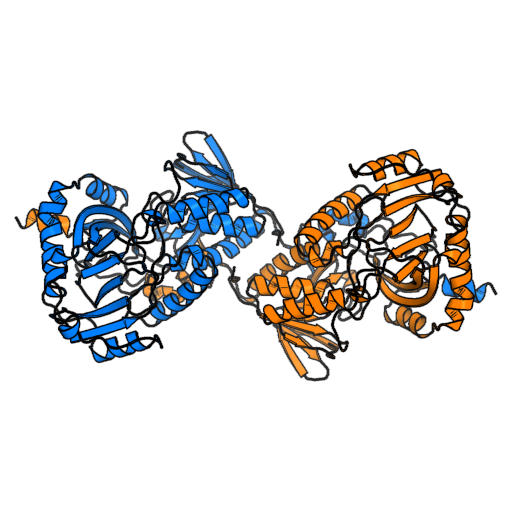THR B 1 335 ? -0.887 -23.328 -26.047 1 83.44 335 THR B C 1
ATOM 6015 O O . THR B 1 335 ? -0.273 -24.156 -25.359 1 83.44 335 THR B O 1
ATOM 6018 N N . THR B 1 336 ? -0.566 -23 -27.234 1 78.81 336 THR B N 1
ATOM 6019 C CA . THR B 1 336 ? 0.62 -23.562 -27.859 1 78.81 336 THR B CA 1
ATOM 6020 C C . THR B 1 336 ? 1.885 -22.875 -27.359 1 78.81 336 THR B C 1
ATOM 6022 O O . THR B 1 336 ? 2.988 -23.406 -27.516 1 78.81 336 THR B O 1
ATOM 6025 N N . SER B 1 337 ? 1.611 -21.766 -26.812 1 73.69 337 SER B N 1
ATOM 6026 C CA . SER B 1 337 ? 2.744 -20.984 -26.312 1 73.69 337 SER B CA 1
ATOM 6027 C C . SER B 1 337 ? 3.164 -21.453 -24.922 1 73.69 337 SER B C 1
ATOM 6029 O O . SER B 1 337 ? 2.537 -22.344 -24.344 1 73.69 337 SER B O 1
ATOM 6031 N N . GLU B 1 338 ? 4.258 -20.969 -24.516 1 72.31 338 GLU B N 1
ATOM 6032 C CA . GLU B 1 338 ? 4.758 -21.266 -23.172 1 72.31 338 GLU B CA 1
ATOM 6033 C C . GLU B 1 338 ? 4.254 -20.234 -22.156 1 72.31 338 GLU B C 1
ATOM 6035 O O . GLU B 1 338 ? 4.949 -19.922 -21.188 1 72.31 338 GLU B O 1
ATOM 6040 N N . PHE B 1 339 ? 3.006 -19.797 -22.469 1 71.56 339 PHE B N 1
ATOM 6041 C CA . PHE B 1 339 ? 2.434 -18.828 -21.547 1 71.56 339 PHE B CA 1
ATOM 6042 C C . PHE B 1 339 ? 2.123 -19.484 -20.203 1 71.56 339 PHE B C 1
ATOM 6044 O O . PHE B 1 339 ? 1.479 -20.531 -20.156 1 71.56 339 PHE B O 1
ATOM 6051 N N . ARG B 1 340 ? 2.605 -18.75 -19.156 1 69.62 340 ARG B N 1
ATOM 6052 C CA . ARG B 1 340 ? 2.412 -19.375 -17.844 1 69.62 340 ARG B CA 1
ATOM 6053 C C . ARG B 1 340 ? 2.066 -18.328 -16.797 1 69.62 340 ARG B C 1
ATOM 6055 O O . ARG B 1 340 ? 2.176 -18.594 -15.602 1 69.62 340 ARG B O 1
ATOM 6062 N N . SER B 1 341 ? 1.571 -17.219 -17.281 1 76.75 341 SER B N 1
ATOM 6063 C CA . SER B 1 341 ? 1.204 -16.203 -16.312 1 76.75 341 SER B CA 1
ATOM 6064 C C . SER B 1 341 ? -0.245 -16.359 -15.867 1 76.75 341 SER B C 1
ATOM 6066 O O . SER B 1 341 ? -1.008 -17.109 -16.469 1 76.75 341 SER B O 1
ATOM 6068 N N . SER B 1 342 ? -0.563 -15.719 -14.781 1 86.75 342 SER B N 1
ATOM 6069 C CA . SER B 1 342 ? -1.921 -15.734 -14.242 1 86.75 342 SER B CA 1
ATOM 6070 C C . SER B 1 342 ? -2.838 -14.805 -15.039 1 86.75 342 SER B C 1
ATOM 6072 O O . SER B 1 342 ? -2.365 -13.898 -15.727 1 86.75 342 SER B O 1
ATOM 6074 N N . LEU B 1 343 ? -4.082 -15.141 -15.078 1 88.94 343 LEU B N 1
ATOM 6075 C CA . LEU B 1 343 ? -5.109 -14.258 -15.617 1 88.94 343 LEU B CA 1
ATOM 6076 C C . LEU B 1 343 ? -6.047 -13.781 -14.516 1 88.94 343 LEU B C 1
ATOM 6078 O O . LEU B 1 343 ? -6.531 -14.586 -13.711 1 88.94 343 LEU B O 1
ATOM 6082 N N . THR B 1 344 ? -6.195 -12.477 -14.461 1 92.69 344 THR B N 1
ATOM 6083 C CA . THR B 1 344 ? -7.07 -11.883 -13.453 1 92.69 344 THR B CA 1
ATOM 6084 C C . THR B 1 344 ? -8.148 -11.031 -14.117 1 92.69 344 THR B C 1
ATOM 6086 O O . THR B 1 344 ? -7.855 -10.242 -15.016 1 92.69 344 THR B O 1
ATOM 6089 N N . PHE B 1 345 ? -9.398 -11.273 -13.742 1 92.12 345 PHE B N 1
ATOM 6090 C CA . PHE B 1 345 ? -10.484 -10.461 -14.289 1 92.12 345 PHE B CA 1
ATOM 6091 C C . PHE B 1 345 ? -11.617 -10.328 -13.281 1 92.12 345 PHE B C 1
ATOM 6093 O O . PHE B 1 345 ? -11.68 -11.078 -12.305 1 92.12 345 PHE B O 1
ATOM 6100 N N . GLU B 1 346 ? -12.414 -9.336 -13.477 1 94.31 346 GLU B N 1
ATOM 6101 C CA . GLU B 1 346 ? -13.562 -9.078 -12.617 1 94.31 346 GLU B CA 1
ATOM 6102 C C . GLU B 1 346 ? -14.875 -9.203 -13.391 1 94.31 346 GLU B C 1
ATOM 6104 O O . GLU B 1 346 ? -14.961 -8.773 -14.547 1 94.31 346 GLU B O 1
ATOM 6109 N N . LYS B 1 347 ? -15.781 -9.914 -12.867 1 91.38 347 LYS B N 1
ATOM 6110 C CA . LYS B 1 347 ? -17.156 -9.992 -13.375 1 91.38 347 LYS B CA 1
ATOM 6111 C C . LYS B 1 347 ? -18.172 -9.883 -12.242 1 91.38 347 LYS B C 1
ATOM 6113 O O . LYS B 1 347 ? -18.125 -10.664 -11.289 1 91.38 347 LYS B O 1
ATOM 6118 N N . ASP B 1 348 ? -19.078 -8.867 -12.297 1 88.31 348 ASP B N 1
ATOM 6119 C CA . ASP B 1 348 ? -20.203 -8.688 -11.375 1 88.31 348 ASP B CA 1
ATOM 6120 C C . ASP B 1 348 ? -19.703 -8.57 -9.938 1 88.31 348 ASP B C 1
ATOM 6122 O O . ASP B 1 348 ? -20.297 -9.164 -9.023 1 88.31 348 ASP B O 1
ATOM 6126 N N . GLY B 1 349 ? -18.641 -7.926 -9.688 1 90.62 349 GLY B N 1
ATOM 6127 C CA . GLY B 1 349 ? -18.141 -7.66 -8.352 1 90.62 349 GLY B CA 1
ATOM 6128 C C . GLY B 1 349 ? -17.297 -8.797 -7.797 1 90.62 349 GLY B C 1
ATOM 6129 O O . GLY B 1 349 ? -16.891 -8.758 -6.633 1 90.62 349 GLY B O 1
ATOM 6130 N N . VAL B 1 350 ? -17.062 -9.812 -8.609 1 94.88 350 VAL B N 1
ATOM 6131 C CA . VAL B 1 350 ? -16.219 -10.938 -8.227 1 94.88 350 VAL B CA 1
ATOM 6132 C C . VAL B 1 350 ? -14.945 -10.93 -9.07 1 94.88 350 VAL B C 1
ATOM 6134 O O . VAL B 1 350 ? -15.008 -10.844 -10.297 1 94.88 350 VAL B O 1
ATOM 6137 N N . ILE B 1 351 ? -13.836 -10.891 -8.375 1 96.38 351 ILE B N 1
ATOM 6138 C CA . ILE B 1 351 ? -12.555 -10.977 -9.07 1 96.38 351 ILE B CA 1
ATOM 6139 C C . ILE B 1 351 ? -12.109 -12.438 -9.133 1 96.38 351 ILE B C 1
ATOM 6141 O O . ILE B 1 351 ? -12.047 -13.117 -8.109 1 96.38 351 ILE B O 1
ATOM 6145 N N . HIS B 1 352 ? -11.852 -12.898 -10.328 1 95.75 352 HIS B N 1
ATOM 6146 C CA . HIS B 1 352 ? -11.414 -14.273 -10.562 1 95.75 352 HIS B CA 1
ATOM 6147 C C . HIS B 1 352 ? -9.945 -14.32 -10.953 1 95.75 352 HIS B C 1
ATOM 6149 O O . HIS B 1 352 ? -9.477 -13.508 -11.75 1 95.75 352 HIS B O 1
ATOM 6155 N N . ILE B 1 353 ? -9.273 -15.312 -10.367 1 94.5 353 ILE B N 1
ATOM 6156 C CA . ILE B 1 353 ? -7.859 -15.484 -10.672 1 94.5 353 ILE B CA 1
ATOM 6157 C C . ILE B 1 353 ? -7.621 -16.875 -11.273 1 94.5 353 ILE B C 1
ATOM 6159 O O . ILE B 1 353 ? -7.875 -17.891 -10.625 1 94.5 353 ILE B O 1
ATOM 6163 N N . PHE B 1 354 ? -7.23 -16.875 -12.508 1 91.81 354 PHE B N 1
ATOM 6164 C CA . PHE B 1 354 ? -6.688 -18.094 -13.109 1 91.81 354 PHE B CA 1
ATOM 6165 C C . PHE B 1 354 ? -5.219 -18.266 -12.742 1 91.81 354 PHE B C 1
ATOM 6167 O O . PHE B 1 354 ? -4.398 -17.375 -12.977 1 91.81 354 PHE B O 1
ATOM 6174 N N . PRO B 1 355 ? -4.926 -19.375 -12.164 1 88.25 355 PRO B N 1
ATOM 6175 C CA . PRO B 1 355 ? -3.586 -19.516 -11.586 1 88.25 355 PRO B CA 1
ATOM 6176 C C . PRO B 1 355 ? -2.496 -19.656 -12.648 1 88.25 355 PRO B C 1
ATOM 6178 O O . PRO B 1 355 ? -2.734 -20.234 -13.711 1 88.25 355 PRO B O 1
ATOM 6181 N N . GLY B 1 356 ? -1.393 -19.031 -12.383 1 83.06 356 GLY B N 1
ATOM 6182 C CA . GLY B 1 356 ? -0.15 -19.234 -13.102 1 83.06 356 GLY B CA 1
ATOM 6183 C C . GLY B 1 356 ? 0.929 -19.891 -12.258 1 83.06 356 GLY B C 1
ATOM 6184 O O . GLY B 1 356 ? 0.656 -20.828 -11.508 1 83.06 356 GLY B O 1
ATOM 6185 N N . LYS B 1 357 ? 2.104 -19.547 -12.508 1 82.56 357 LYS B N 1
ATOM 6186 C CA . LYS B 1 357 ? 3.199 -20 -11.656 1 82.56 357 LYS B CA 1
ATOM 6187 C C . LYS B 1 357 ? 3.189 -19.266 -10.312 1 82.56 357 LYS B C 1
ATOM 6189 O O . LYS B 1 357 ? 2.582 -18.203 -10.18 1 82.56 357 LYS B O 1
ATOM 6194 N N . VAL B 1 358 ? 3.764 -19.859 -9.328 1 82 358 VAL B N 1
ATOM 6195 C CA . VAL B 1 358 ? 3.77 -19.312 -7.973 1 82 358 VAL B CA 1
ATOM 6196 C C . VAL B 1 358 ? 4.359 -17.906 -7.98 1 82 358 VAL B C 1
ATOM 6198 O O . VAL B 1 358 ? 3.936 -17.047 -7.207 1 82 358 VAL B O 1
ATOM 6201 N N . SER B 1 359 ? 5.301 -17.734 -8.836 1 78.62 359 SER B N 1
ATOM 6202 C CA . SER B 1 359 ? 5.941 -16.438 -8.875 1 78.62 359 SER B CA 1
ATOM 6203 C C . SER B 1 359 ? 4.965 -15.344 -9.305 1 78.62 359 SER B C 1
ATOM 6205 O O . SER B 1 359 ? 5.199 -14.156 -9.07 1 78.62 359 SER B O 1
ATOM 6207 N N . ASN B 1 360 ? 3.84 -15.758 -9.867 1 82.06 360 ASN B N 1
ATOM 6208 C CA . ASN B 1 360 ? 2.871 -14.797 -10.375 1 82.06 360 ASN B CA 1
ATOM 6209 C C . ASN B 1 360 ? 1.895 -14.352 -9.289 1 82.06 360 ASN B C 1
ATOM 6211 O O . ASN B 1 360 ? 1.005 -13.539 -9.539 1 82.06 360 ASN B O 1
ATOM 6215 N N . VAL B 1 361 ? 2.061 -14.844 -8.133 1 89.25 361 VAL B N 1
ATOM 6216 C CA . VAL B 1 361 ? 1.156 -14.484 -7.051 1 89.25 361 VAL B CA 1
ATOM 6217 C C . VAL B 1 361 ? 1.243 -12.984 -6.781 1 89.25 361 VAL B C 1
ATOM 6219 O O . VAL B 1 361 ? 0.225 -12.328 -6.543 1 89.25 361 VAL B O 1
ATOM 6222 N N . VAL B 1 362 ? 2.438 -12.492 -6.941 1 86.25 362 VAL B N 1
ATOM 6223 C CA . VAL B 1 362 ? 2.662 -11.07 -6.684 1 86.25 362 VAL B CA 1
ATOM 6224 C C . VAL B 1 362 ? 2.07 -10.242 -7.82 1 86.25 362 VAL B C 1
ATOM 6226 O O . VAL B 1 362 ? 1.372 -9.258 -7.578 1 86.25 362 VAL B O 1
ATOM 6229 N N . THR B 1 363 ? 2.25 -10.688 -9.031 1 82.06 363 THR B N 1
ATOM 6230 C CA . THR B 1 363 ? 1.754 -9.938 -10.18 1 82.06 363 THR B CA 1
ATOM 6231 C C . THR B 1 363 ? 0.233 -10.016 -10.258 1 82.06 363 THR B C 1
ATOM 6233 O O . THR B 1 363 ? -0.422 -9.07 -10.695 1 82.06 363 THR B O 1
ATOM 6236 N N . ALA B 1 364 ? -0.249 -11.172 -9.859 1 87.75 364 ALA B N 1
ATOM 6237 C CA . ALA B 1 364 ? -1.703 -11.297 -9.812 1 87.75 364 ALA B CA 1
ATOM 6238 C C . ALA B 1 364 ? -2.303 -10.281 -8.844 1 87.75 364 ALA B C 1
ATOM 6240 O O . ALA B 1 364 ? -3.338 -9.672 -9.125 1 87.75 364 ALA B O 1
ATOM 6241 N N . ALA B 1 365 ? -1.688 -10.094 -7.734 1 89.75 365 ALA B N 1
ATOM 6242 C CA . ALA B 1 365 ? -2.156 -9.125 -6.75 1 89.75 365 ALA B CA 1
ATOM 6243 C C . ALA B 1 365 ? -2.109 -7.707 -7.316 1 89.75 365 ALA B C 1
ATOM 6245 O O . ALA B 1 365 ? -2.979 -6.883 -7.016 1 89.75 365 ALA B O 1
ATOM 6246 N N . GLU B 1 366 ? -1.08 -7.457 -8.102 1 83.56 366 GLU B N 1
ATOM 6247 C CA . GLU B 1 366 ? -0.929 -6.145 -8.727 1 83.56 366 GLU B CA 1
ATOM 6248 C C . GLU B 1 366 ? -2.076 -5.855 -9.688 1 83.56 366 GLU B C 1
ATOM 6250 O O . GLU B 1 366 ? -2.393 -4.691 -9.953 1 83.56 366 GLU B O 1
ATOM 6255 N N . GLU B 1 367 ? -2.672 -6.926 -10.18 1 86.62 367 GLU B N 1
ATOM 6256 C CA . GLU B 1 367 ? -3.824 -6.758 -11.055 1 86.62 367 GLU B CA 1
ATOM 6257 C C . GLU B 1 367 ? -5.121 -6.684 -10.258 1 86.62 367 GLU B C 1
ATOM 6259 O O . GLU B 1 367 ? -6.066 -6 -10.664 1 86.62 367 GLU B O 1
ATOM 6264 N N . VAL B 1 368 ? -5.164 -7.297 -9.148 1 91.75 368 VAL B N 1
ATOM 6265 C CA . VAL B 1 368 ? -6.371 -7.359 -8.328 1 91.75 368 VAL B CA 1
ATOM 6266 C C . VAL B 1 368 ? -6.645 -5.992 -7.703 1 91.75 368 VAL B C 1
ATOM 6268 O O . VAL B 1 368 ? -7.793 -5.539 -7.668 1 91.75 368 VAL B O 1
ATOM 6271 N N . VAL B 1 369 ? -5.645 -5.27 -7.309 1 86.44 369 VAL B N 1
ATOM 6272 C CA . VAL B 1 369 ? -5.789 -4.027 -6.555 1 86.44 369 VAL B CA 1
ATOM 6273 C C . VAL B 1 369 ? -6.48 -2.975 -7.418 1 86.44 369 VAL B C 1
ATOM 6275 O O . VAL B 1 369 ? -7.477 -2.379 -7 1 86.44 369 VAL B O 1
ATOM 6278 N N . PRO B 1 370 ? -6.023 -2.746 -8.656 1 83.81 370 PRO B N 1
ATOM 6279 C CA . PRO B 1 370 ? -6.746 -1.79 -9.5 1 83.81 370 PRO B CA 1
ATOM 6280 C C . PRO B 1 370 ? -8.195 -2.197 -9.742 1 83.81 370 PRO B C 1
ATOM 6282 O O . PRO B 1 370 ? -9.07 -1.335 -9.891 1 83.81 370 PRO B O 1
ATOM 6285 N N . LEU B 1 371 ? -8.43 -3.49 -9.844 1 89.38 371 LEU B N 1
ATOM 6286 C CA . LEU B 1 371 ? -9.797 -3.951 -10.047 1 89.38 371 LEU B CA 1
ATOM 6287 C C . LEU B 1 371 ? -10.656 -3.652 -8.82 1 89.38 371 LEU B C 1
ATOM 6289 O O . LEU B 1 371 ? -11.82 -3.26 -8.945 1 89.38 371 LEU B O 1
ATOM 6293 N N . ILE B 1 372 ? -10.117 -3.809 -7.641 1 90.25 372 ILE B N 1
ATOM 6294 C CA . ILE B 1 372 ? -10.812 -3.496 -6.398 1 90.25 372 ILE B CA 1
ATOM 6295 C C . ILE B 1 372 ? -11.117 -2.002 -6.336 1 90.25 372 ILE B C 1
ATOM 6297 O O . ILE B 1 372 ? -12.227 -1.602 -5.988 1 90.25 372 ILE B O 1
ATOM 6301 N N . ASN B 1 373 ? -10.109 -1.219 -6.703 1 83.69 373 ASN B N 1
ATOM 6302 C CA . ASN B 1 373 ? -10.297 0.229 -6.723 1 83.69 373 ASN B CA 1
ATOM 6303 C C . ASN B 1 373 ? -11.398 0.64 -7.699 1 83.69 373 ASN B C 1
ATOM 6305 O O . ASN B 1 373 ? -12.148 1.575 -7.43 1 83.69 373 ASN B O 1
ATOM 6309 N N . ASP B 1 374 ? -11.453 -0.021 -8.805 1 86.75 374 ASP B N 1
ATOM 6310 C CA . ASP B 1 374 ? -12.484 0.247 -9.805 1 86.75 374 ASP B CA 1
ATOM 6311 C C . ASP B 1 374 ? -13.875 -0.092 -9.266 1 86.75 374 ASP B C 1
ATOM 6313 O O . ASP B 1 374 ? -14.828 0.657 -9.477 1 86.75 374 ASP B O 1
ATOM 6317 N N . ILE B 1 375 ? -13.945 -1.234 -8.586 1 87.38 375 ILE B N 1
ATOM 6318 C CA . ILE B 1 375 ? -15.203 -1.632 -7.969 1 87.38 375 ILE B CA 1
ATOM 6319 C C . ILE B 1 375 ? -15.625 -0.591 -6.934 1 87.38 375 ILE B C 1
ATOM 6321 O O . ILE B 1 375 ? -16.781 -0.177 -6.891 1 87.38 375 ILE B O 1
ATOM 6325 N N . ALA B 1 376 ? -14.68 -0.209 -6.055 1 84.19 376 ALA B N 1
ATOM 6326 C CA . ALA B 1 376 ? -14.945 0.79 -5.023 1 84.19 376 ALA B CA 1
ATOM 6327 C C . ALA B 1 376 ? -15.477 2.084 -5.633 1 84.19 376 ALA B C 1
ATOM 6329 O O . ALA B 1 376 ? -16.422 2.68 -5.117 1 84.19 376 ALA B O 1
ATOM 6330 N N . ARG B 1 377 ? -14.852 2.486 -6.652 1 82.5 377 ARG B N 1
ATOM 6331 C CA . ARG B 1 377 ? -15.258 3.703 -7.352 1 82.5 377 ARG B CA 1
ATOM 6332 C C . ARG B 1 377 ? -16.672 3.572 -7.906 1 82.5 377 ARG B C 1
ATOM 6334 O O . ARG B 1 377 ? -17.484 4.48 -7.75 1 82.5 377 ARG B O 1
ATOM 6341 N N . ARG B 1 378 ? -16.953 2.477 -8.562 1 81 378 ARG B N 1
ATOM 6342 C CA . ARG B 1 378 ? -18.234 2.271 -9.211 1 81 378 ARG B CA 1
ATOM 6343 C C . ARG B 1 378 ? -19.359 2.141 -8.18 1 81 378 ARG B C 1
ATOM 6345 O O . ARG B 1 378 ? -20.469 2.613 -8.406 1 81 378 ARG B O 1
ATOM 6352 N N . ARG B 1 379 ? -19.016 1.569 -7.102 1 80.75 379 ARG B N 1
ATOM 6353 C CA . ARG B 1 379 ? -20.062 1.264 -6.125 1 80.75 379 ARG B CA 1
ATOM 6354 C C . ARG B 1 379 ? -20.203 2.396 -5.113 1 80.75 379 ARG B C 1
ATOM 6356 O O . ARG B 1 379 ? -21.312 2.654 -4.621 1 80.75 379 ARG B O 1
ATOM 6363 N N . HIS B 1 380 ? -19.109 3.047 -4.699 1 75.31 380 HIS B N 1
ATOM 6364 C CA . HIS B 1 380 ? -19.156 3.969 -3.57 1 75.31 380 HIS B CA 1
ATOM 6365 C C . HIS B 1 380 ? -18.781 5.383 -3.998 1 75.31 380 HIS B C 1
ATOM 6367 O O . HIS B 1 380 ? -18.938 6.332 -3.225 1 75.31 380 HIS B O 1
ATOM 6373 N N . GLY B 1 381 ? -18.469 5.539 -5.238 1 76.62 381 GLY B N 1
ATOM 6374 C CA . GLY B 1 381 ? -18.031 6.867 -5.656 1 76.62 381 GLY B CA 1
ATOM 6375 C C . GLY B 1 381 ? -16.828 7.375 -4.883 1 76.62 381 GLY B C 1
ATOM 6376 O O . GLY B 1 381 ? -16.969 8.25 -4.027 1 76.62 381 GLY B O 1
ATOM 6377 N N . VAL B 1 382 ? -15.617 7.031 -5.191 1 77.81 382 VAL B N 1
ATOM 6378 C CA . VAL B 1 382 ? -14.422 7.336 -4.41 1 77.81 382 VAL B CA 1
ATOM 6379 C C . VAL B 1 382 ? -13.992 8.781 -4.664 1 77.81 382 VAL B C 1
ATOM 6381 O O . VAL B 1 382 ? -13.523 9.461 -3.75 1 77.81 382 VAL B O 1
ATOM 6384 N N . VAL B 1 383 ? -14.133 9.289 -5.824 1 81.94 383 VAL B N 1
ATOM 6385 C CA . VAL B 1 383 ? -13.734 10.641 -6.219 1 81.94 383 VAL B CA 1
ATOM 6386 C C . VAL B 1 383 ? -14.938 11.383 -6.797 1 81.94 383 VAL B C 1
ATOM 6388 O O . VAL B 1 383 ? -15.719 10.812 -7.559 1 81.94 383 VAL B O 1
ATOM 6391 N N . ARG B 1 384 ? -15.164 12.555 -6.309 1 81.06 384 ARG B N 1
ATOM 6392 C CA . ARG B 1 384 ? -16.203 13.445 -6.812 1 81.06 384 ARG B CA 1
ATOM 6393 C C . ARG B 1 384 ? -15.609 14.609 -7.594 1 81.06 384 ARG B C 1
ATOM 6395 O O . ARG B 1 384 ? -14.469 15 -7.348 1 81.06 384 ARG B O 1
ATOM 6402 N N . GLU B 1 385 ? -16.375 15.039 -8.578 1 86.56 385 GLU B N 1
ATOM 6403 C CA . GLU B 1 385 ? -15.938 16.172 -9.367 1 86.56 385 GLU B CA 1
ATOM 6404 C C . GLU B 1 385 ? -16.906 17.344 -9.234 1 86.56 385 GLU B C 1
ATOM 6406 O O . GLU B 1 385 ? -18.125 17.156 -9.227 1 86.56 385 GLU B O 1
ATOM 6411 N N . TRP B 1 386 ? -16.438 18.547 -8.945 1 82.62 386 TRP B N 1
ATOM 6412 C CA . TRP B 1 386 ? -17.188 19.812 -8.891 1 82.62 386 TRP B CA 1
ATOM 6413 C C . TRP B 1 386 ? -16.438 20.906 -9.617 1 82.62 386 TRP B C 1
ATOM 6415 O O . TRP B 1 386 ? -15.391 21.391 -9.148 1 82.62 386 TRP B O 1
ATOM 6425 N N . ASN B 1 387 ? -16.922 21.422 -10.742 1 82.62 387 ASN B N 1
ATOM 6426 C CA . ASN B 1 387 ? -16.328 22.5 -11.523 1 82.62 387 ASN B CA 1
ATOM 6427 C C . ASN B 1 387 ? -14.875 22.203 -11.883 1 82.62 387 ASN B C 1
ATOM 6429 O O . ASN B 1 387 ? -14 23.047 -11.703 1 82.62 387 ASN B O 1
ATOM 6433 N N . GLY B 1 388 ? -14.594 20.969 -12.25 1 83 388 GLY B N 1
ATOM 6434 C CA . GLY B 1 388 ? -13.258 20.578 -12.68 1 83 388 GLY B CA 1
ATOM 6435 C C . GLY B 1 388 ? -12.336 20.25 -11.523 1 83 388 GLY B C 1
ATOM 6436 O O . GLY B 1 388 ? -11.188 19.844 -11.727 1 83 388 GLY B O 1
ATOM 6437 N N . VAL B 1 389 ? -12.844 20.5 -10.328 1 89.62 389 VAL B N 1
ATOM 6438 C CA . VAL B 1 389 ? -12.086 20.141 -9.133 1 89.62 389 VAL B CA 1
ATOM 6439 C C . VAL B 1 389 ? -12.516 18.75 -8.648 1 89.62 389 VAL B C 1
ATOM 6441 O O . VAL B 1 389 ? -13.703 18.422 -8.656 1 89.62 389 VAL B O 1
ATOM 6444 N N . ARG B 1 390 ? -11.539 17.922 -8.398 1 91.88 390 ARG B N 1
ATOM 6445 C CA . ARG B 1 390 ? -11.828 16.578 -7.934 1 91.88 390 ARG B CA 1
ATOM 6446 C C . ARG B 1 390 ? -11.32 16.359 -6.512 1 91.88 390 ARG B C 1
ATOM 6448 O O . ARG B 1 390 ? -10.25 16.859 -6.152 1 91.88 390 ARG B O 1
ATOM 6455 N N . PHE B 1 391 ? -12.062 15.734 -5.648 1 89.25 391 PHE B N 1
ATOM 6456 C CA . PHE B 1 391 ? -11.75 15.438 -4.254 1 89.25 391 PHE B CA 1
ATOM 6457 C C . PHE B 1 391 ? -12.375 14.117 -3.828 1 89.25 391 PHE B C 1
ATOM 6459 O O . PHE B 1 391 ? -13.273 13.602 -4.504 1 89.25 391 PHE B O 1
ATOM 6466 N N . THR B 1 392 ? -11.828 13.5 -2.85 1 85.5 392 THR B N 1
ATOM 6467 C CA . THR B 1 392 ? -12.344 12.211 -2.396 1 85.5 392 THR B CA 1
ATOM 6468 C C . THR B 1 392 ? -13.656 12.391 -1.641 1 85.5 392 THR B C 1
ATOM 6470 O O . THR B 1 392 ? -13.938 13.469 -1.122 1 85.5 392 THR B O 1
ATOM 6473 N N . VAL B 1 393 ? -14.461 11.391 -1.575 1 81.19 393 VAL B N 1
ATOM 6474 C CA . VAL B 1 393 ? -15.742 11.445 -0.874 1 81.19 393 VAL B CA 1
ATOM 6475 C C . VAL B 1 393 ? -15.5 11.594 0.627 1 81.19 393 VAL B C 1
ATOM 6477 O O . VAL B 1 393 ? -16.375 12.062 1.359 1 81.19 393 VAL B O 1
ATOM 6480 N N . SER B 1 394 ? -14.305 11.234 1.101 1 76.19 394 SER B N 1
ATOM 6481 C CA . SER B 1 394 ? -13.961 11.352 2.514 1 76.19 394 SER B CA 1
ATOM 6482 C C . SER B 1 394 ? -13.328 12.703 2.816 1 76.19 394 SER B C 1
ATOM 6484 O O . SER B 1 394 ? -13.023 13.008 3.971 1 76.19 394 SER B O 1
ATOM 6486 N N . SER B 1 395 ? -13.172 13.5 1.762 1 81.12 395 SER B N 1
ATOM 6487 C CA . SER B 1 395 ? -12.562 14.812 1.934 1 81.12 395 SER B CA 1
ATOM 6488 C C . SER B 1 395 ? -13.445 15.727 2.773 1 81.12 395 SER B C 1
ATOM 6490 O O . SER B 1 395 ? -14.672 15.562 2.803 1 81.12 395 SER B O 1
ATOM 6492 N N . ALA B 1 396 ? -12.805 16.625 3.467 1 78.44 396 ALA B N 1
ATOM 6493 C CA . ALA B 1 396 ? -13.547 17.594 4.277 1 78.44 396 ALA B CA 1
ATOM 6494 C C . ALA B 1 396 ? -14.461 18.453 3.412 1 78.44 396 ALA B C 1
ATOM 6496 O O . ALA B 1 396 ? -15.43 19.031 3.904 1 78.44 396 ALA B O 1
ATOM 6497 N N . PHE B 1 397 ? -14.156 18.516 2.105 1 78.62 397 PHE B N 1
ATOM 6498 C CA . PHE B 1 397 ? -15.055 19.234 1.202 1 78.62 397 PHE B CA 1
ATOM 6499 C C . PHE B 1 397 ? -16.453 18.594 1.22 1 78.62 397 PHE B C 1
ATOM 6501 O O . PHE B 1 397 ? -17.453 19.297 1.034 1 78.62 397 PHE B O 1
ATOM 6508 N N . HIS B 1 398 ? -16.359 17.328 1.403 1 75.19 398 HIS B N 1
ATOM 6509 C CA . HIS B 1 398 ? -17.609 16.578 1.394 1 75.19 398 HIS B CA 1
ATOM 6510 C C . HIS B 1 398 ? -18.141 16.375 2.809 1 75.19 398 HIS B C 1
ATOM 6512 O O . HIS B 1 398 ? -19.328 16.609 3.066 1 75.19 398 HIS B O 1
ATOM 6518 N N . THR B 1 399 ? -17.328 16.016 3.793 1 75.69 399 THR B N 1
ATOM 6519 C CA . THR B 1 399 ? -17.766 15.57 5.109 1 75.69 399 THR B CA 1
ATOM 6520 C C . THR B 1 399 ? -17.953 16.766 6.055 1 75.69 399 THR B C 1
ATOM 6522 O O . THR B 1 399 ? -18.734 16.703 6.996 1 75.69 399 THR B O 1
ATOM 6525 N N . HIS B 1 400 ? -17.203 17.891 5.84 1 78.44 400 HIS B N 1
ATOM 6526 C CA . HIS B 1 400 ? -17.219 19.047 6.742 1 78.44 400 HIS B CA 1
ATOM 6527 C C . HIS B 1 400 ? -17.5 20.328 5.98 1 78.44 400 HIS B C 1
ATOM 6529 O O . HIS B 1 400 ? -16.922 21.375 6.297 1 78.44 400 HIS B O 1
ATOM 6535 N N . SER B 1 401 ? -18.328 20.234 4.957 1 76.75 401 SER B N 1
ATOM 6536 C CA . SER B 1 401 ? -18.594 21.375 4.082 1 76.75 401 SER B CA 1
ATOM 6537 C C . SER B 1 401 ? -19.141 22.562 4.863 1 76.75 401 SER B C 1
ATOM 6539 O O . SER B 1 401 ? -18.719 23.703 4.645 1 76.75 401 SER B O 1
ATOM 6541 N N . LYS B 1 402 ? -20 22.391 5.828 1 78.12 402 LYS B N 1
ATOM 6542 C CA . LYS B 1 402 ? -20.609 23.469 6.617 1 78.12 402 LYS B CA 1
ATOM 6543 C C . LYS B 1 402 ? -19.578 24.109 7.547 1 78.12 402 LYS B C 1
ATOM 6545 O O . LYS B 1 402 ? -19.547 25.328 7.703 1 78.12 402 LYS B O 1
ATOM 6550 N N . GLU B 1 403 ? -18.719 23.266 8.078 1 79.88 403 GLU B N 1
ATOM 6551 C CA . GLU B 1 403 ? -17.719 23.734 9.023 1 79.88 403 GLU B CA 1
ATOM 6552 C C . GLU B 1 403 ? -16.656 24.594 8.328 1 79.88 403 GLU B C 1
ATOM 6554 O O . GLU B 1 403 ? -16.281 25.656 8.828 1 79.88 403 GLU B O 1
ATOM 6559 N N . ILE B 1 404 ? -16.266 24.141 7.199 1 81.69 404 ILE B N 1
ATOM 6560 C CA . ILE B 1 404 ? -15.172 24.844 6.535 1 81.69 404 ILE B CA 1
ATOM 6561 C C . ILE B 1 404 ? -15.719 26.078 5.812 1 81.69 404 ILE B C 1
ATOM 6563 O O . ILE B 1 404 ? -14.969 27.016 5.523 1 81.69 404 ILE B O 1
ATOM 6567 N N . GLY B 1 405 ? -17.016 26.078 5.562 1 80.06 405 GLY B N 1
ATOM 6568 C CA . GLY B 1 405 ? -17.625 27.219 4.891 1 80.06 405 GLY B CA 1
ATOM 6569 C C . GLY B 1 405 ? -18.094 28.297 5.852 1 80.06 405 GLY B C 1
ATOM 6570 O O . GLY B 1 405 ? -18.438 29.406 5.43 1 80.06 405 GLY B O 1
ATOM 6571 N N . ASP B 1 406 ? -18.078 27.984 7.148 1 83.44 406 ASP B N 1
ATOM 6572 C CA . ASP B 1 406 ? -18.547 28.938 8.156 1 83.44 406 ASP B CA 1
ATOM 6573 C C . ASP B 1 406 ? -17.453 29.953 8.492 1 83.44 406 ASP B C 1
ATOM 6575 O O . ASP B 1 406 ? -16.641 29.719 9.375 1 83.44 406 ASP B O 1
ATOM 6579 N N . LYS B 1 407 ? -17.594 31.156 7.844 1 86.69 407 LYS B N 1
ATOM 6580 C CA . LYS B 1 407 ? -16.562 32.188 7.988 1 86.69 407 LYS B CA 1
ATOM 6581 C C . LYS B 1 407 ? -16.906 33.188 9.094 1 86.69 407 LYS B C 1
ATOM 6583 O O . LYS B 1 407 ? -18.094 33.469 9.312 1 86.69 407 LYS B O 1
ATOM 6588 N N . PRO B 1 408 ? -15.82 33.531 9.859 1 82.25 408 PRO B N 1
ATOM 6589 C CA . PRO B 1 408 ? -16.094 34.594 10.828 1 82.25 408 PRO B CA 1
ATOM 6590 C C . PRO B 1 408 ? -16.547 35.875 10.172 1 82.25 408 PRO B C 1
ATOM 6592 O O . PRO B 1 408 ? -16.156 36.188 9.039 1 82.25 408 PRO B O 1
ATOM 6595 N N . GLY B 1 409 ? -17.438 36.594 10.898 1 75.75 409 GLY B N 1
ATOM 6596 C CA . GLY B 1 409 ? -17.922 37.875 10.406 1 75.75 409 GLY B CA 1
ATOM 6597 C C . GLY B 1 409 ? -16.812 38.906 10.273 1 75.75 409 GLY B C 1
ATOM 6598 O O . GLY B 1 409 ? -15.75 38.781 10.875 1 75.75 409 GLY B O 1
ATOM 6599 N N . LEU B 1 410 ? -17.141 39.875 9.398 1 73.44 410 LEU B N 1
ATOM 6600 C CA . LEU B 1 410 ? -16.203 40.969 9.242 1 73.44 410 LEU B CA 1
ATOM 6601 C C . LEU B 1 410 ? -16.047 41.75 10.547 1 73.44 410 LEU B C 1
ATOM 6603 O O . LEU B 1 410 ? -17.031 42.094 11.195 1 73.44 410 LEU B O 1
ATOM 6607 N N . GLY B 1 411 ? -14.836 41.812 11.125 1 71.12 411 GLY B N 1
ATOM 6608 C CA . GLY B 1 411 ? -14.578 42.562 12.336 1 71.12 411 GLY B CA 1
ATOM 6609 C C . GLY B 1 411 ? -14.602 41.75 13.594 1 71.12 411 GLY B C 1
ATOM 6610 O O . GLY B 1 411 ? -14.273 42.219 14.68 1 71.12 411 GLY B O 1
ATOM 6611 N N . GLU B 1 412 ? -15.055 40.5 13.461 1 76.62 412 GLU B N 1
ATOM 6612 C CA . GLU B 1 412 ? -15.078 39.656 14.633 1 76.62 412 GLU B CA 1
ATOM 6613 C C . GLU B 1 412 ? -13.672 39.375 15.141 1 76.62 412 GLU B C 1
ATOM 6615 O O . GLU B 1 412 ? -12.742 39.219 14.352 1 76.62 412 GLU B O 1
ATOM 6620 N N . HIS B 1 413 ? -13.555 39.5 16.469 1 77.31 413 HIS B N 1
ATOM 6621 C CA . HIS B 1 413 ? -12.266 39.156 17.078 1 77.31 413 HIS B CA 1
ATOM 6622 C C . HIS B 1 413 ? -11.984 37.656 16.984 1 77.31 413 HIS B C 1
ATOM 6624 O O . HIS B 1 413 ? -12.375 36.906 17.859 1 77.31 413 HIS B O 1
ATOM 6630 N N . HIS B 1 414 ? -11.383 37.312 15.898 1 80.81 414 HIS B N 1
ATOM 6631 C CA . HIS B 1 414 ? -11.031 35.938 15.555 1 80.81 414 HIS B CA 1
ATOM 6632 C C . HIS B 1 414 ? -9.578 35.844 15.117 1 80.81 414 HIS B C 1
ATOM 6634 O O . HIS B 1 414 ? -9.023 36.781 14.555 1 80.81 414 HIS B O 1
ATOM 6640 N N . THR B 1 415 ? -9.008 34.719 15.375 1 81.38 415 THR B N 1
ATOM 6641 C CA . THR B 1 415 ? -7.582 34.562 15.102 1 81.38 415 THR B CA 1
ATOM 6642 C C . THR B 1 415 ? -7.281 34.781 13.625 1 81.38 415 THR B C 1
ATOM 6644 O O . THR B 1 415 ? -6.184 35.219 13.273 1 81.38 415 THR B O 1
ATOM 6647 N N . SER B 1 416 ? -8.266 34.562 12.766 1 80.06 416 SER B N 1
ATOM 6648 C CA . SER B 1 416 ? -8.047 34.656 11.328 1 80.06 416 SER B CA 1
ATOM 6649 C C . SER B 1 416 ? -7.977 36.094 10.875 1 80.06 416 SER B C 1
ATOM 6651 O O . SER B 1 416 ? -7.578 36.375 9.742 1 80.06 416 SER B O 1
ATOM 6653 N N . ASN B 1 417 ? -8.328 37.062 11.789 1 80.19 417 ASN B N 1
ATOM 6654 C CA . ASN B 1 417 ? -8.367 38.469 11.43 1 80.19 417 ASN B CA 1
ATOM 6655 C C . ASN B 1 417 ? -7.348 39.281 12.234 1 80.19 417 ASN B C 1
ATOM 6657 O O . ASN B 1 417 ? -7.312 40.5 12.141 1 80.19 417 ASN B O 1
ATOM 6661 N N . LEU B 1 418 ? -6.543 38.625 13.031 1 85.31 418 LEU B N 1
ATOM 6662 C CA . LEU B 1 418 ? -5.652 39.312 13.953 1 85.31 418 LEU B CA 1
ATOM 6663 C C . LEU B 1 418 ? -4.633 40.156 13.195 1 85.31 418 LEU B C 1
ATOM 6665 O O . LEU B 1 418 ? -4.113 39.719 12.164 1 85.31 418 LEU B O 1
ATOM 6669 N N . GLN B 1 419 ? -4.488 41.406 13.57 1 87.19 419 GLN B N 1
ATOM 6670 C CA . GLN B 1 419 ? -3.473 42.344 13.117 1 87.19 419 GLN B CA 1
ATOM 6671 C C . GLN B 1 419 ? -2.695 42.906 14.289 1 87.19 419 GLN B C 1
ATOM 6673 O O . GLN B 1 419 ? -2.617 44.125 14.453 1 87.19 419 GLN B O 1
ATOM 6678 N N . THR B 1 420 ? -2.084 42.031 15.07 1 86.94 420 THR B N 1
ATOM 6679 C CA . THR B 1 420 ? -1.524 42.375 16.375 1 86.94 420 THR B CA 1
ATOM 6680 C C . THR B 1 420 ? -0.338 43.312 16.234 1 86.94 420 THR B C 1
ATOM 6682 O O . THR B 1 420 ? -0.157 44.219 17.062 1 86.94 420 THR B O 1
ATOM 6685 N N . TYR B 1 421 ? 0.491 43.156 15.227 1 86.88 421 TYR B N 1
ATOM 6686 C CA . TYR B 1 421 ? 1.68 44 15.086 1 86.88 421 TYR B CA 1
ATOM 6687 C C . TYR B 1 421 ? 1.3 45.438 14.906 1 86.88 421 TYR B C 1
ATOM 6689 O O . TYR B 1 421 ? 1.859 46.344 15.562 1 86.88 421 TYR B O 1
ATOM 6697 N N . VAL B 1 422 ? 0.396 45.656 13.992 1 83.25 422 VAL B N 1
ATOM 6698 C CA . VAL B 1 422 ? -0.045 47.031 13.727 1 83.25 422 VAL B CA 1
ATOM 6699 C C . VAL B 1 422 ? -0.652 47.625 14.984 1 83.25 422 VAL B C 1
ATOM 6701 O O . VAL B 1 422 ? -0.428 48.812 15.289 1 83.25 422 VAL B O 1
ATOM 6704 N N . SER B 1 423 ? -1.403 46.812 15.719 1 83.62 423 SER B N 1
ATOM 6705 C CA . SER B 1 423 ? -2.051 47.281 16.938 1 83.62 423 SER B CA 1
ATOM 6706 C C . SER B 1 423 ? -1.021 47.688 18 1 83.62 423 SER B C 1
ATOM 6708 O O . SER B 1 423 ? -1.225 48.625 18.75 1 83.62 423 SER B O 1
ATOM 6710 N N . LEU B 1 424 ? 0.08 46.969 18.109 1 83.81 424 LEU B N 1
ATOM 6711 C CA . LEU B 1 424 ? 1.092 47.188 19.141 1 83.81 424 LEU B CA 1
ATOM 6712 C C . LEU B 1 424 ? 2.004 48.344 18.734 1 83.81 424 LEU B C 1
ATOM 6714 O O . LEU B 1 424 ? 2.555 49.031 19.594 1 83.81 424 LEU B O 1
ATOM 6718 N N . VAL B 1 425 ? 2.193 48.5 17.438 1 77 425 VAL B N 1
ATOM 6719 C CA . VAL B 1 425 ? 3.049 49.594 16.953 1 77 425 VAL B CA 1
ATOM 6720 C C . VAL B 1 425 ? 2.271 50.906 16.969 1 77 425 VAL B C 1
ATOM 6722 O O . VAL B 1 425 ? 2.816 51.969 17.312 1 77 425 VAL B O 1
ATOM 6725 N N . THR B 1 426 ? 1.043 50.844 16.453 1 65.75 426 THR B N 1
ATOM 6726 C CA . THR B 1 426 ? 0.265 52.062 16.422 1 65.75 426 THR B CA 1
ATOM 6727 C C . THR B 1 426 ? -0.141 52.5 17.828 1 65.75 426 THR B C 1
ATOM 6729 O O . THR B 1 426 ? -0.493 53.656 18.047 1 65.75 426 THR B O 1
ATOM 6732 N N . ALA B 1 427 ? -0.369 51.688 18.734 1 56.69 427 ALA B N 1
ATOM 6733 C CA . ALA B 1 427 ? -0.737 52.062 20.094 1 56.69 427 ALA B CA 1
ATOM 6734 C C . ALA B 1 427 ? 0.383 52.875 20.766 1 56.69 427 ALA B C 1
ATOM 6736 O O . ALA B 1 427 ? 0.158 53.531 21.766 1 56.69 427 ALA B O 1
ATOM 6737 N N . ASN B 1 428 ? 1.581 52.812 20.391 1 43.34 428 ASN B N 1
ATOM 6738 C CA . ASN B 1 428 ? 2.551 53.75 20.953 1 43.34 428 ASN B CA 1
ATOM 6739 C C . ASN B 1 428 ? 2.646 55 20.109 1 43.34 428 ASN B C 1
ATOM 6741 O O . ASN B 1 428 ? 2.695 54.938 18.875 1 43.34 428 ASN B O 1
#

Solvent-accessible surface area (backbone atoms only — not comparable to full-atom values): 43835 Å² total; per-residue (Å²): 99,54,47,77,65,68,41,41,35,36,31,37,24,37,33,61,54,23,50,53,41,47,54,55,43,38,58,33,43,31,49,44,38,37,29,18,54,43,88,48,61,32,75,50,63,62,17,69,46,61,34,74,48,53,63,24,59,91,40,73,89,31,69,69,47,20,52,48,26,41,55,25,41,55,53,42,50,70,73,42,50,91,40,54,42,64,41,71,37,24,34,46,25,34,34,53,51,30,80,85,65,42,62,35,79,57,53,70,68,58,48,49,54,44,46,52,70,41,84,81,41,41,82,44,60,46,65,84,69,55,33,41,65,54,76,47,31,32,34,38,84,46,31,31,40,45,15,35,55,46,38,41,53,53,49,52,51,53,38,53,75,70,67,45,48,72,42,56,57,34,49,71,76,44,75,45,70,46,99,72,32,28,33,43,32,38,92,89,45,77,47,80,18,52,32,34,36,44,30,50,45,62,64,59,86,67,64,85,68,46,66,76,31,45,88,41,66,60,41,66,26,13,28,19,32,41,36,38,29,28,35,42,74,73,52,35,67,45,41,54,33,41,34,41,36,45,64,41,29,41,32,38,37,46,35,46,34,61,82,59,66,58,44,36,42,29,32,44,38,31,58,61,68,15,42,32,32,46,27,83,42,54,67,59,17,45,52,54,54,69,70,59,48,71,64,56,40,58,67,67,44,46,59,58,53,53,52,54,41,35,56,36,28,61,59,45,71,79,41,37,42,81,73,54,70,49,73,46,67,42,55,40,73,27,36,69,48,77,79,51,66,42,45,58,38,32,47,78,59,31,35,38,36,38,61,42,46,78,49,30,42,61,58,45,43,28,47,46,52,58,51,51,52,50,47,46,33,73,64,66,44,49,66,44,77,36,78,72,30,30,32,34,56,78,26,43,70,61,73,36,36,68,51,50,38,35,55,64,60,91,85,49,95,41,82,65,61,32,47,37,47,61,54,62,55,64,71,98,98,54,48,77,64,67,42,43,37,36,29,37,23,37,32,60,54,25,50,52,42,46,54,55,43,38,57,35,44,30,46,46,38,38,29,17,53,42,86,51,61,34,74,51,64,63,16,68,48,62,35,75,47,54,62,24,59,92,39,72,90,31,69,70,48,20,53,50,26,42,55,24,41,55,54,41,48,71,73,42,51,91,41,54,42,65,42,71,37,24,35,46,28,33,34,53,51,30,80,85,66,42,60,35,79,57,52,71,67,57,47,50,55,44,46,52,72,41,83,80,41,42,81,43,61,45,64,85,69,55,31,41,65,54,77,48,31,32,34,40,84,46,30,30,40,46,16,35,55,47,38,40,52,54,46,52,50,53,38,53,75,70,67,46,48,72,40,55,57,35,49,72,76,43,76,44,71,44,99,72,32,28,32,42,32,38,91,88,44,77,46,80,18,51,33,33,34,44,30,50,46,63,66,59,86,68,65,85,69,46,66,76,31,44,90,41,68,58,42,66,26,15,28,20,33,42,34,37,30,28,35,41,75,73,54,34,68,46,40,54,33,41,35,41,38,44,66,42,30,39,34,38,37,48,36,45,35,59,82,59,67,57,44,36,43,29,34,43,37,30,59,61,70,15,44,32,30,44,25,85,42,52,68,57,17,45,52,55,54,70,68,57,48,70,65,56,40,58,68,68,45,45,58,58,53,53,52,54,40,35,57,36,28,62,60,46,70,80,42,36,42,82,73,50,70,49,72,46,66,42,58,40,72,27,37,68,48,78,78,51,67,41,44,59,37,31,47,77,59,31,33,39,35,37,60,42,46,78,48,32,44,62,58,46,42,28,46,46,50,57,51,50,52,50,49,46,33,74,65,67,44,50,65,44,75,38,80,71,29,30,33,34,55,79,27,43,72,59,72,36,35,70,49,49,39,36,56,64,59,92,84,50,96,42,82,65,62,30,48,36,46,60,52,60,55,64,72,99

Organism: Aspergillus flavus (strain ATCC 200026 / FGSC A1120 / IAM 13836 / NRRL 3357 / JCM 12722 / SRRC 167) (NCBI:txid332952)

Secondary structure (DSSP, 8-state):
---SS--EEEEE--SHHHHHHHHHHHHTT-EEEEE-SSSSSS-SHHHHS-EE---STT-TT-HHHHHHHHHHHHHHHHH-GGGEE--SEEEEEEESS-TTSPPPSS-HHHHHHHHTTSTT-EE--TGGGT--SEEEEEEE---EE--HHHHHHHHHHHHHHHT-EEETT--EEEEEEETTEEEEEESS-EEEESEEEE-STTSS-PPTTHHHHSSS---EEEEEEEEEEEEEEEEESS-EEEEEESSS-EEEEE---S--SSEEEEEEEETTTSEEEEESSHHHHHHHHHH--HHHHHHHTHHHHHHHHHHH-TTHHHHEEEEEEEEEEEEEE--SS-----EEEEETTEEEEE---TTHHHHHHHHHHHHHHHHHHHHH--EEEETTEEEETTSHHHHTHHHHH-PPPTT---GGG--HHHHHHHT-/---SS--EEEEE--SHHHHHHHHHHHHTT-EEEEE-SSSSSS-SHHHHS-EE---STT-TT-HHHHHHHHHHHHHHHHH-GGGEE--SEEEEEEESS-TTSPPPSS-HHHHHHHHTTSTT-EE--TGGGT--SEEEEEEE---EE--HHHHHHHHHHHHHHHT-EEETT--EEEEEEETTEEEEEESS-EEEESEEEE-STTSS-PPTTHHHHSSS---EEEEEEEEEEEEEEEEESS-EEEEEESSS-EEEEE---S--SSEEEEEEEETTTSEEEEESSHHHHHHHHHH--HHHHHHHTHHHHHHHHHHH-TTHHHHEEEEEEEEEEEEEE--SS-----EEEEETTEEEEE---TTHHHHHHHHHHHHHHHHHHHHH--EEEETTEEEETTSHHHHTHHHHH-PPPTT---GGG--HHHHHHHT-

Sequence (856 aa):
MRVATQLRVGIVGGGWNGCHLALELKKQGHRVSLFEQKPDIFQGVSGNFGIRLHKGPHYPRSKATRDSCREALVKFCETYPELVVHHESAIYAHGEADALGNPSKVSDEAFRDVCYESPECTAVDPKANGFQGLISAYNLDEPSVAIGDRLRNTFKEKLGRAGIYVHLNATVDRIIHTEDTNRIQTGDGQYVFDVVINATGYTSLLPQNIADALPVDIGITYQTCIALVYEDQQPQEKPLSFIVMDGWFPCVMPAIDTNEPLQKKYILTHGSYTILGSFDRHEEGQELLDSLDEEAIAARIKPHCEREITRFWPGFLDRFQYRGWKGSVLAKLKTTSEFRSSLTFEKDGVIHIFPGKVSNVVTAAEEVVPLINDIARRRHGVVREWNGVRFTVSSAFHTHSKEIGDKPGLGEHHTSNLQTYVSLVTANMRVATQLRVGIVGGGWNGCHLALELKKQGHRVSLFEQKPDIFQGVSGNFGIRLHKGPHYPRSKATRDSCREALVKFCETYPELVVHHESAIYAHGEADALGNPSKVSDEAFRDVCYESPECTAVDPKANGFQGLISAYNLDEPSVAIGDRLRNTFKEKLGRAGIYVHLNATVDRIIHTEDTNRIQTGDGQYVFDVVINATGYTSLLPQNIADALPVDIGITYQTCIALVYEDQQPQEKPLSFIVMDGWFPCVMPAIDTNEPLQKKYILTHGSYTILGSFDRHEEGQELLDSLDEEAIAARIKPHCEREITRFWPGFLDRFQYRGWKGSVLAKLKTTSEFRSSLTFEKDGVIHIFPGKVSNVVTAAEEVVPLINDIARRRHGVVREWNGVRFTVSSAFHTHSKEIGDKPGLGEHHTSNLQTYVSLVTAN